Protein AF-A0A315B0V0-F1 (afdb_monomer)

Sequence (759 aa):
MSTKPIRKTTSGNDVYTSSDSWIDGLAGNDGLTGAATSQTLIGGSGLDRIRGMGGDDTLWGNTTNRAASASSKSNDVFVFEATRQANGFDTLMDYRWSDSKKSERDVLDLSLALKNFSSKNDIQQYAWLVSSDQGAVLWIDQDGAGSGTAQSWARLEGVVAGDKVRIQLNGNNTEGDYTLKVLQGGPIAPPSDTTAPSFSPATPLSYQENQIADAVVATVAAATDNVGVTQYMFLLSNNARSATSEDGFFSINANGQISMTALGVAADVNNFEAGVSNTHSYNIVAGDQAGNWSSALAVTLNETNDTSDDIIPDTTAPTFSSATESLNYQENQIADAVVATVTPATDSVGVTEYMFLLGDNSRSATSEDGFFSINTNGQISMTALGVASDVNNFEAGTSNGHNYNIVAGDQAGNWSSAVTVTLNETNDASDDSGALKIGVAQSGDDIWNAAVTAIFYDTDYIIMDKFPVGTSYRFFVNDVELGAPTELQLGQTSTAAVWDDDTQFRVGDVVKVMATFDGIEYSSQVLAKGDNVGPQLPDTTVPSFTLATESLSYQENQSANAVVATITPAADNVGVTQYMFLLSNNARSATSEDGFFSINASGQIKITATGVGAEVNNFEAGASNAHSYNIVAGDQANNWSSAVAVTLNETNDTGDDTLSVYVAQSGDNANSYIDTDYITFAPISENATFKFYVNSIELTTSPTQLNHGPYTTFALWDDDTQFGAGDTVKVVASLYGMDYIGQIVATGDAIGSHPVIPA

Secondary structure (DSSP, 8-state):
--SS-SEE--SS--EEE---SEEE--BSS-EEE--BS--EEE--BSS-EEEEEBSS-EEE-GGG--EEEE-SS---EEEEETT--TT--EEES-----SSSSS---EEEEEET-TT--TTS-HHHHEEEEEETTEEEEEE-SS-S-TTS-EEEEEETT--TT-EEEEE-SSS-TT-SEEEEEEESSS--PPPP-PPPBPPPPPPEEEESSPPTT-EEEEPPPPB-SS-EEEEEEE-TTS-EESB-TTSSEEE-TT-EEEE-HHHHTSGGG-TTT-S-SEEEEEEEEEETTS-BPPPEEEEEEEE--TTT------PPPB-S-SEEEEEEESSPPTT-EEEEPPPPB-SS-EEEEEEE-TTS-EESB-TTSSEEE-TTSEEEE-HHHHTSGGG-TTT-S-SEEEEEEEEEETT--BPPPEEEEEEEE--TTSSTT---EEEEEBTBS-B-TTS-B--SS-EEEEEEPPPTT-EEEEEETTEEPPPPSEEEE-SSEEEEEES-TTS-BTT-EEEEEEEETTEEEEEEEE---BS-SPPPP--PPPB-S-SEEEEEEESSPPTT-EEEEPPPPB-SS-EEEEEEE-TTS-EESB-TTSSEEE-TT-EEEE-HHHHTSGGG-TTT-S-SEEEEEEEEEETT--BPPPEEEEEEEE--TTTS--EEEEEE----TT-----EEEEEE---TT-EEEEEETTEEP-SPPEEEE-STT-EEEEES-TTS--TT-EEEEEEEETTEEEEEEEE--------------

pLDDT: mean 80.19, std 15.08, range [29.39, 98.5]

Solvent-accessible surface area (backbone atoms only — not comparable to full-atom values): 41818 Å² total; per-residue (Å²): 127,82,93,62,66,79,41,68,63,54,77,44,68,42,79,46,76,47,81,62,58,25,39,31,31,53,21,26,47,20,40,41,32,48,32,80,47,54,27,36,42,33,28,29,53,34,55,20,37,43,27,44,30,18,41,48,22,39,44,29,38,64,53,39,18,56,35,44,35,59,61,58,86,27,41,34,36,41,47,40,57,57,81,54,54,102,78,29,46,31,32,30,64,58,50,59,79,68,93,64,90,84,63,53,48,51,25,41,30,36,32,56,35,40,72,84,68,53,92,90,46,68,60,50,40,33,39,46,35,34,20,53,100,74,14,22,34,37,34,40,20,76,82,36,83,46,65,91,71,50,40,71,44,34,35,32,24,84,33,50,57,72,41,64,46,31,33,20,57,78,86,76,54,82,79,31,79,44,76,47,61,25,36,80,48,74,97,67,68,56,64,76,75,82,73,45,25,43,70,70,87,70,69,79,40,62,30,65,38,73,53,50,62,68,38,75,48,46,69,55,80,75,56,51,45,84,84,35,66,60,34,32,26,30,47,36,98,87,73,45,75,30,51,44,40,89,89,46,31,37,31,38,38,58,83,30,40,28,19,32,23,70,59,17,47,76,34,49,86,26,31,60,88,70,32,96,60,54,61,47,78,46,33,35,30,35,26,31,84,75,70,32,58,25,75,72,42,69,42,40,45,28,51,36,79,57,78,87,73,56,80,72,76,68,83,71,45,28,42,59,98,49,66,60,46,81,45,66,28,65,40,75,53,52,60,70,37,75,48,44,66,57,80,78,54,49,45,98,89,41,71,58,32,31,29,29,48,38,99,86,72,48,74,32,51,46,39,90,89,45,31,37,31,39,38,58,83,31,40,29,20,32,23,70,58,19,47,76,34,48,86,27,31,64,88,72,35,98,63,54,61,47,78,44,37,36,31,35,28,29,89,73,69,34,60,24,74,63,26,39,37,30,47,26,51,36,80,59,71,56,74,40,101,77,35,63,44,66,47,66,53,55,54,78,59,101,55,57,46,76,82,74,44,78,63,90,56,70,28,30,33,40,40,28,54,45,63,70,92,80,54,44,78,48,46,26,50,70,86,42,73,55,76,83,57,78,39,78,47,82,32,93,68,31,28,39,40,30,37,86,43,70,80,77,53,35,56,68,36,43,38,33,42,40,40,36,44,100,88,46,80,44,68,34,72,38,70,26,77,48,59,94,83,76,86,82,74,84,70,83,71,52,27,41,62,95,52,73,60,47,80,46,66,31,68,39,73,56,55,66,66,39,74,50,45,66,58,83,78,55,52,44,98,89,38,64,58,32,33,27,29,49,35,97,87,72,47,75,32,50,45,39,90,89,44,32,36,32,40,38,53,84,33,40,29,20,32,24,72,60,16,38,58,35,49,86,26,33,58,87,69,38,99,61,50,62,49,75,45,35,37,30,37,23,32,88,73,70,34,58,24,72,66,27,42,36,31,46,28,51,36,77,60,77,67,65,80,51,46,48,55,48,70,52,61,55,72,88,62,102,74,84,76,83,59,45,37,36,39,40,36,25,54,70,58,99,74,47,47,78,47,47,24,52,72,87,44,72,62,86,75,82,53,56,74,54,90,61,70,98,60,40,44,40,39,34,40,88,51,90,81,77,76,52,63,71,35,38,40,35,41,36,39,34,43,64,88,44,80,42,70,17,71,40,66,34,82,50,89,65,91,67,75,85,79,78,74,79,130

Radius of gyration: 78.4 Å; Cα contacts (8 Å, |Δi|>4): 1888; chains: 1; bounding box: 169×66×196 Å

Nearest PDB structures (foldseek):
  7y9a-assembly1_A-2  TM=3.629E-01  e=1.277E-03  Chelicerata
  2zvd-assembly1_C  TM=5.725E-01  e=2.104E-02  Pseudomonas sp. MIS38
  7y95-assembly1_B  TM=4.739E-01  e=1.404E-01  Chelicerata
  7y73-assembly1_A  TM=5.167E-01  e=4.545E-01  Chelicerata
  7y73-assembly1_B  TM=3.911E-01  e=7.142E-01  Chelicerata

Structure (mmCIF, N/CA/C/O backbone):
data_AF-A0A315B0V0-F1
#
_entry.id   AF-A0A315B0V0-F1
#
loop_
_atom_site.group_PDB
_atom_site.id
_atom_site.type_symbol
_atom_site.label_atom_id
_atom_site.label_alt_id
_atom_site.label_comp_id
_atom_site.label_asym_id
_atom_site.label_entity_id
_atom_site.label_seq_id
_atom_site.pdbx_PDB_ins_code
_atom_site.Cartn_x
_atom_site.Cartn_y
_atom_site.Cartn_z
_atom_site.occupancy
_atom_site.B_iso_or_equiv
_atom_site.auth_seq_id
_atom_site.auth_comp_id
_atom_site.auth_asym_id
_atom_site.auth_atom_id
_atom_site.pdbx_PDB_model_num
ATOM 1 N N . MET A 1 1 ? -33.604 6.319 80.470 1.00 40.03 1 MET A N 1
ATOM 2 C CA . MET A 1 1 ? -33.778 5.526 81.708 1.00 40.03 1 MET A CA 1
ATOM 3 C C . MET A 1 1 ? -32.412 5.008 82.148 1.00 40.03 1 MET A C 1
ATOM 5 O O . MET A 1 1 ? -31.542 4.880 81.294 1.00 40.03 1 MET A O 1
ATOM 9 N N . SER A 1 2 ? -32.189 4.810 83.453 1.00 36.56 2 SER A N 1
ATOM 10 C CA . SER A 1 2 ? -30.942 4.240 84.003 1.00 36.56 2 SER A CA 1
ATOM 11 C C . SER A 1 2 ? -30.609 2.934 83.283 1.00 36.56 2 SER A C 1
ATOM 13 O O . SER A 1 2 ? -31.489 2.103 83.173 1.00 36.56 2 SER A O 1
ATOM 15 N N . THR A 1 3 ? -29.387 2.744 82.789 1.00 42.44 3 THR A N 1
ATOM 16 C CA . THR A 1 3 ? -28.995 1.601 81.936 1.00 42.44 3 THR A CA 1
ATOM 17 C C . THR A 1 3 ? -28.558 0.359 82.720 1.00 42.44 3 THR A C 1
ATOM 19 O O . THR A 1 3 ? -27.887 -0.520 82.178 1.00 42.44 3 THR A O 1
ATOM 22 N N . LYS A 1 4 ? -28.883 0.290 84.016 1.00 56.44 4 LYS A N 1
ATOM 23 C CA . LYS A 1 4 ? -28.549 -0.845 84.881 1.00 56.44 4 LYS A CA 1
ATOM 24 C C . LYS A 1 4 ? -29.693 -1.152 85.846 1.00 56.44 4 LYS A C 1
ATOM 26 O O . LYS A 1 4 ? -30.286 -0.200 86.367 1.00 56.44 4 LYS A O 1
ATOM 31 N N . PRO A 1 5 ? -29.948 -2.446 86.125 1.00 61.00 5 PRO A N 1
ATOM 32 C CA . PRO A 1 5 ? -30.942 -2.852 87.105 1.00 61.00 5 PRO A CA 1
ATOM 33 C C . PRO A 1 5 ? -30.629 -2.225 88.457 1.00 61.00 5 PRO A C 1
ATOM 35 O O . PRO A 1 5 ? -29.479 -2.230 88.906 1.00 61.00 5 PRO A O 1
ATOM 38 N N . ILE A 1 6 ? -31.662 -1.672 89.093 1.00 76.38 6 ILE A N 1
ATOM 39 C CA . ILE A 1 6 ? -31.546 -1.099 90.436 1.00 76.38 6 ILE A CA 1
ATOM 40 C C . ILE A 1 6 ? -31.406 -2.235 91.452 1.00 76.38 6 ILE A C 1
ATOM 42 O O . ILE A 1 6 ? -30.681 -2.083 92.436 1.00 76.38 6 ILE A O 1
ATOM 46 N N . ARG A 1 7 ? -32.023 -3.396 91.180 1.00 83.44 7 ARG A N 1
ATOM 47 C CA . ARG A 1 7 ? -31.849 -4.620 91.968 1.00 83.44 7 ARG A CA 1
ATOM 48 C C . ARG A 1 7 ? -31.737 -5.874 91.117 1.00 83.44 7 ARG A C 1
ATOM 50 O O . ARG A 1 7 ? -32.348 -5.979 90.059 1.00 83.44 7 ARG A O 1
ATOM 57 N N . LYS A 1 8 ? -30.970 -6.822 91.654 1.00 86.56 8 LYS A N 1
ATOM 58 C CA . LYS A 1 8 ? -30.798 -8.185 91.155 1.00 86.56 8 LYS A CA 1
ATOM 59 C C . LYS A 1 8 ? -31.143 -9.167 92.273 1.00 86.56 8 LYS A C 1
ATOM 61 O O . LYS A 1 8 ? -30.766 -8.897 93.418 1.00 86.56 8 LYS A O 1
ATOM 66 N N . THR A 1 9 ? -31.850 -10.246 91.965 1.00 86.81 9 THR A N 1
ATOM 67 C CA . THR A 1 9 ? -32.092 -11.358 92.902 1.00 86.81 9 THR A CA 1
ATOM 68 C C . THR A 1 9 ? -30.871 -12.299 92.931 1.00 86.81 9 THR A C 1
ATOM 70 O O . THR A 1 9 ? -29.745 -11.859 92.669 1.00 86.81 9 THR A O 1
ATOM 73 N N . THR A 1 10 ? -31.041 -13.559 93.338 1.00 89.25 10 THR A N 1
ATOM 74 C CA . THR A 1 10 ? -29.983 -14.577 93.355 1.00 89.25 10 THR A CA 1
ATOM 75 C C . THR A 1 10 ? -30.009 -15.430 92.084 1.00 89.25 10 THR A C 1
ATOM 77 O O . THR A 1 10 ? -30.764 -15.161 91.167 1.00 89.25 10 THR A O 1
ATOM 80 N N . SER A 1 11 ? -29.135 -16.436 91.985 1.00 87.69 11 SER A N 1
ATOM 81 C CA . SER A 1 11 ? -29.146 -17.406 90.879 1.00 87.69 11 SER A CA 1
ATOM 82 C C . SER A 1 11 ? -29.970 -18.669 91.197 1.00 87.69 11 SER A C 1
ATOM 84 O O . SER A 1 11 ? -29.647 -19.749 90.696 1.00 87.69 11 SER A O 1
ATOM 86 N N . GLY A 1 12 ? -30.926 -18.585 92.123 1.00 89.44 12 GLY A N 1
ATOM 87 C CA . GLY A 1 12 ? -31.845 -19.666 92.480 1.00 89.44 12 GLY A CA 1
ATOM 88 C C . GLY A 1 12 ? -33.293 -19.187 92.391 1.00 89.44 12 GLY A C 1
ATOM 89 O O . GLY A 1 12 ? -33.529 -18.022 92.139 1.00 89.44 12 GLY A O 1
ATOM 90 N N . ASN A 1 13 ? -34.262 -20.078 92.620 1.00 91.50 13 ASN A N 1
ATOM 91 C CA . ASN A 1 13 ? -35.683 -19.719 92.526 1.00 91.50 13 ASN A CA 1
ATOM 92 C C . ASN A 1 13 ? -36.070 -18.705 93.613 1.00 91.50 13 ASN A C 1
ATOM 94 O O . ASN A 1 13 ? -36.184 -19.067 94.791 1.00 91.50 13 ASN A O 1
ATOM 98 N N . ASP A 1 14 ? -36.336 -17.472 93.212 1.00 90.44 14 ASP A N 1
ATOM 99 C CA . ASP A 1 14 ? -36.669 -16.362 94.085 1.00 90.44 14 ASP A CA 1
ATOM 100 C C . ASP A 1 14 ? -38.156 -15.989 93.985 1.00 90.44 14 ASP A C 1
ATOM 102 O O . ASP A 1 14 ? -38.809 -16.125 92.957 1.00 90.44 14 ASP A O 1
ATOM 106 N N . VAL A 1 15 ? -38.734 -15.487 95.079 1.00 90.69 15 VAL A N 1
ATOM 107 C CA . VAL A 1 15 ? -40.053 -14.833 95.062 1.00 90.69 15 VAL A CA 1
ATOM 108 C C . VAL A 1 15 ? -39.850 -13.413 95.548 1.00 90.69 15 VAL A C 1
ATOM 110 O O . VAL A 1 15 ? -39.506 -13.193 96.711 1.00 90.69 15 VAL A O 1
ATOM 113 N N . TYR A 1 16 ? -40.045 -12.448 94.655 1.00 86.69 16 TYR A N 1
ATOM 114 C CA . TYR A 1 16 ? -39.659 -11.066 94.888 1.00 86.69 16 TYR A CA 1
ATOM 115 C C . TYR A 1 16 ? -40.793 -10.103 94.546 1.00 86.69 16 TYR A C 1
ATOM 117 O O . TYR A 1 16 ? -41.293 -10.081 93.423 1.00 86.69 16 TYR A O 1
ATOM 125 N N . THR A 1 17 ? -41.175 -9.279 95.523 1.00 88.62 17 THR A N 1
ATOM 126 C CA . THR A 1 17 ? -42.142 -8.192 95.341 1.00 88.62 17 THR A CA 1
ATOM 127 C C . THR A 1 17 ? -41.455 -6.868 95.632 1.00 88.62 17 THR A C 1
ATOM 129 O O . THR A 1 17 ? -40.930 -6.692 96.733 1.00 88.62 17 THR A O 1
ATOM 132 N N . SER A 1 18 ? -41.452 -5.934 94.680 1.00 81.56 18 SER A N 1
ATOM 133 C CA . SER A 1 18 ? -40.778 -4.644 94.864 1.00 81.56 18 SER A CA 1
ATOM 134 C C . SER A 1 18 ? -41.408 -3.500 94.067 1.00 81.56 18 SER A C 1
ATOM 136 O O . SER A 1 18 ? -42.033 -3.710 93.032 1.00 81.56 18 SER A O 1
ATOM 138 N N . SER A 1 19 ? -41.195 -2.275 94.554 1.00 83.88 19 SER A N 1
ATOM 139 C CA . SER A 1 19 ? -41.521 -1.009 93.886 1.00 83.88 19 SER A CA 1
ATOM 140 C C . SER A 1 19 ? -40.311 -0.363 93.191 1.00 83.88 19 SER A C 1
ATOM 142 O O . SER A 1 19 ? -40.350 0.827 92.881 1.00 83.88 19 SER A O 1
ATOM 144 N N . ASP A 1 20 ? -39.189 -1.076 93.032 1.00 87.56 20 ASP A N 1
ATOM 145 C CA . ASP A 1 20 ? -38.029 -0.538 92.309 1.00 87.56 20 ASP A CA 1
ATOM 146 C C . ASP A 1 20 ? -38.319 -0.459 90.807 1.00 87.56 20 ASP A C 1
ATOM 148 O O . ASP A 1 20 ? -38.851 -1.402 90.228 1.00 87.56 20 ASP A O 1
ATOM 152 N N . SER A 1 21 ? -37.888 0.616 90.146 1.00 85.38 21 SER A N 1
ATOM 153 C CA . SER A 1 21 ? -38.177 0.836 88.722 1.00 85.38 21 SER A CA 1
ATOM 154 C C . SER A 1 21 ? -37.499 -0.146 87.755 1.00 85.38 21 SER A C 1
ATOM 156 O O . SER A 1 21 ? -37.886 -0.192 86.592 1.00 85.38 21 SER A O 1
ATOM 158 N N . TRP A 1 22 ? -36.514 -0.935 88.202 1.00 88.38 22 TRP A N 1
ATOM 159 C CA . TRP A 1 22 ? -35.878 -1.985 87.394 1.00 88.38 22 TRP A CA 1
ATOM 160 C C . TRP A 1 22 ? -35.412 -3.157 88.270 1.00 88.38 22 TRP A C 1
ATOM 162 O O . TRP A 1 22 ? -34.529 -2.984 89.120 1.00 88.38 22 TRP A O 1
ATOM 172 N N . ILE A 1 23 ? -35.969 -4.345 88.011 1.00 89.12 23 ILE A N 1
ATOM 173 C CA . ILE A 1 23 ? -35.684 -5.621 88.685 1.00 89.12 23 ILE A CA 1
ATOM 174 C C . ILE A 1 23 ? -35.167 -6.659 87.672 1.00 89.12 23 ILE A C 1
ATOM 176 O O . ILE A 1 23 ? -35.678 -6.740 86.556 1.00 89.12 23 ILE A O 1
ATOM 180 N N . ASP A 1 24 ? -34.168 -7.447 88.069 1.00 89.00 24 ASP A N 1
ATOM 181 C CA . ASP A 1 24 ? -33.583 -8.548 87.289 1.00 89.00 24 ASP A CA 1
ATOM 182 C C . ASP A 1 24 ? -33.501 -9.827 88.149 1.00 89.00 24 ASP A C 1
ATOM 184 O O . ASP A 1 24 ? -32.815 -9.834 89.175 1.00 89.00 24 ASP A O 1
ATOM 188 N N . GLY A 1 25 ? -34.243 -10.867 87.751 1.00 88.19 25 GLY A N 1
ATOM 189 C CA . GLY A 1 25 ? -34.348 -12.175 88.414 1.00 88.19 25 GLY A CA 1
ATOM 190 C C . GLY A 1 25 ? -33.118 -13.083 88.233 1.00 88.19 25 GLY A C 1
ATOM 191 O O . GLY A 1 25 ? -32.904 -14.035 88.970 1.00 88.19 25 GLY A O 1
ATOM 192 N N . LEU A 1 26 ? -32.209 -12.728 87.319 1.00 88.06 26 LEU A N 1
ATOM 193 C CA . LEU A 1 26 ? -30.993 -13.484 87.015 1.00 88.06 26 LEU A CA 1
ATOM 194 C C . LEU A 1 26 ? -31.209 -14.924 86.537 1.00 88.06 26 LEU A C 1
ATOM 196 O O . LEU A 1 26 ? -31.199 -15.142 85.335 1.00 88.06 26 LEU A O 1
ATOM 200 N N . ALA A 1 27 ? -31.225 -15.921 87.411 1.00 87.75 27 ALA A N 1
ATOM 201 C CA . ALA A 1 27 ? -31.317 -17.321 87.013 1.00 87.75 27 ALA A CA 1
ATOM 202 C C . ALA A 1 27 ? -32.080 -18.095 88.078 1.00 87.75 27 ALA A C 1
ATOM 204 O O . ALA A 1 27 ? -31.838 -17.884 89.257 1.00 87.75 27 ALA A O 1
ATOM 205 N N . GLY A 1 28 ? -32.904 -19.055 87.673 1.00 86.44 28 GLY A N 1
ATOM 206 C CA . GLY A 1 28 ? -33.862 -19.692 88.572 1.00 86.44 28 GLY A CA 1
ATOM 207 C C . GLY A 1 28 ? -35.265 -19.587 87.993 1.00 86.44 28 GLY A C 1
ATOM 208 O O . GLY A 1 28 ? -35.459 -19.007 86.940 1.00 86.44 28 GLY A O 1
ATOM 209 N N . ASN A 1 29 ? -36.237 -20.223 88.639 1.00 87.12 29 ASN A N 1
ATOM 210 C CA . ASN A 1 29 ? -37.648 -20.060 88.297 1.00 87.12 29 ASN A CA 1
ATOM 211 C C . ASN A 1 29 ? -38.255 -19.021 89.243 1.00 87.12 29 ASN A C 1
ATOM 213 O O . ASN A 1 29 ? -38.675 -19.377 90.352 1.00 87.12 29 ASN A O 1
ATOM 217 N N . ASP A 1 30 ? -38.286 -17.763 88.820 1.00 87.50 30 ASP A N 1
ATOM 218 C CA . ASP A 1 30 ? -38.576 -16.640 89.703 1.00 87.50 30 ASP A CA 1
ATOM 219 C C . ASP A 1 30 ? -40.047 -16.217 89.694 1.00 87.50 30 ASP A C 1
ATOM 221 O O . ASP A 1 30 ? -40.763 -16.279 88.699 1.00 87.50 30 ASP A O 1
ATOM 225 N N . GLY A 1 31 ? -40.538 -15.755 90.839 1.00 88.62 31 GLY A N 1
ATOM 226 C CA . GLY A 1 31 ? -41.836 -15.110 90.991 1.00 88.62 31 GLY A CA 1
ATOM 227 C C . GLY A 1 31 ? -41.659 -13.615 91.204 1.00 88.62 31 GLY A C 1
ATOM 228 O O . GLY A 1 31 ? -41.599 -13.173 92.351 1.00 88.62 31 GLY A O 1
ATOM 229 N N . LEU A 1 32 ? -41.616 -12.834 90.126 1.00 88.19 32 LEU A N 1
ATOM 230 C CA . LEU A 1 32 ? -41.431 -11.383 90.182 1.00 88.19 32 LEU A CA 1
ATOM 231 C C . LEU A 1 32 ? -42.784 -10.668 90.183 1.00 88.19 32 LEU A C 1
ATOM 233 O O . LEU A 1 32 ? -43.625 -10.896 89.317 1.00 88.19 32 LEU A O 1
ATOM 237 N N . THR A 1 33 ? -43.021 -9.810 91.172 1.00 88.25 33 THR A N 1
ATOM 238 C CA . THR A 1 33 ? -44.238 -8.990 91.269 1.00 88.25 33 THR A CA 1
ATOM 239 C C . THR A 1 33 ? -43.876 -7.518 91.480 1.00 88.25 33 THR A C 1
ATOM 241 O O . THR A 1 33 ? -43.203 -7.167 92.448 1.00 88.25 33 THR A O 1
ATOM 244 N N . GLY A 1 34 ? -44.319 -6.659 90.569 1.00 85.12 34 GLY A N 1
ATOM 245 C CA . GLY A 1 34 ? -44.185 -5.211 90.627 1.00 85.12 34 GLY A CA 1
ATOM 246 C C . GLY A 1 34 ? -45.195 -4.558 91.571 1.00 85.12 34 GLY A C 1
ATOM 247 O O . GLY A 1 34 ? -45.856 -5.205 92.391 1.00 85.12 34 GLY A O 1
ATOM 248 N N . ALA A 1 35 ? -45.296 -3.245 91.456 1.00 84.56 35 ALA A N 1
ATOM 249 C CA . ALA A 1 35 ? -46.189 -2.356 92.177 1.00 84.56 35 ALA A CA 1
ATOM 250 C C . ALA A 1 35 ? -47.088 -1.607 91.177 1.00 84.56 35 ALA A C 1
ATOM 252 O O . ALA A 1 35 ? -47.083 -1.880 89.991 1.00 84.56 35 ALA A O 1
ATOM 253 N N . ALA A 1 36 ? -47.898 -0.656 91.644 1.00 85.81 36 ALA A N 1
ATOM 254 C CA . ALA A 1 36 ? -48.757 0.152 90.769 1.00 85.81 36 ALA A CA 1
ATOM 255 C C . ALA A 1 36 ? -48.003 1.345 90.125 1.00 85.81 36 ALA A C 1
ATOM 257 O O . ALA A 1 36 ? -48.499 2.473 90.133 1.00 85.81 36 ALA A O 1
ATOM 258 N N . THR A 1 37 ? -46.775 1.123 89.652 1.00 85.19 37 THR A N 1
ATOM 259 C CA . THR A 1 37 ? -45.895 2.117 89.017 1.00 85.19 37 THR A CA 1
ATOM 260 C C . THR A 1 37 ? -45.167 1.489 87.836 1.00 85.19 37 THR A C 1
ATOM 262 O O . THR A 1 37 ? -44.776 0.342 87.959 1.00 85.19 37 THR A O 1
ATOM 265 N N . SER A 1 38 ? -44.861 2.258 86.785 1.00 86.62 38 SER A N 1
ATOM 266 C CA . SER A 1 38 ? -44.071 1.781 85.638 1.00 86.62 38 SER A CA 1
ATOM 267 C C . SER A 1 38 ? -42.701 1.223 86.034 1.00 86.62 38 SER A C 1
ATOM 269 O O . SER A 1 38 ? -41.856 1.948 86.578 1.00 86.62 38 SER A O 1
ATOM 271 N N . GLN A 1 39 ? -42.468 -0.047 85.719 1.00 87.62 39 GLN A N 1
ATOM 272 C CA . GLN A 1 39 ? -41.272 -0.802 86.072 1.00 87.62 39 GLN A CA 1
ATOM 273 C C . GLN A 1 39 ? -40.758 -1.640 84.895 1.00 87.62 39 GLN A C 1
ATOM 275 O O . GLN A 1 39 ? -41.491 -2.048 84.000 1.00 87.62 39 GLN A O 1
ATOM 280 N N . THR A 1 40 ? -39.461 -1.944 84.911 1.00 89.25 40 THR A N 1
ATOM 281 C CA . THR A 1 40 ? -38.858 -2.971 84.053 1.00 89.25 40 THR A CA 1
ATOM 282 C C . THR A 1 40 ? -38.625 -4.232 84.879 1.00 89.25 40 THR A C 1
ATOM 284 O O . THR A 1 40 ? -37.845 -4.208 85.834 1.00 89.25 40 THR A O 1
ATOM 287 N N . LEU A 1 41 ? -39.296 -5.327 84.524 1.00 88.25 41 LEU A N 1
ATOM 288 C CA . LEU A 1 41 ? -39.187 -6.618 85.198 1.00 88.25 41 LEU A CA 1
ATOM 289 C C . LEU A 1 41 ? -38.558 -7.630 84.239 1.00 88.25 41 LEU A C 1
ATOM 291 O O . LEU A 1 41 ? -39.181 -8.021 83.252 1.00 88.25 41 LEU A O 1
ATOM 295 N N . ILE A 1 42 ? -37.331 -8.050 84.543 1.00 88.56 42 ILE A N 1
ATOM 296 C CA . ILE A 1 42 ? -36.583 -9.041 83.765 1.00 88.56 42 ILE A CA 1
ATOM 297 C C . ILE A 1 42 ? -36.545 -10.345 84.556 1.00 88.56 42 ILE A C 1
ATOM 299 O O . ILE A 1 42 ? -36.051 -10.352 85.678 1.00 88.56 42 ILE A O 1
ATOM 303 N N . GLY A 1 43 ? -37.065 -11.425 83.974 1.00 83.69 43 GLY A N 1
ATOM 304 C CA . GLY A 1 43 ? -37.159 -12.740 84.614 1.00 83.69 43 GLY A CA 1
ATOM 305 C C . GLY A 1 43 ? -35.807 -13.388 84.902 1.00 83.69 43 GLY A C 1
ATOM 306 O O . GLY A 1 43 ? -35.600 -13.902 85.985 1.00 83.69 43 GLY A O 1
ATOM 307 N N . GLY A 1 44 ? -34.840 -13.253 83.995 1.00 82.31 44 GLY A N 1
ATOM 308 C CA . GLY A 1 44 ? -33.620 -14.062 84.065 1.00 82.31 44 GLY A CA 1
ATOM 309 C C . GLY A 1 44 ? -33.821 -15.502 83.555 1.00 82.31 44 GLY A C 1
ATOM 310 O O . GLY A 1 44 ? -34.916 -15.891 83.182 1.00 82.31 44 GLY A O 1
ATOM 311 N N . SER A 1 45 ? -32.762 -16.291 83.397 1.00 81.94 45 SER A N 1
ATOM 312 C CA . SER A 1 45 ? -32.891 -17.628 82.810 1.00 81.94 45 SER A CA 1
ATOM 313 C C . SER A 1 45 ? -33.684 -18.580 83.718 1.00 81.94 45 SER A C 1
ATOM 315 O O . SER A 1 45 ? -33.203 -18.918 84.798 1.00 81.94 45 SER A O 1
ATOM 317 N N . GLY A 1 46 ? -34.791 -19.127 83.227 1.00 79.69 46 GLY A N 1
ATOM 318 C CA . GLY A 1 46 ? -35.580 -20.165 83.896 1.00 79.69 46 GLY A CA 1
ATOM 319 C C . GLY A 1 46 ? -37.076 -19.983 83.645 1.00 79.69 46 GLY A C 1
ATOM 320 O O . GLY A 1 46 ? -37.472 -19.289 82.714 1.00 79.69 46 GLY A O 1
ATOM 321 N N . LEU A 1 47 ? -37.924 -20.717 84.365 1.00 80.44 47 LEU A N 1
ATOM 322 C CA . LEU A 1 47 ? -39.381 -20.633 84.225 1.00 80.44 47 LEU A CA 1
ATOM 323 C C . LEU A 1 47 ? -39.935 -19.569 85.176 1.00 80.44 47 LEU A C 1
ATOM 325 O O . LEU A 1 47 ? -40.417 -19.916 86.260 1.00 80.44 47 LEU A O 1
ATOM 329 N N . ASP A 1 48 ? -39.928 -18.305 84.772 1.00 83.06 48 ASP A N 1
ATOM 330 C CA . ASP A 1 48 ? -40.403 -17.232 85.642 1.00 83.06 48 ASP A CA 1
ATOM 331 C C . ASP A 1 48 ? -41.881 -16.918 85.440 1.00 83.06 48 ASP A C 1
ATOM 333 O O . ASP A 1 48 ? -42.510 -17.133 84.392 1.00 83.06 48 ASP A O 1
ATOM 337 N N . ARG A 1 49 ? -42.439 -16.355 86.504 1.00 84.88 49 ARG A N 1
ATOM 338 C CA . ARG A 1 49 ? -43.758 -15.757 86.557 1.00 84.88 49 ARG A CA 1
ATOM 339 C C . ARG A 1 49 ? -43.595 -14.283 86.881 1.00 84.88 49 ARG A C 1
ATOM 341 O O . ARG A 1 49 ? -43.240 -13.931 88.005 1.00 84.88 49 ARG A O 1
ATOM 348 N N . ILE A 1 50 ? -43.923 -13.432 85.917 1.00 85.38 50 ILE A N 1
ATOM 349 C CA . ILE A 1 50 ? -43.761 -11.983 86.039 1.00 85.38 50 ILE A CA 1
ATOM 350 C C . ILE A 1 50 ? -45.136 -11.326 86.134 1.00 85.38 50 ILE A C 1
ATOM 352 O O . ILE A 1 50 ? -46.035 -11.604 85.338 1.00 85.38 50 ILE A O 1
ATOM 356 N N . ARG A 1 51 ? -45.314 -10.448 87.121 1.00 84.88 51 ARG A N 1
ATOM 357 C CA . ARG A 1 51 ? -46.518 -9.631 87.268 1.00 84.88 51 ARG A CA 1
ATOM 358 C C . ARG A 1 51 ? -46.162 -8.167 87.421 1.00 84.88 51 ARG A C 1
ATOM 360 O O . ARG A 1 51 ? -45.583 -7.819 88.439 1.00 84.88 51 ARG A O 1
ATOM 367 N N . GLY A 1 52 ? -46.530 -7.331 86.456 1.00 80.19 52 GLY A N 1
ATOM 368 C CA . GLY A 1 52 ? -46.311 -5.881 86.525 1.00 80.19 52 GLY A CA 1
ATOM 369 C C . GLY A 1 52 ? -47.174 -5.192 87.587 1.00 80.19 52 GLY A C 1
ATOM 370 O O . GLY A 1 52 ? -46.703 -4.359 88.348 1.00 80.19 52 GLY A O 1
ATOM 371 N N . MET A 1 53 ? -48.393 -5.708 87.785 1.00 82.00 53 MET A N 1
ATOM 372 C CA . MET A 1 53 ? -49.471 -5.084 88.555 1.00 82.00 53 MET A CA 1
ATOM 373 C C . MET A 1 53 ? -50.059 -3.869 87.829 1.00 82.00 53 MET A C 1
ATOM 375 O O . MET A 1 53 ? -50.988 -4.067 87.053 1.00 82.00 53 MET A O 1
ATOM 379 N N . GLY A 1 54 ? -49.609 -2.642 88.079 1.00 78.81 54 GLY A N 1
ATOM 380 C CA . GLY A 1 54 ? -50.183 -1.467 87.416 1.00 78.81 54 GLY A CA 1
ATOM 381 C C . GLY A 1 54 ? -49.142 -0.417 87.074 1.00 78.81 54 GLY A C 1
ATOM 382 O O . GLY A 1 54 ? -48.081 -0.385 87.672 1.00 78.81 54 GLY A O 1
ATOM 383 N N . GLY A 1 55 ? -49.492 0.510 86.187 1.00 81.50 55 GLY A N 1
ATOM 384 C CA . GLY A 1 55 ? -48.499 1.376 85.548 1.00 81.50 55 GLY A CA 1
ATOM 385 C C . GLY A 1 55 ? -47.935 0.712 84.294 1.00 81.50 55 GLY A C 1
ATOM 386 O O . GLY A 1 55 ? -48.050 -0.489 84.134 1.00 81.50 55 GLY A O 1
ATOM 387 N N . ASP A 1 56 ? -47.409 1.520 83.374 1.00 85.12 56 ASP A N 1
ATOM 388 C CA . ASP A 1 56 ? -46.949 1.037 82.067 1.00 85.12 56 ASP A CA 1
ATOM 389 C C . ASP A 1 56 ? -45.608 0.306 82.242 1.00 85.12 56 ASP A C 1
ATOM 391 O O . ASP A 1 56 ? -44.579 0.959 82.459 1.00 85.12 56 ASP A O 1
ATOM 395 N N . ASP A 1 57 ? -45.633 -1.025 82.210 1.00 85.81 57 ASP A N 1
ATOM 396 C CA . ASP A 1 57 ? -44.503 -1.888 82.548 1.00 85.81 57 ASP A CA 1
ATOM 397 C C . ASP A 1 57 ? -43.784 -2.442 81.311 1.00 85.81 57 ASP A C 1
ATOM 399 O O . ASP A 1 57 ? -44.362 -2.660 80.251 1.00 85.81 57 ASP A O 1
ATOM 403 N N . THR A 1 58 ? -42.489 -2.727 81.446 1.00 88.31 58 THR A N 1
ATOM 404 C CA . THR A 1 58 ? -41.725 -3.533 80.482 1.00 88.31 58 THR A CA 1
ATOM 405 C C . THR A 1 58 ? -41.476 -4.907 81.083 1.00 88.31 58 THR A C 1
ATOM 407 O O . THR A 1 58 ? -40.698 -5.047 82.030 1.00 88.31 58 THR A O 1
ATOM 410 N N . LEU A 1 59 ? -42.139 -5.920 80.534 1.00 87.00 59 LEU A N 1
ATOM 411 C CA . LEU A 1 59 ? -42.123 -7.291 81.025 1.00 87.00 59 LEU A CA 1
ATOM 412 C C . LEU A 1 59 ? -41.275 -8.151 80.093 1.00 87.00 59 LEU A C 1
ATOM 414 O O . LEU A 1 59 ? -41.632 -8.398 78.939 1.00 87.00 59 LEU A O 1
ATOM 418 N N . TRP A 1 60 ? -40.139 -8.616 80.604 1.00 86.12 60 TRP A N 1
ATOM 419 C CA . TRP A 1 60 ? -39.154 -9.344 79.821 1.00 86.12 60 TRP A CA 1
ATOM 420 C C . TRP A 1 60 ? -38.871 -10.709 80.443 1.00 86.12 60 TRP A C 1
ATOM 422 O O . TRP A 1 60 ? -38.100 -10.845 81.388 1.00 86.12 60 TRP A O 1
ATOM 432 N N . GLY A 1 61 ? -39.499 -11.741 79.881 1.00 76.19 61 GLY A N 1
ATOM 433 C CA . GLY A 1 61 ? -39.397 -13.101 80.401 1.00 76.19 61 GLY A CA 1
ATOM 434 C C . GLY A 1 61 ? -38.230 -13.955 79.895 1.00 76.19 61 GLY A C 1
ATOM 435 O O . GLY A 1 61 ? -38.017 -15.033 80.416 1.00 76.19 61 GLY A O 1
ATOM 436 N N . ASN A 1 62 ? -37.489 -13.511 78.875 1.00 68.81 62 ASN A N 1
ATOM 437 C CA . ASN A 1 62 ? -36.457 -14.288 78.167 1.00 68.81 62 ASN A CA 1
ATOM 438 C C . ASN A 1 62 ? -36.882 -15.735 77.792 1.00 68.81 62 ASN A C 1
ATOM 440 O O . ASN A 1 62 ? -38.020 -15.953 77.384 1.00 68.81 62 ASN A O 1
ATOM 444 N N . THR A 1 63 ? -35.950 -16.691 77.746 1.00 57.72 63 THR A N 1
ATOM 445 C CA . THR A 1 63 ? -35.996 -17.900 76.913 1.00 57.72 63 THR A CA 1
ATOM 446 C C . THR A 1 63 ? -36.987 -18.992 77.330 1.00 57.72 63 THR A C 1
ATOM 448 O O . THR A 1 63 ? -37.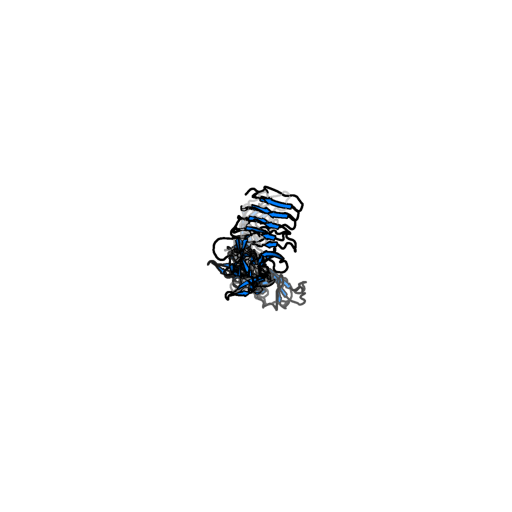176 -19.920 76.541 1.00 57.72 63 THR A O 1
ATOM 451 N N . THR A 1 64 ? -37.612 -18.938 78.514 1.00 56.94 64 THR A N 1
ATOM 452 C CA . THR A 1 64 ? -38.366 -20.098 79.040 1.00 56.94 64 THR A CA 1
ATOM 453 C C . THR A 1 64 ? -39.663 -19.792 79.817 1.00 56.94 64 THR A C 1
ATOM 455 O O . THR A 1 64 ? -40.228 -20.699 80.423 1.00 56.94 64 THR A O 1
ATOM 458 N N . ASN A 1 65 ? -40.223 -18.583 79.771 1.00 59.56 65 ASN A N 1
ATOM 459 C CA . ASN A 1 65 ? -41.322 -18.215 80.678 1.00 59.56 65 ASN A CA 1
ATOM 460 C C . ASN A 1 65 ? -42.700 -18.819 80.361 1.00 59.56 65 ASN A C 1
ATOM 462 O O . ASN A 1 65 ? -42.984 -19.288 79.262 1.00 59.56 65 ASN A O 1
ATOM 466 N N . ARG A 1 66 ? -43.553 -18.896 81.398 1.00 55.75 66 ARG A N 1
ATOM 467 C CA . ARG A 1 66 ? -44.901 -19.497 81.310 1.00 55.75 66 ARG A CA 1
ATOM 468 C C . ARG A 1 66 ? -46.052 -18.550 81.623 1.00 55.75 66 ARG A C 1
ATOM 470 O O . ARG A 1 66 ? -47.177 -18.888 81.272 1.00 55.75 66 ARG A O 1
ATOM 477 N N . ALA A 1 67 ? -45.827 -17.398 82.254 1.00 54.59 67 ALA A N 1
ATOM 478 C CA . ALA A 1 67 ? -46.906 -16.439 82.491 1.00 54.59 67 ALA A CA 1
ATOM 479 C C . ALA A 1 67 ? -46.390 -15.023 82.782 1.00 54.59 67 ALA A C 1
ATOM 481 O O . ALA A 1 67 ? -45.757 -14.800 83.818 1.00 54.59 67 ALA A O 1
ATOM 482 N N . ALA A 1 68 ? -46.744 -14.066 81.922 1.00 59.94 68 ALA A N 1
ATOM 483 C CA . ALA A 1 68 ? -46.705 -12.642 82.237 1.00 59.94 68 ALA A CA 1
ATOM 484 C C . ALA A 1 68 ? -48.150 -12.135 82.400 1.00 59.94 68 ALA A C 1
ATOM 486 O O . ALA A 1 68 ? -48.990 -12.320 81.517 1.00 59.94 68 ALA A O 1
ATOM 487 N N . SER A 1 69 ? -48.469 -11.546 83.553 1.00 56.53 69 SER A N 1
ATOM 488 C CA . SER A 1 69 ? -49.805 -11.006 83.849 1.00 56.53 69 SER A CA 1
ATOM 489 C C . SER A 1 69 ? -49.681 -9.595 84.400 1.00 56.53 69 SER A C 1
ATOM 491 O O . SER A 1 69 ? -49.127 -9.395 85.479 1.00 56.53 69 SER A O 1
ATOM 493 N N . ALA A 1 70 ? -50.241 -8.624 83.691 1.00 55.31 70 ALA A N 1
ATOM 494 C CA . ALA A 1 70 ? -50.574 -7.338 84.281 1.00 55.31 70 ALA A CA 1
ATOM 495 C C . ALA A 1 70 ? -51.852 -7.478 85.120 1.00 55.31 70 ALA A C 1
ATOM 497 O O . ALA A 1 70 ? -52.594 -8.458 84.991 1.00 55.31 70 ALA A O 1
ATOM 498 N N . SER A 1 71 ? -52.065 -6.564 86.063 1.00 52.81 71 SER A N 1
ATOM 499 C CA . SER A 1 71 ? -53.318 -6.497 86.810 1.00 52.81 71 SER A CA 1
ATOM 500 C C . SER A 1 71 ? -53.715 -5.043 87.046 1.00 52.81 71 SER A C 1
ATOM 502 O O . SER A 1 71 ? -53.656 -4.568 88.178 1.00 52.81 71 SER A O 1
ATOM 504 N N . SER A 1 72 ? -54.088 -4.324 85.987 1.00 57.19 72 SER A N 1
ATOM 505 C CA . SER A 1 72 ? -54.912 -3.099 85.968 1.00 57.19 72 SER A CA 1
ATOM 506 C C . SER A 1 72 ? -54.730 -2.373 84.626 1.00 57.19 72 SER A C 1
ATOM 508 O O . SER A 1 72 ? -53.930 -2.788 83.807 1.00 57.19 72 SER A O 1
ATOM 510 N N . LYS A 1 73 ? -55.495 -1.297 84.394 1.00 65.25 73 LYS A N 1
ATOM 511 C CA . LYS A 1 73 ? -55.530 -0.521 83.142 1.00 65.25 73 LYS A CA 1
ATOM 512 C C . LYS A 1 73 ? -54.212 0.226 82.848 1.00 65.25 73 LYS A C 1
ATOM 514 O O . LYS A 1 73 ? -54.147 1.430 83.118 1.00 65.25 73 LYS A O 1
ATOM 519 N N . SER A 1 74 ? -53.198 -0.458 82.322 1.00 74.31 74 SER A N 1
ATOM 520 C CA . SER A 1 74 ? -51.897 0.088 81.886 1.00 74.31 74 SER A CA 1
ATOM 521 C C . SER A 1 74 ? -51.573 -0.267 80.428 1.00 74.31 74 SER A C 1
ATOM 523 O O . SER A 1 74 ? -52.306 -1.011 79.784 1.00 74.31 74 SER A O 1
ATOM 525 N N . ASN A 1 75 ? -50.541 0.359 79.854 1.00 81.12 75 ASN A N 1
ATOM 526 C CA . ASN A 1 75 ? -50.000 -0.005 78.542 1.00 81.12 75 ASN A CA 1
ATOM 527 C C . ASN A 1 75 ? -48.652 -0.700 78.741 1.00 81.12 75 ASN A C 1
ATOM 529 O O . ASN A 1 75 ? -47.653 -0.028 79.006 1.00 81.12 75 ASN A O 1
ATOM 533 N N . ASP A 1 76 ? -48.624 -2.016 78.575 1.00 82.62 76 ASP A N 1
ATOM 534 C CA . ASP A 1 76 ? -47.433 -2.804 78.877 1.00 82.62 76 ASP A CA 1
ATOM 535 C C . ASP A 1 76 ? -46.687 -3.236 77.611 1.00 82.62 76 ASP A C 1
ATOM 537 O O . ASP A 1 76 ? -47.253 -3.413 76.528 1.00 82.62 76 ASP A O 1
ATOM 541 N N . VAL A 1 77 ? -45.375 -3.411 77.745 1.00 86.50 77 VAL A N 1
ATOM 542 C CA . VAL A 1 77 ? -44.484 -3.871 76.678 1.00 86.50 77 VAL A CA 1
ATOM 543 C C . VAL A 1 77 ? -43.979 -5.265 77.022 1.00 86.50 77 VAL A C 1
ATOM 545 O O . VAL A 1 77 ? -43.247 -5.448 77.996 1.00 86.50 77 VAL A O 1
ATOM 548 N N . PHE A 1 78 ? -44.338 -6.251 76.202 1.00 86.44 78 PHE A N 1
ATOM 549 C CA . PHE A 1 78 ? -43.889 -7.637 76.337 1.00 86.44 78 PHE A CA 1
ATOM 550 C C . PHE A 1 78 ? -42.710 -7.891 75.400 1.00 86.44 78 PHE A C 1
ATOM 552 O O . PHE A 1 78 ? -42.878 -7.872 74.182 1.00 86.44 78 PHE A O 1
ATOM 559 N N . VAL A 1 79 ? -41.520 -8.119 75.957 1.00 86.50 79 VAL A N 1
ATOM 560 C CA . VAL A 1 79 ? -40.269 -8.197 75.183 1.00 86.50 79 VAL A CA 1
ATOM 561 C C . VAL A 1 79 ? -39.914 -9.641 74.831 1.00 86.50 79 VAL A C 1
ATOM 563 O O . VAL A 1 79 ? -39.790 -10.500 75.711 1.00 86.50 79 VAL A O 1
ATOM 566 N N . PHE A 1 80 ? -39.679 -9.892 73.542 1.00 84.06 80 PHE A N 1
ATOM 567 C CA . PHE A 1 80 ? -39.282 -11.189 72.993 1.00 84.06 80 PHE A CA 1
ATOM 568 C C . PHE A 1 80 ? -37.882 -11.134 72.373 1.00 84.06 80 PHE A C 1
ATOM 570 O O . PHE A 1 80 ? -37.559 -10.220 71.620 1.00 84.06 80 PHE A O 1
ATOM 577 N N . GLU A 1 81 ? -37.060 -12.151 72.639 1.00 79.88 81 GLU A N 1
ATOM 578 C CA . GLU A 1 81 ? -35.685 -12.275 72.132 1.00 79.88 81 GLU A CA 1
ATOM 579 C C . GLU A 1 81 ? -35.538 -13.351 71.052 1.00 79.88 81 GLU A C 1
ATOM 581 O O . GLU A 1 81 ? -36.283 -14.326 71.030 1.00 79.88 81 GLU A O 1
ATOM 586 N N . ALA A 1 82 ? -34.506 -13.224 70.211 1.00 74.62 82 ALA A N 1
ATOM 587 C CA . ALA A 1 82 ? -34.222 -14.159 69.122 1.00 74.62 82 ALA A CA 1
ATOM 588 C C . ALA A 1 82 ? -33.727 -15.553 69.552 1.00 74.62 82 ALA A C 1
ATOM 590 O O . ALA A 1 82 ? -33.733 -16.468 68.738 1.00 74.62 82 ALA A O 1
ATOM 591 N N . THR A 1 83 ? -33.261 -15.728 70.791 1.00 67.81 83 THR A N 1
ATOM 592 C CA . THR A 1 83 ? -32.573 -16.944 71.276 1.00 67.81 83 THR A CA 1
ATOM 593 C C . THR A 1 83 ? -33.516 -18.008 71.850 1.00 67.81 83 THR A C 1
ATOM 595 O O . THR A 1 83 ? -33.067 -18.923 72.546 1.00 67.81 83 THR A O 1
ATOM 598 N N . ARG A 1 84 ? -34.826 -17.916 71.586 1.00 65.56 84 ARG A N 1
ATOM 599 C CA . ARG A 1 84 ? -35.810 -18.868 72.118 1.00 65.56 84 ARG A CA 1
ATOM 600 C C . ARG A 1 84 ? -35.611 -20.263 71.523 1.00 65.56 84 ARG A C 1
ATOM 602 O O . ARG A 1 84 ? -35.557 -20.440 70.313 1.00 65.56 84 ARG A O 1
ATOM 609 N N . GLN A 1 85 ? -35.506 -21.269 72.391 1.00 54.12 85 GLN A N 1
ATOM 610 C CA . GLN A 1 85 ? -35.551 -22.676 71.984 1.00 54.12 85 GLN A CA 1
ATOM 611 C C . GLN A 1 85 ? -37.007 -23.109 71.760 1.00 54.12 85 GLN A C 1
ATOM 613 O O . GLN A 1 85 ? -37.918 -22.531 72.350 1.00 54.12 85 GLN A O 1
ATOM 618 N N . ALA A 1 86 ? -37.208 -24.176 70.978 1.00 49.59 86 ALA A N 1
ATOM 619 C CA . ALA A 1 86 ? -38.488 -24.699 70.471 1.00 49.59 86 ALA A CA 1
ATOM 620 C C . ALA A 1 86 ? -39.636 -24.944 71.491 1.00 49.59 86 ALA A C 1
ATOM 622 O O . ALA A 1 86 ? -40.720 -25.343 71.081 1.00 49.59 86 ALA A O 1
ATOM 623 N N . ASN A 1 87 ? -39.441 -24.700 72.795 1.00 50.59 87 ASN A N 1
ATOM 624 C CA . ASN A 1 87 ? -40.420 -24.949 73.862 1.00 50.59 87 ASN A CA 1
ATOM 625 C C . ASN A 1 87 ? -40.663 -23.747 74.813 1.00 50.59 87 ASN A C 1
ATOM 627 O O . ASN A 1 87 ? -41.333 -23.914 75.833 1.00 50.59 87 ASN A O 1
ATOM 631 N N . GLY A 1 88 ? -40.119 -22.556 74.526 1.00 59.19 88 GLY A N 1
ATOM 632 C CA . GLY A 1 88 ? -40.321 -21.330 75.320 1.00 59.19 88 GLY A CA 1
ATOM 633 C C . GLY A 1 88 ? -41.626 -20.610 74.967 1.00 59.19 88 GLY A C 1
ATOM 634 O O . GLY A 1 88 ? -41.599 -19.567 74.315 1.00 59.19 88 GLY A O 1
ATOM 635 N N . PHE A 1 89 ? -42.756 -21.212 75.343 1.00 72.94 89 PHE A N 1
ATOM 636 C CA . PHE A 1 89 ? -44.104 -20.725 75.042 1.00 72.94 89 PHE A CA 1
ATOM 637 C C . PHE A 1 89 ? -44.668 -19.890 76.200 1.00 72.94 89 PHE A C 1
ATOM 639 O O . PHE A 1 89 ? -45.086 -20.446 77.222 1.00 72.94 89 PHE A O 1
ATOM 646 N N . ASP A 1 90 ? -44.726 -18.570 76.018 1.00 78.25 90 ASP A N 1
ATOM 647 C CA . ASP A 1 90 ? -45.294 -17.665 77.020 1.00 78.25 90 ASP A CA 1
ATOM 648 C C . ASP A 1 90 ? -46.821 -17.681 77.010 1.00 78.25 90 ASP A C 1
ATOM 650 O O . ASP A 1 90 ? -47.460 -17.855 75.974 1.00 78.25 90 ASP A O 1
ATOM 654 N N . THR A 1 91 ? -47.419 -17.411 78.167 1.00 78.81 91 THR A N 1
ATOM 655 C CA . THR A 1 91 ? -48.843 -17.073 78.267 1.00 78.81 91 THR A CA 1
ATOM 656 C C . THR A 1 91 ? -48.973 -15.637 78.761 1.00 78.81 91 THR A C 1
ATOM 658 O O . THR A 1 91 ? -48.477 -15.296 79.834 1.00 78.81 91 THR A O 1
ATOM 661 N N . LEU A 1 92 ? -49.616 -14.787 77.970 1.00 82.06 92 LEU A N 1
ATOM 662 C CA . LEU A 1 92 ? -49.884 -13.389 78.281 1.00 82.06 92 LEU A CA 1
ATOM 663 C C . LEU A 1 92 ? -51.358 -13.272 78.671 1.00 82.06 92 LEU A C 1
ATOM 665 O O . LEU A 1 92 ? -52.233 -13.496 77.837 1.00 82.06 92 LEU A O 1
ATOM 669 N N . MET A 1 93 ? -51.628 -12.981 79.944 1.00 72.06 93 MET A N 1
ATOM 670 C CA . MET A 1 93 ? -52.977 -13.128 80.517 1.00 72.06 93 MET A CA 1
ATOM 671 C C . MET A 1 93 ? -53.837 -11.854 80.499 1.00 72.06 93 MET A C 1
ATOM 673 O O . MET A 1 93 ? -55.037 -11.944 80.738 1.00 72.06 93 MET A O 1
ATOM 677 N N . ASP A 1 94 ? -53.253 -10.675 80.263 1.00 66.06 94 ASP A N 1
ATOM 678 C CA . ASP A 1 94 ? -53.990 -9.395 80.283 1.00 66.06 94 ASP A CA 1
ATOM 679 C C . ASP A 1 94 ? -53.863 -8.610 78.973 1.00 66.06 94 ASP A C 1
ATOM 681 O O . ASP A 1 94 ? -54.177 -7.429 78.946 1.00 66.06 94 ASP A O 1
ATOM 685 N N . TYR A 1 95 ? -53.444 -9.255 77.873 1.00 67.50 95 TYR A N 1
ATOM 686 C CA . TYR A 1 95 ? -53.432 -8.585 76.572 1.00 67.50 95 TYR A CA 1
ATOM 687 C C . TYR A 1 95 ? -54.875 -8.321 76.134 1.00 67.50 95 TYR A C 1
ATOM 689 O O . TYR A 1 95 ? -55.566 -9.226 75.659 1.00 67.50 95 TYR A O 1
ATOM 697 N N . ARG A 1 96 ? -55.355 -7.084 76.284 1.00 60.56 96 ARG A N 1
ATOM 698 C CA . ARG A 1 96 ? -56.724 -6.716 75.899 1.00 60.56 96 ARG A CA 1
ATOM 699 C C . ARG A 1 96 ? -56.747 -5.791 74.701 1.00 60.56 96 ARG A C 1
ATOM 701 O O . ARG A 1 96 ? -56.260 -4.663 74.724 1.00 60.56 96 ARG A O 1
ATOM 708 N N . TRP A 1 97 ? -57.431 -6.242 73.657 1.00 52.19 97 TRP A N 1
ATOM 709 C CA . TRP A 1 97 ? -57.845 -5.382 72.561 1.00 52.19 97 TRP A CA 1
ATOM 710 C C . TRP A 1 97 ? -59.227 -4.785 72.877 1.00 52.19 97 TRP A C 1
ATOM 712 O O . TRP A 1 97 ? -60.201 -5.518 73.028 1.00 52.19 97 TRP A O 1
ATOM 722 N N . SER A 1 98 ? -59.343 -3.455 72.976 1.00 53.66 98 SER A N 1
ATOM 723 C CA . SER A 1 98 ? -60.647 -2.772 72.924 1.00 53.66 98 SER A CA 1
ATOM 724 C C . SER A 1 98 ? -60.651 -1.718 71.817 1.00 53.66 98 SER A C 1
ATOM 726 O O . SER A 1 98 ? -59.713 -0.931 71.669 1.00 53.66 98 SER A O 1
ATOM 728 N N . ASP A 1 99 ? -61.709 -1.725 71.008 1.00 52.38 99 ASP A N 1
ATOM 729 C CA . ASP A 1 99 ? -61.929 -0.811 69.881 1.00 52.38 99 ASP A CA 1
ATOM 730 C C . ASP A 1 99 ? -62.302 0.619 70.328 1.00 52.38 99 ASP A C 1
ATOM 732 O O . ASP A 1 99 ? -62.171 1.589 69.572 1.00 52.38 99 ASP A O 1
ATOM 736 N N . SER A 1 100 ? -62.704 0.780 71.588 1.00 47.44 100 SER A N 1
ATOM 737 C CA . SER A 1 100 ? -62.993 2.059 72.217 1.00 47.44 100 SER A CA 1
ATOM 738 C C . SER A 1 100 ? -61.712 2.723 72.720 1.00 47.44 100 SER A C 1
ATOM 740 O O . SER A 1 100 ? -61.146 2.341 73.742 1.00 47.44 100 SER A O 1
ATOM 742 N N . LYS A 1 101 ? -61.264 3.762 72.005 1.00 50.41 101 LYS A N 1
ATOM 743 C CA . LYS A 1 101 ? -60.171 4.669 72.395 1.00 50.41 101 LYS A CA 1
ATOM 744 C C . LYS A 1 101 ? -60.127 4.909 73.919 1.00 50.41 101 LYS A C 1
ATOM 746 O O . LYS A 1 101 ? -61.005 5.590 74.447 1.00 50.41 101 LYS A O 1
ATOM 751 N N . LYS A 1 102 ? -59.010 4.484 74.533 1.00 48.34 102 LYS A N 1
ATOM 752 C CA . LYS A 1 102 ? -58.526 4.716 75.914 1.00 48.34 102 LYS A CA 1
ATOM 753 C C . LYS A 1 102 ? -58.907 3.653 76.961 1.00 48.34 102 LYS A C 1
ATOM 755 O O . LYS A 1 102 ? -59.802 3.892 77.766 1.00 48.34 102 LYS A O 1
ATOM 760 N N . SER A 1 103 ? -58.071 2.619 77.091 1.00 53.78 103 SER A N 1
ATOM 761 C CA . SER A 1 103 ? -57.468 2.348 78.412 1.00 53.78 103 SER A CA 1
ATOM 762 C C . SER A 1 103 ? -56.217 1.467 78.403 1.00 53.78 103 SER A C 1
ATOM 764 O O . SER A 1 103 ? -55.397 1.689 79.280 1.00 53.78 103 SER A O 1
ATOM 766 N N . GLU A 1 104 ? -56.025 0.570 77.430 1.00 62.62 104 GLU A N 1
ATOM 767 C CA . GLU A 1 104 ? -54.868 -0.350 77.391 1.00 62.62 104 GLU A CA 1
ATOM 768 C C . GLU A 1 104 ? -54.264 -0.386 75.970 1.00 62.62 104 GLU A C 1
ATOM 770 O O . GLU A 1 104 ? -54.986 -0.439 74.962 1.00 62.62 104 GLU A O 1
ATOM 775 N N . ARG A 1 105 ? -52.938 -0.244 75.866 1.00 73.12 105 ARG A N 1
ATOM 776 C CA . ARG A 1 105 ? -52.179 -0.244 74.605 1.00 73.12 105 ARG A CA 1
ATOM 777 C C . ARG A 1 105 ? -50.975 -1.163 74.679 1.00 73.12 105 ARG A C 1
ATOM 779 O O . ARG A 1 105 ? -49.857 -0.732 74.425 1.00 73.12 105 ARG A O 1
ATOM 786 N N . ASP A 1 106 ? -51.238 -2.425 74.959 1.00 80.94 106 ASP A N 1
ATOM 787 C CA . ASP A 1 106 ? -50.168 -3.402 75.051 1.00 80.94 106 ASP A CA 1
ATOM 788 C C . ASP A 1 106 ? -49.481 -3.622 73.706 1.00 80.94 106 ASP A C 1
ATOM 790 O O . ASP A 1 106 ? -50.115 -3.662 72.637 1.00 80.94 106 ASP A O 1
ATOM 794 N N . VAL A 1 107 ? -48.166 -3.774 73.778 1.00 86.00 107 VAL A N 1
ATOM 795 C CA . VAL A 1 107 ? -47.279 -3.933 72.633 1.00 86.00 107 VAL A CA 1
ATOM 796 C C . VAL A 1 107 ? -46.452 -5.194 72.823 1.00 86.00 107 VAL A C 1
ATOM 798 O O . VAL A 1 107 ? -45.881 -5.425 73.888 1.00 86.00 107 VAL A O 1
ATOM 801 N N . LEU A 1 108 ? -46.362 -6.008 71.772 1.00 89.19 108 LEU A N 1
ATOM 802 C CA . LEU A 1 108 ? -45.345 -7.051 71.706 1.00 89.19 108 LEU A CA 1
ATOM 803 C C . LEU A 1 108 ? -44.095 -6.445 71.070 1.00 89.19 108 LEU A C 1
ATOM 805 O O . LEU A 1 108 ? -44.110 -6.062 69.897 1.00 89.19 108 LEU A O 1
ATOM 809 N N . ASP A 1 109 ? -43.024 -6.334 71.843 1.00 88.38 109 ASP A N 1
ATOM 810 C CA . ASP A 1 109 ? -41.730 -5.880 71.353 1.00 88.38 109 ASP A CA 1
ATOM 811 C C . ASP A 1 109 ? -40.945 -7.076 70.812 1.00 88.38 109 ASP A C 1
ATOM 813 O O . ASP A 1 109 ? -40.431 -7.919 71.553 1.00 88.38 109 ASP A O 1
ATOM 817 N N . LEU A 1 110 ? -40.885 -7.143 69.485 1.00 88.75 110 LEU A N 1
ATOM 818 C CA . LEU A 1 110 ? -40.164 -8.148 68.718 1.00 88.75 110 LEU A CA 1
ATOM 819 C C . LEU A 1 110 ? -38.828 -7.599 68.183 1.00 88.75 110 LEU A C 1
ATOM 821 O O . LEU A 1 110 ? -38.180 -8.258 67.372 1.00 88.75 110 LEU A O 1
ATOM 825 N N . SER A 1 111 ? -38.379 -6.417 68.622 1.00 86.75 111 SER A N 1
ATOM 826 C CA . SER A 1 111 ? -37.126 -5.795 68.156 1.00 86.75 111 SER A CA 1
ATOM 827 C C . SER A 1 111 ? -35.894 -6.676 68.387 1.00 86.75 111 SER A C 1
ATOM 829 O O . SER A 1 111 ? -34.975 -6.713 67.569 1.00 86.75 111 SER A O 1
ATOM 831 N N . LEU A 1 112 ? -35.880 -7.439 69.485 1.00 84.12 112 LEU A N 1
ATOM 832 C CA . LEU A 1 112 ? -34.811 -8.392 69.786 1.00 84.12 112 LEU A CA 1
ATOM 833 C C . LEU A 1 112 ? -35.036 -9.761 69.134 1.00 84.12 112 LEU A C 1
ATOM 835 O O . LEU A 1 112 ? -34.072 -10.522 69.016 1.00 84.12 112 LEU A O 1
ATOM 839 N N . ALA A 1 113 ? -36.270 -10.065 68.728 1.00 83.06 113 ALA A N 1
ATOM 840 C CA . ALA A 1 113 ? -36.695 -11.301 68.076 1.00 83.06 113 ALA A CA 1
ATOM 841 C C . ALA A 1 113 ? -36.375 -11.320 66.577 1.00 83.06 113 ALA A C 1
ATOM 843 O O . ALA A 1 113 ? -35.876 -12.320 66.061 1.00 83.06 113 ALA A O 1
ATOM 844 N N . LEU A 1 114 ? -36.641 -10.196 65.910 1.00 86.62 114 LEU A N 1
ATOM 845 C CA . LEU A 1 114 ? -36.580 -10.008 64.464 1.00 86.62 114 LEU A CA 1
ATOM 846 C C . LEU A 1 114 ? -35.487 -8.993 64.097 1.00 86.62 114 LEU A C 1
ATOM 848 O O . LEU A 1 114 ? -35.727 -8.011 63.402 1.00 86.62 114 LEU A O 1
ATOM 852 N N . LYS A 1 115 ? -34.256 -9.228 64.573 1.00 81.00 115 LYS A N 1
ATOM 853 C CA . LYS A 1 115 ? -33.124 -8.287 64.417 1.00 81.00 115 LYS A CA 1
ATOM 854 C C . LYS A 1 115 ? -32.771 -7.944 62.967 1.00 81.00 115 LYS A C 1
ATOM 856 O O . LYS A 1 115 ? -32.177 -6.899 62.728 1.00 81.00 115 LYS A O 1
ATOM 861 N N . ASN A 1 116 ? -33.108 -8.826 62.029 1.00 78.25 116 ASN A N 1
ATOM 862 C CA . ASN A 1 116 ? -32.817 -8.663 60.604 1.00 78.25 116 ASN A CA 1
ATOM 863 C C . ASN A 1 116 ? -34.028 -8.171 59.799 1.00 78.25 116 ASN A C 1
ATOM 865 O O . ASN A 1 116 ? -33.966 -8.129 58.573 1.00 78.25 116 ASN A O 1
ATOM 869 N N . PHE A 1 117 ? -35.129 -7.817 60.464 1.00 82.75 117 PHE A N 1
ATOM 870 C CA . PHE A 1 117 ? -36.303 -7.301 59.780 1.00 82.75 117 PHE A CA 1
ATOM 871 C C . PHE A 1 117 ? -36.009 -5.938 59.137 1.00 82.75 117 PHE A C 1
ATOM 873 O O . PHE A 1 117 ? -35.474 -5.025 59.767 1.00 82.75 117 PHE A O 1
ATOM 880 N N . SER A 1 118 ? -36.409 -5.798 57.875 1.00 81.62 118 SER A N 1
ATOM 881 C CA . SER A 1 118 ? -36.385 -4.549 57.117 1.00 81.62 118 SER A CA 1
ATOM 882 C C . SER A 1 118 ? -37.810 -4.028 56.986 1.00 81.62 118 SER A C 1
ATOM 884 O O . SER A 1 118 ? -38.704 -4.784 56.625 1.00 81.62 118 SER A O 1
ATOM 886 N N . SER A 1 119 ? -38.031 -2.725 57.180 1.00 78.31 119 SER A N 1
ATOM 887 C CA . SER A 1 119 ? -39.348 -2.099 56.964 1.00 78.31 119 SER A CA 1
ATOM 888 C C . SER A 1 119 ? -39.829 -2.133 55.508 1.00 78.31 119 SER A C 1
ATOM 890 O O . SER A 1 119 ? -40.964 -1.751 55.235 1.00 78.31 119 SER A O 1
ATOM 892 N N . LYS A 1 120 ? -38.975 -2.574 54.572 1.00 72.56 120 LYS A N 1
ATOM 893 C CA . LYS A 1 120 ? -39.370 -2.899 53.194 1.00 72.56 120 LYS A CA 1
ATOM 894 C C . LYS A 1 120 ? -40.156 -4.210 53.100 1.00 72.56 120 LYS A C 1
ATOM 896 O O . LYS A 1 120 ? -40.792 -4.439 52.077 1.00 72.56 120 LYS A O 1
ATOM 901 N N . ASN A 1 121 ? -40.112 -5.036 54.144 1.00 74.12 121 ASN A N 1
ATOM 902 C CA . ASN A 1 121 ? -40.706 -6.359 54.151 1.00 74.12 121 ASN A CA 1
ATOM 903 C C . ASN A 1 121 ? -42.078 -6.338 54.830 1.00 74.12 121 ASN A C 1
ATOM 905 O O . ASN A 1 121 ? -42.305 -5.570 55.770 1.00 74.12 121 ASN A O 1
ATOM 909 N N . ASP A 1 122 ? -42.992 -7.205 54.389 1.00 78.94 122 ASP A N 1
ATOM 910 C CA . ASP A 1 122 ? -44.262 -7.392 55.090 1.00 78.94 122 ASP A CA 1
ATOM 911 C C . ASP A 1 122 ? -44.009 -8.120 56.416 1.00 78.94 122 ASP A C 1
ATOM 913 O O . ASP A 1 122 ? -43.547 -9.261 56.452 1.00 78.94 122 ASP A O 1
ATOM 917 N N . ILE A 1 123 ? -44.340 -7.463 57.529 1.00 80.94 123 ILE A N 1
ATOM 918 C CA . ILE A 1 123 ? -44.207 -8.023 58.878 1.00 80.94 123 ILE A CA 1
ATOM 919 C C . ILE A 1 123 ? -44.963 -9.349 59.040 1.00 80.94 123 ILE A C 1
ATOM 921 O O . ILE A 1 123 ? -44.554 -10.178 59.846 1.00 80.94 123 ILE A O 1
ATOM 925 N N . GLN A 1 124 ? -46.013 -9.594 58.250 1.00 83.12 124 GLN A N 1
ATOM 926 C CA . GLN A 1 124 ? -46.769 -10.849 58.282 1.00 83.12 124 GLN A CA 1
ATOM 927 C C . GLN A 1 124 ? -45.968 -12.073 57.819 1.00 83.12 124 GLN A C 1
ATOM 929 O O . GLN A 1 124 ? -46.335 -13.190 58.181 1.00 83.12 124 GLN A O 1
ATOM 934 N N . GLN A 1 125 ? -44.874 -11.878 57.075 1.00 78.81 125 GLN A N 1
ATOM 935 C CA . GLN A 1 125 ? -43.945 -12.956 56.715 1.00 78.81 125 GLN A CA 1
ATOM 936 C C . GLN A 1 125 ? -43.113 -13.412 57.913 1.00 78.81 125 GLN A C 1
ATOM 938 O O . GLN A 1 125 ? -42.756 -14.579 58.002 1.00 78.81 125 GLN A O 1
ATOM 943 N N . TYR A 1 126 ? -42.845 -12.500 58.850 1.00 83.50 126 TYR A N 1
ATOM 944 C CA . TYR A 1 126 ? -41.984 -12.749 60.004 1.00 83.50 126 TYR A CA 1
ATOM 945 C C . TYR A 1 126 ? -42.768 -13.025 61.287 1.00 83.50 126 TYR A C 1
ATOM 947 O O . TYR A 1 126 ? -42.278 -13.701 62.190 1.00 83.50 126 TYR A O 1
ATOM 955 N N . ALA A 1 127 ? -43.976 -12.473 61.409 1.00 87.12 127 ALA A N 1
ATOM 956 C CA . ALA A 1 127 ? -44.816 -12.620 62.584 1.00 87.12 127 ALA A CA 1
ATOM 957 C C . ALA A 1 127 ? -46.302 -12.592 62.218 1.00 87.12 127 ALA A C 1
ATOM 959 O O . ALA A 1 127 ? -46.781 -11.657 61.578 1.00 87.12 127 ALA A O 1
ATOM 960 N N . TRP A 1 128 ? -47.069 -13.570 62.695 1.00 88.50 128 TRP A N 1
ATOM 961 C CA . TRP A 1 128 ? -48.523 -13.580 62.529 1.00 88.50 128 TRP A CA 1
ATOM 962 C C . TRP A 1 128 ? -49.234 -14.141 63.755 1.00 88.50 128 TRP A C 1
ATOM 964 O O . TRP A 1 128 ? -48.643 -14.824 64.591 1.00 88.50 128 TRP A O 1
ATOM 974 N N . LEU A 1 129 ? -50.527 -13.831 63.877 1.00 88.69 129 LEU A N 1
ATOM 975 C CA . LEU A 1 129 ? -51.360 -14.319 64.971 1.00 88.69 129 LEU A CA 1
ATOM 976 C C . LEU A 1 129 ? -52.516 -15.160 64.465 1.00 88.69 129 LEU A C 1
ATOM 978 O O . LEU A 1 129 ? -53.226 -14.779 63.534 1.00 88.69 129 LEU A O 1
ATOM 982 N N . VAL A 1 130 ? -52.734 -16.279 65.143 1.00 87.69 130 VAL A N 1
ATOM 983 C CA . VAL A 1 130 ? -53.769 -17.253 64.803 1.00 87.69 130 VAL A CA 1
ATOM 984 C C . VAL A 1 130 ? -54.634 -17.516 66.032 1.00 87.69 130 VAL A C 1
ATOM 986 O O . VAL A 1 130 ? -54.119 -17.858 67.093 1.00 87.69 130 VAL A O 1
ATOM 989 N N . SER A 1 131 ? -55.951 -17.349 65.916 1.00 87.31 131 SER A N 1
ATOM 990 C CA . SER A 1 131 ? -56.888 -1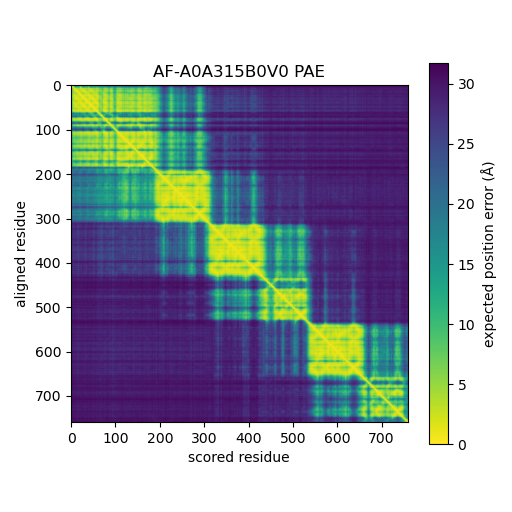7.582 67.021 1.00 87.31 131 SER A CA 1
ATOM 991 C C . SER A 1 131 ? -56.945 -19.064 67.415 1.00 87.31 131 SER A C 1
ATOM 993 O O . SER A 1 131 ? -57.190 -19.906 66.557 1.00 87.31 131 SER A O 1
ATOM 995 N N . SER A 1 132 ? -56.840 -19.382 68.702 1.00 83.31 132 SER A N 1
ATOM 996 C CA . SER A 1 132 ? -57.042 -20.721 69.277 1.00 83.31 132 SER A CA 1
ATOM 997 C C . SER A 1 132 ? -58.174 -20.722 70.313 1.00 83.31 132 SER A C 1
ATOM 999 O O . SER A 1 132 ? -58.760 -19.683 70.614 1.00 83.31 132 SER A O 1
ATOM 1001 N N . ASP A 1 133 ? -58.486 -21.889 70.877 1.00 81.50 133 ASP A N 1
ATOM 1002 C CA . ASP A 1 133 ? -59.520 -22.068 71.904 1.00 81.50 133 ASP A CA 1
ATOM 1003 C C . ASP A 1 133 ? -59.229 -21.312 73.214 1.00 81.50 133 ASP A C 1
ATOM 1005 O O . ASP A 1 133 ? -60.157 -20.990 73.952 1.00 81.50 133 ASP A O 1
ATOM 1009 N N . GLN A 1 134 ? -57.959 -21.001 73.487 1.00 78.00 134 GLN A N 1
ATOM 1010 C CA . GLN A 1 134 ? -57.500 -20.306 74.697 1.00 78.00 134 GLN A CA 1
ATOM 1011 C C . GLN A 1 134 ? -56.977 -18.877 74.422 1.00 78.00 134 GLN A C 1
ATOM 1013 O O . GLN A 1 134 ? -56.298 -18.301 75.268 1.00 78.00 134 GLN A O 1
ATOM 1018 N N . GLY A 1 135 ? -57.240 -18.303 73.241 1.00 83.69 135 GLY A N 1
ATOM 1019 C CA . GLY A 1 135 ? -56.723 -16.987 72.818 1.00 83.69 135 GLY A CA 1
ATOM 1020 C C . GLY A 1 135 ? -55.869 -17.051 71.545 1.00 83.69 135 GLY A C 1
ATOM 1021 O O . GLY A 1 135 ? -55.821 -18.089 70.890 1.00 83.69 135 GLY A O 1
ATOM 1022 N N . ALA A 1 136 ? -55.172 -15.980 71.165 1.00 87.19 136 ALA A N 1
ATOM 1023 C CA . ALA A 1 136 ? -54.381 -15.932 69.928 1.00 87.19 136 ALA A CA 1
ATOM 1024 C C . ALA A 1 136 ? -52.939 -16.418 70.134 1.00 87.19 136 ALA A C 1
ATOM 1026 O O . ALA A 1 136 ? -52.280 -16.038 71.095 1.00 87.19 136 ALA A O 1
ATOM 1027 N N . VAL A 1 137 ? -52.426 -17.243 69.222 1.00 87.38 137 VAL A N 1
ATOM 1028 C CA . VAL A 1 137 ? -51.039 -17.723 69.227 1.00 87.38 137 VAL A CA 1
ATOM 1029 C C . VAL A 1 137 ? -50.198 -16.849 68.305 1.00 87.38 137 VAL A C 1
ATOM 1031 O O . VAL A 1 137 ? -50.532 -16.714 67.129 1.00 87.38 137 VAL A O 1
ATOM 1034 N N . LEU A 1 138 ? -49.112 -16.287 68.838 1.00 88.56 138 LEU A N 1
ATOM 1035 C CA . LEU A 1 138 ? -48.074 -15.597 68.080 1.00 88.56 138 LEU A CA 1
ATOM 1036 C C . LEU A 1 138 ? -47.130 -16.626 67.453 1.00 88.56 138 LEU A C 1
ATOM 1038 O O . LEU A 1 138 ? -46.480 -17.396 68.166 1.00 88.56 138 LEU A O 1
ATOM 1042 N N . TRP A 1 139 ? -47.041 -16.595 66.132 1.00 86.38 139 TRP A N 1
ATOM 1043 C CA . TRP A 1 139 ? -46.089 -17.347 65.328 1.00 86.38 139 TRP A CA 1
ATOM 1044 C C . TRP A 1 139 ? -44.998 -16.415 64.835 1.00 86.38 139 TRP A C 1
ATOM 1046 O O . TRP A 1 139 ? -45.303 -15.312 64.387 1.00 86.38 139 TRP A O 1
ATOM 1056 N N . ILE A 1 140 ? -43.752 -16.869 64.926 1.00 84.69 140 ILE A N 1
ATOM 1057 C CA . ILE A 1 140 ? -42.569 -16.144 64.481 1.00 84.69 140 ILE A CA 1
ATOM 1058 C C . ILE A 1 140 ? -41.800 -17.007 63.489 1.00 84.69 140 ILE A C 1
ATOM 1060 O O . ILE A 1 140 ? -41.452 -18.148 63.795 1.00 84.69 140 ILE A O 1
ATOM 1064 N N . ASP A 1 141 ? -41.510 -16.429 62.332 1.00 82.12 141 ASP A N 1
ATOM 1065 C CA . ASP A 1 141 ? -40.540 -16.917 61.364 1.00 82.12 141 ASP A CA 1
ATOM 1066 C C . ASP A 1 141 ? -39.388 -15.908 61.291 1.00 82.12 141 ASP A C 1
ATOM 1068 O O . ASP A 1 141 ? -39.544 -14.780 60.828 1.00 82.12 141 ASP A O 1
ATOM 1072 N N . GLN A 1 142 ? -38.236 -16.264 61.857 1.00 80.75 142 GLN A N 1
ATOM 1073 C CA . GLN A 1 142 ? -37.155 -15.296 62.061 1.00 80.75 142 GLN A CA 1
ATOM 1074 C C . GLN A 1 142 ? -36.417 -14.928 60.770 1.00 80.75 142 GLN A C 1
ATOM 1076 O O . GLN A 1 142 ? -35.802 -13.859 60.725 1.00 80.75 142 GLN A O 1
ATOM 1081 N N . ASP A 1 143 ? -36.439 -15.795 59.754 1.00 73.81 143 ASP A N 1
ATOM 1082 C CA . ASP A 1 143 ? -35.818 -15.532 58.453 1.00 73.81 143 ASP A CA 1
ATOM 1083 C C . ASP A 1 143 ? -36.816 -14.988 57.417 1.00 73.81 143 ASP A C 1
ATOM 1085 O O . ASP A 1 143 ? -36.398 -14.297 56.487 1.00 73.81 143 ASP A O 1
ATOM 1089 N N . GLY A 1 144 ? -38.119 -15.203 57.629 1.00 73.88 144 GLY A N 1
ATOM 1090 C CA . GLY A 1 144 ? -39.184 -14.766 56.727 1.00 73.88 144 GLY A CA 1
ATOM 1091 C C . GLY A 1 144 ? -39.231 -15.563 55.420 1.00 73.88 144 GLY A C 1
ATOM 1092 O O . GLY A 1 144 ? -39.912 -15.150 54.483 1.00 73.88 144 GLY A O 1
ATOM 1093 N N . ALA A 1 145 ? -38.505 -16.685 55.335 1.00 67.19 145 ALA A N 1
ATOM 1094 C CA . ALA A 1 145 ? -38.425 -17.537 54.150 1.00 67.19 145 ALA A CA 1
ATOM 1095 C C . ALA A 1 145 ? -39.608 -18.522 54.040 1.00 67.19 145 ALA A C 1
ATOM 1097 O O . ALA A 1 145 ? -39.711 -19.266 53.059 1.00 67.19 145 ALA A O 1
ATOM 1098 N N . GLY A 1 146 ? -40.522 -18.533 55.019 1.00 63.44 146 GLY A N 1
ATOM 1099 C CA . GLY A 1 146 ? -41.794 -19.247 54.978 1.00 63.44 146 GLY A CA 1
ATOM 1100 C C . GLY A 1 146 ? -41.922 -20.394 55.990 1.00 63.44 146 GLY A C 1
ATOM 1101 O O . GLY A 1 146 ? -41.083 -20.636 56.845 1.00 63.44 146 GLY A O 1
ATOM 1102 N N . SER A 1 147 ? -43.021 -21.160 55.888 1.00 56.78 147 SER A N 1
ATOM 1103 C CA . SER A 1 147 ? -43.525 -22.080 56.940 1.00 56.78 147 SER A CA 1
ATOM 1104 C C . SER A 1 147 ? -42.570 -23.144 57.512 1.00 56.78 147 SER A C 1
ATOM 1106 O O . SER A 1 147 ? -42.914 -23.761 58.519 1.00 56.78 147 SER A O 1
ATOM 1108 N N . GLY A 1 148 ? -41.419 -23.412 56.887 1.00 59.53 148 GLY A N 1
ATOM 1109 C CA . GLY A 1 148 ? -40.525 -24.515 57.263 1.00 59.53 148 GLY A CA 1
ATOM 1110 C C . GLY A 1 148 ? -39.822 -24.338 58.615 1.00 59.53 148 GLY A C 1
ATOM 1111 O O . GLY A 1 148 ? -39.363 -25.321 59.197 1.00 59.53 148 GLY A O 1
ATOM 1112 N N . THR A 1 149 ? -39.762 -23.108 59.119 1.00 68.25 149 THR A N 1
ATOM 1113 C CA . THR A 1 149 ? -38.962 -22.685 60.284 1.00 68.25 149 THR A CA 1
ATOM 1114 C C . THR A 1 149 ? -39.783 -21.981 61.360 1.00 68.25 149 THR A C 1
ATOM 1116 O O . THR A 1 149 ? -39.273 -21.739 62.455 1.00 68.25 149 THR A O 1
ATOM 1119 N N . ALA A 1 150 ? -41.055 -21.692 61.087 1.00 77.69 150 ALA A N 1
ATOM 1120 C CA . ALA A 1 150 ? -41.900 -20.914 61.975 1.00 77.69 150 ALA A CA 1
ATOM 1121 C C . ALA A 1 150 ? -42.213 -21.624 63.297 1.00 77.69 150 ALA A C 1
ATOM 1123 O O . ALA A 1 150 ? -42.537 -22.813 63.342 1.00 77.69 150 ALA A O 1
ATOM 1124 N N . GLN A 1 151 ? -42.179 -20.864 64.388 1.00 81.00 151 GLN A N 1
ATOM 1125 C CA . GLN A 1 151 ? -42.383 -21.364 65.743 1.00 81.00 151 GLN A CA 1
ATOM 1126 C C . GLN A 1 151 ? -43.437 -20.543 66.482 1.00 81.00 151 GLN A C 1
ATOM 1128 O O . GLN A 1 151 ? -43.504 -19.324 66.357 1.00 81.00 151 GLN A O 1
ATOM 1133 N N . SER A 1 152 ? -44.240 -21.203 67.312 1.00 82.38 152 SER A N 1
ATOM 1134 C CA . SER A 1 152 ? -45.177 -20.524 68.207 1.00 82.38 152 SER A CA 1
ATOM 1135 C C . SER A 1 152 ? -44.461 -20.034 69.469 1.00 82.38 152 SER A C 1
ATOM 1137 O O . SER A 1 152 ? -43.875 -20.849 70.183 1.00 82.38 152 SER A O 1
ATOM 1139 N N . TRP A 1 153 ? -44.514 -18.735 69.761 1.00 82.56 153 TRP A N 1
ATOM 1140 C CA . TRP A 1 153 ? -43.728 -18.115 70.840 1.00 82.56 153 TRP A CA 1
ATOM 1141 C C . TRP A 1 153 ? -44.552 -17.678 72.051 1.00 82.56 153 TRP A C 1
ATOM 1143 O O . TRP A 1 153 ? -44.047 -17.684 73.173 1.00 82.56 153 TRP A O 1
ATOM 1153 N N . ALA A 1 154 ? -45.816 -17.311 71.846 1.00 82.81 154 ALA A N 1
ATOM 1154 C CA . ALA A 1 154 ? -46.688 -16.885 72.931 1.00 82.81 154 ALA A CA 1
ATOM 1155 C C . ALA A 1 154 ? -48.158 -17.151 72.629 1.00 82.81 154 ALA A C 1
ATOM 1157 O O . ALA A 1 154 ? -48.580 -17.185 71.473 1.00 82.81 154 ALA A O 1
ATOM 1158 N N . ARG A 1 155 ? -48.948 -17.259 73.692 1.00 86.06 155 ARG A N 1
ATOM 1159 C CA . ARG A 1 155 ? -50.402 -17.145 73.667 1.00 86.06 155 ARG A CA 1
ATOM 1160 C C . ARG A 1 155 ? -50.825 -15.845 74.319 1.00 86.06 155 ARG A C 1
ATOM 1162 O O . ARG A 1 155 ? -50.413 -15.556 75.434 1.00 86.06 155 ARG A O 1
ATOM 1169 N N . LEU A 1 156 ? -51.688 -15.111 73.640 1.00 86.12 156 LEU A N 1
ATOM 1170 C CA . LEU A 1 156 ? -52.374 -13.937 74.147 1.00 86.12 156 LEU A CA 1
ATOM 1171 C C . LEU A 1 156 ? -53.786 -14.372 74.541 1.00 86.12 156 LEU A C 1
ATOM 1173 O O . LEU A 1 156 ? -54.649 -14.559 73.678 1.00 86.12 156 LEU A O 1
ATOM 1177 N N . GLU A 1 157 ? -54.002 -14.609 75.833 1.00 80.81 157 GLU A N 1
ATOM 1178 C CA . GLU A 1 157 ? -55.317 -14.997 76.343 1.00 80.81 157 GLU A CA 1
ATOM 1179 C C . GLU A 1 157 ? -56.311 -13.843 76.176 1.00 80.81 157 GLU A C 1
ATOM 1181 O O . GLU A 1 157 ? -55.967 -12.675 76.321 1.00 80.81 157 GLU A O 1
ATOM 1186 N N . GLY A 1 158 ? -57.559 -14.168 75.837 1.00 77.00 158 GLY A N 1
ATOM 1187 C CA . GLY A 1 158 ? -58.610 -13.168 75.620 1.00 77.00 158 GLY A CA 1
ATOM 1188 C C . GLY A 1 158 ? -58.610 -12.497 74.241 1.00 77.00 158 GLY A C 1
ATOM 1189 O O . GLY A 1 158 ? -59.605 -11.862 73.903 1.00 77.00 158 GLY A O 1
ATOM 1190 N N . VAL A 1 159 ? -57.570 -12.689 73.422 1.00 83.06 159 VAL A N 1
ATOM 1191 C CA . VAL A 1 159 ? -57.511 -12.197 72.034 1.00 83.06 159 VAL A CA 1
ATOM 1192 C C . VAL A 1 159 ? -58.149 -13.199 71.071 1.00 83.06 159 VAL A C 1
ATOM 1194 O O . VAL A 1 159 ? -57.809 -14.384 71.083 1.00 83.06 159 VAL A O 1
ATOM 1197 N N . VAL A 1 160 ? -59.048 -12.733 70.204 1.00 85.00 160 VAL A N 1
ATOM 1198 C CA . VAL A 1 160 ? -59.829 -13.570 69.279 1.00 85.00 160 VAL A CA 1
ATOM 1199 C C . VAL A 1 160 ? -59.627 -13.182 67.810 1.00 85.00 160 VAL A C 1
ATOM 1201 O O . VAL A 1 160 ? -59.009 -12.173 67.478 1.00 85.00 160 VAL A O 1
ATOM 1204 N N . ALA A 1 161 ? -60.127 -14.011 66.887 1.00 85.50 161 ALA A N 1
ATOM 1205 C CA . ALA A 1 161 ? -60.039 -13.736 65.453 1.00 85.50 161 ALA A CA 1
ATOM 1206 C C . ALA A 1 161 ? -60.691 -12.391 65.093 1.00 85.50 161 ALA A C 1
ATOM 1208 O O . ALA A 1 161 ? -61.815 -12.104 65.499 1.00 85.50 161 ALA A O 1
ATOM 1209 N N . GLY A 1 162 ? -60.006 -11.598 64.270 1.00 82.00 162 GLY A N 1
ATOM 1210 C CA . GLY A 1 162 ? -60.444 -10.259 63.877 1.00 82.00 162 GLY A CA 1
ATOM 1211 C C . GLY A 1 162 ? -59.892 -9.130 64.745 1.00 82.00 162 GLY A C 1
ATOM 1212 O O . GLY A 1 162 ? -59.841 -7.998 64.251 1.00 82.00 162 GLY A O 1
ATOM 1213 N N . ASP A 1 163 ? -59.413 -9.434 65.954 1.00 84.19 163 ASP A N 1
ATOM 1214 C CA . ASP A 1 163 ? -58.684 -8.473 66.779 1.00 84.19 163 ASP A CA 1
ATOM 1215 C C . ASP A 1 163 ? -57.387 -8.041 66.095 1.00 84.19 163 ASP A C 1
ATOM 1217 O O . ASP A 1 163 ? -56.924 -8.626 65.107 1.00 84.19 163 ASP A O 1
ATOM 1221 N N . LYS A 1 164 ? -56.797 -6.975 66.622 1.00 84.88 164 LYS A N 1
ATOM 1222 C CA . LYS A 1 164 ? -55.512 -6.459 66.169 1.00 84.88 164 LYS A CA 1
ATOM 1223 C C . LYS A 1 164 ? -54.512 -6.517 67.314 1.00 84.88 164 LYS A C 1
ATOM 1225 O O . LYS A 1 164 ? -54.873 -6.351 68.472 1.00 84.88 164 LYS A O 1
ATOM 1230 N N . VAL A 1 165 ? -53.251 -6.729 66.977 1.00 86.50 165 VAL A N 1
ATOM 1231 C CA . VAL A 1 165 ? -52.144 -6.777 67.932 1.00 86.50 165 VAL A CA 1
ATOM 1232 C C . VAL A 1 165 ? -51.068 -5.814 67.469 1.00 86.50 165 VAL A C 1
ATOM 1234 O O . VAL A 1 165 ? -50.698 -5.803 66.293 1.00 86.50 165 VAL A O 1
ATOM 1237 N N . ARG A 1 166 ? -50.595 -4.973 68.389 1.00 87.56 166 ARG A N 1
ATOM 1238 C CA . ARG A 1 166 ? -49.520 -4.013 68.126 1.00 87.56 166 ARG A CA 1
ATOM 1239 C C . ARG A 1 166 ? -48.170 -4.687 68.289 1.00 87.56 166 ARG A C 1
ATOM 1241 O O . ARG A 1 166 ? -47.908 -5.304 69.320 1.00 87.56 166 ARG A O 1
ATOM 1248 N N . ILE A 1 167 ? -47.325 -4.513 67.285 1.00 89.50 167 ILE A N 1
ATOM 1249 C CA . ILE A 1 167 ? -45.961 -5.026 67.256 1.00 89.50 167 ILE A CA 1
ATOM 1250 C C . ILE A 1 167 ? -45.000 -3.851 67.189 1.00 89.50 167 ILE A C 1
ATOM 1252 O O . ILE A 1 167 ? -45.197 -2.927 66.402 1.00 89.50 167 ILE A O 1
ATOM 1256 N N . GLN A 1 168 ? -43.944 -3.905 67.983 1.00 88.88 168 GLN A N 1
ATOM 1257 C CA . GLN A 1 168 ? -42.843 -2.955 67.962 1.00 88.88 168 GLN A CA 1
ATOM 1258 C C . GLN A 1 168 ? -41.562 -3.662 67.528 1.00 88.88 168 GLN A C 1
ATOM 1260 O O . GLN A 1 168 ? -41.282 -4.775 67.963 1.00 88.88 168 GLN A O 1
ATOM 1265 N N . LEU A 1 169 ? -40.793 -3.005 66.662 1.00 87.56 169 LEU A N 1
ATOM 1266 C CA . LEU A 1 169 ? -39.515 -3.492 66.135 1.00 87.56 169 LEU A CA 1
ATOM 1267 C C . LEU A 1 169 ? -38.386 -2.474 66.324 1.00 87.56 169 LEU A C 1
ATOM 1269 O O . LEU A 1 169 ? -37.219 -2.849 66.317 1.00 87.56 169 LEU A O 1
ATOM 1273 N N . ASN A 1 170 ? -38.711 -1.203 66.574 1.00 77.88 170 ASN A N 1
ATOM 1274 C CA . ASN A 1 170 ? -37.736 -0.123 66.726 1.00 77.88 170 ASN A CA 1
ATOM 1275 C C . ASN A 1 170 ? -37.381 0.209 68.190 1.00 77.88 170 ASN A C 1
ATOM 1277 O O . ASN A 1 170 ? -36.752 1.238 68.442 1.00 77.88 170 ASN A O 1
ATOM 1281 N N . GLY A 1 171 ? -37.793 -0.613 69.167 1.00 66.25 171 GLY A N 1
ATOM 1282 C CA . GLY A 1 171 ? -37.366 -0.528 70.580 1.00 66.25 171 GLY A CA 1
ATOM 1283 C C . GLY A 1 171 ? -37.767 0.743 71.361 1.00 66.25 171 GLY A C 1
ATOM 1284 O O . GLY A 1 171 ? -37.624 0.776 72.577 1.00 66.25 171 GLY A O 1
ATOM 1285 N N . ASN A 1 172 ? -38.331 1.760 70.699 1.00 65.88 172 ASN A N 1
ATOM 1286 C CA . ASN A 1 172 ? -38.613 3.078 71.280 1.00 65.88 172 ASN A CA 1
ATOM 1287 C C . ASN A 1 172 ? -40.072 3.554 71.118 1.00 65.88 172 ASN A C 1
ATOM 1289 O O . ASN A 1 172 ? -40.361 4.713 71.417 1.00 65.88 172 ASN A O 1
ATOM 1293 N N . ASN A 1 173 ? -40.982 2.711 70.619 1.00 65.88 173 ASN A N 1
ATOM 1294 C CA . ASN A 1 173 ? -42.342 3.116 70.252 1.00 65.88 173 ASN A CA 1
ATOM 1295 C C . ASN A 1 173 ? -43.408 2.390 71.084 1.00 65.88 173 ASN A C 1
ATOM 1297 O O . ASN A 1 173 ? -43.848 1.301 70.730 1.00 65.88 173 ASN A O 1
ATOM 1301 N N . THR A 1 174 ? -43.896 3.050 72.135 1.00 64.69 174 THR A N 1
ATOM 1302 C CA . THR A 1 174 ? -44.951 2.533 73.024 1.00 64.69 174 THR A CA 1
ATOM 1303 C C . THR A 1 174 ? -46.342 2.461 72.375 1.00 64.69 174 THR A C 1
ATOM 1305 O O . THR A 1 174 ? -47.301 2.037 73.016 1.00 64.69 174 THR A O 1
ATOM 1308 N N . GLU A 1 175 ? -46.484 2.871 71.111 1.00 67.38 175 GLU A N 1
ATOM 1309 C CA . GLU A 1 175 ? -47.709 2.715 70.318 1.00 67.38 175 GLU A CA 1
ATOM 1310 C C . GLU A 1 175 ? -47.624 1.578 69.284 1.00 67.38 175 GLU A C 1
ATOM 1312 O O . GLU A 1 175 ? -48.627 1.294 68.626 1.00 67.38 175 GLU A O 1
ATOM 1317 N N . GLY A 1 176 ? -46.478 0.895 69.168 1.00 71.31 176 GLY A N 1
ATOM 1318 C CA . GLY A 1 176 ? -46.223 -0.126 68.151 1.00 71.31 176 GLY A CA 1
ATOM 1319 C C . GLY A 1 176 ? -45.923 0.459 66.765 1.00 71.31 176 GLY A C 1
ATOM 1320 O O . GLY A 1 176 ? -46.487 1.471 66.351 1.00 71.31 176 GLY A O 1
ATOM 1321 N N . ASP A 1 177 ? -45.021 -0.191 66.033 1.00 80.12 177 ASP A N 1
ATOM 1322 C CA . ASP A 1 177 ? -44.642 0.170 64.661 1.00 80.12 177 ASP A CA 1
ATOM 1323 C C . ASP A 1 177 ? -45.583 -0.469 63.623 1.00 80.12 177 ASP A C 1
ATOM 1325 O O . ASP A 1 177 ? -45.825 0.098 62.560 1.00 80.12 177 ASP A O 1
ATOM 1329 N N . TYR A 1 178 ? -46.144 -1.639 63.948 1.00 86.50 178 TYR A N 1
ATOM 1330 C CA . TYR A 1 178 ? -46.998 -2.430 63.066 1.00 86.50 178 TYR A CA 1
ATOM 1331 C C . TYR A 1 178 ? -48.258 -2.905 63.786 1.00 86.50 178 TYR A C 1
ATOM 1333 O O . TYR A 1 178 ? -48.316 -3.002 65.013 1.00 86.50 178 TYR A O 1
ATOM 1341 N N . THR A 1 179 ? -49.291 -3.227 63.008 1.00 86.81 179 THR A N 1
ATOM 1342 C CA . THR A 1 179 ? -50.524 -3.828 63.519 1.00 86.81 179 THR A CA 1
ATOM 1343 C C . THR A 1 179 ? -50.835 -5.104 62.752 1.00 86.81 179 THR A C 1
ATOM 1345 O O . THR A 1 179 ? -51.137 -5.049 61.562 1.00 86.81 179 THR A O 1
ATOM 1348 N N . LEU A 1 180 ? -50.807 -6.240 63.442 1.00 88.25 180 LEU A N 1
ATOM 1349 C CA . LEU A 1 180 ? -51.173 -7.539 62.886 1.00 88.25 180 LEU A CA 1
ATOM 1350 C C . LEU A 1 180 ? -52.642 -7.833 63.177 1.00 88.25 180 LEU A C 1
ATOM 1352 O O . LEU A 1 180 ? -53.108 -7.617 64.295 1.00 88.25 180 LEU A O 1
ATOM 1356 N N . LYS A 1 181 ? -53.383 -8.334 62.186 1.00 86.75 181 LYS A N 1
ATOM 1357 C CA . LYS A 1 181 ? -54.747 -8.832 62.391 1.00 86.75 181 LYS A CA 1
ATOM 1358 C C . LYS A 1 181 ? -54.692 -10.302 62.795 1.00 86.75 181 LYS A C 1
ATOM 1360 O O . LYS A 1 181 ? -53.991 -11.088 62.167 1.00 86.75 181 LYS A O 1
ATOM 1365 N N . VAL A 1 182 ? -55.474 -10.680 63.798 1.00 87.00 182 VAL A N 1
ATOM 1366 C CA . VAL A 1 182 ? -55.581 -12.070 64.241 1.00 87.00 182 VAL A CA 1
ATOM 1367 C C . VAL A 1 182 ? -56.419 -12.863 63.242 1.00 87.00 182 VAL A C 1
ATOM 1369 O O . VAL A 1 182 ? -57.584 -12.540 62.983 1.00 87.00 182 VAL A O 1
ATOM 1372 N N . LEU A 1 183 ? -55.810 -13.897 62.669 1.00 86.19 183 LEU A N 1
ATOM 1373 C CA . LEU A 1 183 ? -56.401 -14.785 61.673 1.00 86.19 183 LEU A CA 1
ATOM 1374 C C . LEU A 1 183 ? -57.246 -15.882 62.345 1.00 86.19 183 LEU A C 1
ATOM 1376 O O . LEU A 1 183 ? -56.988 -16.270 63.483 1.00 86.19 183 LEU A O 1
ATOM 1380 N N . GLN A 1 184 ? -58.252 -16.399 61.637 1.00 84.88 184 GLN A N 1
ATOM 1381 C CA . GLN A 1 184 ? -59.119 -17.489 62.106 1.00 84.88 184 GLN A CA 1
ATOM 1382 C C . GLN A 1 184 ? -58.546 -18.862 61.698 1.00 84.88 184 GLN A C 1
ATOM 1384 O O . GLN A 1 184 ? -58.404 -19.093 60.502 1.00 84.88 184 GLN A O 1
ATOM 1389 N N . GLY A 1 185 ? -58.284 -19.795 62.632 1.00 68.25 185 GLY A N 1
ATOM 1390 C CA . GLY A 1 185 ? -57.924 -21.199 62.307 1.00 68.25 185 GLY A CA 1
ATOM 1391 C C . GLY A 1 185 ? -56.882 -21.870 63.225 1.00 68.25 185 GLY A C 1
ATOM 1392 O O . GLY A 1 185 ? -56.453 -21.267 64.189 1.00 68.25 185 GLY A O 1
ATOM 1393 N N . GLY A 1 186 ? -56.494 -23.130 62.950 1.00 64.44 186 GLY A N 1
ATOM 1394 C CA . GLY A 1 186 ? -55.259 -23.786 63.466 1.00 64.44 186 GLY A CA 1
ATOM 1395 C C . GLY A 1 186 ? -54.038 -23.434 62.592 1.00 64.44 186 GLY A C 1
ATOM 1396 O O . GLY A 1 186 ? -54.233 -22.584 61.737 1.00 64.44 186 GLY A O 1
ATOM 1397 N N . PRO A 1 187 ? -52.819 -24.014 62.742 1.00 57.69 187 PRO A N 1
ATOM 1398 C CA . PRO A 1 187 ? -51.576 -23.476 62.156 1.00 57.69 187 PRO A CA 1
ATOM 1399 C C . PRO A 1 187 ? -51.689 -23.296 60.639 1.00 57.69 187 PRO A C 1
ATOM 1401 O O . PRO A 1 187 ? -51.522 -24.231 59.858 1.00 57.69 187 PRO A O 1
ATOM 1404 N N . ILE A 1 188 ? -52.029 -22.077 60.238 1.00 61.25 188 ILE A N 1
ATOM 1405 C CA . ILE A 1 188 ? -52.064 -21.644 58.852 1.00 61.25 188 ILE A CA 1
ATOM 1406 C C . ILE A 1 188 ? -50.612 -21.322 58.519 1.00 61.25 188 ILE A C 1
ATOM 1408 O O . ILE A 1 188 ? -49.927 -20.689 59.328 1.00 61.25 188 ILE A O 1
ATOM 1412 N N . ALA A 1 189 ? -50.147 -21.780 57.357 1.00 60.38 189 ALA A N 1
ATOM 1413 C CA . ALA A 1 189 ? -48.910 -21.290 56.760 1.00 60.38 189 ALA A CA 1
ATOM 1414 C C . ALA A 1 189 ? -48.870 -19.744 56.834 1.00 60.38 189 ALA A C 1
ATOM 1416 O O . ALA A 1 189 ? -49.945 -19.125 56.836 1.00 60.38 189 ALA A O 1
ATOM 1417 N N . PRO A 1 190 ? -47.679 -19.118 56.911 1.00 64.00 190 PRO A N 1
ATOM 1418 C CA . PRO A 1 190 ? -47.589 -17.667 56.874 1.00 64.00 190 PRO A CA 1
ATOM 1419 C C . PRO A 1 190 ? -48.354 -17.142 55.649 1.00 64.00 190 PRO A C 1
ATOM 1421 O O . PRO A 1 190 ? -48.420 -17.839 54.626 1.00 64.00 190 PRO A O 1
ATOM 1424 N N . PRO A 1 191 ? -48.974 -15.954 55.739 1.00 67.25 191 PRO A N 1
ATOM 1425 C CA . PRO A 1 191 ? -49.612 -15.322 54.591 1.00 67.25 191 PRO A CA 1
ATOM 1426 C C . PRO A 1 191 ? -48.671 -15.302 53.376 1.00 67.25 191 PRO A C 1
ATOM 1428 O O . PRO A 1 191 ? -47.473 -15.070 53.524 1.00 67.25 191 PRO A O 1
ATOM 1431 N N . SER A 1 192 ? -49.209 -15.578 52.183 1.00 66.31 192 SER A N 1
ATOM 1432 C CA . SER A 1 192 ? -48.435 -15.542 50.935 1.00 66.31 192 SER A CA 1
ATOM 1433 C C . SER A 1 192 ? -47.814 -14.165 50.729 1.00 66.31 192 SER A C 1
ATOM 1435 O O . SER A 1 192 ? -48.474 -13.162 51.006 1.00 66.31 192 SER A O 1
ATOM 1437 N N . ASP A 1 193 ? -46.595 -14.119 50.194 1.00 73.44 193 ASP A N 1
ATOM 1438 C CA . ASP A 1 193 ? -45.954 -12.857 49.840 1.00 73.44 193 ASP A CA 1
ATOM 1439 C C . ASP A 1 193 ? -46.809 -12.052 48.856 1.00 73.44 193 ASP A C 1
ATOM 1441 O O . ASP A 1 193 ? -47.270 -12.567 47.837 1.00 73.44 193 ASP A O 1
ATOM 1445 N N . THR A 1 194 ? -47.030 -10.783 49.185 1.00 75.69 194 THR A N 1
ATOM 1446 C CA . THR A 1 194 ? -47.760 -9.816 48.353 1.00 75.69 194 THR A CA 1
ATOM 1447 C C . THR A 1 194 ? -46.886 -8.640 47.920 1.00 75.69 194 THR A C 1
ATOM 1449 O O . THR A 1 194 ? -47.360 -7.739 47.224 1.00 75.69 194 THR A O 1
ATOM 1452 N N . THR A 1 195 ? -45.622 -8.623 48.344 1.00 81.75 195 THR A N 1
ATOM 1453 C CA . THR A 1 195 ? -44.666 -7.568 48.030 1.00 81.75 195 THR A CA 1
ATOM 1454 C C . THR A 1 195 ? -44.055 -7.871 46.675 1.00 81.75 195 THR A C 1
ATOM 1456 O O . THR A 1 195 ? -43.555 -8.957 46.443 1.00 81.75 195 THR A O 1
ATOM 1459 N N . ALA A 1 196 ? -44.119 -6.922 45.746 1.00 87.31 196 ALA A N 1
ATOM 1460 C CA . ALA A 1 196 ? -43.435 -7.073 44.471 1.00 87.31 196 ALA A CA 1
ATOM 1461 C C . ALA A 1 196 ? -41.942 -6.730 44.598 1.00 87.31 196 ALA A C 1
ATOM 1463 O O . ALA A 1 196 ? -41.606 -5.787 45.328 1.00 87.31 196 ALA A O 1
ATOM 1464 N N . PRO A 1 197 ? -41.063 -7.366 43.797 1.00 92.75 197 PRO A N 1
ATOM 1465 C CA . PRO A 1 197 ? -39.676 -6.942 43.678 1.00 92.75 197 PRO A CA 1
ATOM 1466 C C . PRO A 1 197 ? -39.541 -5.463 43.316 1.00 92.75 197 PRO A C 1
ATOM 1468 O O . PRO A 1 197 ? -40.380 -4.886 42.619 1.00 92.75 197 PRO A O 1
ATOM 1471 N N . SER A 1 198 ? -38.441 -4.844 43.737 1.00 90.38 198 SER A N 1
ATOM 1472 C CA . SER A 1 198 ? -38.156 -3.439 43.433 1.00 90.38 198 SER A CA 1
ATOM 1473 C C . SER A 1 198 ? -36.752 -3.246 42.871 1.00 90.38 198 SER A C 1
ATOM 1475 O O . SER A 1 198 ? -35.788 -3.871 43.313 1.00 90.38 198 SER A O 1
ATOM 1477 N N . PHE A 1 199 ? -36.640 -2.356 41.886 1.00 90.44 199 PHE A N 1
ATOM 1478 C CA . PHE A 1 199 ? -35.370 -1.945 41.301 1.00 90.44 199 PHE A CA 1
ATOM 1479 C C . PHE A 1 199 ? -34.845 -0.668 41.956 1.00 90.44 199 PHE A C 1
ATOM 1481 O O . PHE A 1 199 ? -35.611 0.204 42.368 1.00 90.44 199 PHE A O 1
ATOM 1488 N N . SER A 1 200 ? -33.522 -0.521 41.969 1.00 84.38 200 SER A N 1
ATOM 1489 C CA . SER A 1 200 ? -32.906 0.807 42.058 1.00 84.38 200 SER A CA 1
ATOM 1490 C C . SER A 1 200 ? -32.938 1.482 40.676 1.00 84.38 200 SER A C 1
ATOM 1492 O O . SER A 1 200 ? -32.984 0.770 39.671 1.00 84.38 200 SER A O 1
ATOM 1494 N N . PRO A 1 201 ? -32.922 2.826 40.582 1.00 76.31 201 PRO A N 1
ATOM 1495 C CA . PRO A 1 201 ? -32.882 3.519 39.294 1.00 76.31 201 PRO A CA 1
ATOM 1496 C C . PRO A 1 201 ? -31.733 3.009 38.411 1.00 76.31 201 PRO A C 1
ATOM 1498 O O . PRO A 1 201 ? -30.609 2.866 38.894 1.00 76.31 201 PRO A O 1
ATOM 1501 N N . ALA A 1 202 ? -32.014 2.737 37.134 1.00 76.56 202 ALA A N 1
ATOM 1502 C CA . ALA A 1 202 ? -31.007 2.253 36.198 1.00 76.56 202 ALA A CA 1
ATOM 1503 C C . ALA A 1 202 ? -30.052 3.378 35.789 1.00 76.56 202 ALA A C 1
ATOM 1505 O O . ALA A 1 202 ? -30.469 4.507 35.527 1.00 76.56 202 ALA A O 1
ATOM 1506 N N . THR A 1 203 ? -28.772 3.042 35.676 1.00 78.19 203 THR A N 1
ATOM 1507 C CA . THR A 1 203 ? -27.807 3.811 34.888 1.00 78.19 203 THR A CA 1
ATOM 1508 C C . THR A 1 203 ? -27.786 3.273 33.455 1.00 78.19 203 THR A C 1
ATOM 1510 O O . THR A 1 203 ? -28.039 2.079 33.272 1.00 78.19 203 THR A O 1
ATOM 1513 N N . PRO A 1 204 ? -27.467 4.098 32.441 1.00 86.00 204 PRO A N 1
ATOM 1514 C CA . PRO A 1 204 ? -27.235 3.597 31.090 1.00 86.00 204 PRO A CA 1
ATOM 1515 C C . PRO A 1 204 ? -26.156 2.510 31.096 1.00 86.00 204 PRO A C 1
ATOM 1517 O O . PRO A 1 204 ? -25.147 2.643 31.792 1.00 86.00 204 PRO A O 1
ATOM 1520 N N . LEU A 1 205 ? -26.391 1.439 30.345 1.00 93.06 205 LEU A N 1
ATOM 1521 C CA . LEU A 1 205 ? -25.456 0.334 30.149 1.00 93.06 205 LEU A CA 1
ATOM 1522 C C . LEU A 1 205 ? -24.860 0.461 28.750 1.00 93.06 205 LEU A C 1
ATOM 1524 O O . LEU A 1 205 ? -25.504 1.014 27.861 1.00 93.06 205 LEU A O 1
ATOM 1528 N N . SER A 1 206 ? -23.646 -0.038 28.550 1.00 94.00 206 SER A N 1
ATOM 1529 C CA . SER A 1 206 ? -22.973 0.015 27.255 1.00 94.00 206 SER A CA 1
ATOM 1530 C C . SER A 1 206 ? -22.420 -1.340 26.849 1.00 94.00 206 SER A C 1
ATOM 1532 O O . SER A 1 206 ? -21.980 -2.095 27.718 1.00 94.00 206 SER A O 1
ATOM 1534 N N . TYR A 1 207 ? -22.400 -1.610 25.549 1.00 94.50 207 TYR A N 1
ATOM 1535 C CA . TYR A 1 207 ? -21.780 -2.790 24.952 1.00 94.50 207 TYR A CA 1
ATOM 1536 C C . TYR A 1 207 ? -21.019 -2.391 23.689 1.00 94.50 207 TYR A C 1
ATOM 1538 O O . TYR A 1 207 ? -21.428 -1.468 22.993 1.00 94.50 207 TYR A O 1
ATOM 1546 N N . GLN A 1 208 ? -19.906 -3.069 23.419 1.00 94.00 208 GLN A N 1
ATOM 1547 C CA . GLN A 1 208 ? -19.173 -2.912 22.164 1.00 94.00 208 GLN A CA 1
ATOM 1548 C C . GLN A 1 208 ? -19.993 -3.515 21.025 1.00 94.00 208 GLN A C 1
ATOM 1550 O O . GLN A 1 208 ? -20.668 -4.516 21.255 1.00 94.00 208 GLN A O 1
ATOM 1555 N N . GLU A 1 209 ? -19.946 -2.943 19.828 1.00 91.88 209 GLU A N 1
ATOM 1556 C CA . GLU A 1 209 ? -20.526 -3.564 18.630 1.00 91.88 209 GLU A CA 1
ATOM 1557 C C . GLU A 1 209 ? -19.848 -4.908 18.275 1.00 91.88 209 GLU A C 1
ATOM 1559 O O . GLU A 1 209 ? -19.015 -5.418 19.036 1.00 91.88 209 GLU A O 1
ATOM 1564 N N . ASN A 1 210 ? -20.222 -5.534 17.152 1.00 92.94 210 ASN A N 1
ATOM 1565 C CA . ASN A 1 210 ? -19.649 -6.807 16.686 1.00 92.94 210 ASN A CA 1
ATOM 1566 C C . ASN A 1 210 ? -19.788 -7.990 17.659 1.00 92.94 210 ASN A C 1
ATOM 1568 O O . ASN A 1 210 ? -19.005 -8.946 17.661 1.00 92.94 210 ASN A O 1
ATOM 1572 N N . GLN A 1 211 ? -20.825 -7.969 18.491 1.00 95.69 211 GLN A N 1
ATOM 1573 C CA . GLN A 1 211 ? -21.141 -9.067 19.390 1.00 95.69 211 GLN A CA 1
ATOM 1574 C C . GLN A 1 211 ? -21.571 -10.303 18.607 1.00 95.69 211 GLN A C 1
ATOM 1576 O O . GLN A 1 211 ? -22.203 -10.229 17.554 1.00 95.69 211 GLN A O 1
ATOM 1581 N N . ILE A 1 212 ? -21.255 -11.470 19.157 1.00 96.00 212 ILE A N 1
ATOM 1582 C CA . ILE A 1 212 ? -21.717 -12.756 18.638 1.00 96.00 212 ILE A CA 1
ATOM 1583 C C . ILE A 1 212 ? -23.017 -13.175 19.327 1.00 96.00 212 ILE A C 1
ATOM 1585 O O . ILE A 1 212 ? -23.353 -12.690 20.409 1.00 96.00 212 ILE A O 1
ATOM 1589 N N . ALA A 1 213 ? -23.739 -14.120 18.727 1.00 95.94 213 ALA A N 1
ATOM 1590 C CA . ALA A 1 213 ? -24.945 -14.664 19.337 1.00 95.94 213 ALA A CA 1
ATOM 1591 C C . ALA A 1 213 ? -24.626 -15.268 20.716 1.00 95.94 213 ALA A C 1
ATOM 1593 O O . ALA A 1 213 ? -23.578 -15.885 20.912 1.00 95.94 213 ALA A O 1
ATOM 1594 N N . ASP A 1 214 ? -25.540 -15.062 21.660 1.00 95.25 214 ASP A N 1
ATOM 1595 C CA . ASP A 1 214 ? -25.472 -15.440 23.073 1.00 95.25 214 ASP A CA 1
ATOM 1596 C C . ASP A 1 214 ? -24.430 -14.680 23.920 1.00 95.25 214 ASP A C 1
ATOM 1598 O O . ASP A 1 214 ? -24.397 -14.859 25.145 1.00 95.25 214 ASP A O 1
ATOM 1602 N N . ALA A 1 215 ? -23.635 -13.776 23.329 1.00 97.06 215 ALA A N 1
ATOM 1603 C CA . ALA A 1 215 ? -22.731 -12.907 24.080 1.00 97.06 215 ALA A CA 1
ATOM 1604 C C . ALA A 1 215 ? -23.516 -12.055 25.083 1.00 97.06 215 ALA A C 1
ATOM 1606 O O . ALA A 1 215 ? -24.499 -11.411 24.721 1.00 97.06 215 ALA A O 1
ATOM 1607 N N . VAL A 1 216 ? -23.086 -12.052 26.348 1.00 97.62 216 VAL A N 1
ATOM 1608 C CA . VAL A 1 216 ? -23.676 -11.198 27.388 1.00 97.62 216 VAL A CA 1
ATOM 1609 C C . VAL A 1 216 ? -23.190 -9.769 27.168 1.00 97.62 216 VAL A C 1
ATOM 1611 O O . VAL A 1 216 ? -22.008 -9.489 27.349 1.00 97.62 216 VAL A O 1
ATOM 1614 N N . VAL A 1 217 ? -24.109 -8.874 26.818 1.00 96.25 217 VAL A N 1
ATOM 1615 C CA . VAL A 1 217 ? -23.815 -7.474 26.471 1.00 96.25 217 VAL A CA 1
ATOM 1616 C C . VAL A 1 217 ? -24.045 -6.520 27.637 1.00 96.25 217 VAL A C 1
ATOM 1618 O O . VAL A 1 217 ? -23.409 -5.478 27.737 1.00 96.25 217 VAL A O 1
ATOM 1621 N N . ALA A 1 218 ? -24.944 -6.874 28.555 1.00 95.38 218 ALA A N 1
ATOM 1622 C CA . ALA A 1 218 ? -25.247 -6.052 29.716 1.00 95.38 218 ALA A CA 1
ATOM 1623 C C . ALA A 1 218 ? -25.785 -6.903 30.870 1.00 95.38 218 ALA A C 1
ATOM 1625 O O . ALA A 1 218 ? -26.225 -8.036 30.692 1.00 95.38 218 ALA A O 1
ATOM 1626 N N . THR A 1 219 ? -25.765 -6.368 32.087 1.00 95.00 219 THR A N 1
ATOM 1627 C CA . THR A 1 219 ? -26.433 -6.985 33.241 1.00 95.00 219 THR A CA 1
ATOM 1628 C C . THR A 1 219 ? -27.252 -5.923 33.951 1.00 95.00 219 THR A C 1
ATOM 1630 O O . THR A 1 219 ? -26.734 -4.870 34.321 1.00 95.00 219 THR A O 1
ATOM 1633 N N . VAL A 1 220 ? -28.545 -6.188 34.111 1.00 92.62 220 VAL A N 1
ATOM 1634 C CA . VAL A 1 220 ? -29.475 -5.289 34.794 1.00 92.62 220 VAL A CA 1
ATOM 1635 C C . VAL A 1 220 ? -29.119 -5.238 36.279 1.00 92.62 220 VAL A C 1
ATOM 1637 O O . VAL A 1 220 ? -28.730 -6.244 36.873 1.00 92.62 220 VAL A O 1
ATOM 1640 N N . ALA A 1 221 ? -29.258 -4.062 36.895 1.00 89.56 221 ALA A N 1
ATOM 1641 C CA . ALA A 1 221 ? -29.094 -3.926 38.336 1.00 89.56 221 ALA A CA 1
ATOM 1642 C C . ALA A 1 221 ? -30.031 -4.898 39.069 1.00 89.56 221 ALA A C 1
ATOM 1644 O O . ALA A 1 221 ? -31.225 -4.959 38.768 1.00 89.56 221 ALA A O 1
ATOM 1645 N N . ALA A 1 222 ? -29.486 -5.641 40.035 1.00 89.19 222 ALA A N 1
ATOM 1646 C CA . ALA A 1 222 ? -30.252 -6.632 40.774 1.00 89.19 222 ALA A CA 1
ATOM 1647 C C . ALA A 1 222 ? -31.466 -5.978 41.450 1.00 89.19 222 ALA A C 1
ATOM 1649 O O . ALA A 1 222 ? -31.328 -5.027 42.227 1.00 89.19 222 ALA A O 1
ATOM 1650 N N . ALA A 1 223 ? -32.655 -6.498 41.152 1.00 90.88 223 ALA A N 1
ATOM 1651 C CA . ALA A 1 223 ? -33.844 -6.187 41.921 1.00 90.88 223 ALA A CA 1
ATOM 1652 C C . ALA A 1 223 ? -33.725 -6.819 43.311 1.00 90.88 223 ALA A C 1
ATOM 1654 O O . ALA A 1 223 ? -33.119 -7.877 43.491 1.00 90.88 223 ALA A O 1
ATOM 1655 N N . THR A 1 224 ? -34.315 -6.157 44.299 1.00 86.69 224 THR A N 1
ATOM 1656 C CA . THR A 1 224 ? -34.387 -6.668 45.664 1.00 86.69 224 THR A CA 1
ATOM 1657 C C . THR A 1 224 ? -35.812 -7.047 45.994 1.00 86.69 224 THR A C 1
ATOM 1659 O O . THR A 1 224 ? -36.738 -6.276 45.726 1.00 86.69 224 THR A O 1
ATOM 1662 N N . ASP A 1 225 ? -35.942 -8.211 46.608 1.00 84.62 225 ASP A N 1
ATOM 1663 C CA . ASP A 1 225 ? -37.166 -8.722 47.189 1.00 84.62 225 ASP A CA 1
ATOM 1664 C C . ASP A 1 225 ? -36.823 -9.568 48.423 1.00 84.62 225 ASP A C 1
ATOM 1666 O O . ASP A 1 225 ? -35.692 -10.041 48.566 1.00 84.62 225 ASP A O 1
ATOM 1670 N N . ASN A 1 226 ? -37.783 -9.716 49.324 1.00 69.62 226 ASN A N 1
ATOM 1671 C CA . ASN A 1 226 ? -37.597 -10.309 50.645 1.00 69.62 226 ASN A CA 1
ATOM 1672 C C . ASN A 1 226 ? -37.657 -11.838 50.575 1.00 69.62 226 ASN A C 1
ATOM 1674 O O . ASN A 1 226 ? -36.970 -12.514 51.336 1.00 69.62 226 ASN A O 1
ATOM 1678 N N . VAL A 1 227 ? -38.463 -12.360 49.646 1.00 72.44 227 VAL A N 1
ATOM 1679 C CA . VAL A 1 227 ? -38.600 -13.792 49.347 1.00 72.44 227 VAL A CA 1
ATOM 1680 C C . VAL A 1 227 ? -37.691 -14.190 48.180 1.00 72.44 227 VAL A C 1
ATOM 1682 O O . VAL A 1 227 ? -37.351 -15.360 48.006 1.00 72.44 227 VAL A O 1
ATOM 1685 N N . GLY A 1 228 ? -37.197 -13.196 47.444 1.00 81.06 228 GLY A N 1
ATOM 1686 C CA . GLY A 1 228 ? -36.129 -13.326 46.470 1.00 81.06 228 GLY A CA 1
ATOM 1687 C C . GLY A 1 228 ? -36.641 -13.236 45.039 1.00 81.06 228 GLY A C 1
ATOM 1688 O O . GLY A 1 228 ? -37.748 -13.650 44.696 1.00 81.06 228 GLY A O 1
ATOM 1689 N N . VAL A 1 229 ? -35.792 -12.696 44.170 1.00 89.88 229 VAL A N 1
ATOM 1690 C CA . VAL A 1 229 ? -36.099 -12.538 42.747 1.00 89.88 229 VAL A CA 1
ATOM 1691 C C . VAL A 1 229 ? -35.795 -13.839 42.016 1.00 89.88 229 VAL A C 1
ATOM 1693 O O . VAL A 1 229 ? -34.691 -14.369 42.118 1.00 89.88 229 VAL A O 1
ATOM 1696 N N . THR A 1 230 ? -36.768 -14.345 41.261 1.00 92.50 230 THR A N 1
ATOM 1697 C CA . THR A 1 230 ? -36.653 -15.622 40.539 1.00 92.50 230 THR A CA 1
ATOM 1698 C C . THR A 1 230 ? -36.497 -15.453 39.032 1.00 92.50 230 THR A C 1
ATOM 1700 O O . THR A 1 230 ? -36.073 -16.388 38.354 1.00 92.50 230 THR A O 1
ATOM 1703 N N . GLN A 1 231 ? -36.842 -14.283 38.490 1.00 95.31 231 GLN A N 1
ATOM 1704 C CA . GLN A 1 231 ? -36.837 -14.043 37.050 1.00 95.31 231 GLN A CA 1
ATOM 1705 C C . GLN A 1 231 ? -36.740 -12.558 36.699 1.00 95.31 231 GLN A C 1
ATOM 1707 O O . GLN A 1 231 ? -37.273 -11.703 37.408 1.00 95.31 231 GLN A O 1
ATOM 1712 N N . TYR A 1 232 ? -36.135 -12.285 35.543 1.00 97.31 232 TYR A N 1
ATOM 1713 C CA . TYR A 1 232 ? -36.160 -10.997 34.856 1.00 97.31 232 TYR A CA 1
ATOM 1714 C C . TYR A 1 232 ? -36.730 -11.207 33.456 1.00 97.31 232 TYR A C 1
ATOM 1716 O O . TYR A 1 232 ? -36.437 -12.216 32.816 1.00 97.31 232 TYR A O 1
ATOM 1724 N N . MET A 1 233 ? -37.560 -10.276 32.994 1.00 97.81 233 MET A N 1
ATOM 1725 C CA . MET A 1 233 ? -38.209 -10.335 31.683 1.00 97.81 233 MET A CA 1
ATOM 1726 C C . MET A 1 233 ? -38.273 -8.940 31.064 1.00 97.81 233 MET A C 1
ATOM 1728 O O . MET A 1 233 ? -38.417 -7.945 31.778 1.00 97.81 233 MET A O 1
ATOM 1732 N N . PHE A 1 234 ? -38.261 -8.874 29.737 1.00 98.19 234 PHE A N 1
ATOM 1733 C CA . PHE A 1 234 ? -38.696 -7.690 29.007 1.00 98.19 234 PHE A CA 1
ATOM 1734 C C . PHE A 1 234 ? -40.206 -7.505 29.169 1.00 98.19 234 PHE A C 1
ATOM 1736 O O . PHE A 1 234 ? -40.974 -8.466 29.075 1.00 98.19 234 PHE A O 1
ATOM 1743 N N . LEU A 1 235 ? -40.631 -6.264 29.389 1.00 97.94 235 LEU A N 1
ATOM 1744 C CA . LEU A 1 235 ? -42.022 -5.843 29.314 1.00 97.94 235 LEU A CA 1
ATOM 1745 C C . LEU A 1 235 ? -42.271 -5.231 27.932 1.00 97.94 235 LEU A C 1
ATOM 1747 O O . LEU A 1 235 ? -41.752 -4.161 27.617 1.00 97.94 235 LEU A O 1
ATOM 1751 N N . LEU A 1 236 ? -43.059 -5.931 27.122 1.00 96.94 236 LEU A N 1
ATOM 1752 C CA . LEU A 1 236 ? -43.385 -5.548 25.750 1.00 96.94 236 LEU A CA 1
ATOM 1753 C C . LEU A 1 236 ? -44.461 -4.453 25.720 1.00 96.94 236 LEU A C 1
ATOM 1755 O O . LEU A 1 236 ? -45.201 -4.268 26.693 1.00 96.94 236 LEU A O 1
ATOM 1759 N N . SER A 1 237 ? -44.610 -3.766 24.584 1.00 94.69 237 SER A N 1
ATOM 1760 C CA . SER A 1 237 ? -45.587 -2.678 24.413 1.00 94.69 237 SER A CA 1
ATOM 1761 C C . SER A 1 237 ? -47.043 -3.085 24.698 1.00 94.69 237 SER A C 1
ATOM 1763 O O . SER A 1 237 ? -47.855 -2.275 25.150 1.00 94.69 237 SER A O 1
ATOM 1765 N N . ASN A 1 238 ? -47.377 -4.363 24.500 1.00 94.62 238 ASN A N 1
ATOM 1766 C CA . ASN A 1 238 ? -48.690 -4.949 24.783 1.00 94.62 238 ASN A CA 1
ATOM 1767 C C . ASN A 1 238 ? -48.869 -5.413 26.248 1.00 94.62 238 ASN A C 1
ATOM 1769 O O . ASN A 1 238 ? -49.833 -6.119 26.550 1.00 94.62 238 ASN A O 1
ATOM 1773 N N . ASN A 1 239 ? -47.957 -5.032 27.151 1.00 92.75 239 ASN A N 1
ATOM 1774 C CA . ASN A 1 239 ? -47.857 -5.473 28.549 1.00 92.75 239 ASN A CA 1
ATOM 1775 C C . ASN A 1 239 ? -47.588 -6.978 28.746 1.00 92.75 239 ASN A C 1
ATOM 1777 O O . ASN A 1 239 ? -47.685 -7.477 29.872 1.00 92.75 239 ASN A O 1
ATOM 1781 N N . ALA A 1 240 ? -47.244 -7.722 27.691 1.00 95.81 240 ALA A N 1
ATOM 1782 C CA . ALA A 1 240 ? -46.758 -9.086 27.839 1.00 95.81 240 ALA A CA 1
ATOM 1783 C C . ALA A 1 240 ? -45.318 -9.093 28.369 1.00 95.81 240 ALA A C 1
ATOM 1785 O O . ALA A 1 240 ? -44.558 -8.141 28.198 1.00 95.81 240 ALA A O 1
ATOM 1786 N N . ARG A 1 241 ? -44.948 -10.198 29.016 1.00 96.81 241 ARG A N 1
ATOM 1787 C CA . ARG A 1 241 ? -43.601 -10.434 29.543 1.00 96.81 241 ARG A CA 1
ATOM 1788 C C . ARG A 1 241 ? -42.916 -11.485 28.689 1.00 96.81 241 ARG A C 1
ATOM 1790 O O . ARG A 1 241 ? -43.532 -12.507 28.389 1.00 96.81 241 ARG A O 1
ATOM 1797 N N . SER A 1 242 ? -41.673 -11.233 28.309 1.00 97.31 242 SER A N 1
ATOM 1798 C CA . SER A 1 242 ? -40.919 -12.086 27.394 1.00 97.31 242 SER A CA 1
ATOM 1799 C C . SER A 1 242 ? -39.455 -12.173 27.811 1.00 97.31 242 SER A C 1
ATOM 1801 O O . SER A 1 242 ? -38.886 -11.202 28.304 1.00 97.31 242 SER A O 1
ATOM 1803 N N . ALA A 1 243 ? -38.834 -13.328 27.574 1.00 97.44 243 ALA A N 1
ATOM 1804 C CA . ALA A 1 243 ? -37.388 -13.494 27.728 1.00 97.44 243 ALA A CA 1
ATOM 1805 C C . ALA A 1 243 ? -36.603 -12.846 26.572 1.00 97.44 243 ALA A C 1
ATOM 1807 O O . ALA A 1 243 ? -35.384 -12.747 26.641 1.00 97.44 243 ALA A O 1
ATOM 1808 N N . THR A 1 244 ? -37.291 -12.395 25.524 1.00 97.50 244 THR A N 1
ATOM 1809 C CA . THR A 1 244 ? -36.717 -11.741 24.342 1.00 97.50 244 THR A CA 1
ATOM 1810 C C . THR A 1 244 ? -37.361 -10.369 24.151 1.00 97.50 244 THR A C 1
ATOM 1812 O O . THR A 1 244 ? -38.568 -10.230 24.383 1.00 97.50 244 THR A O 1
ATOM 1815 N N . SER A 1 245 ? -36.572 -9.372 23.749 1.00 97.19 245 SER A N 1
ATOM 1816 C CA . SER A 1 245 ? -37.044 -8.026 23.419 1.00 97.19 245 SER A CA 1
ATOM 1817 C C . SER A 1 245 ? -38.060 -8.042 22.270 1.00 97.19 245 SER A C 1
ATOM 1819 O O . SER A 1 245 ? -38.174 -9.017 21.527 1.00 97.19 245 SER A O 1
ATOM 1821 N N . GLU A 1 246 ? -38.839 -6.966 22.137 1.00 96.69 246 GLU A N 1
ATOM 1822 C CA . GLU A 1 246 ? -39.946 -6.886 21.170 1.00 96.69 246 GLU A CA 1
ATOM 1823 C C . GLU A 1 246 ? -39.483 -6.951 19.707 1.00 96.69 246 GLU A C 1
ATOM 1825 O O . GLU A 1 246 ? -40.153 -7.551 18.870 1.00 96.69 246 GLU A O 1
ATOM 1830 N N . ASP A 1 247 ? -38.317 -6.378 19.421 1.00 95.38 247 ASP A N 1
ATOM 1831 C CA . ASP A 1 247 ? -37.621 -6.444 18.130 1.00 95.38 247 ASP A CA 1
ATOM 1832 C C . ASP A 1 247 ? -36.873 -7.767 17.902 1.00 95.38 247 ASP A C 1
ATOM 1834 O O . ASP A 1 247 ? -36.436 -8.060 16.791 1.00 95.38 247 ASP A O 1
ATOM 1838 N N . GLY A 1 248 ? -36.754 -8.596 18.939 1.00 96.62 248 GLY A N 1
ATOM 1839 C CA . GLY A 1 248 ? -36.047 -9.861 18.881 1.00 96.62 248 GLY A CA 1
ATOM 1840 C C . GLY A 1 248 ? -34.532 -9.754 19.030 1.00 96.62 248 GLY A C 1
ATOM 1841 O O . GLY A 1 248 ? -33.896 -10.799 18.999 1.00 96.62 248 GLY A O 1
ATOM 1842 N N . PHE A 1 249 ? -33.945 -8.564 19.192 1.00 97.19 249 PHE A N 1
ATOM 1843 C CA . PHE A 1 249 ? -32.488 -8.381 19.165 1.00 97.19 249 PHE A CA 1
ATOM 1844 C C . PHE A 1 249 ? -31.776 -8.869 20.425 1.00 97.19 249 PHE A C 1
ATOM 1846 O O . PHE A 1 249 ? -30.681 -9.427 20.326 1.00 97.19 249 PHE A O 1
ATOM 1853 N N . PHE A 1 250 ? -32.414 -8.759 21.588 1.00 98.19 250 PHE A N 1
ATOM 1854 C CA . PHE A 1 250 ? -31.823 -9.099 22.878 1.00 98.19 250 PHE A CA 1
ATOM 1855 C C . PHE A 1 250 ? -32.642 -10.156 23.619 1.00 98.19 250 PHE A C 1
ATOM 1857 O O . PHE A 1 250 ? -33.865 -10.231 23.508 1.00 98.19 250 PHE A O 1
ATOM 1864 N N . SER A 1 251 ? -31.965 -10.967 24.426 1.00 98.00 251 SER A N 1
ATOM 1865 C CA . SER A 1 251 ? -32.579 -11.910 25.365 1.00 98.00 251 SER A CA 1
ATOM 1866 C C . SER A 1 251 ? -32.130 -11.620 26.792 1.00 98.00 251 SER A C 1
ATOM 1868 O O . SER A 1 251 ? -31.070 -11.039 26.985 1.00 98.00 251 SER A O 1
ATOM 1870 N N . ILE A 1 252 ? -32.931 -11.984 27.793 1.00 98.00 252 ILE A N 1
ATOM 1871 C CA . ILE A 1 252 ? -32.607 -11.806 29.212 1.00 98.00 252 ILE A CA 1
ATOM 1872 C C . ILE A 1 252 ? -32.827 -13.109 29.977 1.00 98.00 252 ILE A C 1
ATOM 1874 O O . ILE A 1 252 ? -33.831 -13.797 29.786 1.00 98.00 252 ILE A O 1
ATOM 1878 N N . ASN A 1 253 ? -31.878 -13.461 30.844 1.00 96.75 253 ASN A N 1
ATOM 1879 C CA . ASN A 1 253 ? -31.970 -14.660 31.675 1.00 96.75 253 ASN A CA 1
ATOM 1880 C C . ASN A 1 253 ? -32.464 -14.359 33.105 1.00 96.75 253 ASN A C 1
ATOM 1882 O O . ASN A 1 253 ? -32.623 -13.209 33.515 1.00 96.75 253 ASN A O 1
ATOM 1886 N N . ALA A 1 254 ? -32.672 -15.413 33.902 1.00 95.12 254 ALA A N 1
ATOM 1887 C CA . ALA A 1 254 ? -33.166 -15.309 35.280 1.00 95.12 254 ALA A CA 1
ATOM 1888 C C . ALA A 1 254 ? -32.230 -14.550 36.245 1.00 95.12 254 ALA A C 1
ATOM 1890 O O . ALA A 1 254 ? -32.669 -14.150 37.318 1.00 95.12 254 ALA A O 1
ATOM 1891 N N . ASN A 1 255 ? -30.974 -14.309 35.856 1.00 94.38 255 ASN A N 1
ATOM 1892 C CA . ASN A 1 255 ? -30.006 -13.522 36.623 1.00 94.38 255 ASN A CA 1
ATOM 1893 C C . ASN A 1 255 ? -29.941 -12.053 36.163 1.00 94.38 255 ASN A C 1
ATOM 1895 O O . ASN A 1 255 ? -29.096 -11.304 36.647 1.00 94.38 255 ASN A O 1
ATOM 1899 N N . GLY A 1 256 ? -30.789 -11.641 35.214 1.00 94.50 256 GLY A N 1
ATOM 1900 C CA . GLY A 1 256 ? -30.813 -10.278 34.682 1.00 94.50 256 GLY A CA 1
ATOM 1901 C C . GLY A 1 256 ? -29.695 -9.979 33.681 1.00 94.50 256 GLY A C 1
ATOM 1902 O O . GLY A 1 256 ? -29.445 -8.813 33.379 1.00 94.50 256 GLY A O 1
ATOM 1903 N N . GLN A 1 257 ? -29.007 -11.002 33.166 1.00 97.19 257 GLN A N 1
ATOM 1904 C CA . GLN A 1 257 ? -28.009 -10.827 32.111 1.00 97.19 257 GLN A CA 1
ATOM 1905 C C . GLN A 1 257 ? -28.716 -10.726 30.766 1.00 97.19 257 GLN A C 1
ATOM 1907 O O . GLN A 1 257 ? -29.525 -11.594 30.432 1.00 97.19 257 GLN A O 1
ATOM 1912 N N . ILE A 1 258 ? -28.406 -9.667 30.027 1.00 97.88 258 ILE A N 1
ATOM 1913 C CA . ILE A 1 258 ? -28.907 -9.413 28.684 1.00 97.88 258 ILE A CA 1
ATOM 1914 C C . ILE A 1 258 ? -27.864 -9.915 27.687 1.00 97.88 258 ILE A C 1
ATOM 1916 O O . ILE A 1 258 ? -26.698 -9.525 27.775 1.00 97.88 258 ILE A O 1
ATOM 1920 N N . SER A 1 259 ? -28.290 -10.747 26.741 1.00 97.69 259 SER A N 1
ATOM 1921 C CA . SER A 1 259 ? -27.449 -11.323 25.693 1.00 97.69 259 SER A CA 1
ATOM 1922 C C . SER A 1 259 ? -27.928 -10.952 24.293 1.00 97.69 259 SER A C 1
ATOM 1924 O O . SER A 1 259 ? -29.133 -10.826 24.057 1.00 97.69 259 SER A O 1
ATOM 1926 N N . MET A 1 260 ? -26.983 -10.840 23.359 1.00 97.81 260 MET A N 1
ATOM 1927 C CA . MET A 1 260 ? -27.247 -10.642 21.934 1.00 97.81 260 MET A CA 1
ATOM 1928 C C . MET A 1 260 ? -27.876 -11.901 21.323 1.00 97.81 260 MET A C 1
ATOM 1930 O O . MET A 1 260 ? -27.414 -13.014 21.566 1.00 97.81 260 MET A O 1
ATOM 1934 N N . THR A 1 261 ? -28.929 -11.759 20.524 1.00 97.94 261 THR A N 1
ATOM 1935 C CA . THR A 1 261 ? -29.538 -12.888 19.795 1.00 97.94 261 THR A CA 1
ATOM 1936 C C . THR A 1 261 ? -28.977 -13.000 18.379 1.00 97.94 261 THR A C 1
ATOM 1938 O O . THR A 1 261 ? -28.383 -12.060 17.864 1.00 97.94 261 THR A O 1
ATOM 1941 N N . ALA A 1 262 ? -29.253 -14.105 17.682 1.00 96.44 262 ALA A N 1
ATOM 1942 C CA . ALA A 1 262 ? -28.906 -14.240 16.265 1.00 96.44 262 ALA A CA 1
ATOM 1943 C C . ALA A 1 262 ? -29.542 -13.160 15.360 1.00 96.44 262 ALA A C 1
ATOM 1945 O O . ALA A 1 262 ? -28.939 -12.790 14.358 1.00 96.44 262 ALA A O 1
ATOM 1946 N N . LEU A 1 263 ? -30.736 -12.651 15.702 1.00 96.88 263 LEU A N 1
ATOM 1947 C CA . LEU A 1 263 ? -31.350 -11.533 14.974 1.00 96.88 263 LEU A CA 1
ATOM 1948 C C . LEU A 1 263 ? -30.646 -10.211 15.280 1.00 96.88 263 LEU A C 1
ATOM 1950 O O . LEU A 1 263 ? -30.479 -9.408 14.373 1.00 96.88 263 LEU A O 1
ATOM 1954 N N . GLY A 1 264 ? -30.216 -10.009 16.528 1.00 95.38 264 GLY A N 1
ATOM 1955 C CA . GLY A 1 264 ? -29.447 -8.833 16.934 1.00 95.38 264 GLY A CA 1
ATOM 1956 C C . GLY A 1 264 ? -28.077 -8.763 16.260 1.00 95.38 264 GLY A C 1
ATOM 1957 O O . GLY A 1 264 ? -27.704 -7.703 15.782 1.00 95.38 264 GLY A O 1
ATOM 1958 N N . VAL A 1 265 ? -27.379 -9.899 16.111 1.00 95.69 265 VAL A N 1
ATOM 1959 C CA . VAL A 1 265 ? -26.091 -9.968 15.386 1.00 95.69 265 VAL A CA 1
ATOM 1960 C C . VAL A 1 265 ? -26.215 -9.491 13.937 1.00 95.69 265 VAL A C 1
ATOM 1962 O O . VAL A 1 265 ? -25.290 -8.885 13.412 1.00 95.69 265 VAL A O 1
ATOM 1965 N N . ALA A 1 266 ? -27.336 -9.800 13.280 1.00 94.19 266 ALA A N 1
ATOM 1966 C CA . ALA A 1 266 ? -27.581 -9.453 11.882 1.00 94.19 266 ALA A CA 1
ATOM 1967 C C . ALA A 1 266 ? -28.234 -8.072 11.694 1.00 94.19 266 ALA A C 1
ATOM 1969 O O . ALA A 1 266 ? -28.519 -7.695 10.558 1.00 94.19 266 ALA A O 1
ATOM 1970 N N . ALA A 1 267 ? -28.539 -7.369 12.784 1.00 92.38 267 ALA A N 1
ATOM 1971 C CA . ALA A 1 267 ? -29.224 -6.087 12.770 1.00 92.38 267 ALA A CA 1
ATOM 1972 C C . ALA A 1 267 ? -28.251 -4.934 13.033 1.00 92.38 267 ALA A C 1
ATOM 1974 O O . ALA A 1 267 ? -27.187 -5.117 13.616 1.00 92.38 267 ALA A O 1
ATOM 1975 N N . ASP A 1 268 ? -28.681 -3.724 12.684 1.00 91.62 268 ASP A N 1
ATOM 1976 C CA . ASP A 1 268 ? -27.889 -2.496 12.834 1.00 91.62 268 ASP A CA 1
ATOM 1977 C C . ASP A 1 268 ? -27.653 -2.089 14.305 1.00 91.62 268 ASP A C 1
ATOM 1979 O O . ASP A 1 268 ? -27.011 -1.086 14.562 1.00 91.62 268 ASP A O 1
ATOM 1983 N N . VAL A 1 269 ? -28.188 -2.834 15.282 1.00 92.12 269 VAL A N 1
ATOM 1984 C CA . VAL A 1 269 ? -27.923 -2.626 16.724 1.00 92.12 269 VAL A CA 1
ATOM 1985 C C . VAL A 1 269 ? -26.607 -3.266 17.184 1.00 92.12 269 VAL A C 1
ATOM 1987 O O . VAL A 1 269 ? -26.316 -3.298 18.379 1.00 92.12 269 VAL A O 1
ATOM 1990 N N . ASN A 1 270 ? -25.890 -3.899 16.262 1.00 93.25 270 ASN A N 1
ATOM 1991 C CA . ASN A 1 270 ? -24.604 -4.550 16.484 1.00 93.25 270 ASN A CA 1
ATOM 1992 C C . ASN A 1 270 ? -23.561 -4.097 15.444 1.00 93.25 270 ASN A C 1
ATOM 1994 O O . ASN A 1 270 ? -22.629 -4.845 15.142 1.00 93.25 270 ASN A O 1
ATOM 1998 N N . ASN A 1 271 ? -23.804 -2.928 14.853 1.00 90.75 271 ASN A N 1
ATOM 1999 C CA . ASN A 1 271 ? -22.953 -2.222 13.912 1.00 90.75 271 ASN A CA 1
ATOM 2000 C C . ASN A 1 271 ? -23.186 -0.714 14.117 1.00 90.75 271 ASN A C 1
ATOM 2002 O O . ASN A 1 271 ? -24.186 -0.152 13.651 1.00 90.75 271 ASN A O 1
ATOM 2006 N N . PHE A 1 272 ? -22.254 -0.075 14.812 1.00 91.06 272 PHE A N 1
ATOM 2007 C CA . PHE A 1 272 ? -22.322 1.308 15.251 1.00 91.06 272 PHE A CA 1
ATOM 2008 C C . PHE A 1 272 ? -22.372 2.284 14.066 1.00 91.06 272 PHE A C 1
ATOM 2010 O O . PHE A 1 272 ? -22.984 3.353 14.181 1.00 91.06 272 PHE A O 1
ATOM 2017 N N . GLU A 1 273 ? -21.775 1.931 12.923 1.00 87.25 273 GLU A N 1
ATOM 2018 C CA . GLU A 1 273 ? -21.739 2.751 11.705 1.00 87.25 273 GLU A CA 1
ATOM 2019 C C . GLU A 1 273 ? -23.000 2.590 10.844 1.00 87.25 273 GLU A C 1
ATOM 2021 O O . GLU A 1 273 ? -23.344 3.491 10.072 1.00 87.25 273 GLU A O 1
ATOM 2026 N N . ALA A 1 274 ? -23.700 1.457 10.953 1.00 84.38 274 ALA A N 1
ATOM 2027 C CA . ALA A 1 274 ? -24.933 1.187 10.211 1.00 84.38 274 ALA A CA 1
ATOM 2028 C C . ALA A 1 274 ? -26.176 1.788 10.888 1.00 84.38 274 ALA A C 1
ATOM 2030 O O . ALA A 1 274 ? -27.154 2.126 10.209 1.00 84.38 274 ALA A O 1
ATOM 2031 N N . GLY A 1 275 ? -26.155 1.934 12.215 1.00 72.25 275 GLY A N 1
ATOM 2032 C CA . GLY A 1 275 ? -27.277 2.425 13.006 1.00 72.25 275 GLY A CA 1
ATOM 2033 C C . GLY A 1 275 ? -27.603 3.912 12.796 1.00 72.25 275 GLY A C 1
ATOM 2034 O O . GLY A 1 275 ? -26.743 4.786 12.767 1.00 72.25 275 GLY A O 1
ATOM 2035 N N . VAL A 1 276 ? -28.899 4.254 12.736 1.00 76.12 276 VAL A N 1
ATOM 2036 C CA . VAL A 1 276 ? -29.357 5.663 12.824 1.00 76.12 276 VAL A CA 1
ATOM 2037 C C . VAL A 1 276 ? -29.324 6.211 14.260 1.00 76.12 276 VAL A C 1
ATOM 2039 O O . VAL A 1 276 ? -29.460 7.418 14.472 1.00 76.12 276 VAL A O 1
ATOM 2042 N N . SER A 1 277 ? -29.207 5.328 15.257 1.00 84.25 277 SER A N 1
ATOM 2043 C CA . SER A 1 277 ? -29.099 5.657 16.678 1.00 84.25 277 SER A CA 1
ATOM 2044 C C . SER A 1 277 ? -28.463 4.496 17.437 1.00 84.25 277 SER A C 1
ATOM 2046 O O . SER A 1 277 ? -29.019 3.402 17.458 1.00 84.25 277 SER A O 1
ATOM 2048 N N . ASN A 1 278 ? -27.372 4.780 18.148 1.00 91.12 278 ASN A N 1
ATOM 2049 C CA . ASN A 1 278 ? -26.545 3.772 18.833 1.00 91.12 278 ASN A CA 1
ATOM 2050 C C . ASN A 1 278 ? -27.004 3.609 20.293 1.00 91.12 278 ASN A C 1
ATOM 2052 O O . ASN A 1 278 ? -26.232 3.573 21.252 1.00 91.12 278 ASN A O 1
ATOM 2056 N N . THR A 1 279 ? -28.319 3.691 20.487 1.00 92.88 279 THR A N 1
ATOM 2057 C CA . THR A 1 279 ? -28.977 3.772 21.790 1.00 92.88 279 THR A CA 1
ATOM 2058 C C . THR A 1 279 ? -30.344 3.110 21.708 1.00 92.88 279 THR A C 1
ATOM 2060 O O . THR A 1 279 ? -31.212 3.538 20.947 1.00 92.88 279 THR A O 1
ATOM 2063 N N . HIS A 1 280 ? -30.567 2.104 22.551 1.00 92.06 280 HIS A N 1
ATOM 2064 C CA . HIS A 1 280 ? -31.779 1.286 22.536 1.00 92.06 280 HIS A CA 1
ATOM 2065 C C . HIS A 1 280 ? -32.383 1.195 23.936 1.00 92.06 280 HIS A C 1
ATOM 2067 O O . HIS A 1 280 ? -31.696 0.860 24.899 1.00 92.06 280 HIS A O 1
ATOM 2073 N N . SER A 1 281 ? -33.675 1.496 24.069 1.00 93.38 281 SER A N 1
ATOM 2074 C CA . SER A 1 281 ? -34.362 1.514 25.364 1.00 93.38 281 SER A CA 1
ATOM 2075 C C . SER A 1 281 ? -35.379 0.388 25.483 1.00 93.38 281 SER A C 1
ATOM 2077 O O . SER A 1 281 ? -36.249 0.230 24.630 1.00 93.38 281 SER A O 1
ATOM 2079 N N . TYR A 1 282 ? -35.320 -0.333 26.599 1.00 95.50 282 TYR A N 1
ATOM 2080 C CA . TYR A 1 282 ? -36.197 -1.453 26.915 1.00 95.50 282 TYR A CA 1
ATOM 2081 C C . TYR A 1 282 ? -36.755 -1.325 28.328 1.00 95.50 282 TYR A C 1
ATOM 2083 O O . TYR A 1 282 ? -36.100 -0.801 29.225 1.00 95.50 282 TYR A O 1
ATOM 2091 N N . ASN A 1 283 ? -37.958 -1.846 28.553 1.00 96.06 283 ASN A N 1
ATOM 2092 C CA . ASN A 1 283 ? -38.528 -1.956 29.892 1.00 96.06 283 ASN A CA 1
ATOM 2093 C C . ASN A 1 283 ? -38.274 -3.359 30.443 1.00 96.06 283 ASN A C 1
ATOM 2095 O O . ASN A 1 283 ? -38.641 -4.342 29.805 1.00 96.06 283 ASN A O 1
ATOM 2099 N N . ILE A 1 284 ? -37.691 -3.454 31.636 1.00 97.06 284 ILE A N 1
ATOM 2100 C CA . ILE A 1 284 ? -37.422 -4.716 32.332 1.00 97.06 284 ILE A CA 1
ATOM 2101 C C . ILE A 1 284 ? -38.290 -4.809 33.586 1.00 97.06 284 ILE A C 1
ATOM 2103 O O . ILE A 1 284 ? -38.471 -3.830 34.308 1.00 97.06 284 ILE A O 1
ATOM 2107 N N . VAL A 1 285 ? -38.821 -5.996 33.865 1.00 96.69 285 VAL A N 1
ATOM 2108 C CA . VAL A 1 285 ? -39.552 -6.315 35.097 1.00 96.69 285 VAL A CA 1
ATOM 2109 C C . VAL A 1 285 ? -38.925 -7.522 35.790 1.00 96.69 285 VAL A C 1
ATOM 2111 O O . VAL A 1 285 ? -38.441 -8.440 35.127 1.00 96.69 285 VAL A O 1
ATOM 2114 N N . ALA A 1 286 ? -38.947 -7.525 37.121 1.00 96.44 286 ALA A N 1
ATOM 2115 C CA . ALA A 1 286 ? -38.495 -8.633 37.955 1.00 96.44 286 ALA A CA 1
ATOM 2116 C C . ALA A 1 286 ? -39.692 -9.316 38.627 1.00 96.44 286 ALA A C 1
ATOM 2118 O O . ALA A 1 286 ? -40.635 -8.637 39.041 1.00 96.44 286 ALA A O 1
ATOM 2119 N N . GLY A 1 287 ? -39.653 -10.645 38.723 1.00 92.75 287 GLY A N 1
ATOM 2120 C CA . GLY A 1 287 ? -40.684 -11.457 39.369 1.00 92.75 287 GLY A CA 1
ATOM 2121 C C . GLY A 1 287 ? -40.133 -12.266 40.542 1.00 92.75 287 GLY A C 1
ATOM 2122 O O . GLY A 1 287 ? -39.000 -12.749 40.482 1.00 92.75 287 GLY A O 1
ATOM 2123 N N . ASP A 1 288 ? -40.932 -12.428 41.592 1.00 89.38 288 ASP A N 1
ATOM 2124 C CA . ASP A 1 288 ? -40.623 -13.291 42.740 1.00 89.38 288 ASP A CA 1
ATOM 2125 C C . ASP A 1 288 ? -41.234 -14.700 42.582 1.00 89.38 288 ASP A C 1
ATOM 2127 O O . ASP A 1 288 ? -41.809 -15.045 41.543 1.00 89.38 288 ASP A O 1
ATOM 2131 N N . GLN A 1 289 ? -41.079 -15.541 43.606 1.00 82.75 289 GLN A N 1
ATOM 2132 C CA . GLN A 1 289 ? -41.644 -16.894 43.634 1.00 82.75 289 GLN A CA 1
ATOM 2133 C C . GLN A 1 289 ? -43.172 -16.916 43.837 1.00 82.75 289 GLN A C 1
ATOM 2135 O O . GLN A 1 289 ? -43.831 -17.879 43.435 1.00 82.75 289 GLN A O 1
ATOM 2140 N N . ALA A 1 290 ? -43.744 -15.879 44.449 1.00 80.00 290 ALA A N 1
ATOM 2141 C CA . ALA A 1 290 ? -45.182 -15.748 44.679 1.00 80.00 290 ALA A CA 1
ATOM 2142 C C . ALA A 1 290 ? -45.943 -15.253 43.433 1.00 80.00 290 ALA A C 1
ATOM 2144 O O . ALA A 1 290 ? -47.173 -15.317 43.385 1.00 80.00 290 ALA A O 1
ATOM 2145 N N . GLY A 1 291 ? -45.218 -14.825 42.397 1.00 86.06 291 GLY A N 1
ATOM 2146 C CA . GLY A 1 291 ? -45.767 -14.309 41.151 1.00 86.06 291 GLY A CA 1
ATOM 2147 C C . GLY A 1 291 ? -46.071 -12.812 41.191 1.00 86.06 291 GLY A C 1
ATOM 2148 O O . GLY A 1 291 ? -46.773 -12.330 40.295 1.00 86.06 291 GLY A O 1
ATOM 2149 N N . ASN A 1 292 ? -45.553 -12.074 42.177 1.00 89.44 292 ASN A N 1
ATOM 2150 C CA . ASN A 1 292 ? -45.602 -10.618 42.172 1.00 89.44 292 ASN A CA 1
ATOM 2151 C C . ASN A 1 292 ? -44.524 -10.074 41.224 1.00 89.44 292 ASN A C 1
ATOM 2153 O O . ASN A 1 292 ? -43.450 -10.654 41.064 1.00 89.44 292 ASN A O 1
ATOM 2157 N N . TRP A 1 293 ? -44.826 -8.953 40.567 1.00 94.00 293 TRP A N 1
ATOM 2158 C CA . TRP A 1 293 ? -43.954 -8.348 39.560 1.00 94.00 293 TRP A CA 1
ATOM 2159 C C . TRP A 1 293 ? -43.698 -6.883 39.866 1.00 94.00 293 TRP A C 1
ATOM 2161 O O . TRP A 1 293 ? -44.623 -6.148 40.215 1.00 94.00 293 TRP A O 1
ATOM 2171 N N . SER A 1 294 ? -42.450 -6.465 39.686 1.00 94.69 294 SER A N 1
ATOM 2172 C CA . SER A 1 294 ? -42.022 -5.084 39.875 1.00 94.69 294 SER A CA 1
ATOM 2173 C C . SER A 1 294 ? -42.725 -4.116 38.919 1.00 94.69 294 SER A C 1
ATOM 2175 O O . SER A 1 294 ? -43.223 -4.494 37.854 1.00 94.69 294 SER A O 1
ATOM 2177 N N . SER A 1 295 ? -42.663 -2.820 39.231 1.00 93.25 295 SER A N 1
ATOM 2178 C CA . SER A 1 295 ? -42.832 -1.796 38.196 1.00 93.25 295 SER A CA 1
ATOM 2179 C C . SER A 1 295 ? -41.723 -1.911 37.142 1.00 93.25 295 SER A C 1
ATOM 2181 O O . SER A 1 295 ? -40.630 -2.408 37.433 1.00 93.25 295 SER A O 1
ATOM 2183 N N . ALA A 1 296 ? -41.993 -1.426 35.931 1.00 94.19 296 ALA A N 1
ATOM 2184 C CA . ALA A 1 296 ? -41.024 -1.428 34.842 1.00 94.19 296 ALA A CA 1
ATOM 2185 C C . ALA A 1 296 ? -39.804 -0.549 35.159 1.00 94.19 296 ALA A C 1
ATOM 2187 O O . ALA A 1 296 ? -39.948 0.606 35.567 1.00 94.19 296 ALA A O 1
ATOM 2188 N N . LEU A 1 297 ? -38.613 -1.096 34.931 1.00 94.81 297 LEU A N 1
ATOM 2189 C CA . LEU A 1 297 ? -37.344 -0.383 34.907 1.00 94.81 297 LEU A CA 1
ATOM 2190 C C . LEU A 1 297 ? -36.972 -0.088 33.453 1.00 94.81 297 LEU A C 1
ATOM 2192 O O . LEU A 1 297 ? -36.728 -1.017 32.686 1.00 94.81 297 LEU A O 1
ATOM 2196 N N . ALA A 1 298 ? -36.899 1.188 33.081 1.00 93.44 298 ALA A N 1
ATOM 2197 C CA . ALA A 1 298 ? -36.359 1.580 31.784 1.00 93.44 298 ALA A CA 1
ATOM 2198 C C . ALA A 1 298 ? -34.833 1.396 31.788 1.00 93.44 298 ALA A C 1
ATOM 2200 O O . ALA A 1 298 ? -34.130 2.022 32.583 1.00 93.44 298 ALA A O 1
ATOM 2201 N N . VAL A 1 299 ? -34.334 0.531 30.912 1.00 94.25 299 VAL A N 1
ATOM 2202 C CA . VAL A 1 299 ? -32.915 0.247 30.693 1.00 94.25 299 VAL A CA 1
ATOM 2203 C C . VAL A 1 299 ? -32.540 0.749 29.310 1.00 94.25 299 VAL A C 1
ATOM 2205 O O . VAL A 1 299 ? -33.205 0.424 28.330 1.00 94.25 299 VAL A O 1
ATOM 2208 N N . THR A 1 300 ? -31.460 1.517 29.233 1.00 94.19 300 THR A N 1
ATOM 2209 C CA . THR A 1 300 ? -30.881 1.962 27.966 1.00 94.19 300 THR A CA 1
ATOM 2210 C C . THR A 1 300 ? -29.579 1.212 27.724 1.00 94.19 300 THR A C 1
ATOM 2212 O O . THR A 1 300 ? -28.705 1.223 28.592 1.00 94.19 300 THR A O 1
ATOM 2215 N N . LEU A 1 301 ? -29.473 0.568 26.564 1.00 95.06 301 LEU A N 1
ATOM 2216 C CA . LEU A 1 301 ? -28.273 -0.081 26.053 1.00 95.06 301 LEU A CA 1
ATOM 2217 C C . LEU A 1 301 ? -27.655 0.835 24.993 1.00 95.06 301 LEU A C 1
ATOM 2219 O O . LEU A 1 301 ? -28.289 1.118 23.978 1.00 95.06 301 LEU A O 1
ATOM 2223 N N . ASN A 1 302 ? -26.449 1.321 25.261 1.00 94.44 302 ASN A N 1
ATOM 2224 C CA . ASN A 1 302 ? -25.678 2.154 24.351 1.00 94.44 302 ASN A CA 1
ATOM 2225 C C . ASN A 1 302 ? -24.630 1.293 23.658 1.00 94.44 302 ASN A C 1
ATOM 2227 O O . ASN A 1 302 ? -23.757 0.726 24.317 1.00 94.44 302 ASN A O 1
ATOM 2231 N N . GLU A 1 303 ? -24.701 1.227 22.345 1.00 94.75 303 GLU A N 1
ATOM 2232 C CA . GLU A 1 303 ? -23.645 0.623 21.552 1.00 94.75 303 GLU A CA 1
ATOM 2233 C C . GLU A 1 303 ? -22.419 1.548 21.550 1.00 94.75 303 GLU A C 1
ATOM 2235 O O . GLU A 1 303 ? -22.551 2.775 21.495 1.00 94.75 303 GLU A O 1
ATOM 2240 N N . THR A 1 304 ? -21.223 0.979 21.668 1.00 93.31 304 THR A N 1
ATOM 2241 C CA . THR A 1 304 ? -19.955 1.711 21.601 1.00 93.31 304 THR A CA 1
ATOM 2242 C C . THR A 1 304 ? -19.156 1.251 20.398 1.00 93.31 304 THR A C 1
ATOM 2244 O O . THR A 1 304 ? -18.957 0.046 20.246 1.00 93.31 304 THR A O 1
ATOM 2247 N N . ASN A 1 305 ? -18.663 2.226 19.636 1.00 89.25 305 ASN A N 1
ATOM 2248 C CA . ASN A 1 305 ? -17.858 2.016 18.441 1.00 89.25 305 ASN A CA 1
ATOM 2249 C C . ASN A 1 305 ? -16.581 1.216 18.753 1.00 89.25 305 ASN A C 1
ATOM 2251 O O . ASN A 1 305 ? -15.863 1.523 19.719 1.00 89.25 305 ASN A O 1
ATOM 2255 N N . ASP A 1 306 ? -16.317 0.206 17.933 1.00 86.31 306 ASP A N 1
ATOM 2256 C CA . ASP A 1 306 ? -15.021 -0.429 17.775 1.00 86.31 306 ASP A CA 1
ATOM 2257 C C . ASP A 1 306 ? -14.278 0.208 16.595 1.00 86.31 306 ASP A C 1
ATOM 2259 O O . ASP A 1 306 ? -14.472 -0.114 15.432 1.00 86.31 306 ASP A O 1
ATOM 2263 N N . THR A 1 307 ? -13.323 1.086 16.892 1.00 80.31 307 THR A N 1
ATOM 2264 C CA . THR A 1 307 ? -12.615 1.818 15.833 1.00 80.31 307 THR A CA 1
ATOM 2265 C C . THR A 1 307 ? -11.713 0.920 14.971 1.00 80.31 307 THR A C 1
ATOM 2267 O O . THR A 1 307 ? -10.968 1.424 14.132 1.00 80.31 307 THR A O 1
ATOM 2270 N N . SER A 1 308 ? -11.635 -0.388 15.255 1.00 74.31 308 SER A N 1
ATOM 2271 C CA . SER A 1 308 ? -10.806 -1.329 14.498 1.00 74.31 308 SER A CA 1
ATOM 2272 C C . SER A 1 308 ? -11.455 -1.820 13.205 1.00 74.31 308 SER A C 1
ATOM 2274 O O . SER A 1 308 ? -10.720 -2.240 12.308 1.00 74.31 308 SER A O 1
ATOM 2276 N N . ASP A 1 309 ? -12.780 -1.732 13.084 1.00 70.44 309 ASP A N 1
ATOM 2277 C CA . ASP A 1 309 ? -13.525 -2.049 11.864 1.00 70.44 309 ASP A CA 1
ATOM 2278 C C . ASP A 1 309 ? -14.270 -0.858 11.254 1.00 70.44 309 ASP A C 1
ATOM 2280 O O . ASP A 1 309 ? -14.845 -1.002 10.172 1.00 70.44 309 ASP A O 1
ATOM 2284 N N . ASP A 1 310 ? -14.138 0.327 11.863 1.00 70.00 310 ASP A N 1
ATOM 2285 C CA . ASP A 1 310 ? -14.410 1.609 11.217 1.00 70.00 310 ASP A CA 1
ATOM 2286 C C . ASP A 1 310 ? -13.837 1.594 9.791 1.00 70.00 310 ASP A C 1
ATOM 2288 O O . ASP A 1 310 ? -12.618 1.550 9.570 1.00 70.00 310 ASP A O 1
ATOM 2292 N N . ILE A 1 311 ? -14.719 1.687 8.795 1.00 59.88 311 ILE A N 1
ATOM 2293 C CA . ILE A 1 311 ? -14.307 2.028 7.437 1.00 59.88 311 ILE A CA 1
ATOM 2294 C C . ILE A 1 311 ? -13.861 3.486 7.498 1.00 59.88 311 ILE A C 1
ATOM 2296 O O . ILE A 1 311 ? -14.662 4.392 7.277 1.00 59.88 311 ILE A O 1
ATOM 2300 N N . ILE A 1 312 ? -12.591 3.732 7.829 1.00 57.34 312 ILE A N 1
ATOM 2301 C CA . ILE A 1 312 ? -11.995 5.058 7.691 1.00 57.34 312 ILE A CA 1
ATOM 2302 C C . ILE A 1 312 ? -12.109 5.404 6.204 1.00 57.34 312 ILE A C 1
ATOM 2304 O O . ILE A 1 312 ? -11.478 4.727 5.387 1.00 57.34 312 ILE A O 1
ATOM 2308 N N . PRO A 1 313 ? -12.912 6.415 5.813 1.00 63.38 313 PRO A N 1
ATOM 2309 C CA . PRO A 1 313 ? -12.900 6.877 4.442 1.00 63.38 313 PRO A CA 1
ATOM 2310 C C . PRO A 1 313 ? -11.480 7.346 4.178 1.00 63.38 313 PRO A C 1
ATOM 2312 O O . PRO A 1 313 ? -10.965 8.200 4.908 1.00 63.38 313 PRO A O 1
ATOM 2315 N N . ASP A 1 314 ? -10.835 6.760 3.180 1.00 71.75 314 ASP A N 1
ATOM 2316 C CA . ASP A 1 314 ? -9.542 7.254 2.759 1.00 71.75 314 ASP A CA 1
ATOM 2317 C C . ASP A 1 314 ? -9.726 8.698 2.290 1.00 71.75 314 ASP A C 1
ATOM 2319 O O . ASP A 1 314 ? -10.455 8.984 1.340 1.00 71.75 314 ASP A O 1
ATOM 2323 N N . THR A 1 315 ? -9.154 9.626 3.048 1.00 80.25 315 THR A N 1
ATOM 2324 C CA . THR A 1 315 ? -9.198 11.067 2.768 1.00 80.25 315 THR A CA 1
ATOM 2325 C C . THR A 1 315 ? -7.835 11.581 2.328 1.00 80.25 315 THR A C 1
ATOM 2327 O O . THR A 1 315 ? -7.676 12.773 2.052 1.00 80.25 315 THR A O 1
ATOM 2330 N N . THR A 1 316 ? -6.835 10.703 2.305 1.00 87.19 316 THR A N 1
ATOM 2331 C CA . THR A 1 316 ? -5.481 11.024 1.892 1.00 87.19 316 THR A CA 1
ATOM 2332 C C . THR A 1 316 ? -5.336 10.689 0.424 1.00 87.19 316 THR A C 1
ATOM 2334 O O . THR A 1 316 ? -5.665 9.599 0.006 1.00 87.19 316 THR A O 1
ATOM 2337 N N . ALA A 1 317 ? -4.878 11.651 -0.373 1.00 91.38 317 ALA A N 1
ATOM 2338 C CA . ALA A 1 317 ? -4.562 11.376 -1.764 1.00 91.38 317 ALA A CA 1
ATOM 2339 C C . ALA A 1 317 ? -3.210 10.657 -1.886 1.00 91.38 317 ALA A C 1
ATOM 2341 O O . ALA A 1 317 ? -2.293 10.990 -1.120 1.00 91.38 317 ALA A O 1
ATOM 2342 N N . PRO A 1 318 ? -3.024 9.822 -2.927 1.00 96.31 318 PRO A N 1
ATOM 2343 C CA . PRO A 1 318 ? -1.724 9.256 -3.245 1.00 96.31 318 PRO A CA 1
ATOM 2344 C C . PRO A 1 318 ? -0.644 10.328 -3.407 1.00 96.31 318 PRO A C 1
ATOM 2346 O O . PRO A 1 318 ? -0.903 11.448 -3.858 1.00 96.31 318 PRO A O 1
ATOM 2349 N N . THR A 1 319 ? 0.605 9.984 -3.101 1.00 95.94 319 THR A N 1
ATOM 2350 C CA . THR A 1 319 ? 1.740 10.910 -3.237 1.00 95.94 319 THR A CA 1
ATOM 2351 C C . THR A 1 319 ? 2.883 10.305 -4.038 1.00 95.94 319 THR A C 1
ATOM 2353 O O . THR A 1 319 ? 3.296 9.175 -3.779 1.00 95.94 319 THR A O 1
ATOM 2356 N N . PHE A 1 320 ? 3.449 11.081 -4.963 1.00 96.12 320 PHE A N 1
ATOM 2357 C CA . PHE A 1 320 ? 4.735 10.774 -5.587 1.00 96.12 320 PHE A CA 1
ATOM 2358 C C . PHE A 1 320 ? 5.890 11.223 -4.682 1.00 96.12 320 PHE A C 1
ATOM 2360 O O . PHE A 1 320 ? 5.797 12.232 -3.982 1.00 96.12 320 PHE A O 1
ATOM 2367 N N . SER A 1 321 ? 7.005 10.494 -4.714 1.00 93.50 321 SER A N 1
ATOM 2368 C CA . SER A 1 321 ? 8.214 10.810 -3.936 1.00 93.50 321 SER A CA 1
ATOM 2369 C C . SER A 1 321 ? 8.981 12.035 -4.457 1.00 93.50 321 SER A C 1
ATOM 2371 O O . SER A 1 321 ? 9.848 12.566 -3.760 1.00 93.50 321 SER A O 1
ATOM 2373 N N . SER A 1 322 ? 8.659 12.493 -5.670 1.00 93.00 322 SER A N 1
ATOM 2374 C CA . SER A 1 322 ? 9.270 13.630 -6.355 1.00 93.00 322 SER A CA 1
ATOM 2375 C C . SER A 1 322 ? 8.221 14.395 -7.166 1.00 93.00 322 SER A C 1
ATOM 2377 O O . SER A 1 322 ? 7.237 13.817 -7.619 1.00 93.00 322 SER A O 1
ATOM 2379 N N . ALA A 1 323 ? 8.447 15.696 -7.372 1.00 92.62 323 ALA A N 1
ATOM 2380 C CA . ALA A 1 323 ? 7.619 16.533 -8.246 1.00 92.62 323 ALA A CA 1
ATOM 2381 C C . ALA A 1 323 ? 7.950 16.352 -9.739 1.00 92.62 323 ALA A C 1
ATOM 2383 O O . ALA A 1 323 ? 7.155 16.726 -10.599 1.00 92.62 323 ALA A O 1
ATOM 2384 N N . THR A 1 324 ? 9.117 15.783 -10.049 1.00 95.75 324 THR A N 1
ATOM 2385 C CA . THR A 1 324 ? 9.549 15.503 -11.420 1.00 95.75 324 THR A CA 1
ATOM 2386 C C . THR A 1 324 ? 10.180 14.125 -11.525 1.00 95.75 324 THR A C 1
ATOM 2388 O O . THR A 1 324 ? 10.882 13.685 -10.608 1.00 95.75 324 THR A O 1
ATOM 2391 N N . GLU A 1 325 ? 10.009 13.493 -12.674 1.00 96.94 325 GLU A N 1
ATOM 2392 C CA . GLU A 1 325 ? 10.611 12.215 -13.025 1.00 96.94 325 GLU A CA 1
ATOM 2393 C C . GLU A 1 325 ? 11.150 12.285 -14.455 1.00 96.94 325 GLU A C 1
ATOM 2395 O O . GLU A 1 325 ? 10.599 12.987 -15.297 1.00 96.94 325 GLU A O 1
ATOM 2400 N N . SER A 1 326 ? 12.249 11.588 -14.725 1.00 96.31 326 SER A N 1
ATOM 2401 C CA . SER A 1 326 ? 12.879 11.546 -16.043 1.00 96.31 326 SER A CA 1
ATOM 2402 C C . SER A 1 326 ? 13.074 10.087 -16.417 1.00 96.31 326 SER A C 1
ATOM 2404 O O . SER A 1 326 ? 13.825 9.378 -15.749 1.00 96.31 326 SER A O 1
ATOM 2406 N N . LEU A 1 327 ? 12.382 9.648 -17.461 1.00 97.19 327 LEU A N 1
ATOM 2407 C CA . LEU A 1 327 ? 12.380 8.273 -17.949 1.00 97.19 327 LEU A CA 1
ATOM 2408 C C . LEU A 1 327 ? 12.930 8.259 -19.367 1.00 97.19 327 LEU A C 1
ATOM 2410 O O . LEU A 1 327 ? 12.765 9.233 -20.093 1.00 97.19 327 LEU A O 1
ATOM 2414 N N . ASN A 1 328 ? 13.584 7.171 -19.752 1.00 96.25 328 ASN A N 1
ATOM 2415 C CA . ASN A 1 328 ? 14.139 7.019 -21.091 1.00 96.25 328 ASN A CA 1
ATOM 2416 C C . ASN A 1 328 ? 13.391 5.913 -21.831 1.00 96.25 328 ASN A C 1
ATOM 2418 O O . ASN A 1 328 ? 13.080 4.890 -21.219 1.00 96.25 328 ASN A O 1
ATOM 2422 N N . TYR A 1 329 ? 13.170 6.093 -23.127 1.00 95.12 329 TYR A N 1
ATOM 2423 C CA . TYR A 1 329 ? 12.702 5.048 -24.029 1.00 95.12 329 TYR A CA 1
ATOM 2424 C C . TYR A 1 329 ? 13.501 5.092 -25.328 1.00 95.12 329 TYR A C 1
ATOM 2426 O O . TYR A 1 329 ? 13.939 6.155 -25.751 1.00 95.12 329 TYR A O 1
ATOM 2434 N N . GLN A 1 330 ? 13.718 3.931 -25.937 1.00 92.25 330 GLN A N 1
ATOM 2435 C CA . GLN A 1 330 ? 14.343 3.842 -27.254 1.00 92.25 330 GLN A CA 1
ATOM 2436 C C . GLN A 1 330 ? 13.340 4.290 -28.319 1.00 92.25 330 GLN A C 1
ATOM 2438 O O . GLN A 1 330 ? 12.156 4.004 -28.164 1.00 92.25 330 GLN A O 1
ATOM 2443 N N . GLU A 1 331 ? 13.786 4.961 -29.376 1.00 88.19 331 GLU A N 1
ATOM 2444 C CA . GLU A 1 331 ? 12.947 5.247 -30.551 1.00 88.19 331 GLU A CA 1
ATOM 2445 C C . GLU A 1 331 ? 12.490 3.958 -31.274 1.00 88.19 331 GLU A C 1
ATOM 2447 O O . GLU A 1 331 ? 12.740 2.843 -30.796 1.00 88.19 331 GLU A O 1
ATOM 2452 N N . ASN A 1 332 ? 11.789 4.077 -32.407 1.00 87.31 332 ASN A N 1
ATOM 2453 C CA . ASN A 1 332 ? 11.335 2.937 -33.220 1.00 87.31 332 ASN A CA 1
ATOM 2454 C C . ASN A 1 332 ? 10.381 1.965 -32.509 1.00 87.31 332 ASN A C 1
ATOM 2456 O O . ASN A 1 332 ? 10.316 0.765 -32.799 1.00 87.31 332 ASN A O 1
ATOM 2460 N N . GLN A 1 333 ? 9.601 2.483 -31.565 1.00 92.69 333 GLN A N 1
ATOM 2461 C CA . GLN A 1 333 ? 8.596 1.719 -30.844 1.00 92.69 333 GLN A CA 1
ATOM 2462 C C . GLN A 1 333 ? 7.412 1.387 -31.747 1.00 92.69 333 GLN A C 1
ATOM 2464 O O . GLN A 1 333 ? 7.019 2.160 -32.617 1.00 92.69 333 GLN A O 1
ATOM 2469 N N . ILE A 1 334 ? 6.811 0.224 -31.507 1.00 89.12 334 ILE A N 1
ATOM 2470 C CA . ILE A 1 334 ? 5.557 -0.182 -32.146 1.00 89.12 334 ILE A CA 1
ATOM 2471 C C . ILE A 1 334 ? 4.363 0.255 -31.293 1.00 89.12 334 ILE A C 1
ATOM 2473 O O . ILE A 1 334 ? 4.494 0.499 -30.094 1.00 89.12 334 ILE A O 1
ATOM 2477 N N . ALA A 1 335 ? 3.174 0.302 -31.893 1.00 93.38 335 ALA A N 1
ATOM 2478 C CA . ALA A 1 335 ? 1.955 0.603 -31.150 1.00 93.38 335 ALA A CA 1
ATOM 2479 C C . ALA A 1 335 ? 1.739 -0.422 -30.020 1.00 93.38 335 ALA A C 1
ATOM 2481 O O . ALA A 1 335 ? 2.012 -1.611 -30.184 1.00 93.38 335 ALA A O 1
ATOM 2482 N N . ASP A 1 336 ? 1.255 0.065 -28.881 1.00 93.75 336 ASP A N 1
ATOM 2483 C CA . ASP A 1 336 ? 1.043 -0.647 -27.619 1.00 93.75 336 ASP A CA 1
ATOM 2484 C C . ASP A 1 336 ? 2.324 -1.156 -26.924 1.00 93.75 336 ASP A C 1
ATOM 2486 O O . ASP A 1 336 ? 2.240 -1.800 -25.874 1.00 93.75 336 ASP A O 1
ATOM 2490 N N . ALA A 1 337 ? 3.520 -0.851 -27.446 1.00 94.62 337 ALA A N 1
ATOM 2491 C CA . ALA A 1 337 ? 4.769 -1.136 -26.743 1.00 94.62 337 ALA A CA 1
ATOM 2492 C C . ALA A 1 337 ? 4.853 -0.304 -25.458 1.00 94.62 337 ALA A C 1
ATOM 2494 O O . ALA A 1 337 ? 4.684 0.913 -25.497 1.00 94.62 337 ALA A O 1
ATOM 2495 N N . VAL A 1 338 ? 5.141 -0.949 -24.324 1.00 97.62 338 VAL A N 1
ATOM 2496 C CA . VAL A 1 338 ? 5.409 -0.254 -23.057 1.00 97.62 338 VAL A CA 1
ATOM 2497 C C . VAL A 1 338 ? 6.793 0.383 -23.137 1.00 97.62 338 VAL A C 1
ATOM 2499 O O . VAL A 1 338 ? 7.795 -0.327 -23.183 1.00 97.62 338 VAL A O 1
ATOM 2502 N N . VAL A 1 339 ? 6.839 1.712 -23.122 1.00 96.44 339 VAL A N 1
ATOM 2503 C CA . VAL A 1 339 ? 8.062 2.507 -23.316 1.00 96.44 339 VAL A CA 1
ATOM 2504 C C . VAL A 1 339 ? 8.668 2.983 -22.001 1.00 96.44 339 VAL A C 1
ATOM 2506 O O . VAL A 1 339 ? 9.877 3.156 -21.896 1.00 96.44 339 VAL A O 1
ATOM 2509 N N . ALA A 1 340 ? 7.841 3.166 -20.971 1.00 96.88 340 ALA A N 1
ATOM 2510 C CA . ALA A 1 340 ? 8.283 3.613 -19.659 1.00 96.88 340 ALA A CA 1
ATOM 2511 C C . ALA A 1 340 ? 7.326 3.133 -18.560 1.00 96.88 340 ALA A C 1
ATOM 2513 O O . ALA A 1 340 ? 6.201 2.704 -18.815 1.00 96.88 340 ALA A O 1
ATOM 2514 N N . THR A 1 341 ? 7.759 3.190 -17.305 1.00 97.75 341 THR A N 1
ATOM 2515 C CA . THR A 1 341 ? 6.891 2.957 -16.145 1.00 97.75 341 THR A CA 1
ATOM 2516 C C . THR A 1 341 ? 7.187 4.025 -15.111 1.00 97.75 341 THR A C 1
ATOM 2518 O O . THR A 1 341 ? 8.342 4.204 -14.732 1.00 97.75 341 THR A O 1
ATOM 2521 N N . VAL A 1 342 ? 6.146 4.741 -14.695 1.00 96.81 342 VAL A N 1
ATOM 2522 C CA . VAL A 1 342 ? 6.228 5.811 -13.697 1.00 96.81 342 VAL A CA 1
ATOM 2523 C C . VAL A 1 342 ? 6.623 5.211 -12.351 1.00 96.81 342 VAL A C 1
ATOM 2525 O O . VAL A 1 342 ? 6.149 4.131 -11.984 1.00 96.81 342 VAL A O 1
ATOM 2528 N N . THR A 1 343 ? 7.467 5.905 -11.589 1.00 95.50 343 THR A N 1
ATOM 2529 C CA . THR A 1 343 ? 7.783 5.505 -10.217 1.00 95.50 343 THR A CA 1
ATOM 2530 C C . THR A 1 343 ? 6.482 5.427 -9.411 1.00 95.50 343 THR A C 1
ATOM 2532 O O . THR A 1 343 ? 5.743 6.415 -9.352 1.00 95.50 343 THR A O 1
ATOM 2535 N N . PRO A 1 344 ? 6.178 4.286 -8.765 1.00 94.81 344 PRO A N 1
ATOM 2536 C CA . PRO A 1 344 ? 4.904 4.118 -8.083 1.00 94.81 344 PRO A CA 1
ATOM 2537 C C . PRO A 1 344 ? 4.669 5.195 -7.021 1.00 94.81 344 PRO A C 1
ATOM 2539 O O . PRO A 1 344 ? 5.463 5.359 -6.091 1.00 94.81 344 PRO A O 1
ATOM 2542 N N . ALA A 1 345 ? 3.554 5.916 -7.150 1.00 95.50 345 ALA A N 1
ATOM 2543 C CA . ALA A 1 345 ? 2.990 6.687 -6.049 1.00 95.50 345 ALA A CA 1
ATOM 2544 C C . ALA A 1 345 ? 2.669 5.769 -4.857 1.00 95.50 345 ALA A C 1
ATOM 2546 O O . ALA A 1 345 ? 2.354 4.589 -5.025 1.00 95.50 345 ALA A O 1
ATOM 2547 N N . THR A 1 346 ? 2.740 6.320 -3.649 1.00 93.44 346 THR A N 1
ATOM 2548 C CA . THR A 1 346 ? 2.408 5.608 -2.413 1.00 93.44 346 THR A CA 1
ATOM 2549 C C . THR A 1 346 ? 1.155 6.183 -1.790 1.00 93.44 346 THR A C 1
ATOM 2551 O O . THR A 1 346 ? 0.981 7.401 -1.769 1.00 93.44 346 THR A O 1
ATOM 2554 N N . ASP A 1 347 ? 0.346 5.299 -1.224 1.00 93.44 347 ASP A N 1
ATOM 2555 C CA . ASP A 1 347 ? -0.861 5.629 -0.487 1.00 93.44 347 ASP A CA 1
ATOM 2556 C C . ASP A 1 347 ? -1.061 4.601 0.645 1.00 93.44 347 ASP A C 1
ATOM 2558 O O . ASP A 1 347 ? -0.584 3.466 0.537 1.00 93.44 347 ASP A O 1
ATOM 2562 N N . SER A 1 348 ? -1.702 4.993 1.749 1.00 84.00 348 SER A N 1
ATOM 2563 C CA . SER A 1 348 ? -1.978 4.103 2.886 1.00 84.00 348 SER A CA 1
ATOM 2564 C C . SER A 1 348 ? -3.020 3.019 2.604 1.00 84.00 348 SER A C 1
ATOM 2566 O O . SER A 1 348 ? -2.966 1.965 3.239 1.00 84.00 348 SER A O 1
ATOM 2568 N N . VAL A 1 349 ? -3.943 3.261 1.676 1.00 83.94 349 VAL A N 1
ATOM 2569 C CA . VAL A 1 349 ? -5.018 2.344 1.263 1.00 83.94 349 VAL A CA 1
ATOM 2570 C C . VAL A 1 349 ? -4.777 1.813 -0.155 1.00 83.94 349 VAL A C 1
ATOM 2572 O O . VAL A 1 349 ? -5.284 0.751 -0.519 1.00 83.94 349 VAL A O 1
ATOM 2575 N N . GLY A 1 350 ? -3.891 2.465 -0.908 1.00 87.25 350 GLY A N 1
ATOM 2576 C CA . GLY A 1 350 ? -3.296 1.945 -2.135 1.00 87.25 350 GLY A CA 1
ATOM 2577 C C . GLY A 1 350 ? -3.723 2.703 -3.388 1.00 87.25 350 GLY A C 1
ATOM 2578 O O . GLY A 1 350 ? -4.773 3.333 -3.450 1.00 87.25 350 GLY A O 1
ATOM 2579 N N . VAL A 1 351 ? -2.883 2.630 -4.420 1.00 93.94 351 VAL A N 1
ATOM 2580 C CA . VAL A 1 351 ? -3.117 3.303 -5.705 1.00 93.94 351 VAL A CA 1
ATOM 2581 C C . VAL A 1 351 ? -3.872 2.373 -6.646 1.00 93.94 351 VAL A C 1
ATOM 2583 O O . VAL A 1 351 ? -3.503 1.209 -6.798 1.00 93.94 351 VAL A O 1
ATOM 2586 N N . THR A 1 352 ? -4.918 2.887 -7.288 1.00 94.62 352 THR A N 1
ATOM 2587 C CA . THR A 1 352 ? -5.794 2.109 -8.180 1.00 94.62 352 THR A CA 1
ATOM 2588 C C . THR A 1 352 ? -5.673 2.494 -9.648 1.00 94.62 352 THR A C 1
ATOM 2590 O O . THR A 1 352 ? -5.939 1.663 -10.517 1.00 94.62 352 THR A O 1
ATOM 2593 N N . GLU A 1 353 ? -5.247 3.722 -9.946 1.00 96.56 353 GLU A N 1
ATOM 2594 C CA . GLU A 1 353 ? -5.101 4.191 -11.320 1.00 96.56 353 GLU A CA 1
ATOM 2595 C C . GLU A 1 353 ? -4.044 5.286 -11.479 1.00 96.56 353 GLU A C 1
ATOM 2597 O O . GLU A 1 353 ? -3.728 6.019 -10.541 1.00 96.56 353 GLU A O 1
ATOM 2602 N N . TYR A 1 354 ? -3.528 5.409 -12.703 1.00 98.25 354 TYR A N 1
ATOM 2603 C CA . TYR A 1 354 ? -2.665 6.500 -13.151 1.00 98.25 354 TYR A CA 1
ATOM 2604 C C . TYR A 1 354 ? -3.262 7.102 -14.422 1.00 98.25 354 TYR A C 1
ATOM 2606 O O . TYR A 1 354 ? -3.738 6.370 -15.288 1.00 98.25 354 TYR A O 1
ATOM 2614 N N . MET A 1 355 ? -3.238 8.429 -14.535 1.00 98.19 355 MET A N 1
ATOM 2615 C CA . MET A 1 355 ? -3.795 9.166 -15.673 1.00 98.19 355 MET A CA 1
ATOM 2616 C C . MET A 1 355 ? -2.890 10.340 -16.046 1.00 98.19 355 MET A C 1
ATOM 2618 O O . MET A 1 355 ? -2.253 10.943 -15.179 1.00 98.19 355 MET A O 1
ATOM 2622 N N . PHE A 1 356 ? -2.898 10.725 -17.320 1.00 98.50 356 PHE A N 1
ATOM 2623 C CA . PHE A 1 356 ? -2.383 12.022 -17.745 1.00 98.50 356 PHE A CA 1
ATOM 2624 C C . PHE A 1 356 ? -3.315 13.137 -17.267 1.00 98.50 356 PHE A C 1
ATOM 2626 O O . PHE A 1 356 ? -4.538 13.020 -17.368 1.00 98.50 356 PHE A O 1
ATOM 2633 N N . LEU A 1 357 ? -2.734 14.227 -16.772 1.00 98.12 357 LEU A N 1
ATOM 2634 C CA . LEU A 1 357 ? -3.427 15.475 -16.473 1.00 98.12 357 LEU A CA 1
ATOM 2635 C C . LEU A 1 357 ? -3.253 16.432 -17.658 1.00 98.12 357 LEU A C 1
ATOM 2637 O O . LEU A 1 357 ? -2.137 16.869 -17.942 1.00 98.12 357 LEU A O 1
ATOM 2641 N N . LEU A 1 358 ? -4.356 16.739 -18.339 1.00 96.88 358 LEU A N 1
ATOM 2642 C CA . LEU A 1 358 ? -4.370 17.568 -19.548 1.00 96.88 358 LEU A CA 1
ATOM 2643 C C . LEU A 1 358 ? -4.360 19.067 -19.207 1.00 96.88 358 LEU A C 1
ATOM 2645 O O . LEU A 1 358 ? -4.628 19.459 -18.066 1.00 96.88 358 LEU A O 1
ATOM 2649 N N . GLY A 1 359 ? -4.088 19.929 -20.194 1.00 92.94 359 GLY A N 1
ATOM 2650 C CA . GLY A 1 359 ? -4.024 21.384 -20.000 1.00 92.94 359 GLY A CA 1
ATOM 2651 C C . GLY A 1 359 ? -5.313 22.035 -19.471 1.00 92.94 359 GLY A C 1
ATOM 2652 O O . GLY A 1 359 ? -5.259 23.099 -18.850 1.00 92.94 359 GLY A O 1
ATOM 2653 N N . ASP A 1 360 ? -6.470 21.395 -19.657 1.00 94.19 360 ASP A N 1
ATOM 2654 C CA . ASP A 1 360 ? -7.770 21.827 -19.126 1.00 94.19 360 ASP A CA 1
ATOM 2655 C C . ASP A 1 360 ? -8.084 21.283 -17.712 1.00 94.19 360 ASP A C 1
ATOM 2657 O O . ASP A 1 360 ? -9.177 21.510 -17.187 1.00 94.19 360 ASP A O 1
ATOM 2661 N N . ASN A 1 361 ? -7.114 20.619 -17.071 1.00 92.50 361 ASN A N 1
ATOM 2662 C CA . ASN A 1 361 ? -7.219 19.876 -15.808 1.00 92.50 361 ASN A CA 1
ATOM 2663 C C . ASN A 1 361 ? -8.125 18.635 -15.849 1.00 92.50 361 ASN A C 1
ATOM 2665 O O . ASN A 1 361 ? -8.447 18.078 -14.793 1.00 92.50 361 ASN A O 1
ATOM 2669 N N . SER A 1 362 ? -8.546 18.177 -17.028 1.00 96.19 362 SER A N 1
ATOM 2670 C CA . SER A 1 362 ? -9.168 16.862 -17.161 1.00 96.19 362 SER A CA 1
ATOM 2671 C C . SER A 1 362 ? -8.119 15.747 -17.079 1.00 96.19 362 SER A C 1
ATOM 2673 O O . SER A 1 362 ? -6.912 15.977 -17.184 1.00 96.19 362 SER A O 1
ATOM 2675 N N . ARG A 1 363 ? -8.588 14.524 -16.826 1.00 97.06 363 ARG A N 1
ATOM 2676 C CA . ARG A 1 363 ? -7.752 13.327 -16.693 1.00 97.06 363 ARG A CA 1
ATOM 2677 C C . ARG A 1 363 ? -8.067 12.365 -17.823 1.00 97.06 363 ARG A C 1
ATOM 2679 O O . ARG A 1 363 ? -9.239 12.152 -18.131 1.00 97.06 363 ARG A O 1
ATOM 2686 N N . SER A 1 364 ? -7.034 11.781 -18.411 1.00 97.50 364 SER A N 1
ATOM 2687 C CA . SER A 1 364 ? -7.159 10.893 -19.562 1.00 97.50 364 SER A CA 1
ATOM 2688 C C . SER A 1 364 ? -6.136 9.766 -19.491 1.00 97.50 364 SER A C 1
ATOM 2690 O O . SER A 1 364 ? -5.006 9.965 -19.049 1.00 97.50 364 SER A O 1
ATOM 2692 N N . ALA A 1 365 ? -6.516 8.586 -19.978 1.00 97.69 365 ALA A N 1
ATOM 2693 C CA . ALA A 1 365 ? -5.587 7.472 -20.167 1.00 97.69 365 ALA A CA 1
ATOM 2694 C C . ALA A 1 365 ? -4.657 7.688 -21.376 1.00 97.69 365 ALA A C 1
ATOM 2696 O O . ALA A 1 365 ? -3.734 6.911 -21.587 1.00 97.69 365 ALA A O 1
ATOM 2697 N N . THR A 1 366 ? -4.889 8.732 -22.172 1.00 97.69 366 THR A N 1
ATOM 2698 C CA . THR A 1 366 ? -4.094 9.107 -23.347 1.00 97.69 366 THR A CA 1
ATOM 2699 C C . THR A 1 366 ? -3.596 10.541 -23.191 1.00 97.69 366 THR A C 1
ATOM 2701 O O . THR A 1 366 ? -4.354 11.399 -22.727 1.00 97.69 366 THR A O 1
ATOM 2704 N N . SER A 1 367 ? -2.341 10.796 -23.561 1.00 97.50 367 SER A N 1
ATOM 2705 C CA . SER A 1 367 ? -1.730 12.126 -23.541 1.00 97.50 367 SER A CA 1
ATOM 2706 C C . SER A 1 367 ? -2.465 13.109 -24.462 1.00 97.50 367 SER A C 1
ATOM 2708 O O . SER A 1 367 ? -3.201 12.711 -25.363 1.00 97.50 367 SER A O 1
ATOM 2710 N N . GLU A 1 368 ? -2.283 14.412 -24.231 1.00 96.56 368 GLU A N 1
ATOM 2711 C CA . GLU A 1 368 ? -3.020 15.471 -24.943 1.00 96.56 368 GLU A CA 1
ATOM 2712 C C . GLU A 1 368 ? -2.733 15.505 -26.454 1.00 96.56 368 GLU A C 1
ATOM 2714 O O . GLU A 1 368 ? -3.629 15.753 -27.258 1.00 96.56 368 GLU A O 1
ATOM 2719 N N . ASP A 1 369 ? -1.493 15.207 -26.837 1.00 95.19 369 ASP A N 1
ATOM 2720 C CA . ASP A 1 369 ? -1.048 15.041 -28.227 1.00 95.19 369 ASP A CA 1
ATOM 2721 C C . ASP A 1 369 ? -1.473 13.697 -28.845 1.00 95.19 369 ASP A C 1
ATOM 2723 O O . ASP A 1 369 ? -1.378 13.500 -30.056 1.00 95.19 369 ASP A O 1
ATOM 2727 N N . GLY A 1 370 ? -1.981 12.778 -28.024 1.00 96.69 370 GLY A N 1
ATOM 2728 C CA . GLY A 1 370 ? -2.383 11.448 -28.438 1.00 96.69 370 GLY A CA 1
ATOM 2729 C C . GLY A 1 370 ? -1.233 10.461 -28.604 1.00 96.69 370 GLY A C 1
ATOM 2730 O O . GLY A 1 370 ? -1.520 9.341 -29.003 1.00 96.69 370 GLY A O 1
ATOM 2731 N N . PHE A 1 371 ? 0.026 10.824 -28.330 1.00 96.75 371 PHE A N 1
ATOM 2732 C CA . PHE A 1 371 ? 1.190 9.982 -28.633 1.00 96.75 371 PHE A CA 1
ATOM 2733 C C . PHE A 1 371 ? 1.384 8.818 -27.661 1.00 96.75 371 PHE A C 1
ATOM 2735 O O . PHE A 1 371 ? 1.765 7.727 -28.092 1.00 96.75 371 PHE A O 1
ATOM 2742 N N . PHE A 1 372 ? 1.029 8.994 -26.389 1.00 98.31 372 PHE A N 1
ATOM 2743 C CA . PHE A 1 372 ? 1.226 7.998 -25.338 1.00 98.31 372 PHE A CA 1
ATOM 2744 C C . PHE A 1 372 ? -0.084 7.636 -24.634 1.00 98.31 372 PHE A C 1
ATOM 2746 O O . PHE A 1 372 ? -1.012 8.437 -24.521 1.00 98.31 372 PHE A O 1
ATOM 2753 N N . SER A 1 373 ? -0.152 6.413 -24.117 1.00 98.12 373 SER A N 1
ATOM 2754 C CA . SER A 1 373 ? -1.221 5.939 -23.234 1.00 98.12 373 SER A CA 1
ATOM 2755 C C . SER A 1 373 ? -0.648 5.441 -21.911 1.00 98.12 373 SER A C 1
ATOM 2757 O O . SER A 1 373 ? 0.512 5.051 -21.864 1.00 98.12 373 SER A O 1
ATOM 2759 N N . ILE A 1 374 ? -1.427 5.466 -20.832 1.00 98.44 374 ILE A N 1
ATOM 2760 C CA . ILE A 1 374 ? -1.018 4.977 -19.512 1.00 98.44 374 ILE A CA 1
ATOM 2761 C C . ILE A 1 374 ? -2.067 4.020 -18.952 1.00 98.44 374 ILE A C 1
ATOM 2763 O O . ILE A 1 374 ? -3.270 4.260 -19.067 1.00 98.44 374 ILE A O 1
ATOM 2767 N N . ASN A 1 375 ? -1.613 2.913 -18.365 1.00 97.44 375 ASN A N 1
ATOM 2768 C CA . ASN A 1 375 ? -2.494 1.944 -17.718 1.00 97.44 375 ASN A CA 1
ATOM 2769 C C . ASN A 1 375 ? -2.556 2.133 -16.191 1.00 97.44 375 ASN A C 1
ATOM 2771 O O . ASN A 1 375 ? -1.823 2.923 -15.598 1.00 97.44 375 ASN A O 1
ATOM 2775 N N . THR A 1 376 ? -3.411 1.348 -15.533 1.00 96.88 376 THR A N 1
ATOM 2776 C CA . THR A 1 376 ? -3.633 1.410 -14.077 1.00 96.88 376 THR A CA 1
ATOM 2777 C C . THR A 1 376 ? -2.406 1.058 -13.233 1.00 96.88 376 THR A C 1
ATOM 2779 O O . THR A 1 376 ? -2.396 1.346 -12.044 1.00 96.88 376 THR A O 1
ATOM 2782 N N . ASN A 1 377 ? -1.365 0.466 -13.827 1.00 95.75 377 ASN A N 1
ATOM 2783 C CA . ASN A 1 377 ? -0.107 0.136 -13.153 1.00 95.75 377 ASN A CA 1
ATOM 2784 C C . ASN A 1 377 ? 0.985 1.194 -13.394 1.00 95.75 377 ASN A C 1
ATOM 2786 O O . ASN A 1 377 ? 2.145 0.954 -13.068 1.00 95.75 377 ASN A O 1
ATOM 2790 N N . GLY A 1 378 ? 0.647 2.331 -14.014 1.00 96.50 378 GLY A N 1
ATOM 2791 C CA . GLY A 1 378 ? 1.598 3.403 -14.309 1.00 96.50 378 GLY A CA 1
ATOM 2792 C C . GLY A 1 378 ? 2.527 3.097 -15.486 1.00 96.50 378 GLY A C 1
ATOM 2793 O O . GLY A 1 378 ? 3.549 3.762 -15.651 1.00 96.50 378 GLY A O 1
ATOM 2794 N N . GLN A 1 379 ? 2.206 2.089 -16.303 1.00 98.31 379 GLN A N 1
ATOM 2795 C CA . GLN A 1 379 ? 2.984 1.758 -17.495 1.00 98.31 379 GLN A CA 1
ATOM 2796 C C . GLN A 1 379 ? 2.526 2.633 -18.655 1.00 98.31 379 GLN A C 1
ATOM 2798 O O . GLN A 1 379 ? 1.343 2.637 -19.003 1.00 98.31 379 GLN A O 1
ATOM 2803 N N . ILE A 1 380 ? 3.472 3.351 -19.249 1.00 98.50 380 ILE A N 1
ATOM 2804 C CA . ILE A 1 380 ? 3.251 4.228 -20.391 1.00 98.50 380 ILE A CA 1
ATOM 2805 C C . ILE A 1 380 ? 3.564 3.444 -21.663 1.00 98.50 380 ILE A C 1
ATOM 2807 O O . ILE A 1 380 ? 4.622 2.821 -21.754 1.00 98.50 380 ILE A O 1
ATOM 2811 N N . SER A 1 381 ? 2.655 3.475 -22.633 1.00 97.88 381 SER A N 1
ATOM 2812 C CA . SER A 1 381 ? 2.770 2.757 -23.903 1.00 97.88 381 SER A CA 1
ATOM 2813 C C . SER A 1 381 ? 2.646 3.690 -25.103 1.00 97.88 381 SER A C 1
ATOM 2815 O O . SER A 1 381 ? 1.883 4.659 -25.061 1.00 97.88 381 SER A O 1
ATOM 2817 N N . MET A 1 382 ? 3.369 3.378 -26.178 1.00 97.00 382 MET A N 1
ATOM 2818 C CA . MET A 1 382 ? 3.317 4.104 -27.448 1.00 97.00 382 MET A CA 1
ATOM 2819 C C . MET A 1 382 ? 1.977 3.858 -28.152 1.00 97.00 382 MET A C 1
ATOM 2821 O O . MET A 1 382 ? 1.516 2.724 -28.238 1.00 97.00 382 MET A O 1
ATOM 2825 N N . THR A 1 383 ? 1.331 4.896 -28.675 1.00 97.25 383 THR A N 1
ATOM 2826 C CA . THR A 1 383 ? 0.090 4.748 -29.459 1.00 97.25 383 THR A CA 1
ATOM 2827 C C . THR A 1 383 ? 0.381 4.710 -30.959 1.00 97.25 383 THR A C 1
ATOM 2829 O O . THR A 1 383 ? 1.456 5.101 -31.398 1.00 97.25 383 THR A O 1
ATOM 2832 N N . ALA A 1 384 ? -0.609 4.353 -31.782 1.00 94.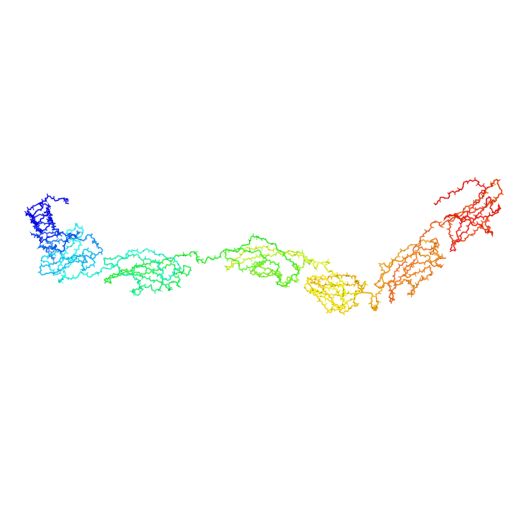06 384 ALA A N 1
ATOM 2833 C CA . ALA A 1 384 ? -0.484 4.434 -33.240 1.00 94.06 384 ALA A CA 1
ATOM 2834 C C . ALA A 1 384 ? -0.179 5.854 -33.770 1.00 94.06 384 ALA A C 1
ATOM 2836 O O . ALA A 1 384 ? 0.463 5.981 -34.808 1.00 94.06 384 ALA A O 1
ATOM 2837 N N . LEU A 1 385 ? -0.630 6.912 -33.079 1.00 94.12 385 LEU A N 1
ATOM 2838 C CA . LEU A 1 385 ? -0.279 8.292 -33.439 1.00 94.12 385 LEU A CA 1
ATOM 2839 C C . LEU A 1 385 ? 1.150 8.636 -33.021 1.00 94.12 385 LEU A C 1
ATOM 2841 O O . LEU A 1 385 ? 1.827 9.337 -33.762 1.00 94.12 385 LEU A O 1
ATOM 2845 N N . GLY A 1 386 ? 1.603 8.124 -31.873 1.00 93.94 386 GLY A N 1
ATOM 2846 C CA . GLY A 1 386 ? 2.983 8.273 -31.413 1.00 93.94 386 GLY A CA 1
ATOM 2847 C C . GLY A 1 386 ? 3.982 7.584 -32.342 1.00 93.94 386 GLY A C 1
ATOM 2848 O O . GLY A 1 386 ? 4.980 8.194 -32.694 1.00 93.94 386 GLY A O 1
ATOM 2849 N N . VAL A 1 387 ? 3.658 6.380 -32.835 1.00 90.38 387 VAL A N 1
ATOM 2850 C CA . VAL A 1 387 ? 4.481 5.662 -33.832 1.00 90.38 387 VAL A CA 1
ATOM 2851 C C . VAL A 1 387 ? 4.713 6.497 -35.092 1.00 90.38 387 VAL A C 1
ATOM 2853 O O . VAL A 1 387 ? 5.805 6.485 -35.634 1.00 90.38 387 VAL A O 1
ATOM 2856 N N . ALA A 1 388 ? 3.690 7.214 -35.566 1.00 87.69 388 ALA A N 1
ATOM 2857 C CA . ALA A 1 388 ? 3.767 8.022 -36.785 1.00 87.69 388 ALA A CA 1
ATOM 2858 C C . ALA A 1 388 ? 4.310 9.448 -36.555 1.00 87.69 388 ALA A C 1
ATOM 2860 O O . ALA A 1 388 ? 4.300 10.258 -37.484 1.00 87.69 388 ALA A O 1
ATOM 2861 N N . SER A 1 389 ? 4.685 9.779 -35.320 1.00 90.00 389 SER A N 1
ATOM 2862 C CA . SER A 1 389 ? 5.107 11.114 -34.902 1.00 90.00 389 SER A CA 1
ATOM 2863 C C . SER A 1 389 ? 6.628 11.199 -34.754 1.00 90.00 389 SER A C 1
ATOM 2865 O O . SER A 1 389 ? 7.316 10.186 -34.680 1.00 90.00 389 SER A O 1
ATOM 2867 N N . ASP A 1 390 ? 7.152 12.422 -34.675 1.00 88.00 390 ASP A N 1
ATOM 2868 C CA . ASP A 1 390 ? 8.576 12.697 -34.464 1.00 88.00 390 ASP A CA 1
ATOM 2869 C C . ASP A 1 390 ? 9.068 12.323 -33.057 1.00 88.00 390 ASP A C 1
ATOM 2871 O O . ASP A 1 390 ? 10.266 12.263 -32.837 1.00 88.00 390 ASP A O 1
ATOM 2875 N N . VAL A 1 391 ? 8.163 12.025 -32.117 1.00 90.94 391 VAL A N 1
ATOM 2876 C CA . VAL A 1 391 ? 8.501 11.522 -30.769 1.00 90.94 391 VAL A CA 1
ATOM 2877 C C . VAL A 1 391 ? 8.939 10.052 -30.753 1.00 90.94 391 VAL A C 1
ATOM 2879 O O . VAL A 1 391 ? 9.155 9.482 -29.685 1.00 90.94 391 VAL A O 1
ATOM 2882 N N . ASN A 1 392 ? 8.951 9.395 -31.908 1.00 90.62 392 ASN A N 1
ATOM 2883 C CA . ASN A 1 392 ? 9.418 8.022 -32.079 1.00 90.62 392 ASN A CA 1
ATOM 2884 C C . ASN A 1 392 ? 10.507 7.930 -33.163 1.00 90.62 392 ASN A C 1
ATOM 2886 O O . ASN A 1 392 ? 10.694 6.861 -33.743 1.00 90.62 392 ASN A O 1
ATOM 2890 N N . ASN A 1 393 ? 11.142 9.066 -33.460 1.00 86.69 393 ASN A N 1
ATOM 2891 C CA . ASN A 1 393 ? 12.251 9.226 -34.383 1.00 86.69 393 ASN A CA 1
ATOM 2892 C C . ASN A 1 393 ? 13.186 10.340 -33.865 1.00 86.69 393 ASN A C 1
ATOM 2894 O O . ASN A 1 393 ? 12.954 11.539 -34.077 1.00 86.69 393 ASN A O 1
ATOM 2898 N N . PHE A 1 394 ? 14.271 9.923 -33.226 1.00 87.69 394 PHE A N 1
ATOM 2899 C CA . PHE A 1 394 ? 15.261 10.753 -32.555 1.00 87.69 394 PHE A CA 1
ATOM 2900 C C . PHE A 1 394 ? 15.954 11.727 -33.517 1.00 87.69 394 PHE A C 1
ATOM 2902 O O . PHE A 1 394 ? 16.342 12.827 -33.103 1.00 87.69 394 PHE A O 1
ATOM 2909 N N . GLU A 1 395 ? 16.105 11.367 -34.797 1.00 83.62 395 GLU A N 1
ATOM 2910 C CA . GLU A 1 395 ? 16.723 12.210 -35.829 1.00 83.62 395 GLU A CA 1
ATOM 2911 C C . GLU A 1 395 ? 15.749 13.225 -36.443 1.00 83.62 395 GLU A C 1
ATOM 2913 O O . GLU A 1 395 ? 16.190 14.229 -37.016 1.00 83.62 395 GLU A O 1
ATOM 2918 N N . ALA A 1 396 ? 14.439 12.978 -36.356 1.00 77.88 396 ALA A N 1
ATOM 2919 C CA . ALA A 1 396 ? 13.404 13.829 -36.942 1.00 77.88 396 ALA A CA 1
ATOM 2920 C C . ALA A 1 396 ? 12.893 14.916 -35.981 1.00 77.88 396 ALA A C 1
ATOM 2922 O O . ALA A 1 396 ? 12.425 15.965 -36.442 1.00 77.88 396 ALA A O 1
ATOM 2923 N N . GLY A 1 397 ? 12.985 14.688 -34.669 1.00 70.38 397 GLY A N 1
ATOM 2924 C CA . GLY A 1 397 ? 12.471 15.581 -33.632 1.00 70.38 397 GLY A CA 1
ATOM 2925 C C . GLY A 1 397 ? 13.231 16.907 -33.475 1.00 70.38 397 GLY A C 1
ATOM 2926 O O . GLY A 1 397 ? 14.440 17.022 -33.669 1.00 70.38 397 GLY A O 1
ATOM 2927 N N . THR A 1 398 ? 12.515 17.959 -33.055 1.00 75.50 398 THR A N 1
ATOM 2928 C CA . THR A 1 398 ? 13.143 19.229 -32.610 1.00 75.50 398 THR A CA 1
ATOM 2929 C C . THR A 1 398 ? 13.606 19.193 -31.148 1.00 75.50 398 THR A C 1
ATOM 2931 O O . THR A 1 398 ? 14.361 20.068 -30.710 1.00 75.50 398 THR A O 1
ATOM 2934 N N . SER A 1 399 ? 13.144 18.199 -30.386 1.00 82.69 399 SER A N 1
ATOM 2935 C CA . SER A 1 399 ? 13.515 17.924 -29.001 1.00 82.69 399 SER A CA 1
ATOM 2936 C C . SER A 1 399 ? 13.231 16.461 -28.681 1.00 82.69 399 SER A C 1
ATOM 2938 O O . SER A 1 399 ? 12.149 15.981 -28.985 1.00 82.69 399 SER A O 1
ATOM 2940 N N . ASN A 1 400 ? 14.165 15.812 -27.988 1.00 88.31 400 ASN A N 1
ATOM 2941 C CA . ASN A 1 400 ? 14.129 14.366 -27.730 1.00 88.31 400 ASN A CA 1
ATOM 2942 C C . ASN A 1 400 ? 13.614 14.092 -26.304 1.00 88.31 400 ASN A C 1
ATOM 2944 O O . ASN A 1 400 ? 13.972 13.107 -25.668 1.00 88.31 400 ASN A O 1
ATOM 2948 N N . GLY A 1 401 ? 12.867 15.045 -25.739 1.00 92.00 401 GLY A N 1
ATOM 2949 C CA . GLY A 1 401 ? 12.376 15.025 -24.368 1.00 92.00 401 GLY A CA 1
ATOM 2950 C C . GLY A 1 401 ? 10.995 15.661 -24.285 1.00 92.00 401 GLY A C 1
ATOM 2951 O O . GLY A 1 401 ? 10.833 16.851 -24.560 1.00 92.00 401 GLY A O 1
ATOM 2952 N N . HIS A 1 402 ? 10.005 14.877 -23.868 1.00 93.31 402 HIS A N 1
ATOM 2953 C CA . HIS A 1 402 ? 8.594 15.260 -23.881 1.00 93.31 402 HIS A CA 1
ATOM 2954 C C . HIS A 1 402 ? 8.022 15.232 -22.464 1.00 93.31 402 HIS A C 1
ATOM 2956 O O . HIS A 1 402 ? 8.123 14.230 -21.759 1.00 93.31 402 HIS A O 1
ATOM 2962 N N . ASN A 1 403 ? 7.438 16.348 -22.024 1.00 95.69 403 ASN A N 1
ATOM 2963 C CA . ASN A 1 403 ? 6.941 16.496 -20.657 1.00 95.69 403 ASN A CA 1
ATOM 2964 C C . ASN A 1 403 ? 5.443 16.218 -20.575 1.00 95.69 403 ASN A C 1
ATOM 2966 O O . ASN A 1 403 ? 4.652 16.884 -21.242 1.00 95.69 403 ASN A O 1
ATOM 2970 N N . TYR A 1 404 ? 5.059 15.335 -19.659 1.00 97.50 404 TYR A N 1
ATOM 2971 C CA . TYR A 1 404 ? 3.671 15.000 -19.368 1.00 97.50 404 TYR A CA 1
ATOM 2972 C C . TYR A 1 404 ? 3.400 15.080 -17.870 1.00 97.50 404 TYR A C 1
ATOM 2974 O O . TYR A 1 404 ? 4.192 14.615 -17.055 1.00 97.50 404 TYR A O 1
ATOM 2982 N N . ASN A 1 405 ? 2.264 15.655 -17.487 1.00 97.81 405 ASN A N 1
ATOM 2983 C CA . ASN A 1 405 ? 1.827 15.648 -16.095 1.00 97.81 405 ASN A CA 1
ATOM 2984 C C . ASN A 1 405 ? 1.019 14.380 -15.827 1.00 97.81 405 ASN A C 1
ATOM 2986 O O . ASN A 1 405 ? 0.064 14.099 -16.549 1.00 97.81 405 ASN A O 1
ATOM 2990 N N . ILE A 1 406 ? 1.383 13.631 -14.790 1.00 98.38 406 ILE A N 1
ATOM 2991 C CA . ILE A 1 406 ? 0.725 12.377 -14.410 1.00 98.38 406 ILE A CA 1
ATOM 2992 C C . ILE A 1 406 ? 0.197 12.492 -12.984 1.00 98.38 406 ILE A C 1
ATOM 2994 O O . ILE A 1 406 ? 0.851 13.050 -12.104 1.00 98.38 406 ILE A O 1
ATOM 2998 N N . VAL A 1 407 ? -1.006 11.973 -12.759 1.00 97.88 407 VAL A N 1
ATOM 2999 C CA . VAL A 1 407 ? -1.667 11.906 -11.452 1.00 97.88 407 VAL A CA 1
ATOM 3000 C C . VAL A 1 407 ? -2.035 10.464 -11.122 1.00 97.88 407 VAL A C 1
ATOM 3002 O O . VAL A 1 407 ? -2.327 9.675 -12.021 1.00 97.88 407 VAL A O 1
ATOM 3005 N N . ALA A 1 408 ? -2.025 10.131 -9.834 1.00 97.69 408 ALA A N 1
ATOM 3006 C CA . ALA A 1 408 ? -2.423 8.832 -9.304 1.00 97.69 408 ALA A CA 1
ATOM 3007 C C . ALA A 1 408 ? -3.727 8.961 -8.505 1.00 97.69 408 ALA A C 1
ATOM 3009 O O . ALA A 1 408 ? -3.893 9.934 -7.764 1.00 97.69 408 ALA A O 1
ATOM 3010 N N . GLY A 1 409 ? -4.632 7.996 -8.670 1.00 94.81 409 GLY A N 1
ATOM 3011 C CA . GLY A 1 409 ? -5.929 7.932 -7.994 1.00 94.81 409 GLY A CA 1
ATOM 3012 C C . GLY A 1 409 ? -6.050 6.710 -7.082 1.00 94.81 409 GLY A C 1
ATOM 3013 O O . GLY A 1 409 ? -5.552 5.628 -7.409 1.00 94.81 409 GLY A O 1
ATOM 3014 N N . ASP A 1 410 ? -6.710 6.872 -5.940 1.00 93.38 410 ASP A N 1
ATOM 3015 C CA . ASP A 1 410 ? -7.072 5.777 -5.029 1.00 93.38 410 ASP A CA 1
ATOM 3016 C C . ASP A 1 410 ? -8.526 5.306 -5.235 1.00 93.38 410 ASP A C 1
ATOM 3018 O O . ASP A 1 410 ? -9.279 5.837 -6.057 1.00 93.38 410 ASP A O 1
ATOM 3022 N N . GLN A 1 411 ? -8.938 4.296 -4.465 1.00 87.25 411 GLN A N 1
ATOM 3023 C CA . GLN A 1 411 ? -10.290 3.738 -4.537 1.00 87.25 411 GLN A CA 1
ATOM 3024 C C . GLN A 1 411 ? -11.376 4.688 -3.995 1.00 87.25 411 GLN A C 1
ATOM 3026 O O . GLN A 1 411 ? -12.549 4.542 -4.346 1.00 87.25 411 GLN A O 1
ATOM 3031 N N . ALA A 1 412 ? -11.007 5.647 -3.142 1.00 86.00 412 ALA A N 1
ATOM 3032 C CA . ALA A 1 412 ? -11.909 6.656 -2.590 1.00 86.00 412 ALA A CA 1
ATOM 3033 C C . ALA A 1 412 ? -12.111 7.855 -3.538 1.00 86.00 412 ALA A C 1
ATOM 3035 O O . ALA A 1 412 ? -12.990 8.690 -3.309 1.00 86.00 412 ALA A O 1
ATOM 3036 N N . GLY A 1 413 ? -11.357 7.910 -4.639 1.00 88.94 413 GLY A N 1
ATOM 3037 C CA . GLY A 1 413 ? -11.420 8.962 -5.644 1.00 88.94 413 GLY A CA 1
ATOM 3038 C C . GLY A 1 413 ? -10.593 10.196 -5.292 1.00 88.94 413 GLY A C 1
ATOM 3039 O O . GLY A 1 413 ? -10.812 11.251 -5.903 1.00 88.94 413 GLY A O 1
ATOM 3040 N N . ASN A 1 414 ? -9.657 10.102 -4.341 1.00 92.19 414 ASN A N 1
ATOM 3041 C CA . ASN A 1 414 ? -8.685 11.166 -4.122 1.00 92.19 414 ASN A CA 1
ATOM 3042 C C . ASN A 1 414 ? -7.571 11.070 -5.172 1.00 92.19 414 ASN A C 1
ATOM 3044 O O . ASN A 1 414 ? -7.175 9.989 -5.605 1.00 92.19 414 ASN A O 1
ATOM 3048 N N . TRP A 1 415 ? -7.064 12.229 -5.592 1.00 95.50 415 TRP A N 1
ATOM 3049 C CA . TRP A 1 415 ? -6.065 12.337 -6.653 1.00 95.50 415 TRP A CA 1
ATOM 3050 C C . TRP A 1 415 ? -4.828 13.064 -6.160 1.00 95.50 415 TRP A C 1
ATOM 3052 O O . TRP A 1 415 ? -4.928 14.110 -5.514 1.00 95.50 415 TRP A O 1
ATOM 3062 N N . SER A 1 416 ? -3.664 12.527 -6.509 1.00 96.62 416 SER A N 1
ATOM 3063 C CA . SER A 1 416 ? -2.377 13.124 -6.183 1.00 96.62 416 SER A CA 1
ATOM 3064 C C . SER A 1 416 ? -2.204 14.512 -6.809 1.00 96.62 416 SER A C 1
ATOM 3066 O O . SER A 1 416 ? -2.801 14.851 -7.835 1.00 96.62 416 SER A O 1
ATOM 3068 N N . SER A 1 417 ? -1.269 15.290 -6.261 1.00 95.56 417 SER A N 1
ATOM 3069 C CA . SER A 1 417 ? -0.620 16.346 -7.047 1.00 95.56 417 SER A CA 1
ATOM 3070 C C . SER A 1 417 ? 0.070 15.733 -8.270 1.00 95.56 417 SER A C 1
ATOM 3072 O O . SER A 1 417 ? 0.544 14.594 -8.210 1.00 95.56 417 SER A O 1
ATOM 3074 N N . ALA A 1 418 ? 0.134 16.481 -9.371 1.00 96.38 418 ALA A N 1
ATOM 3075 C CA . ALA A 1 418 ? 0.786 16.008 -10.584 1.00 96.38 418 ALA A CA 1
ATOM 3076 C C . ALA A 1 418 ? 2.304 15.870 -10.399 1.00 96.38 418 ALA A C 1
ATOM 3078 O O . ALA A 1 418 ? 2.948 16.763 -9.842 1.00 96.38 418 ALA A O 1
ATOM 3079 N N . VAL A 1 419 ? 2.863 14.777 -10.918 1.00 97.94 419 VAL A N 1
ATOM 3080 C CA . VAL A 1 419 ? 4.295 14.639 -11.196 1.00 97.94 419 VAL A CA 1
ATOM 3081 C C . VAL A 1 419 ? 4.533 14.977 -12.664 1.00 97.94 419 VAL A C 1
ATOM 3083 O O . VAL A 1 419 ? 3.808 14.504 -13.539 1.00 97.94 419 VAL A O 1
ATOM 3086 N N . THR A 1 420 ? 5.530 15.810 -12.952 1.00 97.81 420 THR A N 1
ATOM 3087 C CA . THR A 1 420 ? 5.953 16.052 -14.336 1.00 97.81 420 THR A CA 1
ATOM 3088 C C . THR A 1 420 ? 6.942 14.969 -14.746 1.00 97.81 420 THR A C 1
ATOM 3090 O O . THR A 1 420 ? 8.061 14.923 -14.235 1.00 97.81 420 THR A O 1
ATOM 3093 N N . VAL A 1 421 ? 6.530 14.103 -15.662 1.00 98.06 421 VAL A N 1
ATOM 3094 C CA . VAL A 1 421 ? 7.354 13.045 -16.243 1.00 98.06 421 VAL A CA 1
ATOM 3095 C C . VAL A 1 421 ? 7.907 13.520 -17.579 1.00 98.06 421 VAL A C 1
ATOM 3097 O O . VAL A 1 421 ? 7.148 13.797 -18.505 1.00 98.06 421 VAL A O 1
ATOM 3100 N N . THR A 1 422 ? 9.228 13.606 -17.681 1.00 97.56 422 THR A N 1
ATOM 3101 C CA . THR A 1 422 ? 9.938 13.790 -18.947 1.00 97.56 422 THR A CA 1
ATOM 3102 C C . THR A 1 422 ? 10.233 12.418 -19.541 1.00 97.56 422 THR A C 1
ATOM 3104 O O . THR A 1 422 ? 10.992 11.645 -18.955 1.00 97.56 422 THR A O 1
ATOM 3107 N N . LEU A 1 423 ? 9.640 12.112 -20.690 1.00 97.31 423 LEU A N 1
ATOM 3108 C CA . LEU A 1 423 ? 9.981 10.952 -21.505 1.00 97.31 423 LEU A CA 1
ATOM 3109 C C . LEU A 1 423 ? 11.080 11.370 -22.478 1.00 97.31 423 LEU A C 1
ATOM 3111 O O . LEU A 1 423 ? 10.836 12.184 -23.365 1.00 97.31 423 LEU A O 1
ATOM 3115 N N . ASN A 1 424 ? 12.287 10.857 -22.270 1.00 95.44 424 ASN A N 1
ATOM 3116 C CA . ASN A 1 424 ? 13.440 11.127 -23.113 1.00 95.44 424 ASN A CA 1
ATOM 3117 C C . ASN A 1 424 ? 13.608 9.991 -24.107 1.00 95.44 424 ASN A C 1
ATOM 3119 O O . ASN A 1 424 ? 13.854 8.844 -23.729 1.00 95.44 424 ASN A O 1
ATOM 3123 N N . GLU A 1 425 ? 13.508 10.338 -25.369 1.00 94.81 425 GLU A N 1
ATOM 3124 C CA . GLU A 1 425 ? 13.847 9.453 -26.456 1.00 94.81 425 GLU A CA 1
ATOM 3125 C C . GLU A 1 425 ? 15.366 9.243 -26.494 1.00 94.81 425 GLU A C 1
ATOM 3127 O O . GLU A 1 425 ? 16.159 10.178 -26.336 1.00 94.81 425 GLU A O 1
ATOM 3132 N N . THR A 1 426 ? 15.787 7.996 -26.669 1.00 92.94 426 THR A N 1
ATOM 3133 C CA . THR A 1 426 ? 17.187 7.616 -26.837 1.00 92.94 426 THR A CA 1
ATOM 3134 C C . THR A 1 426 ? 17.398 7.031 -28.218 1.00 92.94 426 THR A C 1
ATOM 3136 O O . THR A 1 426 ? 16.659 6.125 -28.605 1.00 92.94 426 THR A O 1
ATOM 3139 N N . ASN A 1 427 ? 18.453 7.504 -28.878 1.00 88.06 427 ASN A N 1
ATOM 3140 C CA . ASN A 1 427 ? 18.830 7.091 -30.220 1.00 88.06 427 ASN A CA 1
ATOM 3141 C C . ASN A 1 427 ? 19.096 5.576 -30.319 1.00 88.06 427 ASN A C 1
ATOM 3143 O O . ASN A 1 427 ? 19.805 5.001 -29.477 1.00 88.06 427 ASN A O 1
ATOM 3147 N N . ASP A 1 428 ? 18.550 4.959 -31.361 1.00 83.06 428 ASP A N 1
ATOM 3148 C CA . ASP A 1 428 ? 18.951 3.671 -31.900 1.00 83.06 428 ASP A CA 1
ATOM 3149 C C . ASP A 1 428 ? 19.839 3.892 -33.130 1.00 83.06 428 ASP A C 1
ATOM 3151 O O . ASP A 1 428 ? 19.383 4.196 -34.218 1.00 83.06 428 ASP A O 1
ATOM 3155 N N . ALA A 1 429 ? 21.141 3.643 -33.000 1.00 77.19 429 ALA A N 1
ATOM 3156 C CA . ALA A 1 429 ? 22.072 3.903 -34.098 1.00 77.19 429 ALA A CA 1
ATOM 3157 C C . ALA A 1 429 ? 21.870 2.994 -35.338 1.00 77.19 429 ALA A C 1
ATOM 3159 O O . ALA A 1 429 ? 22.662 3.068 -36.284 1.00 77.19 429 ALA A O 1
ATOM 3160 N N . SER A 1 430 ? 20.891 2.076 -35.332 1.00 67.44 430 SER A N 1
ATOM 3161 C CA . SER A 1 430 ? 20.577 1.191 -36.462 1.00 67.44 430 SER A CA 1
ATOM 3162 C C . SER A 1 430 ? 19.841 1.873 -37.618 1.00 67.44 430 SER A C 1
ATOM 3164 O O . SER A 1 430 ? 19.860 1.334 -38.727 1.00 67.44 430 SER A O 1
ATOM 3166 N N . ASP A 1 431 ? 19.286 3.064 -37.413 1.00 67.25 431 ASP A N 1
ATOM 3167 C CA . ASP A 1 431 ? 18.665 3.897 -38.446 1.00 67.25 431 ASP A CA 1
ATOM 3168 C C . ASP A 1 431 ? 19.233 5.325 -38.505 1.00 67.25 431 ASP A C 1
ATOM 3170 O O . ASP A 1 431 ? 18.676 6.202 -39.165 1.00 67.25 431 ASP A O 1
ATOM 3174 N N . ASP A 1 432 ? 20.431 5.529 -37.953 1.00 76.50 432 ASP A N 1
ATOM 3175 C CA . ASP A 1 432 ? 21.233 6.731 -38.179 1.00 76.50 432 ASP A CA 1
ATOM 3176 C C . ASP A 1 432 ? 21.558 6.938 -39.674 1.00 76.50 432 ASP A C 1
ATOM 3178 O O . ASP A 1 432 ? 21.717 5.999 -40.468 1.00 76.50 432 ASP A O 1
ATOM 3182 N N . SER A 1 433 ? 21.800 8.194 -40.062 1.00 57.72 433 SER A N 1
ATOM 3183 C CA . SER A 1 433 ? 22.367 8.552 -41.372 1.00 57.72 433 SER A CA 1
ATOM 3184 C C . SER A 1 433 ? 23.782 7.961 -41.540 1.00 57.72 433 SER A C 1
ATOM 3186 O O . SER A 1 433 ? 24.790 8.569 -41.182 1.00 57.72 433 SER A O 1
ATOM 3188 N N . GLY A 1 434 ? 23.851 6.726 -42.051 1.00 61.62 434 GLY A N 1
ATOM 3189 C CA . GLY A 1 434 ? 25.069 5.911 -42.176 1.00 61.62 434 GLY A CA 1
ATOM 3190 C C . GLY A 1 434 ? 24.956 4.486 -41.612 1.00 61.62 434 GLY A C 1
ATOM 3191 O O . GLY A 1 434 ? 25.900 3.706 -41.753 1.00 61.62 434 GLY A O 1
ATOM 3192 N N . ALA A 1 435 ? 23.821 4.132 -41.004 1.00 63.62 435 ALA A N 1
ATOM 3193 C CA . ALA A 1 435 ? 23.590 2.827 -40.393 1.00 63.62 435 ALA A CA 1
ATOM 3194 C C . ALA A 1 435 ? 23.419 1.688 -41.408 1.00 63.62 435 ALA A C 1
ATOM 3196 O O . ALA A 1 435 ? 23.759 0.542 -41.115 1.00 63.62 435 ALA A O 1
ATOM 3197 N N . LEU A 1 436 ? 22.967 1.992 -42.632 1.00 71.75 436 LEU A N 1
ATOM 3198 C CA . LEU A 1 436 ? 22.848 0.987 -43.686 1.00 71.75 436 LEU A CA 1
ATOM 3199 C C . LEU A 1 436 ? 24.238 0.521 -44.127 1.00 71.75 436 LEU A C 1
ATOM 3201 O O . LEU A 1 436 ? 24.910 1.161 -44.938 1.00 71.75 436 LEU A O 1
ATOM 3205 N N . LYS A 1 437 ? 24.664 -0.630 -43.612 1.00 74.44 437 LYS A N 1
ATOM 3206 C CA . LYS A 1 437 ? 25.840 -1.353 -44.097 1.00 74.44 437 LYS A CA 1
ATOM 3207 C C . LYS A 1 437 ? 25.392 -2.571 -44.867 1.00 74.44 437 LYS A C 1
ATOM 3209 O O . LYS A 1 437 ? 24.487 -3.290 -44.447 1.00 74.44 437 LYS A O 1
ATOM 3214 N N . ILE A 1 438 ? 26.047 -2.785 -46.001 1.00 72.81 438 ILE A N 1
ATOM 3215 C CA . ILE A 1 438 ? 25.736 -3.885 -46.899 1.00 72.81 438 ILE A CA 1
ATOM 3216 C C . ILE A 1 438 ? 26.993 -4.670 -47.247 1.00 72.81 438 ILE A C 1
ATOM 3218 O O . ILE A 1 438 ? 28.082 -4.116 -47.407 1.00 72.81 438 ILE A O 1
ATOM 3222 N N . GLY A 1 439 ? 26.824 -5.979 -47.349 1.00 71.38 439 GLY A N 1
ATOM 3223 C CA . GLY A 1 439 ? 27.810 -6.932 -47.816 1.00 71.38 439 GLY A CA 1
ATOM 3224 C C . GLY A 1 439 ? 27.190 -7.808 -48.893 1.00 71.38 439 GLY A C 1
ATOM 3225 O O . GLY A 1 439 ? 26.005 -8.125 -48.850 1.00 71.38 439 GLY A O 1
ATOM 3226 N N . VAL A 1 440 ? 28.001 -8.201 -49.861 1.00 70.75 440 VAL A N 1
ATOM 3227 C CA . VAL A 1 440 ? 27.614 -9.142 -50.915 1.00 70.75 440 VAL A CA 1
ATOM 3228 C C . VAL A 1 440 ? 28.420 -10.408 -50.684 1.00 70.75 440 VAL A C 1
ATOM 3230 O O . VAL A 1 440 ? 29.632 -10.315 -50.466 1.00 70.75 440 VAL A O 1
ATOM 3233 N N . ALA A 1 441 ? 27.762 -11.564 -50.681 1.00 62.12 441 ALA A N 1
ATOM 3234 C CA . ALA A 1 441 ? 28.420 -12.854 -50.506 1.00 62.12 441 ALA A CA 1
ATOM 3235 C C . ALA A 1 441 ? 27.711 -13.960 -51.305 1.00 62.12 441 ALA A C 1
ATOM 3237 O O . ALA A 1 441 ? 26.574 -13.790 -51.746 1.00 62.12 441 ALA A O 1
ATOM 3238 N N . GLN A 1 442 ? 28.432 -15.063 -51.516 1.00 64.94 442 GLN A N 1
ATOM 3239 C CA . GLN A 1 442 ? 28.060 -16.158 -52.415 1.00 64.94 442 GLN A CA 1
ATOM 3240 C C . GLN A 1 442 ? 27.946 -17.484 -51.653 1.00 64.94 442 GLN A C 1
ATOM 3242 O O . GLN A 1 442 ? 28.503 -17.646 -50.564 1.00 64.94 442 GLN A O 1
ATOM 3247 N N . SER A 1 443 ? 27.268 -18.470 -52.242 1.00 53.59 443 SER A N 1
ATOM 3248 C CA . SER A 1 443 ? 27.247 -19.838 -51.718 1.00 53.59 443 SER A CA 1
ATOM 3249 C C . SER A 1 443 ? 28.639 -20.485 -51.754 1.00 53.59 443 SER A C 1
ATOM 3251 O O . SER A 1 443 ? 29.254 -20.581 -52.814 1.00 53.59 443 SER A O 1
ATOM 3253 N N . GLY A 1 444 ? 29.119 -20.987 -50.612 1.00 51.19 444 GLY A N 1
ATOM 3254 C CA . GLY A 1 444 ? 30.386 -21.728 -50.508 1.00 51.19 444 GLY A CA 1
ATOM 3255 C C . GLY A 1 444 ? 31.436 -21.079 -49.606 1.00 51.19 444 GLY A C 1
ATOM 3256 O O . GLY A 1 444 ? 32.338 -21.773 -49.136 1.00 51.19 444 GLY A O 1
ATOM 3257 N N . ASP A 1 445 ? 31.278 -19.799 -49.276 1.00 48.84 445 ASP A N 1
ATOM 3258 C CA . ASP A 1 445 ? 31.811 -19.270 -48.023 1.00 48.84 445 ASP A CA 1
ATOM 3259 C C . ASP A 1 445 ? 30.984 -19.898 -46.883 1.00 48.84 445 ASP A C 1
ATOM 3261 O O . ASP A 1 445 ? 29.780 -20.079 -47.051 1.00 48.84 445 ASP A O 1
ATOM 3265 N N . ASP A 1 446 ? 31.587 -20.286 -45.750 1.00 45.72 446 ASP A N 1
ATOM 3266 C CA . ASP A 1 446 ? 30.911 -20.907 -44.586 1.00 45.72 446 ASP A CA 1
ATOM 3267 C C . ASP A 1 446 ? 29.854 -19.966 -43.956 1.00 45.72 446 ASP A C 1
ATOM 3269 O O . ASP A 1 446 ? 30.022 -19.444 -42.849 1.00 45.72 446 ASP A O 1
ATOM 3273 N N . ILE A 1 447 ? 28.759 -19.702 -44.666 1.00 51.81 447 ILE A N 1
ATOM 3274 C CA . ILE A 1 447 ? 27.778 -18.686 -44.316 1.00 51.81 447 ILE A CA 1
ATOM 3275 C C . ILE A 1 447 ? 26.458 -19.373 -43.996 1.00 51.81 447 ILE A C 1
ATOM 3277 O O . ILE A 1 447 ? 25.853 -20.109 -44.777 1.00 51.81 447 ILE A O 1
AT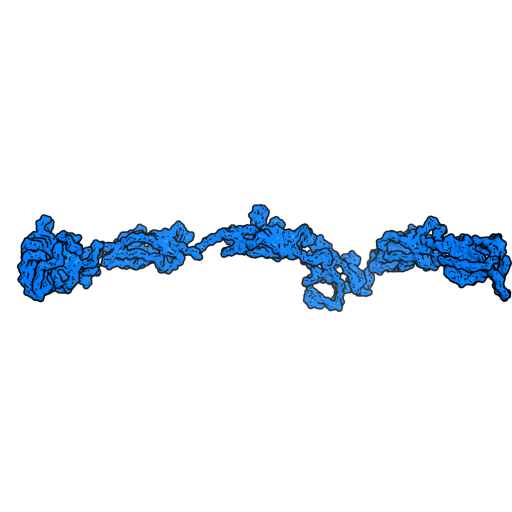OM 3281 N N . TRP A 1 448 ? 26.055 -19.157 -42.753 1.00 48.50 448 TRP A N 1
ATOM 3282 C CA . TRP A 1 448 ? 24.880 -19.733 -42.134 1.00 48.50 448 TRP A CA 1
ATOM 3283 C C . TRP A 1 448 ? 23.727 -18.748 -42.286 1.00 48.50 448 TRP A C 1
ATOM 3285 O O . TRP A 1 448 ? 23.903 -17.551 -42.055 1.00 48.50 448 TRP A O 1
ATOM 3295 N N . ASN A 1 449 ? 22.541 -19.241 -42.646 1.00 47.19 449 ASN A N 1
ATOM 3296 C CA . ASN A 1 449 ? 21.346 -18.405 -42.651 1.00 47.19 449 ASN A CA 1
ATOM 3297 C C . ASN A 1 449 ? 21.025 -17.890 -41.234 1.00 47.19 449 ASN A C 1
ATOM 3299 O O . ASN A 1 449 ? 21.579 -18.350 -40.231 1.00 47.19 449 ASN A O 1
ATOM 3303 N N . ALA A 1 450 ? 20.062 -16.976 -41.134 1.00 43.34 450 ALA A N 1
ATOM 3304 C CA . ALA A 1 450 ? 19.607 -16.404 -39.866 1.00 43.34 450 ALA A CA 1
ATOM 3305 C C . ALA A 1 450 ? 19.142 -17.434 -38.807 1.00 43.34 450 ALA A C 1
ATOM 3307 O O . ALA A 1 450 ? 19.070 -17.107 -37.622 1.00 43.34 450 ALA A O 1
ATOM 3308 N N . ALA A 1 451 ? 18.839 -18.671 -39.214 1.00 46.03 451 ALA A N 1
ATOM 3309 C CA . ALA A 1 451 ? 18.452 -19.786 -38.352 1.00 46.03 451 ALA A CA 1
ATOM 3310 C C . ALA A 1 451 ? 19.618 -20.744 -38.027 1.00 46.03 451 ALA A C 1
ATOM 3312 O O . ALA A 1 451 ? 19.389 -21.830 -37.496 1.00 46.03 451 ALA A O 1
ATOM 3313 N N . VAL A 1 452 ? 20.863 -20.372 -38.348 1.00 47.97 452 VAL A N 1
ATOM 3314 C CA . VAL A 1 452 ? 22.061 -21.217 -38.196 1.00 47.97 452 VAL A CA 1
ATOM 3315 C C . VAL A 1 452 ? 21.918 -22.543 -38.958 1.00 47.97 452 VAL A C 1
ATOM 3317 O O . VAL A 1 452 ? 22.298 -23.617 -38.496 1.00 47.97 452 VAL A O 1
ATOM 3320 N N . THR A 1 453 ? 21.352 -22.477 -40.161 1.00 49.31 453 THR A N 1
ATOM 3321 C CA . THR A 1 453 ? 21.291 -23.586 -41.120 1.00 49.31 453 THR A CA 1
ATOM 3322 C C . THR A 1 453 ? 22.183 -23.243 -42.311 1.00 49.31 453 THR A C 1
ATOM 3324 O O . THR A 1 453 ? 22.117 -22.131 -42.832 1.00 49.31 453 THR A O 1
ATOM 3327 N N . ALA A 1 454 ? 23.044 -24.169 -42.727 1.00 46.19 454 ALA A N 1
ATOM 3328 C CA . ALA A 1 454 ? 23.920 -23.962 -43.877 1.00 46.19 454 ALA A CA 1
ATOM 3329 C C . ALA A 1 454 ? 23.102 -23.925 -45.184 1.00 46.19 454 ALA A C 1
ATOM 3331 O O . ALA A 1 454 ? 22.225 -24.768 -45.395 1.00 46.19 454 ALA A O 1
ATOM 3332 N N . ILE A 1 455 ? 23.376 -22.933 -46.034 1.00 51.78 455 ILE A N 1
ATOM 3333 C CA . ILE A 1 455 ? 22.774 -22.782 -47.365 1.00 51.78 455 ILE A CA 1
ATOM 3334 C C . ILE A 1 455 ? 23.687 -23.522 -48.357 1.00 51.78 455 ILE A C 1
ATOM 3336 O O . ILE A 1 455 ? 24.885 -23.265 -48.396 1.00 51.78 455 ILE A O 1
ATOM 3340 N N . PHE A 1 456 ? 23.147 -24.491 -49.102 1.00 47.91 456 PHE A N 1
ATOM 3341 C CA . PHE A 1 456 ? 23.929 -25.473 -49.880 1.00 47.91 456 PHE A CA 1
ATOM 3342 C C . PHE A 1 456 ? 23.687 -25.433 -51.404 1.00 47.91 456 PHE A C 1
ATOM 3344 O O . PHE A 1 456 ? 23.982 -26.417 -52.080 1.00 47.91 456 PHE A O 1
ATOM 3351 N N . TYR A 1 457 ? 23.146 -24.348 -51.960 1.00 51.97 457 TYR A N 1
ATOM 3352 C CA . TYR A 1 457 ? 22.891 -24.231 -53.405 1.00 51.97 457 TYR A CA 1
ATOM 3353 C C . TYR A 1 457 ? 23.472 -22.930 -53.962 1.00 51.97 457 TYR A C 1
ATOM 3355 O O . TYR A 1 457 ? 23.590 -21.973 -53.203 1.00 51.97 457 TYR A O 1
ATOM 3363 N N . ASP A 1 458 ? 23.821 -22.943 -55.253 1.00 54.69 458 ASP A N 1
ATOM 3364 C CA . ASP A 1 458 ? 24.405 -21.840 -56.031 1.00 54.69 458 ASP A CA 1
ATOM 3365 C C . ASP A 1 458 ? 23.499 -20.591 -55.967 1.00 54.69 458 ASP A C 1
ATOM 3367 O O . ASP A 1 458 ? 22.527 -20.483 -56.711 1.00 54.69 458 ASP A O 1
ATOM 3371 N N . THR A 1 459 ? 23.744 -19.691 -55.008 1.00 61.66 459 THR A N 1
ATOM 3372 C CA . THR A 1 459 ? 22.900 -18.505 -54.762 1.00 61.66 459 THR A CA 1
ATOM 3373 C C . THR A 1 459 ? 23.733 -17.290 -54.386 1.00 61.66 459 THR A C 1
ATOM 3375 O O . THR A 1 459 ? 24.577 -17.367 -53.485 1.00 61.66 459 THR A O 1
ATOM 3378 N N . ASP A 1 460 ? 23.415 -16.162 -55.009 1.00 66.44 460 ASP A N 1
ATOM 3379 C CA . ASP A 1 460 ? 23.924 -14.840 -54.672 1.00 66.44 460 ASP A CA 1
ATOM 3380 C C . ASP A 1 460 ? 22.995 -14.150 -53.654 1.00 66.44 460 ASP A C 1
ATOM 3382 O O . ASP A 1 460 ? 21.765 -14.153 -53.788 1.00 66.44 460 ASP A O 1
ATOM 3386 N N . TYR A 1 461 ? 23.565 -13.521 -52.621 1.00 74.44 461 TYR A N 1
ATOM 3387 C CA . TYR A 1 461 ? 22.770 -12.765 -51.652 1.00 74.44 461 TYR A CA 1
ATOM 3388 C C . TYR A 1 461 ? 23.439 -11.471 -51.191 1.00 74.44 461 TYR A C 1
ATOM 3390 O O . TYR A 1 461 ? 24.662 -11.332 -51.095 1.00 74.44 461 TYR A O 1
ATOM 3398 N N . ILE A 1 462 ? 22.584 -10.508 -50.853 1.00 79.25 462 ILE A N 1
ATOM 3399 C CA . ILE A 1 462 ? 22.975 -9.260 -50.206 1.00 79.25 462 ILE A CA 1
ATOM 3400 C C . ILE A 1 462 ? 22.638 -9.397 -48.725 1.00 79.25 462 ILE A C 1
ATOM 3402 O O . ILE A 1 462 ? 21.473 -9.576 -48.363 1.00 79.25 462 ILE A O 1
ATOM 3406 N N . ILE A 1 463 ? 23.651 -9.301 -47.867 1.00 76.19 463 ILE A N 1
ATOM 3407 C CA . ILE A 1 463 ? 23.468 -9.137 -46.425 1.00 76.19 463 ILE A CA 1
ATOM 3408 C C . ILE A 1 463 ? 23.438 -7.646 -46.120 1.00 76.19 463 ILE A C 1
ATOM 3410 O O . ILE A 1 463 ? 24.325 -6.898 -46.521 1.00 76.19 463 ILE A O 1
ATOM 3414 N N . MET A 1 464 ? 22.442 -7.226 -45.361 1.00 79.50 464 MET A N 1
ATOM 3415 C CA . MET A 1 464 ? 22.372 -5.908 -44.748 1.00 79.50 464 MET A CA 1
ATOM 3416 C C . MET A 1 464 ? 22.369 -6.060 -43.229 1.00 79.50 464 MET A C 1
ATOM 3418 O O . MET A 1 464 ? 21.863 -7.058 -42.702 1.00 79.50 464 MET A O 1
ATOM 3422 N N . ASP A 1 465 ? 22.891 -5.060 -42.522 1.00 73.75 465 ASP A N 1
ATOM 3423 C CA . ASP A 1 465 ? 22.621 -4.922 -41.089 1.00 73.75 465 ASP A CA 1
ATOM 3424 C C . ASP A 1 465 ? 21.098 -4.865 -40.862 1.00 73.75 465 ASP A C 1
ATOM 3426 O O . ASP A 1 465 ? 20.335 -4.407 -41.721 1.00 73.75 465 ASP A O 1
ATOM 3430 N N . LYS A 1 466 ? 20.627 -5.407 -39.734 1.00 71.19 466 LYS A N 1
ATOM 3431 C CA . LYS A 1 466 ? 19.193 -5.424 -39.433 1.00 71.19 466 LYS A CA 1
ATOM 3432 C C . LYS A 1 466 ? 18.687 -3.993 -39.264 1.00 71.19 466 LYS A C 1
ATOM 3434 O O . LYS A 1 466 ? 19.193 -3.263 -38.423 1.00 71.19 466 LYS A O 1
ATOM 3439 N N . PHE A 1 467 ? 17.652 -3.662 -40.024 1.00 74.38 467 PHE A N 1
ATOM 3440 C CA . PHE A 1 467 ? 16.911 -2.408 -39.917 1.00 74.38 467 PHE A CA 1
ATOM 3441 C C . PHE A 1 467 ? 15.583 -2.626 -39.173 1.00 74.38 467 PHE A C 1
ATOM 3443 O O . PHE A 1 467 ? 15.138 -3.780 -39.052 1.00 74.38 467 PHE A O 1
ATOM 3450 N N . PRO A 1 468 ? 14.957 -1.548 -38.667 1.00 73.81 468 PRO A N 1
ATOM 3451 C CA . PRO A 1 468 ? 13.669 -1.611 -37.986 1.00 73.81 468 PRO A CA 1
ATOM 3452 C C . PRO A 1 468 ? 12.570 -2.354 -38.769 1.00 73.81 468 PRO A C 1
ATOM 3454 O O . PRO A 1 468 ? 12.571 -2.477 -39.995 1.00 73.81 468 PRO A O 1
ATOM 3457 N N . VAL A 1 469 ? 11.593 -2.905 -38.045 1.00 69.81 469 VAL A N 1
ATOM 3458 C CA . VAL A 1 469 ? 10.481 -3.641 -38.667 1.00 69.81 469 VAL A CA 1
ATOM 3459 C C . VAL A 1 469 ? 9.564 -2.656 -39.394 1.00 69.81 469 VAL A C 1
ATOM 3461 O O . VAL A 1 469 ? 9.074 -1.713 -38.789 1.00 69.81 469 VAL A O 1
ATOM 3464 N N . GLY A 1 470 ? 9.287 -2.909 -40.676 1.00 71.50 470 GLY A N 1
ATOM 3465 C CA . GLY A 1 470 ? 8.493 -2.012 -41.530 1.00 71.50 470 GLY A CA 1
ATOM 3466 C C . GLY A 1 470 ? 9.313 -1.313 -42.616 1.00 71.50 470 GLY A C 1
ATOM 3467 O O . GLY A 1 470 ? 8.732 -0.724 -43.526 1.00 71.50 470 GLY A O 1
ATOM 3468 N N . THR A 1 471 ? 10.643 -1.445 -42.584 1.00 80.69 471 THR A N 1
ATOM 3469 C CA . THR A 1 471 ? 11.519 -0.973 -43.657 1.00 80.69 471 THR A CA 1
ATOM 3470 C C . THR A 1 471 ? 11.220 -1.679 -44.982 1.00 80.69 471 THR A C 1
ATOM 3472 O O . THR A 1 471 ? 11.105 -2.905 -45.052 1.00 80.69 471 THR A O 1
ATOM 3475 N N . SER A 1 472 ? 11.124 -0.897 -46.056 1.00 84.62 472 SER A N 1
ATOM 3476 C CA . SER A 1 472 ? 11.045 -1.398 -47.432 1.00 84.62 472 SER A CA 1
ATOM 3477 C C . SER A 1 472 ? 12.403 -1.281 -48.121 1.00 84.62 472 SER A C 1
ATOM 3479 O O . SER A 1 472 ? 13.139 -0.335 -47.862 1.00 84.62 472 SER A O 1
ATOM 3481 N N . TYR A 1 473 ? 12.747 -2.235 -48.989 1.00 86.75 473 TYR A N 1
ATOM 3482 C CA . TYR A 1 473 ? 14.058 -2.283 -49.642 1.00 86.75 473 TYR A CA 1
ATOM 3483 C C . TYR A 1 473 ? 13.929 -2.305 -51.161 1.00 86.75 473 TYR A C 1
ATOM 3485 O O . TYR A 1 473 ? 13.084 -3.013 -51.711 1.00 86.75 473 TYR A O 1
ATOM 3493 N N . ARG A 1 474 ? 14.819 -1.572 -51.830 1.00 89.12 474 ARG A N 1
ATOM 3494 C CA . ARG A 1 474 ? 15.077 -1.663 -53.268 1.00 89.12 474 ARG A CA 1
ATOM 3495 C C . ARG A 1 474 ? 16.552 -1.978 -53.498 1.00 89.12 474 ARG A C 1
ATOM 3497 O O . ARG A 1 474 ? 17.418 -1.457 -52.792 1.00 89.12 474 ARG A O 1
ATOM 3504 N N . PHE A 1 475 ? 16.830 -2.823 -54.483 1.00 86.81 475 PHE A N 1
ATOM 3505 C CA . PHE A 1 475 ? 18.157 -3.381 -54.740 1.00 86.81 475 PHE A CA 1
ATOM 3506 C C . PHE A 1 475 ? 18.609 -3.010 -56.142 1.00 86.81 475 PHE A C 1
ATOM 3508 O O . PHE A 1 475 ? 17.817 -3.072 -57.076 1.00 86.81 475 PHE A O 1
ATOM 3515 N N . PHE A 1 476 ? 19.873 -2.637 -56.290 1.00 84.69 476 PHE A N 1
ATOM 3516 C CA . PHE A 1 476 ? 20.444 -2.176 -57.547 1.00 84.69 476 PHE A CA 1
ATOM 3517 C C . PHE A 1 476 ? 21.792 -2.839 -57.786 1.00 84.69 476 PHE A C 1
ATOM 3519 O O . PHE A 1 476 ? 22.583 -2.989 -56.854 1.00 84.69 476 PHE A O 1
ATOM 3526 N N . VAL A 1 477 ? 22.074 -3.160 -59.044 1.00 83.75 477 VAL A N 1
ATOM 3527 C CA . VAL A 1 477 ? 23.401 -3.563 -59.519 1.00 83.75 477 VAL A CA 1
ATOM 3528 C C . VAL A 1 477 ? 23.764 -2.654 -60.678 1.00 83.75 477 VAL A C 1
ATOM 3530 O O . VAL A 1 477 ? 23.031 -2.603 -61.663 1.00 83.75 477 VAL A O 1
ATOM 3533 N N . ASN A 1 478 ? 24.863 -1.908 -60.555 1.00 79.94 478 ASN A N 1
ATOM 3534 C CA . ASN A 1 478 ? 25.303 -0.927 -61.553 1.00 79.94 478 ASN A CA 1
ATOM 3535 C C . ASN A 1 478 ? 24.157 0.017 -61.980 1.00 79.94 478 ASN A C 1
ATOM 3537 O O . ASN A 1 478 ? 23.896 0.202 -63.166 1.00 79.94 478 ASN A O 1
ATOM 3541 N N . ASP A 1 479 ? 23.430 0.547 -60.989 1.00 81.31 479 ASP A N 1
ATOM 3542 C CA . ASP A 1 479 ? 22.248 1.416 -61.134 1.00 81.31 479 ASP A CA 1
ATOM 3543 C C . ASP A 1 479 ? 21.010 0.790 -61.810 1.00 81.31 479 ASP A C 1
ATOM 3545 O O . ASP A 1 479 ? 19.983 1.456 -61.959 1.00 81.31 479 ASP A O 1
ATOM 3549 N N . VAL A 1 480 ? 21.043 -0.501 -62.148 1.00 80.75 480 VAL A N 1
ATOM 3550 C CA . VAL A 1 480 ? 19.870 -1.247 -62.620 1.00 80.75 480 VAL A CA 1
ATOM 3551 C C . VAL A 1 480 ? 19.128 -1.832 -61.424 1.00 80.75 480 VAL A C 1
ATOM 3553 O O . VAL A 1 480 ? 19.691 -2.620 -60.666 1.00 80.75 480 VAL A O 1
ATOM 3556 N N . GLU A 1 481 ? 17.860 -1.455 -61.257 1.00 85.00 481 GLU A N 1
ATOM 3557 C CA . GLU A 1 481 ? 17.000 -2.000 -60.203 1.00 85.00 481 GLU A CA 1
ATOM 3558 C C . GLU A 1 481 ? 16.718 -3.486 -60.450 1.00 85.00 481 GLU A C 1
ATOM 3560 O O . GLU A 1 481 ? 16.254 -3.879 -61.52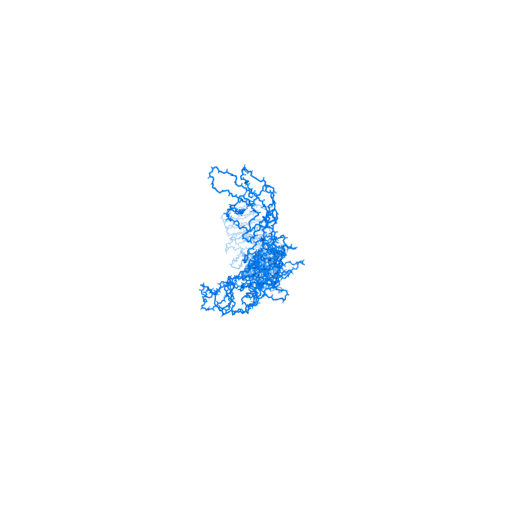4 1.00 85.00 481 GLU A O 1
ATOM 3565 N N . LEU A 1 482 ? 16.996 -4.313 -59.446 1.00 81.44 482 LEU A N 1
ATOM 3566 C CA . LEU A 1 482 ? 16.667 -5.729 -59.462 1.00 81.44 482 LEU A CA 1
ATOM 3567 C C . LEU A 1 482 ? 15.175 -5.935 -59.191 1.00 81.44 482 LEU A C 1
ATOM 3569 O O . LEU A 1 482 ? 14.524 -5.163 -58.485 1.00 81.44 482 LEU A O 1
ATOM 3573 N N . GLY A 1 483 ? 14.639 -7.041 -59.711 1.00 76.81 483 GLY A N 1
ATOM 3574 C CA . GLY A 1 483 ? 13.349 -7.549 -59.254 1.00 76.81 483 GLY A CA 1
ATOM 3575 C C . GLY A 1 483 ? 13.390 -7.917 -57.767 1.00 76.81 483 GLY A C 1
ATOM 3576 O O . GLY A 1 483 ? 14.464 -8.093 -57.186 1.00 76.81 483 GLY A O 1
ATOM 3577 N N . ALA A 1 484 ? 12.211 -8.054 -57.153 1.00 78.56 484 ALA A N 1
ATOM 3578 C CA . ALA A 1 484 ? 12.104 -8.486 -55.761 1.00 78.56 484 ALA A CA 1
ATOM 3579 C C . ALA A 1 484 ? 12.907 -9.784 -55.526 1.00 78.56 484 ALA A C 1
ATOM 3581 O O . ALA A 1 484 ? 12.877 -10.659 -56.397 1.00 78.56 484 ALA A O 1
ATOM 3582 N N . PRO A 1 485 ? 13.611 -9.915 -54.386 1.00 78.56 485 PRO A N 1
ATOM 3583 C CA . PRO A 1 485 ? 14.371 -11.120 -54.086 1.00 78.56 485 PRO A CA 1
ATOM 3584 C C . PRO A 1 485 ? 13.459 -12.344 -54.032 1.00 78.56 485 PRO A C 1
ATOM 3586 O O . PRO A 1 485 ? 12.302 -12.252 -53.607 1.00 78.56 485 PRO A O 1
ATOM 3589 N N . THR A 1 486 ? 13.999 -13.494 -54.432 1.00 76.56 486 THR A N 1
ATOM 3590 C CA . THR A 1 486 ? 13.323 -14.795 -54.344 1.00 76.56 486 THR A CA 1
ATOM 3591 C C . THR A 1 486 ? 12.997 -15.131 -52.885 1.00 76.56 486 THR A C 1
ATOM 3593 O O . THR A 1 486 ? 11.930 -15.673 -52.593 1.00 76.56 486 THR A O 1
ATOM 3596 N N . GLU A 1 487 ? 13.869 -14.736 -51.952 1.00 76.12 487 GLU A N 1
ATOM 3597 C CA . GLU A 1 487 ? 13.632 -14.843 -50.513 1.00 76.12 487 GLU A CA 1
ATOM 3598 C C . GLU A 1 487 ? 14.208 -13.633 -49.757 1.00 76.12 487 GLU A C 1
ATOM 3600 O O . GLU A 1 487 ? 15.328 -13.200 -50.019 1.00 76.12 487 GLU A O 1
ATOM 3605 N N . LEU A 1 488 ? 13.457 -13.093 -48.788 1.00 79.12 488 LEU A N 1
ATOM 3606 C CA . LEU A 1 488 ? 13.940 -12.076 -47.850 1.00 79.12 488 LEU A CA 1
ATOM 3607 C C . LEU A 1 488 ? 13.916 -12.651 -46.430 1.00 79.12 488 LEU A C 1
ATOM 3609 O O . LEU A 1 488 ? 12.850 -12.828 -45.839 1.00 79.12 488 LEU A O 1
ATOM 3613 N N . GLN A 1 489 ? 15.091 -12.950 -45.884 1.00 74.12 489 GLN A N 1
ATOM 3614 C CA . GLN A 1 489 ? 15.246 -13.554 -44.563 1.00 74.12 489 GLN A CA 1
ATOM 3615 C C . GLN A 1 489 ? 15.589 -12.489 -43.518 1.00 74.12 489 GLN A C 1
ATOM 3617 O O . GLN A 1 489 ? 16.635 -11.846 -43.588 1.00 74.12 489 GLN A O 1
ATOM 3622 N N . LEU A 1 490 ? 14.721 -12.332 -42.517 1.00 69.25 490 LEU A N 1
ATOM 3623 C CA . LEU A 1 490 ? 14.911 -11.408 -41.395 1.00 69.25 490 LEU A CA 1
ATOM 3624 C C . LEU A 1 490 ? 15.563 -12.146 -40.220 1.00 69.25 490 LEU A C 1
ATOM 3626 O O . LEU A 1 490 ? 14.924 -12.966 -39.557 1.00 69.25 490 LEU A O 1
ATOM 3630 N N . GLY A 1 491 ? 16.841 -11.875 -39.968 1.00 61.06 491 GLY A N 1
ATOM 3631 C CA . GLY A 1 491 ? 17.600 -12.463 -38.871 1.00 61.06 491 GLY A CA 1
ATOM 3632 C C . GLY A 1 491 ? 17.617 -11.638 -37.588 1.00 61.06 491 GLY A C 1
ATOM 3633 O O . GLY A 1 491 ? 17.029 -10.563 -37.477 1.00 61.06 491 GLY A O 1
ATOM 3634 N N . GLN A 1 492 ? 18.297 -12.173 -36.570 1.00 58.00 492 GLN A N 1
ATOM 3635 C CA . GLN A 1 492 ? 18.452 -11.512 -35.266 1.00 58.00 492 GLN A CA 1
ATOM 3636 C C . GLN A 1 492 ? 19.264 -10.212 -35.377 1.00 58.00 492 GLN A C 1
ATOM 3638 O O . GLN A 1 492 ? 18.901 -9.226 -34.741 1.00 58.00 492 GLN A O 1
ATOM 3643 N N . THR A 1 493 ? 20.314 -10.213 -36.204 1.00 59.47 493 THR A N 1
ATOM 3644 C CA . THR A 1 493 ? 21.283 -9.111 -36.351 1.00 59.47 493 THR A CA 1
ATOM 3645 C C . THR A 1 493 ? 21.458 -8.623 -37.791 1.00 59.47 493 THR A C 1
ATOM 3647 O O . THR A 1 493 ? 22.097 -7.599 -38.004 1.00 59.47 493 THR A O 1
ATOM 3650 N N . SER A 1 494 ? 20.915 -9.335 -38.781 1.00 67.31 494 SER A N 1
ATOM 3651 C CA . SER A 1 494 ? 21.056 -9.009 -40.204 1.00 67.31 494 SER A CA 1
ATOM 3652 C C . SER A 1 494 ? 19.835 -9.437 -41.014 1.00 67.31 494 SER A C 1
ATOM 3654 O O . SER A 1 494 ? 19.096 -10.337 -40.609 1.00 67.31 494 SER A O 1
ATOM 3656 N N . THR A 1 495 ? 19.649 -8.808 -42.171 1.00 74.56 495 THR A N 1
ATOM 3657 C CA . THR A 1 495 ? 18.660 -9.178 -43.191 1.00 74.56 495 THR A CA 1
ATOM 3658 C C . THR A 1 495 ? 19.394 -9.701 -44.424 1.00 74.56 495 THR A C 1
ATOM 3660 O O . THR A 1 495 ? 20.360 -9.082 -44.865 1.00 74.56 495 THR A O 1
ATOM 3663 N N . ALA A 1 496 ? 18.951 -10.824 -44.992 1.00 75.00 496 ALA A N 1
ATOM 3664 C CA . ALA A 1 496 ? 19.508 -11.380 -46.225 1.00 75.00 496 ALA A CA 1
ATOM 3665 C C . ALA A 1 496 ? 18.461 -11.366 -47.345 1.00 75.00 496 ALA A C 1
ATOM 3667 O O . ALA A 1 496 ? 17.386 -11.947 -47.195 1.00 75.00 496 ALA A O 1
ATOM 3668 N N . ALA A 1 497 ? 18.777 -10.707 -48.458 1.00 78.31 497 ALA A N 1
ATOM 3669 C CA . ALA A 1 497 ? 18.002 -10.771 -49.693 1.00 78.31 497 ALA A CA 1
ATOM 3670 C C . ALA A 1 497 ? 18.678 -11.760 -50.649 1.00 78.31 497 ALA A C 1
ATOM 3672 O O . ALA A 1 497 ? 19.854 -11.586 -50.969 1.00 78.31 497 ALA A O 1
ATOM 3673 N N . VAL A 1 498 ? 17.949 -12.799 -51.056 1.00 74.69 498 VAL A N 1
ATOM 3674 C CA . VAL A 1 498 ? 18.469 -13.948 -51.807 1.00 74.69 498 VAL A CA 1
ATOM 3675 C C . VAL A 1 498 ? 17.835 -13.992 -53.194 1.00 74.69 498 VAL A C 1
ATOM 3677 O O . VAL A 1 498 ? 16.608 -13.926 -53.313 1.00 74.69 498 VAL A O 1
ATOM 3680 N N . TRP A 1 499 ? 18.665 -14.158 -54.222 1.00 75.44 499 TRP A N 1
ATOM 3681 C CA . TRP A 1 499 ? 18.244 -14.494 -55.583 1.00 75.44 499 TRP A CA 1
ATOM 3682 C C . TRP A 1 499 ? 18.770 -15.895 -55.925 1.00 75.44 499 TRP A C 1
ATOM 3684 O O . TRP A 1 499 ? 19.876 -16.267 -55.540 1.00 75.44 499 TRP A O 1
ATOM 3694 N N . ASP A 1 500 ? 17.955 -16.704 -56.599 1.00 60.41 500 ASP A N 1
ATOM 3695 C CA . ASP A 1 500 ? 18.242 -18.106 -56.944 1.00 60.41 500 ASP A CA 1
ATOM 3696 C C . ASP A 1 500 ? 19.099 -18.268 -58.215 1.00 60.41 500 ASP A C 1
ATOM 3698 O O . ASP A 1 500 ? 19.012 -19.286 -58.900 1.00 60.41 500 ASP A O 1
ATOM 3702 N N . ASP A 1 501 ? 19.919 -17.262 -58.521 1.00 62.47 501 ASP A N 1
ATOM 3703 C CA . ASP A 1 501 ? 20.812 -17.194 -59.679 1.00 62.47 501 ASP A CA 1
ATOM 3704 C C . ASP A 1 501 ? 22.220 -16.815 -59.189 1.00 62.47 501 ASP A C 1
ATOM 3706 O O . ASP A 1 501 ? 22.374 -15.867 -58.419 1.00 62.47 501 ASP A O 1
ATOM 3710 N N . ASP A 1 502 ? 23.237 -17.570 -59.601 1.00 57.81 502 ASP A N 1
ATOM 3711 C CA . ASP A 1 502 ? 24.651 -17.406 -59.237 1.00 57.81 502 ASP A CA 1
ATOM 3712 C C . ASP A 1 502 ? 25.403 -16.425 -60.154 1.00 57.81 502 ASP A C 1
ATOM 3714 O O . ASP A 1 502 ? 26.621 -16.265 -60.058 1.00 57.81 502 ASP A O 1
ATOM 3718 N N . THR A 1 503 ? 24.685 -15.765 -61.067 1.00 59.38 503 THR A N 1
ATOM 3719 C CA . THR A 1 503 ? 25.250 -14.821 -62.042 1.00 59.38 503 THR A CA 1
ATOM 3720 C C . THR A 1 503 ? 24.956 -13.350 -61.734 1.00 59.38 503 THR A C 1
ATOM 3722 O O . THR A 1 503 ? 25.262 -12.472 -62.552 1.00 59.38 503 THR A O 1
ATOM 3725 N N . GLN A 1 504 ? 24.365 -13.064 -60.571 1.00 64.12 504 GL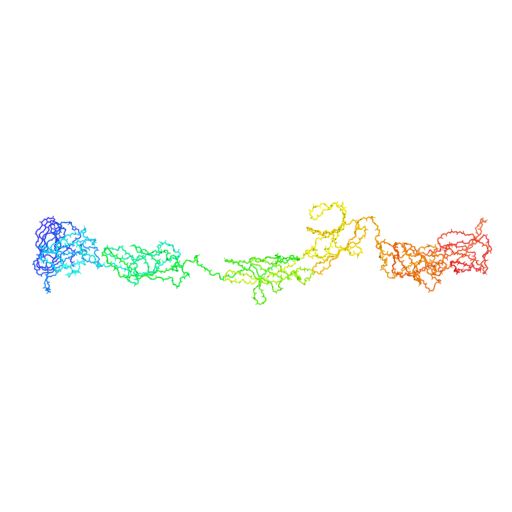N A N 1
ATOM 3726 C CA . GLN A 1 504 ? 23.743 -11.784 -60.243 1.00 64.12 504 GLN A CA 1
ATOM 3727 C C . GLN A 1 504 ? 24.756 -10.711 -59.811 1.00 64.12 504 GLN A C 1
ATOM 3729 O O . GLN A 1 504 ? 24.522 -9.531 -60.094 1.00 64.12 504 GLN A O 1
ATOM 3734 N N . PHE A 1 505 ? 25.869 -11.092 -59.165 1.00 71.69 505 PHE A N 1
ATOM 3735 C CA . PHE A 1 505 ? 26.893 -10.157 -58.670 1.00 71.69 505 PHE A CA 1
ATOM 3736 C C . PHE A 1 505 ? 28.325 -10.542 -59.102 1.00 71.69 505 PHE A C 1
ATOM 3738 O O . PHE A 1 505 ? 28.942 -11.459 -58.559 1.00 71.69 505 PHE A O 1
ATOM 3745 N N . ARG A 1 506 ? 28.916 -9.794 -60.043 1.00 67.56 506 ARG A N 1
ATOM 3746 C CA . ARG A 1 506 ? 30.292 -9.994 -60.551 1.00 67.56 506 ARG A CA 1
ATOM 3747 C C . ARG A 1 506 ? 31.324 -9.206 -59.745 1.00 67.56 506 ARG A C 1
ATOM 3749 O O . ARG A 1 506 ? 30.990 -8.243 -59.055 1.00 67.56 506 ARG A O 1
ATOM 3756 N N . VAL A 1 507 ? 32.611 -9.565 -59.853 1.00 67.81 507 VAL A N 1
ATOM 3757 C CA . VAL A 1 507 ? 33.692 -8.726 -59.289 1.00 67.81 507 VAL A CA 1
ATOM 3758 C C . VAL A 1 507 ? 33.616 -7.317 -59.875 1.00 67.81 507 VAL A C 1
ATOM 3760 O O . VAL A 1 507 ? 33.724 -7.141 -61.085 1.00 67.81 507 VAL A O 1
ATOM 3763 N N . GLY A 1 508 ? 33.515 -6.313 -59.008 1.00 68.56 508 GLY A N 1
ATOM 3764 C CA . GLY A 1 508 ? 33.511 -4.904 -59.396 1.00 68.56 508 GLY A CA 1
ATOM 3765 C C . GLY A 1 508 ? 32.126 -4.313 -59.651 1.00 68.56 508 GLY A C 1
ATOM 3766 O O . GLY A 1 508 ? 32.037 -3.095 -59.788 1.00 68.56 508 GLY A O 1
ATOM 3767 N N . ASP A 1 509 ? 31.062 -5.122 -59.639 1.00 80.19 509 ASP A N 1
ATOM 3768 C CA . ASP A 1 509 ? 29.700 -4.595 -59.707 1.00 80.19 509 ASP A CA 1
ATOM 3769 C C . ASP A 1 509 ? 29.416 -3.692 -58.500 1.00 80.19 509 ASP A C 1
ATOM 3771 O O . ASP A 1 509 ? 29.725 -4.033 -57.355 1.00 80.19 509 ASP A O 1
ATOM 3775 N N . VAL A 1 510 ? 28.805 -2.534 -58.742 1.00 80.69 510 VAL A N 1
ATOM 3776 C CA . VAL A 1 510 ? 28.322 -1.651 -57.681 1.00 80.69 510 VAL A CA 1
ATOM 3777 C C . VAL A 1 510 ? 26.951 -2.145 -57.254 1.00 80.69 510 VAL A C 1
ATOM 3779 O O . VAL A 1 510 ? 25.949 -1.902 -57.926 1.00 80.69 510 VAL A O 1
ATOM 3782 N N . VAL A 1 511 ? 26.905 -2.833 -56.120 1.00 82.88 511 VAL A N 1
ATOM 3783 C CA . VAL A 1 511 ? 25.651 -3.249 -55.501 1.00 82.88 511 VAL A CA 1
ATOM 3784 C C . VAL A 1 511 ? 25.203 -2.147 -54.561 1.00 82.88 511 VAL A C 1
ATOM 3786 O O . VAL A 1 511 ? 25.917 -1.802 -53.619 1.00 82.88 511 VAL A O 1
ATOM 3789 N N . LYS A 1 512 ? 24.025 -1.583 -54.818 1.00 85.81 512 LYS A N 1
ATOM 3790 C CA . LYS A 1 512 ? 23.427 -0.520 -54.012 1.00 85.81 512 LYS A CA 1
ATOM 3791 C C . LYS A 1 512 ? 22.102 -0.990 -53.433 1.00 85.81 512 LYS 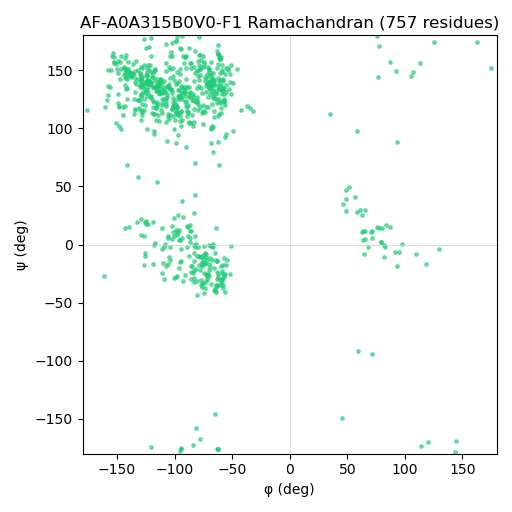A C 1
ATOM 3793 O O . LYS A 1 512 ? 21.266 -1.557 -54.129 1.00 85.81 512 LYS A O 1
ATOM 3798 N N . VAL A 1 513 ? 21.897 -0.707 -52.155 1.00 87.31 513 VAL A N 1
ATOM 3799 C CA . VAL A 1 513 ? 20.626 -0.930 -51.465 1.00 87.31 513 VAL A CA 1
ATOM 3800 C C . VAL A 1 513 ? 20.053 0.411 -51.056 1.00 87.31 513 VAL A C 1
ATOM 3802 O O . VAL A 1 513 ? 20.777 1.282 -50.571 1.00 87.31 513 VAL A O 1
ATOM 3805 N N . MET A 1 514 ? 18.749 0.562 -51.254 1.00 85.88 514 MET A N 1
ATOM 3806 C CA . MET A 1 514 ? 17.966 1.691 -50.775 1.00 85.88 514 MET A CA 1
ATOM 3807 C C . MET A 1 514 ? 16.915 1.155 -49.806 1.00 85.88 514 MET A C 1
ATOM 3809 O O . MET A 1 514 ? 16.032 0.402 -50.209 1.00 85.88 514 MET A O 1
ATOM 3813 N N . ALA A 1 515 ? 17.051 1.503 -48.531 1.00 84.25 515 ALA A N 1
ATOM 3814 C CA . ALA A 1 515 ? 16.120 1.157 -47.471 1.00 84.25 515 ALA A CA 1
ATOM 3815 C C . ALA A 1 515 ? 15.259 2.382 -47.147 1.00 84.25 515 ALA A C 1
ATOM 3817 O O . ALA A 1 515 ? 15.787 3.471 -46.944 1.00 84.25 515 ALA A O 1
ATOM 3818 N N . THR A 1 516 ? 13.941 2.225 -47.101 1.00 82.88 516 THR A N 1
ATOM 3819 C CA . THR A 1 516 ? 13.013 3.290 -46.711 1.00 82.88 516 THR A CA 1
ATOM 3820 C C . THR A 1 516 ? 12.295 2.885 -45.437 1.00 82.88 516 THR A C 1
ATOM 3822 O O . THR A 1 516 ? 11.559 1.894 -45.439 1.00 82.88 516 THR A O 1
ATOM 3825 N N . PHE A 1 517 ? 12.498 3.656 -44.374 1.00 79.25 517 PHE A N 1
ATOM 3826 C CA . PHE A 1 517 ? 11.861 3.485 -43.072 1.00 79.25 517 PHE A CA 1
ATOM 3827 C C . PHE A 1 517 ? 11.261 4.830 -42.647 1.00 79.25 517 PHE A C 1
ATOM 3829 O O . PHE A 1 517 ? 11.904 5.861 -42.817 1.00 79.25 517 PHE A O 1
ATOM 3836 N N . ASP A 1 518 ? 9.982 4.830 -42.263 1.00 69.94 518 ASP A N 1
ATOM 3837 C CA . ASP A 1 518 ? 9.204 6.026 -41.895 1.00 69.94 518 ASP A CA 1
ATOM 3838 C C . ASP A 1 518 ? 9.339 7.233 -42.846 1.00 69.94 518 ASP A C 1
ATOM 3840 O O . ASP A 1 518 ? 9.280 8.399 -42.469 1.00 69.94 518 ASP A O 1
ATOM 3844 N N . GLY A 1 519 ? 9.475 6.944 -44.146 1.00 69.06 519 GLY A N 1
ATOM 3845 C CA . GLY A 1 519 ? 9.573 7.950 -45.208 1.00 69.06 519 GLY A CA 1
ATOM 3846 C C . GLY A 1 519 ? 10.974 8.532 -45.422 1.00 69.06 519 GLY A C 1
ATOM 3847 O O . GLY A 1 519 ? 11.152 9.315 -46.358 1.00 69.06 519 GLY A O 1
ATOM 3848 N N . ILE A 1 520 ? 11.964 8.124 -44.626 1.00 68.94 520 ILE A N 1
ATOM 3849 C CA . ILE A 1 520 ? 13.374 8.484 -44.789 1.00 68.94 520 ILE A CA 1
ATOM 3850 C C . ILE A 1 520 ? 14.073 7.409 -45.626 1.00 68.94 520 ILE A C 1
ATOM 3852 O O . ILE A 1 520 ? 13.882 6.209 -45.423 1.00 68.94 520 ILE A O 1
ATOM 3856 N N . GLU A 1 521 ? 14.861 7.842 -46.612 1.00 81.00 521 GLU A N 1
ATOM 3857 C CA . GLU A 1 521 ? 15.597 6.959 -47.515 1.00 81.00 521 GLU A CA 1
ATOM 3858 C C . GLU A 1 521 ? 17.071 6.865 -47.100 1.00 81.00 521 GLU A C 1
ATOM 3860 O O . GLU A 1 521 ? 17.813 7.847 -47.121 1.00 81.00 521 GLU A O 1
ATOM 3865 N N . TYR A 1 522 ? 17.497 5.652 -46.769 1.00 80.62 522 TYR A N 1
ATOM 3866 C CA . TYR A 1 522 ? 18.866 5.283 -46.450 1.00 80.62 522 TYR A CA 1
ATOM 3867 C C . TYR A 1 522 ? 19.459 4.554 -47.645 1.00 80.62 522 TYR A C 1
ATOM 3869 O O . TYR A 1 522 ? 18.836 3.651 -48.204 1.00 80.62 522 TYR A O 1
ATOM 3877 N N . SER A 1 523 ? 20.675 4.915 -48.047 1.00 84.44 523 SER A N 1
ATOM 3878 C CA . SER A 1 523 ? 21.343 4.236 -49.155 1.00 84.44 523 SER A CA 1
ATOM 3879 C C . SER A 1 523 ? 22.767 3.855 -48.799 1.00 84.44 523 SER A C 1
ATOM 3881 O O . SER A 1 523 ? 23.472 4.596 -48.117 1.00 84.44 523 SER A O 1
ATOM 3883 N N . SER A 1 524 ? 23.177 2.689 -49.276 1.00 84.25 524 SER A N 1
ATOM 3884 C CA . SER A 1 524 ? 24.527 2.172 -49.115 1.00 84.25 524 SER A CA 1
ATOM 3885 C C . SER A 1 524 ? 24.921 1.435 -50.376 1.00 84.25 524 SER A C 1
ATOM 3887 O O . SER A 1 524 ? 24.065 0.875 -51.063 1.00 84.25 524 SER A O 1
ATOM 3889 N N . GLN A 1 525 ? 26.209 1.459 -50.695 1.00 86.94 525 GLN A N 1
ATOM 3890 C CA . GLN A 1 525 ? 26.745 0.784 -51.866 1.00 86.94 525 GLN A CA 1
ATOM 3891 C C . GLN A 1 525 ? 28.059 0.085 -51.531 1.00 86.94 525 GLN A C 1
ATOM 3893 O O . GLN A 1 525 ? 28.872 0.589 -50.756 1.00 86.94 525 GLN A O 1
ATOM 3898 N N . VAL A 1 526 ? 28.271 -1.070 -52.143 1.00 81.31 526 VAL A N 1
ATOM 3899 C CA . VAL A 1 526 ? 29.462 -1.899 -51.986 1.00 81.31 526 VAL A CA 1
ATOM 3900 C C . VAL A 1 526 ? 29.876 -2.429 -53.349 1.00 81.31 526 VAL A C 1
ATOM 3902 O O . VAL A 1 526 ? 29.040 -2.723 -54.198 1.00 81.31 526 VAL A O 1
ATOM 3905 N N . LEU A 1 527 ? 31.184 -2.550 -53.560 1.00 78.44 527 LEU A N 1
ATOM 3906 C CA . LEU A 1 527 ? 31.721 -3.265 -54.710 1.00 78.44 527 LEU A CA 1
ATOM 3907 C C . LEU A 1 527 ? 31.628 -4.764 -54.431 1.00 78.44 527 LEU A C 1
ATOM 3909 O O . LEU A 1 527 ? 32.240 -5.256 -53.475 1.00 78.44 527 LEU A O 1
ATOM 3913 N N . ALA A 1 528 ? 30.870 -5.480 -55.252 1.00 74.69 528 ALA A N 1
ATOM 3914 C CA . ALA A 1 528 ? 30.807 -6.927 -55.201 1.00 74.69 528 ALA A CA 1
ATOM 3915 C C . ALA A 1 528 ? 32.197 -7.521 -55.457 1.00 74.69 528 ALA A C 1
ATOM 3917 O O . ALA A 1 528 ? 32.988 -7.039 -56.272 1.00 74.69 528 ALA A O 1
ATOM 3918 N N . LYS A 1 529 ? 32.505 -8.586 -54.720 1.00 62.44 529 LYS A N 1
ATOM 3919 C CA . LYS A 1 529 ? 33.773 -9.317 -54.815 1.00 62.44 529 LYS A CA 1
ATOM 3920 C C . LYS A 1 529 ? 33.636 -10.637 -55.600 1.00 62.44 529 LYS A C 1
ATOM 3922 O O . LYS A 1 529 ? 34.530 -11.457 -55.452 1.00 62.44 529 LYS A O 1
ATOM 3927 N N . GLY A 1 530 ? 32.541 -10.817 -56.359 1.00 58.38 530 GLY A N 1
ATOM 3928 C CA . GLY A 1 530 ? 32.010 -12.090 -56.899 1.00 58.38 530 GLY A CA 1
ATOM 3929 C C . GLY A 1 530 ? 32.858 -12.861 -57.930 1.00 58.38 530 GLY A C 1
ATOM 3930 O O . GLY A 1 530 ? 34.077 -12.895 -57.831 1.00 58.38 530 GLY A O 1
ATOM 3931 N N . ASP A 1 531 ? 32.233 -13.537 -58.904 1.00 51.53 531 ASP A N 1
ATOM 3932 C CA . ASP A 1 531 ? 32.919 -14.425 -59.876 1.00 51.53 531 ASP A CA 1
ATOM 3933 C C . ASP A 1 531 ? 33.359 -13.700 -61.179 1.00 51.53 531 ASP A C 1
ATOM 3935 O O . ASP A 1 531 ? 32.869 -12.621 -61.521 1.00 51.53 531 ASP A O 1
ATOM 3939 N N . ASN A 1 532 ? 34.302 -14.308 -61.911 1.00 46.75 532 ASN A N 1
ATOM 3940 C CA . ASN A 1 532 ? 34.889 -13.907 -63.194 1.00 46.75 532 ASN A CA 1
ATOM 3941 C C . ASN A 1 532 ? 34.230 -14.557 -64.440 1.00 46.75 532 ASN A C 1
ATOM 3943 O O . ASN A 1 532 ? 34.753 -14.362 -65.543 1.00 46.75 532 ASN A O 1
ATOM 3947 N N . VAL A 1 533 ? 33.153 -15.355 -64.338 1.00 40.72 533 VAL A N 1
ATOM 3948 C CA . VAL A 1 533 ? 32.630 -16.119 -65.498 1.00 40.72 533 VAL A CA 1
ATOM 3949 C C . VAL A 1 533 ? 31.104 -16.064 -65.691 1.00 40.72 533 VAL A C 1
ATOM 3951 O O . VAL A 1 533 ? 30.334 -16.594 -64.911 1.00 40.72 533 VAL A O 1
ATOM 3954 N N . GLY A 1 534 ? 30.678 -15.493 -66.828 1.00 43.28 534 GLY A N 1
ATOM 3955 C CA . GLY A 1 534 ? 29.313 -15.518 -67.384 1.00 43.28 534 GLY A CA 1
ATOM 3956 C C . GLY A 1 534 ? 29.224 -14.629 -68.644 1.00 43.28 534 GLY A C 1
ATOM 3957 O O . GLY A 1 534 ? 30.026 -13.697 -68.762 1.00 43.28 534 GLY A O 1
ATOM 3958 N N . PRO A 1 535 ? 28.332 -14.873 -69.635 1.00 39.78 535 PRO A N 1
ATOM 3959 C CA . PRO A 1 535 ? 28.294 -14.063 -70.857 1.00 39.78 535 PRO A CA 1
ATOM 3960 C C . PRO A 1 535 ? 27.971 -12.596 -70.537 1.00 39.78 535 PRO A C 1
ATOM 3962 O O . PRO A 1 535 ? 27.152 -12.300 -69.667 1.00 39.78 535 PRO A O 1
ATOM 3965 N N . GLN A 1 536 ? 28.626 -11.663 -71.228 1.00 41.94 536 GLN A N 1
ATOM 3966 C CA . GLN A 1 536 ? 28.482 -10.225 -70.997 1.00 41.94 536 GLN A CA 1
ATOM 3967 C C . GLN A 1 536 ? 27.028 -9.777 -71.251 1.00 41.94 536 GLN A C 1
ATOM 3969 O O . GLN A 1 536 ? 26.507 -9.974 -72.351 1.00 41.94 536 GLN A O 1
ATOM 3974 N N . LEU A 1 537 ? 26.374 -9.172 -70.250 1.00 44.38 537 LEU A N 1
ATOM 3975 C CA . LEU A 1 537 ? 25.191 -8.346 -70.505 1.00 44.38 537 LEU A CA 1
ATOM 3976 C C . LEU A 1 537 ? 25.650 -7.147 -71.354 1.00 44.38 537 LEU A C 1
ATOM 3978 O O . LEU A 1 537 ? 26.737 -6.630 -71.090 1.00 44.38 537 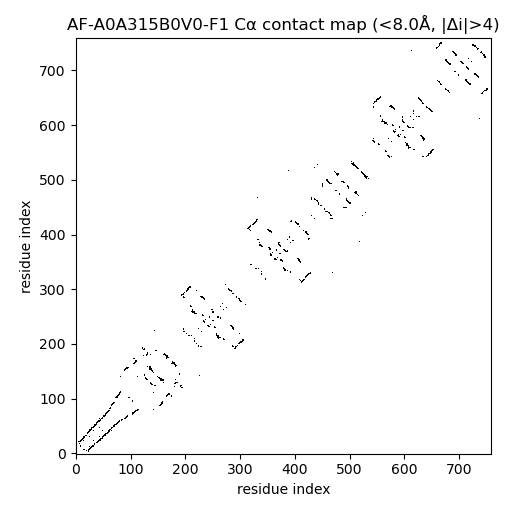LEU A O 1
ATOM 3982 N N . PRO A 1 538 ? 24.904 -6.743 -72.398 1.00 52.50 538 PRO A N 1
ATOM 3983 C CA . PRO A 1 538 ? 25.346 -5.676 -73.284 1.00 52.50 538 PRO A CA 1
ATOM 3984 C C . PRO A 1 538 ? 25.546 -4.390 -72.483 1.00 52.50 538 PRO A C 1
ATOM 3986 O O . PRO A 1 538 ? 24.609 -3.870 -71.887 1.00 52.50 538 PRO A O 1
ATOM 3989 N N . ASP A 1 539 ? 26.789 -3.923 -72.469 1.00 59.59 539 ASP A N 1
ATOM 3990 C CA . ASP A 1 539 ? 27.198 -2.662 -71.867 1.00 59.59 539 ASP A CA 1
ATOM 3991 C C . ASP A 1 539 ? 26.560 -1.503 -72.646 1.00 59.59 539 ASP A C 1
ATOM 3993 O O . ASP A 1 539 ? 26.810 -1.330 -73.841 1.00 59.59 539 ASP A O 1
ATOM 3997 N N . THR A 1 540 ? 25.670 -0.763 -71.983 1.00 67.38 540 THR A N 1
ATOM 3998 C CA . THR A 1 540 ? 24.967 0.403 -72.543 1.00 67.38 540 THR A CA 1
ATOM 3999 C C . THR A 1 540 ? 25.456 1.727 -71.960 1.00 67.38 540 THR A C 1
ATOM 4001 O O . THR A 1 540 ? 24.899 2.780 -72.279 1.00 67.38 540 THR A O 1
ATOM 4004 N N . THR A 1 541 ? 26.424 1.686 -71.051 1.00 77.19 541 THR A N 1
ATOM 4005 C CA . THR A 1 541 ? 26.975 2.864 -70.382 1.00 77.19 541 THR A CA 1
ATOM 4006 C C . THR A 1 541 ? 28.031 3.509 -71.272 1.00 77.19 541 THR A C 1
ATOM 4008 O O . THR A 1 541 ? 28.737 2.830 -71.999 1.00 77.19 541 THR A O 1
ATOM 4011 N N . VAL A 1 542 ? 28.067 4.843 -71.314 1.00 82.31 542 VAL A N 1
ATOM 4012 C CA . VAL A 1 542 ? 29.090 5.579 -72.072 1.00 82.31 542 VAL A CA 1
ATOM 4013 C C . VAL A 1 542 ? 30.228 5.970 -71.129 1.00 82.31 542 VAL A C 1
ATOM 4015 O O . VAL A 1 542 ? 29.937 6.462 -70.033 1.00 82.31 542 VAL A O 1
ATOM 4018 N N . PRO A 1 543 ? 31.498 5.900 -71.569 1.00 90.25 543 PRO A N 1
ATOM 4019 C CA . PRO A 1 543 ? 32.605 6.458 -70.806 1.00 90.25 543 PRO A CA 1
ATOM 4020 C C . PRO A 1 543 ? 32.399 7.941 -70.486 1.00 90.25 543 PRO A C 1
ATOM 4022 O O . PRO A 1 543 ? 31.772 8.680 -71.253 1.00 90.25 543 PRO A O 1
ATOM 4025 N N . SER A 1 544 ? 32.971 8.419 -69.383 1.00 90.19 544 SER A N 1
ATOM 4026 C CA . SER A 1 544 ? 32.836 9.814 -68.949 1.00 90.19 544 SER A CA 1
ATOM 4027 C C . SER A 1 544 ? 34.168 10.432 -68.524 1.00 90.19 544 SER A C 1
ATOM 4029 O O . SER A 1 544 ? 34.996 9.802 -67.869 1.00 90.19 544 SER A O 1
ATOM 4031 N N . PHE A 1 545 ? 34.379 11.693 -68.903 1.00 88.38 545 PHE A N 1
ATOM 4032 C CA . PHE A 1 545 ? 35.483 12.509 -68.400 1.00 88.38 545 PHE A CA 1
ATOM 4033 C C . PHE A 1 545 ? 35.038 13.262 -67.144 1.00 88.38 545 PHE A C 1
ATOM 4035 O O . PHE A 1 545 ? 33.914 13.756 -67.074 1.00 88.38 545 PHE A O 1
ATOM 4042 N N . THR A 1 546 ? 35.931 13.395 -66.165 1.00 85.25 546 THR A N 1
ATOM 4043 C CA . THR A 1 546 ? 35.680 14.163 -64.932 1.00 85.25 546 THR A CA 1
ATOM 4044 C C . THR A 1 546 ? 35.765 15.677 -65.139 1.00 85.25 546 THR A C 1
ATOM 4046 O O . THR A 1 546 ? 35.269 16.444 -64.315 1.00 85.25 546 THR A O 1
ATOM 4049 N N . LEU A 1 547 ? 36.371 16.117 -66.245 1.00 79.94 547 LEU A N 1
ATOM 4050 C CA . LEU A 1 547 ? 36.537 17.518 -66.619 1.00 79.94 547 LEU A CA 1
ATOM 4051 C C . LEU A 1 547 ? 35.899 17.778 -67.987 1.00 79.94 547 LEU A C 1
ATOM 4053 O O . LEU A 1 547 ? 36.023 16.973 -68.905 1.00 79.94 547 LEU A O 1
ATOM 4057 N N . ALA A 1 548 ? 35.246 18.933 -68.135 1.00 79.62 548 ALA A N 1
ATOM 4058 C CA . ALA A 1 548 ? 34.707 19.384 -69.422 1.00 79.62 548 ALA A CA 1
ATOM 4059 C C . ALA A 1 548 ? 35.793 19.965 -70.351 1.00 79.62 548 ALA A C 1
ATOM 4061 O O . ALA A 1 548 ? 35.621 20.009 -71.569 1.00 79.62 548 ALA A O 1
ATOM 4062 N N . THR A 1 549 ? 36.911 20.409 -69.772 1.00 88.69 549 THR A N 1
ATOM 4063 C CA . THR A 1 549 ? 38.061 20.980 -70.478 1.00 88.69 549 THR A CA 1
ATOM 4064 C C . THR A 1 549 ? 39.357 20.554 -69.801 1.00 88.69 549 THR A C 1
ATOM 4066 O O . THR A 1 549 ? 39.423 20.547 -68.571 1.00 88.69 549 THR A O 1
ATOM 4069 N N . GLU A 1 550 ? 40.401 20.294 -70.576 1.00 93.00 550 GLU A N 1
ATOM 4070 C CA . GLU A 1 550 ? 41.739 19.966 -70.092 1.00 93.00 550 GLU A CA 1
ATOM 4071 C C . GLU A 1 550 ? 42.774 20.873 -70.769 1.00 93.00 550 GLU A C 1
ATOM 4073 O O . GLU A 1 550 ? 42.649 21.197 -71.946 1.00 93.00 550 GLU A O 1
ATOM 4078 N N . SER A 1 551 ? 43.785 21.319 -70.027 1.00 93.31 551 SER A N 1
ATOM 4079 C CA . SER A 1 551 ? 44.848 22.187 -70.542 1.00 93.31 551 SER A CA 1
ATOM 4080 C C . SER A 1 551 ? 46.186 21.566 -70.174 1.00 93.31 551 SER A C 1
ATOM 4082 O O . SER A 1 551 ? 46.522 21.479 -68.994 1.00 93.31 551 SER A O 1
ATOM 4084 N N . LEU A 1 552 ? 46.917 21.096 -71.178 1.00 94.00 552 LEU A N 1
ATOM 4085 C CA . LEU A 1 552 ? 48.167 20.349 -71.042 1.00 94.00 552 LEU A CA 1
ATOM 4086 C C . LEU A 1 552 ? 49.288 21.154 -71.688 1.00 94.00 552 LEU A C 1
ATOM 4088 O O . LEU A 1 552 ? 49.034 21.900 -72.629 1.00 94.00 552 LEU A O 1
ATOM 4092 N N . SER A 1 553 ? 50.513 21.021 -71.192 1.00 91.94 553 SER A N 1
ATOM 4093 C CA . SER A 1 553 ? 51.672 21.731 -71.735 1.00 91.94 553 SER A CA 1
ATOM 4094 C C . SER A 1 553 ? 52.724 20.758 -72.238 1.00 91.94 553 SER A C 1
ATOM 4096 O O . SER A 1 553 ? 52.924 19.711 -71.622 1.00 91.94 553 SER A O 1
ATOM 4098 N N . TYR A 1 554 ? 53.404 21.117 -73.323 1.00 92.25 554 TYR A N 1
ATOM 4099 C CA . TYR A 1 554 ? 54.539 20.372 -73.862 1.00 92.25 554 TYR A CA 1
ATOM 4100 C C . TYR A 1 554 ? 55.622 21.337 -74.335 1.00 92.25 554 TYR A C 1
ATOM 4102 O O . TYR A 1 554 ? 55.318 22.430 -74.800 1.00 92.25 554 TYR A O 1
ATOM 4110 N N . GLN A 1 555 ? 56.881 20.937 -74.194 1.00 86.81 555 GLN A N 1
ATOM 4111 C CA . GLN A 1 555 ? 58.014 21.700 -74.713 1.00 86.81 555 GLN A CA 1
ATOM 4112 C C . GLN A 1 555 ? 58.055 21.577 -76.235 1.00 86.81 555 GLN A C 1
ATOM 4114 O O . GLN A 1 555 ? 57.757 20.502 -76.755 1.00 86.81 555 GLN A O 1
ATOM 4119 N N . GLU A 1 556 ? 58.432 22.638 -76.938 1.00 80.44 556 GLU A N 1
ATOM 4120 C CA . GLU A 1 556 ? 58.680 22.602 -78.385 1.00 80.44 556 GLU A CA 1
ATOM 4121 C C . GLU A 1 556 ? 59.842 21.652 -78.770 1.00 80.44 556 GLU A C 1
ATOM 4123 O O . GLU A 1 556 ? 60.389 20.935 -77.923 1.00 80.44 556 GLU A O 1
ATOM 4128 N N . ASN A 1 557 ? 60.220 21.600 -80.053 1.00 80.69 557 ASN A N 1
ATOM 4129 C CA . ASN A 1 557 ? 61.331 20.782 -80.571 1.00 80.69 557 ASN A CA 1
ATOM 4130 C C . ASN A 1 557 ? 61.196 19.257 -80.413 1.00 80.69 557 ASN A C 1
ATOM 4132 O O . ASN A 1 557 ? 62.180 18.508 -80.437 1.00 80.69 557 ASN A O 1
ATOM 4136 N N . GLN A 1 558 ? 59.970 18.756 -80.325 1.00 86.62 558 GLN A N 1
ATOM 4137 C CA . GLN A 1 558 ? 59.690 17.335 -80.177 1.00 86.62 558 GLN A CA 1
ATOM 4138 C C . GLN A 1 558 ? 60.052 16.545 -81.438 1.00 86.62 558 GLN A C 1
ATOM 4140 O O . GLN A 1 558 ? 59.912 17.013 -82.569 1.00 86.62 558 GLN A O 1
ATOM 4145 N N . SER A 1 559 ? 60.503 15.304 -81.246 1.00 85.31 559 SER A N 1
ATOM 4146 C CA . SER A 1 559 ? 60.755 14.365 -82.344 1.00 85.31 559 SER A CA 1
ATOM 4147 C C . SER A 1 559 ? 59.481 13.611 -82.734 1.00 85.31 559 SER A C 1
ATOM 4149 O O . SER A 1 559 ? 58.554 13.453 -81.939 1.00 85.31 559 SER A O 1
ATOM 4151 N N . ALA A 1 560 ? 59.413 13.111 -83.970 1.00 87.88 560 ALA A N 1
ATOM 4152 C CA . ALA A 1 560 ? 58.222 12.413 -84.450 1.00 87.88 560 ALA A CA 1
ATOM 4153 C C . ALA A 1 560 ? 57.900 11.186 -83.575 1.00 87.88 560 ALA A C 1
ATOM 4155 O O . ALA A 1 560 ? 58.761 10.341 -83.328 1.00 87.88 560 ALA A O 1
ATOM 4156 N N . ASN A 1 561 ? 56.632 11.050 -83.180 1.00 88.44 561 ASN A N 1
ATOM 4157 C CA . ASN A 1 561 ? 56.100 10.064 -82.230 1.00 88.44 561 ASN A CA 1
ATOM 4158 C C . ASN A 1 561 ? 56.468 10.281 -80.752 1.00 88.44 561 ASN A C 1
ATOM 4160 O O . ASN A 1 561 ? 56.114 9.426 -79.928 1.00 88.44 561 ASN A O 1
ATOM 4164 N N . ALA A 1 562 ? 57.128 11.388 -80.397 1.00 89.00 562 ALA A N 1
ATOM 4165 C CA . ALA A 1 562 ? 57.284 11.781 -79.001 1.00 89.00 562 ALA A CA 1
ATOM 4166 C C . ALA A 1 562 ? 55.905 11.994 -78.362 1.00 89.00 562 ALA A C 1
ATOM 4168 O O . ALA A 1 562 ? 55.004 12.555 -78.988 1.00 89.00 562 ALA A O 1
ATOM 4169 N N . VAL A 1 563 ? 55.731 11.505 -77.131 1.00 95.44 563 VAL A N 1
ATOM 4170 C CA . VAL A 1 563 ? 54.520 11.758 -76.339 1.00 95.44 563 VAL A CA 1
ATOM 4171 C C . VAL A 1 563 ? 54.618 13.178 -75.806 1.00 95.44 563 VAL A C 1
ATOM 4173 O O . VAL A 1 563 ? 55.485 13.456 -74.985 1.00 95.44 563 VAL A O 1
ATOM 4176 N N . VAL A 1 564 ? 53.732 14.049 -76.274 1.00 93.00 564 VAL A N 1
ATOM 4177 C CA . VAL A 1 564 ? 53.710 15.465 -75.890 1.00 93.00 564 VAL A CA 1
ATOM 4178 C C . VAL A 1 564 ? 52.781 15.708 -74.707 1.00 93.00 564 VAL A C 1
ATOM 4180 O O . VAL A 1 564 ? 53.051 16.551 -73.864 1.00 93.00 564 VAL A O 1
ATOM 4183 N N . ALA A 1 565 ? 51.710 14.923 -74.590 1.00 93.94 565 ALA A N 1
ATOM 4184 C CA . ALA A 1 565 ? 50.768 15.026 -73.486 1.00 93.94 565 ALA A CA 1
ATOM 4185 C C . ALA A 1 565 ? 50.085 13.679 -73.225 1.00 93.94 565 ALA A C 1
ATOM 4187 O O . ALA A 1 565 ? 50.072 12.792 -74.078 1.00 93.94 565 ALA A O 1
ATOM 4188 N N . THR A 1 566 ? 49.506 13.506 -72.042 1.00 95.19 566 THR A N 1
ATOM 4189 C CA . THR A 1 566 ? 48.610 12.382 -71.735 1.00 95.19 566 THR A CA 1
ATOM 4190 C C . THR A 1 566 ? 47.353 12.963 -71.121 1.00 95.19 566 THR A C 1
ATOM 4192 O O . THR A 1 566 ? 47.457 13.714 -70.155 1.00 95.19 566 THR A O 1
ATOM 4195 N N . ILE A 1 567 ? 46.199 12.657 -71.707 1.00 93.00 567 ILE A N 1
ATOM 4196 C CA . ILE A 1 567 ? 44.918 13.152 -71.199 1.00 93.00 567 ILE A CA 1
ATOM 4197 C C . ILE A 1 567 ? 44.553 12.466 -69.887 1.00 93.00 567 ILE A C 1
ATOM 4199 O O . ILE A 1 567 ? 44.940 11.319 -69.635 1.00 93.00 567 ILE A O 1
ATOM 4203 N N . THR A 1 568 ? 43.774 13.156 -69.063 1.00 91.31 568 THR A N 1
ATOM 4204 C CA . THR A 1 568 ? 43.200 12.576 -67.853 1.00 91.31 568 THR A CA 1
ATOM 4205 C C . THR A 1 568 ? 42.293 11.401 -68.248 1.00 91.31 568 THR A C 1
ATOM 4207 O O . THR A 1 568 ? 41.393 11.585 -69.074 1.00 91.31 568 THR A O 1
ATOM 4210 N N . PRO A 1 569 ? 42.502 10.188 -67.696 1.00 88.44 569 PRO A N 1
ATOM 4211 C CA . PRO A 1 569 ? 41.725 9.020 -68.089 1.00 88.44 569 PRO A CA 1
ATOM 4212 C C . PRO A 1 569 ? 40.222 9.217 -67.868 1.00 88.44 569 PRO A C 1
ATOM 4214 O O . PRO A 1 569 ? 39.797 9.652 -66.796 1.00 88.44 569 PRO A O 1
ATOM 4217 N N . ALA A 1 570 ? 39.421 8.859 -68.871 1.00 87.19 570 ALA A N 1
ATOM 4218 C CA . ALA A 1 570 ? 37.981 8.713 -68.705 1.00 87.19 570 ALA A CA 1
ATOM 4219 C C . ALA A 1 570 ? 37.673 7.479 -67.844 1.00 87.19 570 ALA A C 1
ATOM 4221 O O . ALA A 1 570 ? 38.421 6.498 -67.844 1.00 87.19 570 ALA A O 1
ATOM 4222 N N . ALA A 1 571 ? 36.558 7.535 -67.122 1.00 84.19 571 ALA A N 1
ATOM 4223 C CA . ALA A 1 571 ? 36.053 6.439 -66.314 1.00 84.19 571 ALA A CA 1
ATOM 4224 C C . ALA A 1 571 ? 34.854 5.789 -67.004 1.00 84.19 571 ALA A C 1
ATOM 4226 O O . ALA A 1 571 ? 33.981 6.474 -67.541 1.00 84.19 571 ALA A O 1
ATOM 4227 N N . ASP A 1 572 ? 34.828 4.466 -66.960 1.00 84.56 572 ASP A N 1
ATOM 4228 C CA . ASP A 1 572 ? 33.741 3.627 -67.436 1.00 84.56 572 ASP A CA 1
ATOM 4229 C C . ASP A 1 572 ? 33.703 2.359 -66.573 1.00 84.56 572 ASP A C 1
ATOM 4231 O O . ASP A 1 572 ? 34.742 1.920 -66.072 1.00 84.56 572 ASP A O 1
ATOM 4235 N N . ASN A 1 573 ? 32.516 1.808 -66.358 1.00 71.94 573 ASN A N 1
ATOM 4236 C CA . ASN A 1 573 ? 32.294 0.621 -65.530 1.00 71.94 573 ASN A CA 1
ATOM 4237 C C . ASN A 1 573 ? 32.807 -0.675 -66.184 1.00 71.94 573 ASN A C 1
ATOM 4239 O O . ASN A 1 573 ? 33.177 -1.600 -65.463 1.00 71.94 573 ASN A O 1
ATOM 4243 N N . VAL A 1 574 ? 32.874 -0.745 -67.515 1.00 72.56 574 VAL A N 1
ATOM 4244 C CA . VAL A 1 574 ? 33.401 -1.893 -68.278 1.00 72.56 574 VAL A CA 1
ATOM 4245 C C . VAL A 1 574 ? 34.799 -1.602 -68.839 1.00 72.56 574 VAL A C 1
ATOM 4247 O O . VAL A 1 574 ? 35.550 -2.513 -69.196 1.00 72.56 574 VAL A O 1
ATOM 4250 N N . GLY A 1 575 ? 35.202 -0.335 -68.803 1.00 77.62 575 GLY A N 1
ATOM 4251 C CA . GLY A 1 575 ? 36.566 0.120 -69.012 1.00 77.62 575 GLY A CA 1
ATOM 4252 C C . GLY A 1 575 ? 36.766 0.772 -70.374 1.00 77.62 575 GLY A C 1
ATOM 4253 O O . GLY A 1 575 ? 36.215 0.377 -71.400 1.00 77.62 575 GLY A O 1
ATOM 4254 N N . VAL A 1 576 ? 37.621 1.791 -70.393 1.00 86.62 576 VAL A N 1
ATOM 4255 C CA . VAL A 1 576 ? 37.930 2.540 -71.612 1.00 86.62 576 VAL A CA 1
ATOM 4256 C C . VAL A 1 576 ? 38.946 1.772 -72.447 1.00 86.62 576 VAL A C 1
ATOM 4258 O O . VAL A 1 576 ? 40.039 1.456 -71.978 1.00 86.62 576 VAL A O 1
ATOM 4261 N N . THR A 1 577 ? 38.606 1.497 -73.705 1.00 89.88 577 THR A N 1
ATOM 4262 C CA . THR A 1 577 ? 39.468 0.738 -74.625 1.00 89.88 577 THR A CA 1
ATOM 4263 C C . THR A 1 577 ? 40.135 1.608 -75.684 1.00 89.88 577 THR A C 1
ATOM 4265 O O . THR A 1 577 ? 41.107 1.178 -76.309 1.00 89.88 577 THR A O 1
ATOM 4268 N N . GLN A 1 578 ? 39.638 2.827 -75.904 1.00 92.75 578 GLN A N 1
ATOM 4269 C CA . GLN A 1 578 ? 40.147 3.721 -76.939 1.00 92.75 578 GLN A CA 1
ATOM 4270 C C . GLN A 1 578 ? 39.888 5.197 -76.634 1.00 92.75 578 GLN A C 1
ATOM 4272 O O . GLN A 1 578 ? 38.872 5.562 -76.047 1.00 92.75 578 GLN A O 1
ATOM 4277 N N . TYR A 1 579 ? 40.785 6.048 -77.132 1.00 96.88 579 TYR A N 1
ATOM 4278 C CA . TYR A 1 579 ? 40.614 7.496 -77.207 1.00 96.88 579 TYR A CA 1
ATOM 4279 C C . TYR A 1 579 ? 40.797 7.943 -78.653 1.00 96.88 579 TYR A C 1
ATOM 4281 O O . TYR A 1 579 ? 41.657 7.415 -79.359 1.00 96.88 579 TYR A O 1
ATOM 4289 N N . MET A 1 580 ? 39.983 8.896 -79.100 1.00 96.94 580 MET A N 1
ATOM 4290 C CA . MET A 1 580 ? 40.009 9.419 -80.468 1.00 96.94 580 MET A CA 1
ATOM 4291 C C . MET A 1 580 ? 39.781 10.929 -80.469 1.00 96.94 580 MET A C 1
ATOM 4293 O O . MET A 1 580 ? 39.017 11.447 -79.656 1.00 96.94 580 MET A O 1
ATOM 4297 N N . PHE A 1 581 ? 40.370 11.624 -81.438 1.00 97.44 581 PHE A N 1
ATOM 4298 C CA . PHE A 1 581 ? 39.973 12.983 -81.783 1.00 97.44 581 PHE A CA 1
ATOM 4299 C C . PHE A 1 581 ? 38.583 12.979 -82.419 1.00 97.44 581 PHE A C 1
ATOM 4301 O O . PHE A 1 581 ? 38.287 12.147 -83.281 1.00 97.44 581 PHE A O 1
ATOM 4308 N N . LEU A 1 582 ? 37.743 13.928 -82.017 1.00 96.75 582 LEU A N 1
ATOM 4309 C CA . LEU A 1 582 ? 36.466 14.224 -82.649 1.00 96.75 582 LEU A CA 1
ATOM 4310 C C . LEU A 1 582 ? 36.662 15.372 -83.647 1.00 96.75 582 LEU A C 1
ATOM 4312 O O . LEU A 1 582 ? 36.920 16.510 -83.256 1.00 96.75 582 LEU A O 1
ATOM 4316 N N . LEU A 1 583 ? 36.555 15.051 -84.935 1.00 94.38 583 LEU A N 1
ATOM 4317 C CA . LEU A 1 583 ? 36.754 15.983 -86.046 1.00 94.38 583 LEU A CA 1
ATOM 4318 C C . LEU A 1 583 ? 35.527 16.885 -86.249 1.00 94.38 583 LEU A C 1
ATOM 4320 O O . LEU A 1 583 ? 34.421 16.550 -85.819 1.00 94.38 583 LEU A O 1
ATOM 4324 N N . SER A 1 584 ? 35.690 17.996 -86.973 1.00 91.69 584 SER A N 1
ATOM 4325 C CA . SER A 1 584 ? 34.610 18.966 -87.234 1.00 91.69 584 SER A CA 1
ATOM 4326 C C . SER A 1 584 ? 33.363 18.371 -87.914 1.00 91.69 584 SER A C 1
ATOM 4328 O O . SER A 1 584 ? 32.247 18.858 -87.732 1.00 91.69 584 SER A O 1
ATOM 4330 N N . ASN A 1 585 ? 33.529 17.279 -88.666 1.00 92.00 585 ASN A N 1
ATOM 4331 C CA . ASN A 1 585 ? 32.450 16.526 -89.311 1.00 92.00 585 ASN A CA 1
ATOM 4332 C C . ASN A 1 585 ? 31.817 15.442 -88.408 1.00 92.00 585 ASN A C 1
ATOM 4334 O O . ASN A 1 585 ? 31.057 14.608 -88.903 1.00 92.00 585 ASN A O 1
ATOM 4338 N N . ASN A 1 586 ? 32.127 15.444 -87.106 1.00 88.62 586 ASN A N 1
ATOM 4339 C CA . ASN A 1 586 ? 31.762 14.441 -86.097 1.00 88.62 586 ASN A CA 1
ATOM 4340 C C . ASN A 1 586 ? 32.346 13.033 -86.323 1.00 88.62 586 ASN A C 1
ATOM 4342 O O . ASN A 1 586 ? 31.932 12.083 -85.653 1.00 88.62 586 ASN A O 1
ATOM 4346 N N . ALA A 1 587 ? 33.304 12.864 -87.239 1.00 93.12 587 ALA A N 1
ATOM 4347 C CA . ALA A 1 587 ? 34.047 11.615 -87.355 1.00 93.12 587 ALA A CA 1
ATOM 4348 C C . ALA A 1 587 ? 35.068 11.482 -86.216 1.00 93.12 587 ALA A C 1
ATOM 4350 O O . ALA A 1 587 ? 35.566 12.473 -85.683 1.00 93.12 587 ALA A O 1
ATOM 4351 N N . ARG A 1 588 ? 35.393 10.239 -85.858 1.00 95.44 588 ARG A N 1
ATOM 4352 C CA . ARG A 1 588 ? 36.396 9.911 -84.839 1.00 95.44 588 ARG A CA 1
ATOM 4353 C C . ARG A 1 588 ? 37.663 9.433 -85.531 1.00 95.44 588 ARG A C 1
ATOM 4355 O O . ARG A 1 588 ? 37.582 8.612 -86.444 1.00 95.44 588 ARG A O 1
ATOM 4362 N N . SER A 1 589 ? 38.811 9.940 -85.111 1.00 95.75 589 SER A N 1
ATOM 4363 C CA . SER A 1 589 ? 40.097 9.652 -85.742 1.00 95.75 589 SER A CA 1
ATOM 4364 C C . SER A 1 589 ? 41.200 9.528 -84.699 1.00 95.75 589 SER A C 1
ATOM 4366 O O . SER A 1 589 ? 41.227 10.271 -83.723 1.00 95.75 589 SER A O 1
ATOM 4368 N N . ALA A 1 590 ? 42.152 8.624 -84.928 1.00 95.75 590 ALA A N 1
ATOM 4369 C CA . ALA A 1 590 ? 43.358 8.523 -84.104 1.00 95.75 590 ALA A CA 1
ATOM 4370 C C . ALA A 1 590 ? 44.344 9.677 -84.367 1.00 95.75 590 ALA A C 1
ATOM 4372 O O . ALA A 1 590 ? 45.332 9.817 -83.654 1.00 95.75 590 ALA A O 1
ATOM 4373 N N . THR A 1 591 ? 44.091 10.497 -85.387 1.00 95.75 591 THR A N 1
ATOM 4374 C CA . THR A 1 591 ? 44.905 11.652 -85.785 1.00 95.75 591 THR A CA 1
ATOM 4375 C C . THR A 1 591 ? 44.037 12.907 -85.812 1.00 95.75 591 THR A C 1
ATOM 4377 O O . THR A 1 591 ? 42.885 12.837 -86.253 1.00 95.75 591 THR A O 1
ATOM 4380 N N . SER A 1 592 ? 44.575 14.030 -85.337 1.00 95.88 592 SER A N 1
ATOM 4381 C CA . SER A 1 592 ? 43.912 15.336 -85.349 1.00 95.88 592 SER A CA 1
ATOM 4382 C C . SER A 1 592 ? 43.589 15.799 -86.776 1.00 95.88 592 SER A C 1
ATOM 4384 O O . SER A 1 592 ? 44.163 15.313 -87.751 1.00 95.88 592 SER A O 1
ATOM 4386 N N . GLU A 1 593 ? 42.646 16.734 -86.912 1.00 94.06 593 GLU A N 1
ATOM 4387 C CA . GLU A 1 593 ? 42.135 17.186 -88.218 1.00 94.06 593 GLU A CA 1
ATOM 4388 C C . GLU A 1 593 ? 43.204 17.863 -89.092 1.00 94.06 593 GLU A C 1
ATOM 4390 O O . GLU A 1 593 ? 43.218 17.689 -90.309 1.00 94.06 593 GLU A O 1
ATOM 4395 N N . ASP A 1 594 ? 44.127 18.586 -88.459 1.00 92.25 594 ASP A N 1
ATOM 4396 C CA . ASP A 1 594 ? 45.309 19.205 -89.073 1.00 92.25 594 ASP A CA 1
ATOM 4397 C C . ASP A 1 594 ? 46.450 18.206 -89.352 1.00 92.25 594 ASP A C 1
ATOM 4399 O O . ASP A 1 594 ? 47.405 18.518 -90.063 1.00 92.25 594 ASP A O 1
ATOM 4403 N N . GLY A 1 595 ? 46.347 16.984 -88.826 1.00 93.56 595 GLY A N 1
ATOM 4404 C CA . GLY A 1 595 ? 47.362 15.951 -88.949 1.00 93.56 595 GLY A CA 1
ATOM 4405 C C . GLY A 1 595 ? 48.548 16.103 -87.999 1.00 93.56 595 GLY A C 1
ATOM 4406 O O . GLY A 1 595 ? 49.462 15.284 -88.084 1.00 93.56 595 GLY A O 1
ATOM 4407 N N . PHE A 1 596 ? 48.579 17.102 -87.114 1.00 94.69 596 PHE A N 1
ATOM 4408 C CA . PHE A 1 596 ? 49.754 17.408 -86.293 1.00 94.69 596 PHE A CA 1
ATOM 4409 C C . PHE A 1 596 ? 49.953 16.468 -85.102 1.00 94.69 596 PHE A C 1
ATOM 4411 O O . PHE A 1 596 ? 51.093 16.172 -84.739 1.00 94.69 596 PHE A O 1
ATOM 4418 N N . PHE A 1 597 ? 48.870 15.928 -84.541 1.00 97.25 597 PHE A N 1
ATOM 4419 C CA . PHE A 1 597 ? 48.910 15.046 -83.378 1.00 97.25 597 PHE A CA 1
ATOM 4420 C C . PHE A 1 597 ? 48.178 13.726 -83.630 1.00 97.25 597 PHE A C 1
ATOM 4422 O O . PHE A 1 597 ? 47.262 13.618 -84.442 1.00 97.25 597 PHE A O 1
ATOM 4429 N N . SER A 1 598 ? 48.586 12.690 -82.904 1.00 97.06 598 SER A N 1
ATOM 4430 C CA . SER A 1 598 ? 47.937 11.380 -82.859 1.00 97.06 598 SER A CA 1
ATOM 4431 C C . SER A 1 598 ? 47.679 10.963 -81.416 1.00 97.06 598 SER A C 1
ATOM 4433 O O . SER A 1 598 ? 48.412 11.383 -80.529 1.00 97.06 598 SER A O 1
ATOM 4435 N N . ILE A 1 599 ? 46.655 10.154 -81.161 1.00 97.06 599 ILE A N 1
ATOM 4436 C CA . ILE A 1 599 ? 46.312 9.658 -79.825 1.00 97.06 599 ILE A CA 1
ATOM 4437 C C . ILE A 1 599 ? 46.220 8.133 -79.830 1.00 97.06 599 ILE A C 1
ATOM 4439 O O . ILE A 1 599 ? 45.744 7.531 -80.794 1.00 97.06 599 ILE A O 1
ATOM 4443 N N . ASN A 1 600 ? 46.719 7.492 -78.771 1.00 93.94 600 ASN A N 1
ATOM 4444 C CA . ASN A 1 600 ? 46.644 6.040 -78.612 1.00 93.94 600 ASN A CA 1
ATOM 4445 C C . ASN A 1 600 ? 45.542 5.604 -77.629 1.00 93.94 600 ASN A C 1
ATOM 4447 O O . ASN A 1 600 ? 44.932 6.416 -76.937 1.00 93.94 600 ASN A O 1
ATOM 4451 N N . ALA A 1 601 ? 45.322 4.290 -77.534 1.00 90.69 601 ALA A N 1
ATOM 4452 C CA . ALA A 1 601 ? 44.305 3.690 -76.667 1.00 90.69 601 ALA A CA 1
ATOM 4453 C C . ALA A 1 601 ? 44.480 3.990 -75.164 1.00 90.69 601 ALA A C 1
ATOM 4455 O O . ALA A 1 601 ? 43.521 3.878 -74.412 1.00 90.69 601 ALA A O 1
ATOM 4456 N N . SER A 1 602 ? 45.673 4.405 -74.726 1.00 90.62 602 SER A N 1
ATOM 4457 C CA . SER A 1 602 ? 45.943 4.816 -73.342 1.00 90.62 602 SER A CA 1
ATOM 4458 C C . SER A 1 602 ? 45.811 6.327 -73.105 1.00 90.62 602 SER A C 1
ATOM 4460 O O . SER A 1 602 ? 46.167 6.794 -72.030 1.00 90.62 602 SER A O 1
ATOM 4462 N N . GLY A 1 603 ? 45.362 7.104 -74.097 1.00 93.19 603 GLY A N 1
ATOM 4463 C CA . GLY A 1 603 ? 45.190 8.556 -73.968 1.00 93.19 603 GLY A CA 1
ATOM 4464 C C . GLY A 1 603 ? 46.486 9.364 -74.117 1.00 93.19 603 GLY A C 1
ATOM 4465 O O . GLY A 1 603 ? 46.529 10.546 -73.787 1.00 93.19 603 GLY A O 1
ATOM 4466 N N . GLN A 1 604 ? 47.565 8.758 -74.615 1.00 96.12 604 GLN A N 1
ATOM 4467 C CA . GLN A 1 604 ? 48.810 9.480 -74.883 1.00 96.12 604 GLN A CA 1
ATOM 4468 C C . GLN A 1 604 ? 48.719 10.165 -76.241 1.00 96.12 604 GLN A C 1
ATOM 4470 O O . GLN A 1 604 ? 48.519 9.500 -77.262 1.00 96.12 604 GLN A O 1
ATOM 4475 N N . ILE A 1 605 ? 48.914 11.479 -76.242 1.00 97.06 605 ILE A N 1
ATOM 4476 C CA . ILE A 1 605 ? 48.986 12.312 -77.434 1.00 97.06 605 ILE A CA 1
ATOM 4477 C C . ILE A 1 605 ? 50.444 12.392 -77.879 1.00 97.06 605 ILE A C 1
ATOM 4479 O O . ILE A 1 605 ? 51.337 12.714 -77.095 1.00 97.06 605 ILE A O 1
ATOM 4483 N N . LYS A 1 606 ? 50.684 12.092 -79.151 1.00 96.00 606 LYS A N 1
ATOM 4484 C CA . LYS A 1 606 ? 51.996 12.092 -79.791 1.00 96.00 606 LYS A CA 1
ATOM 4485 C C . LYS A 1 606 ? 52.026 13.046 -80.967 1.00 96.00 606 LYS A C 1
ATOM 4487 O O . LYS A 1 606 ? 51.087 13.052 -81.762 1.00 96.00 606 LYS A O 1
ATOM 4492 N N . ILE A 1 607 ? 53.125 13.770 -81.129 1.00 93.69 607 ILE A N 1
ATOM 4493 C CA . ILE A 1 607 ? 53.332 14.604 -82.313 1.00 93.69 607 ILE A CA 1
ATOM 4494 C C . ILE A 1 607 ? 53.631 13.734 -83.543 1.00 93.69 607 ILE A C 1
ATOM 4496 O O . ILE A 1 607 ? 54.374 12.749 -83.465 1.00 93.69 607 ILE A O 1
ATOM 4500 N N . THR A 1 608 ? 53.025 14.051 -84.685 1.00 93.81 608 THR A N 1
ATOM 4501 C CA . THR A 1 608 ? 53.233 13.314 -85.941 1.00 93.81 608 THR A CA 1
ATOM 4502 C C . THR A 1 608 ? 54.422 13.877 -86.717 1.00 93.81 608 THR A C 1
ATOM 4504 O O . THR A 1 608 ? 54.906 14.969 -86.438 1.00 93.81 608 THR A O 1
ATOM 4507 N N . ALA A 1 609 ? 54.869 13.175 -87.763 1.00 88.81 609 ALA A N 1
ATOM 4508 C CA . ALA A 1 609 ? 55.877 13.716 -88.679 1.00 88.81 609 ALA A CA 1
ATOM 4509 C C . ALA A 1 609 ? 55.439 15.035 -89.351 1.00 88.81 609 ALA A C 1
ATOM 4511 O O . ALA A 1 609 ? 56.285 15.862 -89.671 1.00 88.81 609 ALA A O 1
ATOM 4512 N N . THR A 1 610 ? 54.131 15.237 -89.551 1.00 89.62 610 THR A N 1
ATOM 4513 C CA . THR A 1 610 ? 53.578 16.496 -90.069 1.00 89.62 610 THR A CA 1
ATOM 4514 C C . THR A 1 610 ? 53.604 17.589 -89.004 1.00 89.62 610 THR A C 1
ATOM 4516 O O . THR A 1 610 ? 53.986 18.707 -89.323 1.00 89.62 610 THR A O 1
ATOM 4519 N N . GLY A 1 611 ? 53.261 17.265 -87.751 1.00 89.38 611 GLY A N 1
ATOM 4520 C CA . GLY A 1 611 ? 53.313 18.208 -86.629 1.00 89.38 611 GLY A CA 1
ATOM 4521 C C . GLY A 1 611 ? 54.729 18.682 -86.306 1.00 89.38 611 GLY A C 1
ATOM 4522 O O . GLY A 1 611 ? 54.923 19.856 -86.033 1.00 89.38 611 GLY A O 1
ATOM 4523 N N . VAL A 1 612 ? 55.730 17.804 -86.430 1.00 84.81 612 VAL A N 1
ATOM 4524 C CA . VAL A 1 612 ? 57.147 18.155 -86.210 1.00 84.81 612 VAL A CA 1
ATOM 4525 C C . VAL A 1 612 ? 57.637 19.256 -87.152 1.00 84.81 612 VAL A C 1
ATOM 4527 O O . VAL A 1 612 ? 58.483 20.049 -86.761 1.00 84.81 612 VAL A O 1
ATOM 4530 N N . GLY A 1 613 ? 57.134 19.295 -88.390 1.00 77.38 613 GLY A N 1
ATOM 4531 C CA . GLY A 1 613 ? 57.470 20.326 -89.379 1.00 77.38 613 GLY A CA 1
ATOM 4532 C C . GLY A 1 613 ? 56.463 21.477 -89.450 1.00 77.38 613 GLY A C 1
ATOM 4533 O O . GLY A 1 613 ? 56.474 22.215 -90.434 1.00 77.38 613 GLY A O 1
ATOM 4534 N N . ALA A 1 614 ? 55.551 21.576 -88.482 1.00 83.38 614 ALA A N 1
ATOM 4535 C CA . ALA A 1 614 ? 54.525 22.609 -88.413 1.00 83.38 614 ALA A CA 1
ATOM 4536 C C . ALA A 1 614 ? 54.831 23.619 -87.298 1.00 83.38 614 ALA A C 1
ATOM 4538 O O . ALA A 1 614 ? 55.729 23.421 -86.487 1.00 83.38 614 ALA A O 1
ATOM 4539 N N . GLU A 1 615 ? 54.041 24.693 -87.245 1.00 81.44 615 GLU A N 1
ATOM 4540 C CA . GLU A 1 615 ? 54.166 25.746 -86.227 1.00 81.44 615 GLU A CA 1
ATOM 4541 C C . GLU A 1 615 ? 53.888 25.266 -84.795 1.00 81.44 615 GLU A C 1
ATOM 4543 O O . GLU A 1 615 ? 54.219 25.970 -83.862 1.00 81.44 615 GLU A O 1
ATOM 4548 N N . VAL A 1 616 ? 53.308 24.074 -84.608 1.00 85.44 616 VAL A N 1
ATOM 4549 C CA . VAL A 1 616 ? 52.976 23.516 -83.282 1.00 85.44 616 VAL A CA 1
ATOM 4550 C C . VAL A 1 616 ? 54.162 22.835 -82.586 1.00 85.44 616 VAL A C 1
ATOM 4552 O O . VAL A 1 616 ? 53.978 22.105 -81.615 1.00 85.44 616 VAL A O 1
ATOM 4555 N N . ASN A 1 617 ? 55.358 22.939 -83.154 1.00 86.44 617 ASN A N 1
ATOM 4556 C CA . ASN A 1 617 ? 56.589 22.371 -82.603 1.00 86.44 617 ASN A CA 1
ATOM 4557 C C . ASN A 1 617 ? 57.740 23.389 -82.615 1.00 86.44 617 ASN A C 1
ATOM 4559 O O . ASN A 1 617 ? 58.908 22.991 -82.636 1.00 86.44 617 ASN A O 1
ATOM 4563 N N . ASN A 1 618 ? 57.377 24.667 -82.716 1.00 79.62 618 ASN A N 1
ATOM 4564 C CA . ASN A 1 618 ? 58.242 25.829 -82.694 1.00 79.62 618 ASN A CA 1
ATOM 4565 C C . ASN A 1 618 ? 57.439 27.014 -82.126 1.00 79.62 618 ASN A C 1
ATOM 4567 O O . ASN A 1 618 ? 56.614 27.613 -82.827 1.00 79.62 618 ASN A O 1
ATOM 4571 N N . PHE A 1 619 ? 57.711 27.364 -80.875 1.00 82.31 619 PHE A N 1
ATOM 4572 C CA . PHE A 1 619 ? 56.978 28.356 -80.103 1.00 82.31 619 PHE A CA 1
ATOM 4573 C C . PHE A 1 619 ? 57.062 29.763 -80.721 1.00 82.31 619 PHE A C 1
ATOM 4575 O O . PHE A 1 619 ? 56.136 30.566 -80.556 1.00 82.31 619 PHE A O 1
ATOM 4582 N N . GLU A 1 620 ? 58.132 30.085 -81.455 1.00 78.25 620 GLU A N 1
ATOM 4583 C CA . GLU A 1 620 ? 58.337 31.385 -82.110 1.00 78.25 620 GLU A CA 1
ATOM 4584 C C . GLU A 1 620 ? 57.665 31.470 -83.487 1.00 78.25 620 GLU A C 1
ATOM 4586 O O . GLU A 1 620 ? 57.477 32.573 -84.017 1.00 78.25 620 GLU A O 1
ATOM 4591 N N . ALA A 1 621 ? 57.325 30.331 -84.097 1.00 71.56 621 ALA A N 1
ATOM 4592 C CA . ALA A 1 621 ? 56.787 30.270 -85.454 1.00 71.56 621 ALA A CA 1
ATOM 4593 C C . ALA A 1 621 ? 55.262 30.471 -85.522 1.00 71.56 621 ALA A C 1
ATOM 4595 O O . ALA A 1 621 ? 54.757 30.886 -86.570 1.00 71.56 621 ALA A O 1
ATOM 4596 N N . GLY A 1 622 ? 54.535 30.194 -84.435 1.00 65.38 622 GLY A N 1
ATOM 4597 C CA . GLY A 1 622 ? 53.071 30.193 -84.395 1.00 65.38 622 GLY A CA 1
ATOM 4598 C C . GLY A 1 622 ? 52.409 31.553 -84.131 1.00 65.38 622 GLY A C 1
ATOM 4599 O O . GLY A 1 622 ? 52.930 32.430 -83.445 1.00 65.38 622 GLY A O 1
ATOM 4600 N N . ALA A 1 623 ? 51.181 31.731 -84.638 1.00 68.62 623 ALA A N 1
ATOM 4601 C CA . ALA A 1 623 ? 50.318 32.861 -84.254 1.00 68.62 623 ALA A CA 1
ATOM 4602 C C . ALA A 1 623 ? 49.680 32.684 -82.858 1.00 68.62 623 ALA A C 1
ATOM 4604 O O . ALA A 1 623 ? 49.176 33.645 -82.267 1.00 68.62 623 ALA A O 1
ATOM 4605 N N . SER A 1 624 ? 49.654 31.447 -82.355 1.00 78.81 624 SER A N 1
ATOM 4606 C CA . SER A 1 624 ? 49.184 31.066 -81.028 1.00 78.81 624 SER A CA 1
ATOM 4607 C C . SER A 1 624 ? 49.835 29.749 -80.625 1.00 78.81 624 SER A C 1
ATOM 4609 O O . SER A 1 624 ? 49.816 28.804 -81.404 1.00 78.81 624 SER A O 1
ATOM 4611 N N . ASN A 1 625 ? 50.308 29.681 -79.383 1.00 85.44 625 ASN A N 1
ATOM 4612 C CA . ASN A 1 625 ? 51.048 28.526 -78.859 1.00 85.44 625 ASN A CA 1
ATOM 4613 C C . ASN A 1 625 ? 50.112 27.595 -78.070 1.00 85.44 625 ASN A C 1
ATOM 4615 O O . ASN A 1 625 ? 50.516 26.915 -77.134 1.00 85.44 625 ASN A O 1
ATOM 4619 N N . ALA A 1 626 ? 48.816 27.641 -78.391 1.00 90.12 626 ALA A N 1
ATOM 4620 C CA . ALA A 1 626 ? 47.760 26.877 -77.746 1.00 90.12 626 ALA A CA 1
ATOM 4621 C C . ALA A 1 626 ? 46.840 26.266 -78.811 1.00 90.12 626 ALA A C 1
ATOM 4623 O O . ALA A 1 626 ? 46.132 26.976 -79.529 1.00 90.12 626 ALA A O 1
ATOM 4624 N N . HIS A 1 627 ? 46.811 24.937 -78.882 1.00 89.88 627 HIS A N 1
ATOM 4625 C CA . HIS A 1 627 ? 46.103 24.176 -79.911 1.00 89.88 627 HIS A CA 1
ATOM 4626 C C . HIS A 1 627 ? 44.992 23.343 -79.274 1.00 89.88 627 HIS A C 1
ATOM 4628 O O . HIS A 1 627 ? 45.249 22.493 -78.425 1.00 89.88 627 HIS A O 1
ATOM 4634 N N . SER A 1 628 ? 43.739 23.619 -79.637 1.00 92.62 628 SER A N 1
ATOM 4635 C CA . SER A 1 628 ? 42.565 23.000 -79.008 1.00 92.62 628 SER A CA 1
ATOM 4636 C C . SER A 1 628 ? 41.966 21.892 -79.867 1.00 92.62 628 SER A C 1
ATOM 4638 O O . SER A 1 628 ? 41.685 22.096 -81.046 1.00 92.62 628 SER A O 1
ATOM 4640 N N . TYR A 1 629 ? 41.687 20.750 -79.244 1.00 95.81 629 TYR A N 1
ATOM 4641 C CA . TYR A 1 629 ? 41.101 19.574 -79.876 1.00 95.81 629 TYR A CA 1
ATOM 4642 C C . TYR A 1 629 ? 39.970 19.003 -79.026 1.00 95.81 629 TYR A C 1
ATOM 4644 O O . TYR A 1 629 ? 40.011 19.058 -77.804 1.00 95.81 629 TYR A O 1
ATOM 4652 N N . ASN A 1 630 ? 38.972 18.397 -79.662 1.00 96.06 630 ASN A N 1
ATOM 4653 C CA . ASN A 1 630 ? 37.946 17.633 -78.956 1.00 96.06 630 ASN A CA 1
ATOM 4654 C C . ASN A 1 630 ? 38.348 16.157 -78.924 1.00 96.06 630 ASN A C 1
ATOM 4656 O O . ASN A 1 630 ? 38.671 15.593 -79.969 1.00 96.06 630 ASN A O 1
ATOM 4660 N N . ILE A 1 631 ? 38.313 15.524 -77.753 1.00 96.88 631 ILE A N 1
ATOM 4661 C CA . ILE A 1 631 ? 38.674 14.112 -77.573 1.00 96.88 631 ILE A CA 1
ATOM 4662 C C . ILE A 1 631 ? 37.495 13.349 -76.971 1.00 96.88 631 ILE A C 1
ATOM 4664 O O . ILE A 1 631 ? 36.787 13.852 -76.105 1.00 96.88 631 ILE A O 1
ATOM 4668 N N . VAL A 1 632 ? 37.268 12.130 -77.452 1.00 95.50 632 VAL A N 1
ATOM 4669 C CA . VAL A 1 632 ? 36.227 11.211 -76.972 1.00 95.50 632 VAL A CA 1
ATOM 4670 C C . VAL A 1 632 ? 36.850 9.885 -76.544 1.00 95.50 632 VAL A C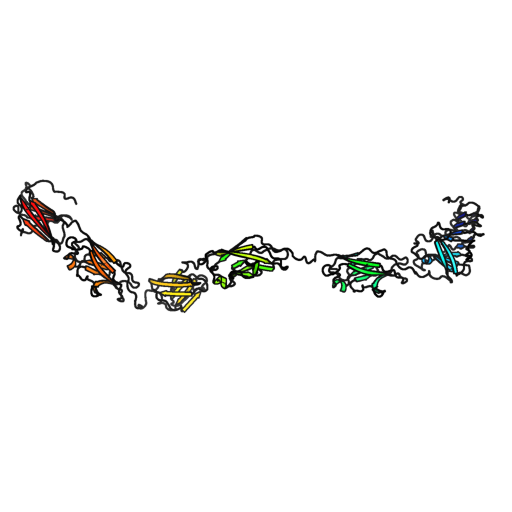 1
ATOM 4672 O O . VAL A 1 632 ? 37.809 9.420 -77.162 1.00 95.50 632 VAL A O 1
ATOM 4675 N N . ALA A 1 633 ? 36.286 9.273 -75.506 1.00 95.06 633 ALA A N 1
ATOM 4676 C CA . ALA A 1 633 ? 36.646 7.948 -75.013 1.00 95.06 633 ALA A CA 1
ATOM 4677 C C . ALA A 1 633 ? 35.592 6.920 -75.446 1.00 95.06 633 ALA A C 1
ATOM 4679 O O . ALA A 1 633 ? 34.402 7.240 -75.487 1.00 95.06 633 ALA A O 1
ATOM 4680 N N . GLY A 1 634 ? 36.027 5.707 -75.781 1.00 90.56 634 GLY A N 1
ATOM 4681 C CA . GLY A 1 634 ? 35.152 4.597 -76.155 1.00 90.56 634 GLY A CA 1
ATOM 4682 C C . GLY A 1 634 ? 35.475 3.320 -75.385 1.00 90.56 634 GLY A C 1
ATOM 4683 O O . GLY A 1 634 ? 36.637 3.055 -75.065 1.00 90.56 634 GLY A O 1
ATOM 4684 N N . ASP A 1 635 ? 34.448 2.530 -75.104 1.00 88.31 635 ASP A N 1
ATOM 4685 C CA . ASP A 1 635 ? 34.545 1.217 -74.457 1.00 88.31 635 ASP A CA 1
ATOM 4686 C C . ASP A 1 635 ? 34.604 0.071 -75.491 1.00 88.31 635 ASP A C 1
ATOM 4688 O O . ASP A 1 635 ? 34.700 0.294 -76.705 1.00 88.31 635 ASP A O 1
ATOM 4692 N N . GLN A 1 636 ? 34.591 -1.173 -75.007 1.00 80.69 636 GLN A N 1
ATOM 4693 C CA . GLN A 1 636 ? 34.597 -2.376 -75.845 1.00 80.69 636 GLN A CA 1
ATOM 4694 C C . GLN A 1 636 ? 33.262 -2.611 -76.582 1.00 80.69 636 GLN A C 1
ATOM 4696 O O . GLN A 1 636 ? 33.251 -3.255 -77.635 1.00 80.69 636 GLN A O 1
ATOM 4701 N N . ALA A 1 637 ? 32.149 -2.097 -76.051 1.00 79.38 637 ALA A N 1
ATOM 4702 C CA . ALA A 1 637 ? 30.816 -2.166 -76.649 1.00 79.38 637 ALA A CA 1
ATOM 4703 C C . ALA A 1 637 ? 30.567 -1.068 -77.701 1.00 79.38 637 ALA A C 1
ATOM 4705 O O . ALA A 1 637 ? 29.532 -1.071 -78.372 1.00 79.38 637 ALA A O 1
ATOM 4706 N N . ASN A 1 638 ? 31.560 -0.200 -77.927 1.00 84.00 638 ASN A N 1
ATOM 4707 C CA . ASN A 1 638 ? 31.527 0.920 -78.855 1.00 84.00 638 ASN A CA 1
ATOM 4708 C C . ASN A 1 638 ? 30.501 1.999 -78.453 1.00 84.00 638 ASN A C 1
ATOM 4710 O O . ASN A 1 638 ? 30.000 2.723 -79.324 1.00 84.00 638 ASN A O 1
ATOM 4714 N N . ASN A 1 639 ? 30.229 2.151 -77.151 1.00 88.12 639 ASN A N 1
ATOM 4715 C CA . ASN A 1 639 ? 29.624 3.373 -76.631 1.00 88.12 639 ASN A CA 1
ATOM 4716 C C . ASN A 1 639 ? 30.712 4.443 -76.485 1.00 88.12 639 ASN A C 1
ATOM 4718 O O . ASN A 1 639 ? 31.898 4.151 -76.322 1.00 88.12 639 ASN A O 1
ATOM 4722 N N . TRP A 1 640 ? 30.322 5.710 -76.626 1.00 92.50 640 TRP A N 1
ATOM 4723 C CA . TRP A 1 640 ? 31.272 6.814 -76.690 1.00 92.50 640 TRP A CA 1
ATOM 4724 C C . TRP A 1 640 ? 30.866 7.973 -75.796 1.00 92.50 640 TRP A C 1
ATOM 4726 O O . TRP A 1 640 ? 29.710 8.397 -75.808 1.00 92.50 640 TRP A O 1
ATOM 4736 N N . SER A 1 641 ? 31.856 8.537 -75.111 1.00 93.50 641 SER A N 1
ATOM 4737 C CA . SER A 1 641 ? 31.697 9.698 -74.249 1.00 93.50 641 SER A CA 1
ATOM 4738 C C . SER A 1 641 ? 31.238 10.948 -75.004 1.00 93.50 641 SER A C 1
ATOM 4740 O O . SER A 1 641 ? 31.406 11.088 -76.223 1.00 93.50 641 SER A O 1
ATOM 4742 N N . SER A 1 642 ? 30.753 11.929 -74.239 1.00 92.62 642 SER A N 1
ATOM 4743 C CA . SER A 1 642 ? 30.786 13.326 -74.688 1.00 92.62 642 SER A CA 1
ATOM 4744 C C . SER A 1 642 ? 32.236 13.786 -74.868 1.00 92.62 642 SER A C 1
ATOM 4746 O O . SER A 1 642 ? 33.144 13.263 -74.215 1.00 92.62 642 SER A O 1
ATOM 4748 N N . ALA A 1 643 ? 32.463 14.739 -75.771 1.00 91.88 643 ALA A N 1
ATOM 4749 C CA . ALA A 1 643 ? 33.804 15.241 -76.034 1.00 91.88 643 ALA A CA 1
ATOM 4750 C C . ALA A 1 643 ? 34.328 16.104 -74.878 1.00 91.88 643 ALA A C 1
ATOM 4752 O O . ALA A 1 643 ? 33.599 16.955 -74.368 1.00 91.88 643 ALA A O 1
ATOM 4753 N N . VAL A 1 644 ? 35.598 15.915 -74.524 1.00 94.50 644 VAL A N 1
ATOM 4754 C CA . VAL A 1 644 ? 36.373 16.839 -73.690 1.00 94.50 644 VAL A CA 1
ATOM 4755 C C . VAL A 1 644 ? 37.201 17.747 -74.595 1.00 94.50 644 VAL A C 1
ATOM 4757 O O . VAL A 1 644 ? 37.838 17.274 -75.539 1.00 94.50 644 VAL A O 1
ATOM 4760 N N . ALA A 1 645 ? 37.178 19.053 -74.334 1.00 93.44 645 ALA A N 1
ATOM 4761 C CA . ALA A 1 645 ? 38.027 19.997 -75.053 1.00 93.44 645 ALA A CA 1
ATOM 4762 C C . ALA A 1 645 ? 39.419 20.025 -74.409 1.00 93.44 645 ALA A C 1
ATOM 4764 O O . ALA A 1 645 ? 39.555 20.405 -73.249 1.00 93.44 645 ALA A O 1
ATOM 4765 N N . VAL A 1 646 ? 40.446 19.624 -75.150 1.00 95.62 646 VAL A N 1
ATOM 4766 C CA . VAL A 1 646 ? 41.839 19.562 -74.703 1.00 95.62 646 VAL A CA 1
ATOM 4767 C C . VAL A 1 646 ? 42.657 20.622 -75.424 1.00 95.62 646 VAL A C 1
ATOM 4769 O O . VAL A 1 646 ? 42.770 20.592 -76.648 1.00 95.62 646 VAL A O 1
ATOM 4772 N N . THR A 1 647 ? 43.255 21.533 -74.666 1.00 94.88 647 THR A N 1
ATOM 4773 C CA . THR A 1 647 ? 44.201 22.531 -75.167 1.00 94.88 647 THR A CA 1
ATOM 4774 C C . THR A 1 647 ? 45.625 22.064 -74.898 1.00 94.88 647 THR A C 1
ATOM 4776 O O . THR A 1 647 ? 46.007 21.870 -73.746 1.00 94.88 647 THR A O 1
ATOM 4779 N N . LEU A 1 648 ? 46.414 21.899 -75.954 1.00 94.75 648 LEU A N 1
ATOM 4780 C CA . LEU A 1 648 ? 47.846 21.628 -75.894 1.00 94.75 648 LEU A CA 1
ATOM 4781 C C . LEU A 1 648 ? 48.590 22.956 -76.010 1.00 94.75 648 LEU A C 1
ATOM 4783 O O . LEU A 1 648 ? 48.504 23.623 -77.038 1.00 94.75 648 LEU A O 1
ATOM 4787 N N . ASN A 1 649 ? 49.273 23.350 -74.944 1.00 92.31 649 ASN A N 1
ATOM 4788 C CA . ASN A 1 649 ? 50.018 24.594 -74.858 1.00 92.31 649 ASN A CA 1
ATOM 4789 C C . ASN A 1 649 ? 51.497 24.293 -75.050 1.00 92.31 649 ASN A C 1
ATOM 4791 O O . ASN A 1 649 ? 52.133 23.682 -74.188 1.00 92.31 649 ASN A O 1
ATOM 4795 N N . GLU A 1 650 ? 52.030 24.728 -76.173 1.00 91.44 650 GLU A N 1
ATOM 4796 C CA . GLU A 1 650 ? 53.456 24.695 -76.416 1.00 91.44 650 GLU A CA 1
ATOM 4797 C C . GLU A 1 650 ? 54.164 25.655 -75.452 1.00 91.44 650 GLU A C 1
ATOM 4799 O O . GLU A 1 650 ? 53.691 26.764 -75.185 1.00 91.44 650 GLU A O 1
ATOM 4804 N N . THR A 1 651 ? 55.285 25.219 -74.886 1.00 88.94 651 THR A N 1
ATOM 4805 C CA . THR A 1 651 ? 56.127 26.027 -74.005 1.00 88.94 651 THR A CA 1
ATOM 4806 C C . THR A 1 651 ? 57.475 26.270 -74.653 1.00 88.94 651 THR A C 1
ATOM 4808 O O . THR A 1 651 ? 58.105 25.310 -75.100 1.00 88.94 651 THR A O 1
ATOM 4811 N N . ASN A 1 652 ? 57.905 27.531 -74.612 1.00 81.81 652 ASN A N 1
ATOM 4812 C CA . ASN A 1 652 ? 59.171 27.983 -75.166 1.00 81.81 652 ASN A CA 1
ATOM 4813 C C . ASN A 1 652 ? 60.366 27.270 -74.507 1.00 81.81 652 ASN A C 1
ATOM 4815 O O . ASN A 1 652 ? 60.447 27.186 -73.273 1.00 81.81 652 ASN A O 1
ATOM 4819 N N . ASP A 1 653 ? 61.293 26.804 -75.332 1.00 75.38 653 ASP A N 1
ATOM 4820 C CA . ASP A 1 653 ? 62.636 26.399 -74.952 1.00 75.38 653 ASP A CA 1
ATOM 4821 C C . ASP A 1 653 ? 63.636 27.521 -75.250 1.00 75.38 653 ASP A C 1
ATOM 4823 O O . ASP A 1 653 ? 64.312 27.523 -76.266 1.00 75.38 653 ASP A O 1
ATOM 4827 N N . THR A 1 654 ? 63.827 28.439 -74.299 1.00 66.50 654 THR A N 1
ATOM 4828 C CA . THR A 1 654 ? 64.665 29.643 -74.509 1.00 66.50 654 THR A CA 1
ATOM 4829 C C . THR A 1 654 ? 66.113 29.358 -74.937 1.00 66.50 654 THR A C 1
ATOM 4831 O O . THR A 1 654 ? 66.856 30.278 -75.288 1.00 66.50 654 THR A O 1
ATOM 4834 N N . GLY A 1 655 ? 66.550 28.096 -74.845 1.00 60.91 655 GLY A N 1
ATOM 4835 C CA . GLY A 1 655 ? 67.838 27.635 -75.328 1.00 60.91 655 GLY A CA 1
ATOM 4836 C C . GLY A 1 655 ? 68.019 27.778 -76.839 1.00 60.91 655 GLY A C 1
ATOM 4837 O O . GLY A 1 655 ? 69.170 27.917 -77.249 1.00 60.91 655 GLY A O 1
ATOM 4838 N N . ASP A 1 656 ? 66.950 27.786 -77.647 1.00 60.53 656 ASP A N 1
ATOM 4839 C CA . ASP A 1 656 ? 67.003 27.856 -79.118 1.00 60.53 656 ASP A CA 1
ATOM 4840 C C . ASP A 1 656 ? 66.507 29.144 -79.771 1.00 60.53 656 ASP A C 1
ATOM 4842 O O . ASP A 1 656 ? 66.794 29.372 -80.950 1.00 60.53 656 ASP A O 1
ATOM 4846 N N . ASP A 1 657 ? 65.985 30.069 -78.972 1.00 63.97 657 ASP A N 1
ATOM 4847 C CA . ASP A 1 657 ? 65.643 31.436 -79.375 1.00 63.97 657 ASP A CA 1
ATOM 4848 C C . ASP A 1 657 ? 66.794 32.196 -80.076 1.00 63.97 657 ASP A C 1
ATOM 4850 O O . ASP A 1 657 ? 66.565 33.156 -80.821 1.00 63.97 657 ASP A O 1
ATOM 4854 N N . THR A 1 658 ? 68.062 31.834 -79.823 1.00 60.34 658 THR A N 1
ATOM 4855 C CA . THR A 1 658 ? 69.236 32.564 -80.339 1.00 60.34 658 THR A CA 1
ATOM 4856 C C . THR A 1 658 ? 70.399 31.659 -80.769 1.00 60.34 658 THR A C 1
ATOM 4858 O O . THR A 1 658 ? 70.944 30.898 -79.977 1.00 60.34 658 THR A O 1
ATOM 4861 N N . LEU A 1 659 ? 70.866 31.807 -82.022 1.00 64.06 659 LEU A N 1
ATOM 4862 C CA . LEU A 1 659 ? 72.069 31.125 -82.525 1.00 64.06 659 LEU A CA 1
ATOM 4863 C C . LEU A 1 659 ? 73.330 31.951 -82.234 1.00 64.06 659 LEU A C 1
ATOM 4865 O O . LEU A 1 659 ? 73.627 32.938 -82.913 1.00 64.06 659 LEU A O 1
ATOM 4869 N N . SER A 1 660 ? 74.103 31.519 -81.241 1.00 64.94 660 SER A N 1
ATOM 4870 C CA . SER A 1 660 ? 75.398 32.115 -80.901 1.00 64.94 660 SER A CA 1
ATOM 4871 C C . SER A 1 660 ? 76.512 31.492 -81.742 1.00 64.94 660 SER A C 1
ATOM 4873 O O . SER A 1 660 ? 76.609 30.271 -81.817 1.00 64.94 660 SER A O 1
ATOM 4875 N N . VAL A 1 661 ? 77.367 32.317 -82.363 1.00 64.31 661 VAL A N 1
ATOM 4876 C CA . VAL A 1 661 ? 78.482 31.870 -83.223 1.00 64.31 661 VAL A CA 1
ATOM 4877 C C . VAL A 1 661 ? 79.789 32.478 -82.742 1.00 64.31 661 VAL A C 1
ATOM 4879 O O . VAL A 1 661 ? 79.900 33.693 -82.585 1.00 64.31 661 VAL A O 1
ATOM 4882 N N . TYR A 1 662 ? 80.796 31.629 -82.584 1.00 68.25 662 TYR A N 1
ATOM 4883 C CA . TYR A 1 662 ? 82.166 31.994 -82.265 1.00 68.25 662 TYR A CA 1
ATOM 4884 C C . TYR A 1 662 ? 83.110 31.337 -83.274 1.00 68.25 662 TYR A C 1
ATOM 4886 O O . TYR A 1 662 ? 82.878 30.222 -83.738 1.00 68.25 662 TYR A O 1
ATOM 4894 N N . VAL A 1 663 ? 84.182 32.043 -83.624 1.00 67.44 663 VAL A N 1
ATOM 4895 C CA . VAL A 1 663 ? 85.204 31.569 -84.565 1.00 67.44 663 VAL A CA 1
ATOM 4896 C C . VAL A 1 663 ? 86.549 31.660 -83.868 1.00 67.44 663 VAL A C 1
ATOM 4898 O O . VAL A 1 663 ? 86.851 32.687 -83.256 1.00 67.44 663 VAL A O 1
ATOM 4901 N N . ALA A 1 664 ? 87.339 30.596 -83.951 1.00 61.75 664 ALA A N 1
ATOM 4902 C CA . ALA A 1 664 ? 88.684 30.551 -83.402 1.00 61.75 664 ALA A CA 1
ATOM 4903 C C . ALA A 1 664 ? 89.640 29.823 -84.354 1.00 61.75 664 ALA A C 1
ATOM 4905 O O . ALA A 1 664 ? 89.250 28.891 -85.055 1.00 61.75 664 ALA A O 1
ATOM 4906 N N . GLN A 1 665 ? 90.897 30.263 -84.331 1.00 63.59 665 GLN A N 1
ATOM 4907 C CA . GLN A 1 665 ? 92.012 29.700 -85.095 1.00 63.59 665 GLN A CA 1
ATOM 4908 C C . GLN A 1 665 ? 93.046 29.171 -84.096 1.00 63.59 665 GLN A C 1
ATOM 4910 O O . GLN A 1 665 ? 93.243 29.770 -83.029 1.00 63.59 665 GLN A O 1
ATOM 4915 N N . SER A 1 666 ? 93.668 28.027 -84.374 1.00 56.88 666 SER A N 1
ATOM 4916 C CA . SER A 1 666 ? 94.701 27.476 -83.496 1.00 56.88 666 SER A CA 1
ATOM 4917 C C . SER A 1 666 ? 96.078 28.060 -83.811 1.00 56.88 666 SER A C 1
ATOM 4919 O O . SER A 1 666 ? 96.734 27.632 -84.742 1.00 56.88 666 SER A O 1
ATOM 4921 N N . GLY A 1 667 ? 96.576 28.980 -82.982 1.00 54.72 667 GLY A N 1
ATOM 4922 C CA . GLY A 1 667 ? 97.933 29.510 -83.159 1.00 54.72 667 GLY A CA 1
ATOM 4923 C C . GLY A 1 667 ? 99.044 28.449 -83.028 1.00 54.72 667 GLY A C 1
ATOM 4924 O O . GLY A 1 667 ? 98.976 27.565 -82.167 1.00 54.72 667 GLY A O 1
ATOM 4925 N N . ASP A 1 668 ? 100.089 28.605 -83.850 1.00 53.47 668 ASP A N 1
ATOM 4926 C CA . ASP A 1 668 ? 101.310 27.789 -83.949 1.00 53.47 668 ASP A CA 1
ATOM 4927 C C . ASP A 1 668 ? 101.773 27.162 -82.620 1.00 53.47 668 ASP A C 1
ATOM 4929 O O . ASP A 1 668 ? 102.273 27.836 -81.710 1.00 53.47 668 ASP A O 1
ATOM 4933 N N . ASN A 1 669 ? 101.745 25.832 -82.535 1.00 48.69 669 ASN A N 1
ATOM 4934 C CA . ASN A 1 669 ? 102.578 25.100 -81.587 1.00 48.69 669 ASN A CA 1
ATOM 4935 C C . ASN A 1 669 ? 103.838 24.572 -82.299 1.00 48.69 669 ASN A C 1
ATOM 4937 O O . ASN A 1 669 ? 103.819 24.103 -83.434 1.00 48.69 669 ASN A O 1
ATOM 4941 N N . ALA A 1 670 ? 104.981 24.673 -81.610 1.00 47.72 670 ALA A N 1
ATOM 4942 C CA . ALA A 1 670 ? 106.340 24.562 -82.159 1.00 47.72 670 ALA A CA 1
ATOM 4943 C C . ALA A 1 670 ? 106.746 23.192 -82.763 1.00 47.72 670 ALA A C 1
ATOM 4945 O O . ALA A 1 670 ? 107.931 22.965 -82.993 1.00 47.72 670 ALA A O 1
ATOM 4946 N N . ASN A 1 671 ? 105.798 22.285 -83.021 1.00 48.75 671 ASN A N 1
ATOM 4947 C CA . ASN A 1 671 ? 106.036 20.932 -83.527 1.00 48.75 671 ASN A CA 1
ATOM 4948 C C . ASN A 1 671 ? 105.271 20.569 -84.820 1.00 48.75 671 ASN A C 1
ATOM 4950 O O . ASN A 1 671 ? 105.240 19.392 -85.168 1.00 48.75 671 ASN A O 1
ATOM 4954 N N . SER A 1 672 ? 104.752 21.547 -85.573 1.00 53.59 672 SER A N 1
ATOM 4955 C CA . SER A 1 672 ? 104.448 21.416 -87.013 1.00 53.59 672 SER A CA 1
ATOM 4956 C C . SER A 1 672 ? 103.591 20.198 -87.412 1.00 53.59 672 SER A C 1
ATOM 4958 O O . SER A 1 672 ? 103.931 19.476 -88.347 1.00 53.59 672 SER A O 1
ATOM 4960 N N . TYR A 1 673 ? 102.466 19.979 -86.725 1.00 47.12 673 TYR A N 1
ATOM 4961 C CA . TYR A 1 673 ? 101.397 19.106 -87.217 1.00 47.12 673 TYR A CA 1
ATOM 4962 C C . TYR A 1 673 ? 100.024 19.685 -86.840 1.00 47.12 673 TYR A C 1
ATOM 4964 O O . TYR A 1 673 ? 99.724 19.791 -85.655 1.00 47.12 673 TYR A O 1
ATOM 4972 N N . ILE A 1 674 ? 99.243 19.983 -87.893 1.00 51.09 674 ILE A N 1
ATOM 4973 C CA . ILE A 1 674 ? 97.832 20.417 -87.996 1.00 51.09 674 ILE A CA 1
ATOM 4974 C C . ILE A 1 674 ? 97.437 21.715 -87.271 1.00 51.09 674 ILE A C 1
ATOM 4976 O O . ILE A 1 674 ? 97.123 21.715 -86.086 1.00 51.09 674 ILE A O 1
ATOM 4980 N N . ASP A 1 675 ? 97.418 22.797 -88.054 1.00 58.47 675 ASP A N 1
ATOM 4981 C CA . ASP A 1 675 ? 96.652 24.020 -87.799 1.00 58.47 675 ASP A CA 1
ATOM 4982 C C . ASP A 1 675 ? 95.187 23.768 -88.204 1.00 58.47 675 ASP A C 1
ATOM 4984 O O . ASP A 1 675 ? 94.929 22.995 -89.131 1.00 58.47 675 ASP A O 1
ATOM 4988 N N . THR A 1 676 ? 94.209 24.274 -87.459 1.00 60.72 676 THR A N 1
ATOM 4989 C CA . THR A 1 676 ? 92.794 23.955 -87.683 1.00 60.72 676 THR A CA 1
ATOM 4990 C C . THR A 1 676 ? 91.903 25.135 -87.319 1.00 60.72 676 THR A C 1
ATOM 4992 O O . THR A 1 676 ? 91.823 25.549 -86.159 1.00 60.72 676 THR A O 1
ATOM 4995 N N . ASP A 1 677 ? 91.169 25.624 -88.314 1.00 65.88 677 ASP A N 1
ATOM 4996 C CA . ASP A 1 677 ? 90.096 26.587 -88.118 1.00 65.88 677 ASP A CA 1
ATOM 4997 C C . ASP A 1 677 ? 88.853 25.880 -87.574 1.00 65.88 677 ASP A C 1
ATOM 4999 O O . ASP A 1 677 ? 88.440 24.830 -88.087 1.00 65.88 677 ASP A O 1
ATOM 5003 N N . TYR A 1 678 ? 88.214 26.469 -86.558 1.00 69.94 678 TYR A N 1
ATOM 5004 C CA . TYR A 1 678 ? 86.930 25.967 -86.088 1.00 69.94 678 TYR A CA 1
ATOM 5005 C C . TYR A 1 678 ? 85.902 27.042 -85.768 1.00 69.94 678 TYR A C 1
ATOM 5007 O O . TYR A 1 678 ? 86.190 28.122 -85.249 1.00 69.94 678 TYR A O 1
ATOM 5015 N N . ILE A 1 679 ? 84.652 26.683 -86.049 1.00 70.69 679 ILE A N 1
ATOM 5016 C CA . ILE A 1 679 ? 83.470 27.445 -85.662 1.00 70.69 679 ILE A CA 1
ATOM 5017 C C . ILE A 1 679 ? 82.796 26.695 -84.519 1.00 70.69 679 ILE A C 1
ATOM 5019 O O . ILE A 1 679 ? 82.479 25.509 -84.657 1.00 70.69 679 ILE A O 1
ATOM 5023 N N . THR A 1 680 ? 82.555 27.394 -83.413 1.00 67.75 680 THR A N 1
ATOM 5024 C CA . THR A 1 680 ? 81.666 26.933 -82.349 1.00 67.75 680 THR A CA 1
ATOM 5025 C C . THR A 1 680 ? 80.335 27.653 -82.416 1.00 67.75 680 THR A C 1
ATOM 5027 O O . THR A 1 680 ? 80.275 28.875 -82.545 1.00 67.75 680 THR A O 1
ATOM 5030 N N . PHE A 1 681 ? 79.251 26.894 -82.313 1.00 67.69 681 PHE A N 1
ATOM 5031 C CA . PHE A 1 681 ? 77.911 27.462 -82.255 1.00 67.69 681 PHE A CA 1
ATOM 5032 C C . PHE A 1 681 ? 76.990 26.667 -81.329 1.00 67.69 681 PHE A C 1
ATOM 5034 O O . PHE A 1 681 ? 77.197 25.470 -81.093 1.00 67.69 681 PHE A O 1
ATOM 5041 N N . ALA A 1 682 ? 76.012 27.377 -80.770 1.00 62.56 682 ALA A N 1
ATOM 5042 C CA . ALA A 1 682 ? 75.028 26.867 -79.823 1.00 62.56 682 ALA A CA 1
ATOM 5043 C C . ALA A 1 682 ? 73.695 27.639 -79.949 1.00 62.56 682 ALA A C 1
ATOM 5045 O O . ALA A 1 682 ? 73.737 28.824 -80.304 1.00 62.56 682 ALA A O 1
ATOM 5046 N N . PRO A 1 683 ? 72.555 26.992 -79.639 1.00 56.84 683 PRO A N 1
ATOM 5047 C CA . PRO A 1 683 ? 72.440 25.607 -79.150 1.00 56.84 683 PRO A CA 1
ATOM 5048 C C . PRO A 1 683 ? 72.566 24.546 -80.259 1.00 56.84 683 PRO A C 1
ATOM 5050 O O . PRO A 1 683 ? 72.736 24.859 -81.438 1.00 56.84 683 PRO A O 1
ATOM 5053 N N . ILE A 1 684 ? 72.494 23.273 -79.854 1.00 59.44 684 ILE A N 1
ATOM 5054 C CA . ILE A 1 684 ? 72.490 22.105 -80.737 1.00 59.44 684 ILE A CA 1
ATOM 5055 C C . ILE A 1 684 ? 71.099 21.464 -80.738 1.00 59.44 684 ILE A C 1
ATOM 5057 O O . ILE A 1 684 ? 70.587 21.087 -79.691 1.00 59.44 684 ILE A O 1
ATOM 5061 N N . SER A 1 685 ? 70.505 21.301 -81.917 1.00 59.22 685 SER A N 1
ATOM 5062 C CA . SER A 1 685 ? 69.391 20.373 -82.117 1.00 59.22 685 SER A CA 1
ATOM 5063 C C . SER A 1 685 ? 69.869 19.260 -83.040 1.00 59.22 685 SER A C 1
ATOM 5065 O O . SER A 1 685 ? 70.443 19.539 -84.095 1.00 59.22 685 SER A O 1
ATOM 5067 N N . GLU A 1 686 ? 69.660 17.999 -82.646 1.00 55.62 686 GLU A N 1
ATOM 5068 C CA . GLU A 1 686 ? 70.111 16.815 -83.401 1.00 55.62 686 GLU A CA 1
ATOM 5069 C C . GLU A 1 686 ? 69.545 16.764 -84.833 1.00 55.62 686 GLU A C 1
ATOM 5071 O O . GLU A 1 686 ? 70.101 16.077 -85.689 1.00 55.62 686 GLU A O 1
ATOM 5076 N N . ASN A 1 687 ? 68.480 17.524 -85.110 1.00 57.47 687 ASN A N 1
ATOM 5077 C CA . ASN A 1 687 ? 67.795 17.568 -86.401 1.00 57.47 687 ASN A CA 1
ATOM 5078 C C . ASN A 1 687 ? 68.076 18.842 -87.218 1.00 57.47 687 ASN A C 1
ATOM 5080 O O . ASN A 1 687 ? 67.471 19.030 -88.276 1.00 57.47 687 ASN A O 1
ATOM 5084 N N . ALA A 1 688 ? 68.971 19.721 -86.757 1.00 66.31 688 ALA A N 1
ATOM 5085 C CA . ALA A 1 688 ? 69.326 20.927 -87.493 1.00 66.31 688 ALA A CA 1
ATOM 5086 C C . ALA A 1 688 ? 70.307 20.617 -88.637 1.00 66.31 688 ALA A C 1
ATOM 5088 O O . ALA A 1 688 ? 71.289 19.892 -88.471 1.00 66.31 688 ALA A O 1
ATOM 5089 N N . THR A 1 689 ? 70.074 21.205 -89.810 1.00 70.19 689 THR A N 1
ATOM 5090 C CA . THR A 1 689 ? 71.047 21.225 -90.911 1.00 70.19 689 THR A CA 1
ATOM 5091 C C . THR A 1 689 ? 71.789 22.552 -90.920 1.00 70.19 689 THR A C 1
ATOM 5093 O O . THR A 1 689 ? 71.163 23.595 -90.770 1.00 70.19 689 THR A O 1
ATOM 5096 N N . PHE A 1 690 ? 73.102 22.540 -91.138 1.00 76.56 690 PHE A N 1
ATOM 5097 C CA . PHE A 1 690 ? 73.922 23.750 -91.051 1.00 76.56 690 PHE A CA 1
ATOM 5098 C C . PHE A 1 690 ? 74.491 24.152 -92.409 1.00 76.56 690 PHE A C 1
ATOM 5100 O O . PHE A 1 690 ? 75.008 23.317 -93.154 1.00 76.56 690 PHE A O 1
ATOM 5107 N N . LYS A 1 691 ? 74.446 25.452 -92.699 1.00 80.19 691 LYS A N 1
ATOM 5108 C CA . LYS A 1 691 ? 75.168 26.092 -93.799 1.00 80.19 691 LYS A CA 1
ATOM 5109 C C . LYS A 1 691 ? 76.099 27.163 -93.258 1.00 80.19 691 LYS A C 1
ATOM 5111 O O . LYS A 1 691 ? 75.719 27.954 -92.396 1.00 80.19 691 LYS A O 1
ATOM 5116 N N . PHE A 1 692 ? 77.304 27.214 -93.811 1.00 81.44 692 PHE A N 1
ATOM 5117 C CA . PHE A 1 692 ? 78.355 28.130 -93.387 1.00 81.44 692 PHE A CA 1
ATOM 5118 C C . PHE A 1 692 ? 78.690 29.086 -94.524 1.00 81.44 692 PHE A C 1
ATOM 5120 O O . PHE A 1 692 ? 78.847 28.665 -95.668 1.00 81.44 692 PHE A O 1
ATOM 5127 N N . TYR A 1 693 ? 78.804 30.371 -94.207 1.00 81.38 693 TYR A N 1
ATOM 5128 C CA . TYR A 1 693 ? 79.123 31.423 -95.160 1.00 81.38 693 TYR A CA 1
ATOM 5129 C C . TYR A 1 693 ? 80.302 32.250 -94.656 1.00 81.38 693 TYR A C 1
ATOM 5131 O O . TYR A 1 693 ? 80.311 32.666 -93.498 1.00 81.38 693 TYR A O 1
ATOM 5139 N N . VAL A 1 694 ? 81.236 32.568 -95.550 1.00 80.94 694 VAL A N 1
ATOM 5140 C CA . VAL A 1 694 ? 82.327 33.522 -95.306 1.00 80.94 694 VAL A CA 1
ATOM 5141 C C . VAL A 1 694 ? 82.189 34.665 -96.292 1.00 80.94 694 VAL A C 1
ATOM 5143 O O . VAL A 1 694 ? 82.102 34.445 -97.498 1.00 80.94 694 VAL A O 1
ATOM 5146 N N . ASN A 1 695 ? 82.096 35.894 -95.788 1.00 81.12 695 ASN A N 1
ATOM 5147 C CA . ASN A 1 695 ? 81.871 37.094 -96.595 1.00 81.12 695 ASN A CA 1
ATOM 5148 C C . ASN A 1 695 ? 80.697 36.937 -97.583 1.00 81.12 695 ASN A C 1
ATOM 5150 O O . ASN A 1 695 ? 80.738 37.420 -98.712 1.00 81.12 695 ASN A O 1
ATOM 5154 N N . SER A 1 696 ? 79.622 36.278 -97.133 1.00 82.12 696 SER A N 1
ATOM 5155 C CA . SER A 1 696 ? 78.415 35.945 -97.916 1.00 82.12 696 SER A CA 1
ATOM 5156 C C . SER A 1 696 ? 78.581 34.874 -99.008 1.00 82.12 696 SER A C 1
ATOM 5158 O O . SER A 1 696 ? 77.658 34.676 -99.797 1.00 82.12 696 SER A O 1
ATOM 5160 N N . ILE A 1 697 ? 79.706 34.158 -99.053 1.00 81.38 697 ILE A N 1
ATOM 5161 C CA . ILE A 1 697 ? 79.938 33.020 -99.953 1.00 81.38 697 ILE A CA 1
ATOM 5162 C C . ILE A 1 697 ? 79.762 31.722 -99.161 1.00 81.38 697 ILE A C 1
ATOM 5164 O O . ILE A 1 697 ? 80.384 31.558 -98.116 1.00 81.38 697 ILE A O 1
ATOM 5168 N N . GLU A 1 698 ? 78.908 30.813 -99.640 1.00 83.88 698 GLU A N 1
ATOM 5169 C CA . GLU A 1 698 ? 78.664 29.510 -99.001 1.00 83.88 698 GLU A CA 1
ATOM 5170 C C . GLU A 1 698 ? 79.899 28.607 -99.125 1.00 83.88 698 GLU A C 1
ATOM 5172 O O . GLU A 1 698 ? 80.440 28.430 -100.221 1.00 83.88 698 GLU A O 1
ATOM 5177 N N . LEU A 1 699 ? 80.339 28.026 -98.009 1.00 78.56 699 LEU A N 1
ATOM 5178 C CA . LEU A 1 699 ? 81.400 27.025 -97.996 1.00 78.56 699 LEU A CA 1
ATOM 5179 C C . LEU A 1 699 ? 80.869 25.710 -98.574 1.00 78.56 699 LEU A C 1
ATOM 5181 O O . LEU A 1 699 ? 79.802 25.235 -98.194 1.00 78.56 699 LEU A O 1
ATOM 5185 N N . THR A 1 700 ? 81.617 25.118 -99.507 1.00 69.88 700 THR A N 1
ATOM 5186 C CA . THR A 1 700 ? 81.201 23.896 -100.227 1.00 69.88 700 THR A CA 1
ATOM 5187 C C . THR A 1 700 ? 81.921 22.633 -99.754 1.00 69.88 700 THR A C 1
ATOM 5189 O O . THR A 1 700 ? 81.517 21.526 -100.108 1.00 69.88 700 THR A O 1
ATOM 5192 N N . THR A 1 701 ? 82.965 22.780 -98.939 1.00 66.56 701 THR A N 1
ATOM 5193 C CA . THR A 1 701 ? 83.657 21.690 -98.248 1.00 66.56 701 THR A CA 1
ATOM 5194 C C . THR A 1 701 ? 82.966 21.421 -96.914 1.00 66.56 701 THR A C 1
ATOM 5196 O O . THR A 1 701 ? 82.743 22.338 -96.124 1.00 66.56 701 THR A O 1
ATOM 5199 N N . SER A 1 702 ? 82.591 20.166 -96.658 1.00 60.94 702 SER A N 1
ATOM 5200 C CA . SER A 1 702 ? 81.974 19.789 -95.385 1.00 60.94 702 SER A CA 1
ATOM 5201 C C . SER A 1 702 ? 83.037 19.714 -94.281 1.00 60.94 702 SER A C 1
ATOM 5203 O O . SER A 1 702 ? 84.052 19.047 -94.489 1.00 60.94 702 SER A O 1
ATOM 5205 N N . PRO A 1 703 ? 82.814 20.346 -93.117 1.00 68.50 703 PRO A N 1
ATOM 5206 C CA . PRO A 1 703 ? 83.733 20.254 -91.992 1.00 68.50 703 PRO A CA 1
ATOM 5207 C C . PRO A 1 703 ? 83.741 18.846 -91.393 1.00 68.50 703 PRO A C 1
ATOM 5209 O O . PRO A 1 703 ? 82.752 18.110 -91.477 1.00 68.50 703 PRO A O 1
ATOM 5212 N N . THR A 1 704 ? 84.827 18.494 -90.706 1.00 67.12 704 THR A N 1
ATOM 5213 C CA . THR A 1 704 ? 84.833 17.313 -89.834 1.00 67.12 704 THR A CA 1
ATOM 5214 C C . THR A 1 704 ? 84.156 17.688 -88.516 1.00 67.12 704 THR A C 1
ATOM 5216 O O . THR A 1 704 ? 84.637 18.560 -87.794 1.00 67.12 704 THR A O 1
ATOM 5219 N N . GLN A 1 705 ? 83.022 17.060 -88.200 1.00 64.44 705 GLN A N 1
ATOM 5220 C CA . GLN A 1 705 ? 82.285 17.323 -86.960 1.00 64.44 705 GLN A CA 1
ATOM 5221 C C . GLN A 1 705 ? 82.924 16.563 -85.787 1.00 64.44 705 GLN A C 1
ATOM 5223 O O . GLN A 1 705 ? 83.023 15.335 -85.825 1.00 64.44 705 GLN A O 1
ATOM 5228 N N . LEU A 1 706 ? 83.326 17.276 -84.729 1.00 56.03 706 LEU A N 1
ATOM 5229 C CA . LEU A 1 706 ? 83.717 16.671 -83.449 1.00 56.03 706 LEU A CA 1
ATOM 5230 C C . LEU A 1 706 ? 82.592 16.898 -82.428 1.00 56.03 706 LEU A C 1
ATOM 5232 O O . LEU A 1 706 ? 82.389 18.014 -81.956 1.00 56.03 706 LEU A O 1
ATOM 5236 N N . ASN A 1 707 ? 81.858 15.844 -82.070 1.00 56.03 707 ASN A N 1
ATOM 5237 C CA . ASN A 1 707 ? 80.855 15.920 -81.005 1.00 56.03 707 ASN A CA 1
ATOM 5238 C C . ASN A 1 707 ? 81.536 15.938 -79.633 1.00 56.03 707 ASN A C 1
ATOM 5240 O O . ASN A 1 707 ? 82.111 14.926 -79.235 1.00 56.03 707 ASN A O 1
ATOM 5244 N N . HIS A 1 708 ? 81.411 17.035 -78.878 1.00 46.97 708 HIS A N 1
ATOM 5245 C CA . HIS A 1 708 ? 81.735 17.058 -77.450 1.00 46.97 708 HIS A CA 1
ATOM 5246 C C . HIS A 1 708 ? 80.796 17.985 -76.656 1.00 46.97 708 HIS A C 1
ATOM 5248 O O . HIS A 1 708 ? 80.908 19.203 -76.723 1.00 46.97 708 HIS A O 1
ATOM 5254 N N . GLY A 1 709 ? 79.953 17.375 -75.815 1.00 52.88 709 GLY A N 1
ATOM 5255 C CA . GLY A 1 709 ? 79.171 18.031 -74.760 1.00 52.88 709 GLY A CA 1
ATOM 5256 C C . GLY A 1 709 ? 77.759 18.488 -75.170 1.00 52.88 709 GLY A C 1
ATOM 5257 O O . GLY A 1 709 ? 77.543 18.829 -76.327 1.00 52.88 709 GLY A O 1
ATOM 5258 N N . PRO A 1 710 ? 76.793 18.510 -74.230 1.00 48.97 710 PRO A N 1
ATOM 5259 C CA . PRO A 1 710 ? 75.368 18.729 -74.519 1.00 48.97 710 PRO A CA 1
ATOM 5260 C C . PRO A 1 710 ? 74.986 20.122 -75.054 1.00 48.97 710 PRO A C 1
ATOM 5262 O O . PRO A 1 710 ? 73.819 20.326 -75.357 1.00 48.97 710 PRO A O 1
ATOM 5265 N N . TYR A 1 711 ? 75.921 21.072 -75.190 1.00 53.38 711 TYR A N 1
ATOM 5266 C CA . TYR A 1 711 ? 75.584 22.476 -75.471 1.00 53.38 711 TYR A CA 1
ATOM 5267 C C . TYR A 1 711 ? 76.504 23.184 -76.486 1.00 53.38 711 TYR A C 1
ATOM 5269 O O . TYR A 1 711 ? 76.506 24.412 -76.543 1.00 53.38 711 TYR A O 1
ATOM 5277 N N . THR A 1 712 ? 77.334 22.486 -77.279 1.00 59.47 712 THR A N 1
ATOM 5278 C CA . THR A 1 712 ? 78.210 23.167 -78.266 1.00 59.47 712 THR A CA 1
ATOM 5279 C C . THR A 1 712 ? 78.652 22.244 -79.408 1.00 59.47 712 THR A C 1
ATOM 5281 O O . THR A 1 712 ? 79.183 21.165 -79.153 1.00 59.47 712 THR A O 1
ATOM 5284 N N . THR A 1 713 ? 78.484 22.665 -80.671 1.00 63.44 713 THR A N 1
ATOM 5285 C CA . THR A 1 713 ? 79.039 21.949 -81.844 1.00 63.44 713 THR A CA 1
ATOM 5286 C C . THR A 1 713 ? 80.310 22.622 -82.349 1.00 63.44 713 THR A C 1
ATOM 5288 O O . THR A 1 713 ? 80.380 23.848 -82.394 1.00 63.44 713 THR A O 1
ATOM 5291 N N . PHE A 1 714 ? 81.283 21.805 -82.770 1.00 65.50 714 PHE A N 1
ATOM 5292 C CA . PHE A 1 714 ? 82.513 22.227 -83.440 1.00 65.50 714 PHE A CA 1
ATOM 5293 C C . PHE A 1 714 ? 82.503 21.772 -84.902 1.00 65.50 714 PHE A C 1
ATOM 5295 O O . PHE A 1 714 ? 82.367 20.579 -85.188 1.00 65.50 714 PHE A O 1
ATOM 5302 N N . ALA A 1 715 ? 82.697 22.715 -85.819 1.00 67.75 715 ALA A N 1
ATOM 5303 C CA . ALA A 1 715 ? 82.969 22.440 -87.225 1.00 67.75 715 ALA A CA 1
ATOM 5304 C C . ALA A 1 715 ? 84.439 22.761 -87.523 1.00 67.75 715 ALA A C 1
ATOM 5306 O O . ALA A 1 715 ? 84.840 23.905 -87.328 1.00 67.75 715 ALA A O 1
ATOM 5307 N N . LEU A 1 716 ? 85.219 21.761 -87.956 1.00 66.75 716 LEU A N 1
ATOM 5308 C CA . LEU A 1 716 ? 86.660 21.868 -88.222 1.00 66.75 716 LEU A CA 1
ATOM 5309 C C . LEU A 1 716 ? 86.949 21.781 -89.727 1.00 66.75 716 LEU A C 1
ATOM 5311 O O . LEU A 1 716 ? 86.488 20.839 -90.381 1.00 66.75 716 LEU A O 1
ATOM 5315 N N . TRP A 1 717 ? 87.759 22.703 -90.245 1.00 69.19 717 TRP A N 1
ATOM 5316 C CA . TRP A 1 717 ? 88.356 22.625 -91.584 1.00 69.19 717 TRP A CA 1
ATOM 5317 C C . TRP A 1 717 ? 89.874 22.446 -91.468 1.00 69.19 717 TRP A C 1
ATOM 5319 O O . TRP A 1 717 ? 90.499 23.040 -90.595 1.00 69.19 717 TRP A O 1
ATOM 5329 N N . ASP A 1 718 ? 90.458 21.605 -92.326 1.00 58.69 718 ASP A N 1
ATOM 5330 C CA . ASP A 1 718 ? 91.890 21.256 -92.312 1.00 58.69 718 ASP A CA 1
ATOM 5331 C C . ASP A 1 718 ? 92.775 22.201 -93.153 1.00 58.69 718 ASP A C 1
ATOM 5333 O O . ASP A 1 718 ? 93.923 21.864 -93.446 1.00 58.69 718 ASP A O 1
ATOM 5337 N N . ASP A 1 719 ? 92.249 23.372 -93.530 1.00 61.66 719 ASP A N 1
ATOM 5338 C CA . ASP A 1 719 ? 92.883 24.367 -94.406 1.00 61.66 719 ASP A CA 1
ATOM 5339 C C . ASP A 1 719 ? 92.965 25.730 -93.692 1.00 61.66 719 ASP A C 1
ATOM 5341 O O . ASP A 1 719 ? 91.966 26.215 -93.161 1.00 61.66 719 ASP A O 1
ATOM 5345 N N . ASP A 1 720 ? 94.158 26.330 -93.702 1.00 59.97 720 ASP A N 1
ATOM 5346 C CA . ASP A 1 720 ? 94.564 27.562 -93.006 1.00 59.97 720 ASP A CA 1
ATOM 5347 C C . ASP A 1 720 ? 94.125 28.859 -93.713 1.00 59.97 720 ASP A C 1
ATOM 5349 O O . ASP A 1 720 ? 94.372 29.968 -93.233 1.00 59.97 720 ASP A O 1
ATOM 5353 N N . THR A 1 721 ? 93.476 28.756 -94.874 1.00 61.03 721 THR A N 1
ATOM 5354 C CA . THR A 1 721 ? 93.036 29.919 -95.661 1.00 61.03 721 THR A CA 1
ATOM 5355 C C . THR A 1 721 ? 91.546 30.231 -95.536 1.00 61.03 721 THR A C 1
ATOM 5357 O O . THR A 1 721 ? 91.044 31.129 -96.222 1.00 61.03 721 THR A O 1
ATOM 5360 N N . GLN A 1 722 ? 90.817 29.505 -94.684 1.00 66.94 722 GLN A N 1
ATOM 5361 C CA . GLN A 1 722 ? 89.358 29.496 -94.726 1.00 66.94 722 GLN A CA 1
ATOM 5362 C C . GLN A 1 722 ? 88.718 30.751 -94.107 1.00 66.94 722 GLN A C 1
ATOM 5364 O O . GLN A 1 722 ? 87.696 31.207 -94.634 1.00 66.94 722 GLN A O 1
ATOM 5369 N N . PHE A 1 723 ? 89.313 31.331 -93.053 1.00 71.06 723 PHE A N 1
ATOM 5370 C CA . PHE A 1 723 ? 88.806 32.541 -92.384 1.00 71.06 723 PHE A CA 1
ATOM 5371 C C . PHE A 1 723 ? 89.929 33.558 -92.088 1.00 71.06 723 PHE A C 1
ATOM 5373 O O . PHE A 1 723 ? 90.789 33.344 -91.244 1.00 71.06 723 PHE A O 1
ATOM 5380 N N . GLY A 1 724 ? 89.928 34.714 -92.750 1.00 66.44 724 GLY A N 1
ATOM 5381 C CA . GLY A 1 724 ? 90.854 35.815 -92.472 1.00 66.44 724 GLY A CA 1
ATOM 5382 C C . GLY A 1 724 ? 90.366 36.763 -91.371 1.00 66.44 724 GLY A C 1
ATOM 5383 O O . GLY A 1 724 ? 89.167 36.932 -91.142 1.00 66.44 724 GLY A O 1
ATOM 5384 N N . ALA A 1 725 ? 91.292 37.466 -90.710 1.00 69.44 725 ALA A N 1
ATOM 5385 C CA . ALA A 1 725 ? 90.936 38.551 -89.793 1.00 69.44 725 ALA A CA 1
ATOM 5386 C C . ALA A 1 725 ? 90.116 39.638 -90.522 1.00 69.44 725 ALA A C 1
ATOM 5388 O O . ALA A 1 725 ? 90.574 40.220 -91.506 1.00 69.44 725 ALA A O 1
ATOM 5389 N N . GLY A 1 726 ? 88.918 39.936 -90.014 1.00 69.06 726 GLY A N 1
ATOM 5390 C CA . GLY A 1 726 ? 87.954 40.852 -90.633 1.00 69.06 726 GLY A CA 1
ATOM 5391 C C . GLY A 1 726 ? 86.899 40.176 -91.514 1.00 69.06 726 GLY A C 1
ATOM 5392 O O . GLY A 1 726 ? 85.959 40.855 -91.934 1.00 69.06 726 GLY A O 1
ATOM 5393 N N . ASP A 1 727 ? 87.000 38.867 -91.754 1.00 80.25 727 ASP A N 1
ATOM 5394 C CA . ASP A 1 727 ? 85.980 38.127 -92.491 1.00 80.25 727 ASP A CA 1
ATOM 5395 C C . ASP A 1 727 ? 84.687 38.008 -91.688 1.00 80.25 727 ASP A C 1
ATOM 5397 O O . ASP A 1 727 ? 84.677 37.791 -90.476 1.00 80.25 727 ASP A O 1
ATOM 5401 N N . THR A 1 728 ? 83.561 38.140 -92.380 1.00 79.50 728 THR A N 1
ATOM 5402 C CA . THR A 1 728 ? 82.241 37.919 -91.796 1.00 79.50 728 THR A CA 1
ATOM 5403 C C . THR A 1 728 ? 81.871 36.452 -91.924 1.00 79.50 728 THR A C 1
ATOM 5405 O O . THR A 1 728 ? 81.638 35.972 -93.034 1.00 79.50 728 THR A O 1
ATOM 5408 N N . VAL A 1 729 ? 81.759 35.760 -90.797 1.00 78.56 729 VAL A N 1
ATOM 5409 C CA . VAL A 1 729 ? 81.339 34.361 -90.734 1.00 78.56 729 VAL A CA 1
ATOM 5410 C C . VAL A 1 729 ? 79.878 34.305 -90.311 1.00 78.56 729 VAL A C 1
ATOM 5412 O O . VAL A 1 729 ? 79.496 34.837 -89.268 1.00 78.56 729 VAL A O 1
ATOM 5415 N N . LYS A 1 730 ? 79.045 33.678 -91.140 1.00 80.38 730 LYS A N 1
ATOM 5416 C CA . LYS A 1 730 ? 77.614 33.487 -90.894 1.00 80.38 730 LYS A CA 1
ATOM 5417 C C . LYS A 1 730 ? 77.297 31.995 -90.886 1.00 80.38 730 LYS A C 1
ATOM 5419 O O . LYS A 1 730 ? 77.608 31.291 -91.843 1.00 80.38 730 LYS A O 1
ATOM 5424 N N . VAL A 1 731 ? 76.633 31.543 -89.830 1.00 79.69 731 VAL A N 1
ATOM 5425 C CA . VAL A 1 731 ? 76.072 30.197 -89.707 1.00 79.69 731 VAL A CA 1
ATOM 5426 C C . VAL A 1 731 ? 74.562 30.306 -89.854 1.00 79.69 731 VAL A C 1
ATOM 5428 O O . VAL A 1 731 ? 73.927 31.139 -89.206 1.00 79.69 731 VAL A O 1
ATOM 5431 N N . VAL A 1 732 ? 74.001 29.484 -90.734 1.00 77.31 732 VAL A N 1
ATOM 5432 C CA . VAL A 1 732 ? 72.559 29.280 -90.854 1.00 77.31 732 VAL A CA 1
ATOM 5433 C C . VAL A 1 732 ? 72.266 27.868 -90.384 1.00 77.31 732 VAL A C 1
ATOM 5435 O O . VAL A 1 732 ? 72.711 26.912 -91.017 1.00 77.31 732 VAL A O 1
ATOM 5438 N N . ALA A 1 733 ? 71.558 27.746 -89.269 1.00 73.75 733 ALA A N 1
ATOM 5439 C CA . ALA A 1 733 ? 71.029 26.481 -88.792 1.00 73.75 733 ALA A CA 1
ATOM 5440 C C . ALA A 1 733 ? 69.562 26.392 -89.211 1.00 73.75 733 ALA A C 1
ATOM 5442 O O . ALA A 1 733 ? 68.748 27.189 -88.757 1.00 73.75 733 ALA A O 1
ATOM 5443 N N . SER A 1 734 ? 69.227 25.452 -90.086 1.00 69.25 734 SER A N 1
ATOM 5444 C CA . SER A 1 734 ? 67.842 25.176 -90.453 1.00 69.25 734 SER A CA 1
ATOM 5445 C C . SER A 1 734 ? 67.319 24.037 -89.589 1.00 69.25 734 SER A C 1
ATOM 5447 O O . SER A 1 734 ? 67.802 22.909 -89.709 1.00 69.25 734 SER A O 1
ATOM 5449 N N . LEU A 1 735 ? 66.335 24.316 -88.740 1.00 66.00 735 LEU A N 1
ATOM 5450 C CA . LEU A 1 735 ? 65.677 23.329 -87.889 1.00 66.00 735 LEU A CA 1
ATOM 5451 C C . LEU A 1 735 ? 64.182 23.325 -88.207 1.00 66.00 735 LEU A C 1
ATOM 5453 O O . LEU A 1 735 ? 63.553 24.377 -88.264 1.00 66.00 735 LEU A O 1
ATOM 5457 N N . TYR A 1 736 ? 63.643 22.142 -88.511 1.00 61.59 736 TYR A N 1
ATOM 5458 C CA . TYR A 1 736 ? 62.224 21.932 -88.833 1.00 61.59 736 TYR A CA 1
ATOM 5459 C C . TYR A 1 736 ? 61.630 22.899 -89.884 1.00 61.59 736 TYR A C 1
ATOM 5461 O O . TYR A 1 736 ? 60.431 23.148 -89.907 1.00 61.59 736 TYR A O 1
ATOM 5469 N N . GLY A 1 737 ? 62.458 23.400 -90.811 1.00 55.75 737 GLY A N 1
ATOM 5470 C CA . GLY A 1 737 ? 62.036 24.280 -91.910 1.00 55.75 737 GLY A CA 1
ATOM 5471 C C . GLY A 1 737 ? 62.235 25.782 -91.674 1.00 55.75 737 GLY A C 1
ATOM 5472 O O . GLY A 1 737 ? 61.944 26.558 -92.584 1.00 55.75 737 GLY A O 1
ATOM 5473 N N . MET A 1 738 ? 62.768 26.186 -90.517 1.00 60.41 738 MET A N 1
ATOM 5474 C CA . MET A 1 738 ? 63.068 27.580 -90.166 1.00 60.41 738 MET A CA 1
ATOM 5475 C C . MET A 1 738 ? 64.579 27.817 -90.050 1.00 60.41 738 MET A C 1
ATOM 5477 O O . MET A 1 738 ? 65.301 26.959 -89.548 1.00 60.41 738 MET A O 1
ATOM 5481 N N . ASP A 1 739 ? 65.051 28.980 -90.515 1.00 68.31 739 ASP A N 1
ATOM 5482 C CA . ASP A 1 739 ? 66.472 29.358 -90.543 1.00 68.31 739 ASP A CA 1
ATOM 5483 C C . ASP A 1 739 ? 66.843 30.256 -89.350 1.00 68.31 739 ASP A C 1
ATOM 5485 O O . ASP A 1 739 ? 66.462 31.427 -89.296 1.00 68.31 739 ASP A O 1
ATOM 5489 N N . TYR A 1 740 ? 67.674 29.744 -88.446 1.00 69.06 740 TYR A N 1
ATOM 5490 C CA . TYR A 1 740 ? 68.318 30.504 -87.377 1.00 69.06 740 TYR A CA 1
ATOM 5491 C C . TYR A 1 740 ? 69.666 31.026 -87.871 1.00 69.06 740 TYR A C 1
ATOM 5493 O O . TYR A 1 740 ? 70.470 30.284 -88.441 1.00 69.06 740 TYR A O 1
ATOM 5501 N N . ILE A 1 741 ? 69.924 32.320 -87.673 1.00 71.69 741 ILE A N 1
ATOM 5502 C CA . ILE A 1 741 ? 71.099 32.996 -88.228 1.00 71.69 741 ILE A CA 1
ATOM 5503 C C . ILE A 1 741 ? 71.965 33.542 -87.101 1.00 71.69 741 ILE A C 1
ATOM 5505 O O . ILE A 1 741 ? 71.561 34.451 -86.382 1.00 71.69 741 ILE A O 1
ATOM 5509 N N . GLY A 1 742 ? 73.197 33.050 -87.030 1.00 73.44 742 GLY A N 1
ATOM 5510 C CA . GLY A 1 742 ? 74.250 33.607 -86.199 1.00 73.44 742 GLY A CA 1
ATOM 5511 C C . GLY A 1 742 ? 75.348 34.181 -87.085 1.00 73.44 742 GLY A C 1
ATOM 5512 O O . GLY A 1 742 ? 75.724 33.583 -88.095 1.00 73.44 742 GLY A O 1
ATOM 5513 N N . GLN A 1 743 ? 75.854 35.363 -86.746 1.00 76.00 743 GLN A N 1
ATOM 5514 C CA . GLN A 1 743 ? 76.877 36.041 -87.538 1.00 76.00 743 GLN A CA 1
ATOM 5515 C C . GLN A 1 743 ? 77.894 36.725 -86.630 1.00 76.00 743 GLN A C 1
ATOM 5517 O O . GLN A 1 743 ? 77.525 37.435 -85.696 1.00 76.00 743 GLN A O 1
ATOM 5522 N N . ILE A 1 744 ? 79.174 36.551 -86.945 1.00 79.06 744 ILE A N 1
ATOM 5523 C CA . ILE A 1 744 ? 80.293 37.174 -86.239 1.00 79.06 744 ILE A CA 1
ATOM 5524 C C . ILE A 1 744 ? 81.366 37.619 -87.237 1.00 79.06 744 ILE A C 1
ATOM 5526 O O . ILE A 1 744 ? 81.442 37.120 -88.358 1.00 79.06 744 ILE A O 1
ATOM 5530 N N . VAL A 1 745 ? 82.188 38.590 -86.847 1.00 76.00 745 VAL A N 1
ATOM 5531 C CA . VAL A 1 745 ? 83.376 38.995 -87.606 1.00 76.00 745 VAL A CA 1
ATOM 5532 C C . VAL A 1 745 ? 84.594 38.334 -86.969 1.00 76.00 745 VAL A C 1
ATOM 5534 O O . VAL A 1 745 ? 84.820 38.503 -85.771 1.00 76.00 745 VAL A O 1
ATOM 5537 N N . ALA A 1 746 ? 85.366 37.588 -87.756 1.00 70.12 746 ALA A N 1
ATOM 5538 C CA . ALA A 1 746 ? 86.574 36.916 -87.299 1.00 70.12 746 ALA A CA 1
ATOM 5539 C C . ALA A 1 746 ? 87.622 37.946 -86.848 1.00 70.12 746 ALA A C 1
ATOM 5541 O O . ALA A 1 746 ? 87.924 38.906 -87.560 1.00 70.12 746 ALA A O 1
ATOM 5542 N N . THR A 1 747 ? 88.187 37.762 -85.654 1.00 62.03 747 THR A N 1
ATOM 5543 C CA . THR A 1 747 ? 89.116 38.727 -85.040 1.00 62.03 747 THR A CA 1
ATOM 5544 C C . THR A 1 747 ? 90.600 38.432 -85.302 1.00 62.03 747 THR A C 1
ATOM 5546 O O . THR A 1 747 ? 91.434 39.254 -84.926 1.00 62.03 747 THR A O 1
ATOM 5549 N N . GLY A 1 748 ? 90.934 37.320 -85.971 1.00 60.56 748 GLY A N 1
ATOM 5550 C CA . GLY A 1 748 ? 92.314 36.856 -86.204 1.00 60.56 748 GLY A CA 1
ATOM 5551 C C . GLY A 1 748 ? 92.979 36.216 -84.974 1.00 60.56 748 GLY A C 1
ATOM 5552 O O . GLY A 1 748 ? 92.362 36.148 -83.909 1.00 60.56 748 GLY A O 1
ATOM 5553 N N . ASP A 1 749 ? 94.232 35.766 -85.136 1.00 56.22 749 ASP A N 1
ATOM 5554 C CA . ASP A 1 749 ? 95.046 35.039 -84.142 1.00 56.22 749 ASP A CA 1
ATOM 5555 C C . ASP A 1 749 ? 95.081 35.705 -82.758 1.00 56.22 749 ASP A C 1
ATOM 5557 O O . ASP A 1 749 ? 95.876 36.607 -82.471 1.00 56.22 749 ASP A O 1
ATOM 5561 N N . ALA A 1 750 ? 94.239 35.213 -81.854 1.00 50.09 750 ALA A N 1
ATOM 5562 C CA . ALA A 1 750 ? 94.275 35.558 -80.445 1.00 50.09 750 ALA A CA 1
ATOM 5563 C C . ALA A 1 750 ? 94.571 34.297 -79.626 1.00 50.09 750 ALA A C 1
ATOM 5565 O O . ALA A 1 750 ? 93.678 33.543 -79.247 1.00 50.09 750 ALA A O 1
ATOM 5566 N N . ILE A 1 751 ? 95.852 34.088 -79.313 1.00 46.00 751 ILE A N 1
ATOM 5567 C CA . ILE A 1 751 ? 96.284 33.125 -78.297 1.00 46.00 751 ILE A CA 1
ATOM 5568 C C . ILE A 1 751 ? 95.835 33.662 -76.933 1.00 46.00 751 ILE A C 1
ATOM 5570 O O . ILE A 1 751 ? 96.476 34.538 -76.351 1.00 46.00 751 ILE A O 1
ATOM 5574 N N . GLY A 1 752 ? 94.731 33.146 -76.403 1.00 39.94 752 GLY A N 1
ATOM 5575 C CA . GLY A 1 752 ? 94.278 33.510 -75.067 1.00 39.94 752 GLY A CA 1
ATOM 5576 C C . GLY A 1 752 ? 93.047 32.729 -74.646 1.00 39.94 752 GLY A C 1
ATOM 5577 O O . GLY A 1 752 ? 92.005 32.890 -75.258 1.00 39.94 752 GLY A O 1
ATOM 5578 N N . SER A 1 753 ? 93.209 31.909 -73.599 1.00 37.28 753 SER A N 1
ATOM 5579 C CA . SER A 1 753 ? 92.173 31.285 -72.756 1.00 37.28 753 SER A CA 1
ATOM 5580 C C . SER A 1 753 ? 90.874 30.883 -73.458 1.00 37.28 753 SER A C 1
ATOM 5582 O O . SER A 1 753 ? 90.060 31.747 -73.772 1.00 37.28 753 SER A O 1
ATOM 5584 N N . HIS A 1 754 ? 90.622 29.572 -73.564 1.00 39.16 754 HIS A N 1
ATOM 5585 C CA . HIS A 1 754 ? 89.278 29.043 -73.811 1.00 39.16 754 HIS A CA 1
ATOM 5586 C C . HIS A 1 754 ? 88.239 29.891 -73.060 1.00 39.16 754 HIS A C 1
ATOM 5588 O O . HIS A 1 754 ? 88.326 29.973 -71.826 1.00 39.16 754 HIS A O 1
ATOM 5594 N N . PRO A 1 755 ? 87.284 30.537 -73.750 1.00 38.19 755 PRO A N 1
ATOM 5595 C CA . PRO A 1 755 ? 86.127 31.066 -73.067 1.00 38.19 755 PRO A CA 1
ATOM 5596 C C . PRO A 1 755 ? 85.436 29.845 -72.473 1.00 38.19 755 PRO A C 1
ATOM 5598 O O . PRO A 1 755 ? 84.937 28.985 -73.197 1.00 38.19 755 PRO A O 1
ATOM 5601 N N . VAL A 1 756 ? 85.467 29.720 -71.149 1.00 38.72 756 VAL A N 1
ATOM 5602 C CA . VAL A 1 756 ? 84.506 28.864 -70.467 1.00 38.72 756 VAL A CA 1
ATOM 5603 C C . VAL A 1 756 ? 83.171 29.555 -70.687 1.00 38.72 756 VAL A C 1
ATOM 5605 O O . VAL A 1 756 ? 82.897 30.583 -70.068 1.00 38.72 756 VAL A O 1
ATOM 5608 N N . ILE A 1 757 ? 82.392 29.047 -71.638 1.00 37.69 757 ILE A N 1
ATOM 5609 C CA . ILE A 1 757 ? 80.999 29.447 -71.800 1.00 37.69 757 ILE A CA 1
ATOM 5610 C C . ILE A 1 757 ? 80.302 29.001 -70.503 1.00 37.69 757 ILE A C 1
ATOM 5612 O O . ILE A 1 757 ? 80.428 27.825 -70.144 1.00 37.69 757 ILE A O 1
ATOM 5616 N N . PRO A 1 758 ? 79.672 29.904 -69.729 1.00 29.58 758 PRO A N 1
ATOM 5617 C CA . PRO A 1 758 ? 78.886 29.483 -68.579 1.00 29.58 758 PRO A CA 1
ATOM 5618 C C . PRO A 1 758 ? 77.752 28.592 -69.084 1.00 29.58 758 PRO A C 1
ATOM 5620 O O . PRO A 1 758 ? 77.170 28.898 -70.123 1.00 29.58 758 PRO A O 1
ATOM 5623 N N . ALA A 1 759 ? 77.501 27.497 -68.368 1.00 29.39 759 ALA A N 1
ATOM 5624 C CA . ALA A 1 759 ? 76.369 26.616 -68.631 1.00 29.39 759 ALA A CA 1
ATOM 5625 C C . ALA A 1 759 ? 75.036 27.368 -68.580 1.00 29.39 759 ALA A C 1
ATOM 5627 O O . ALA A 1 759 ? 74.932 28.307 -67.750 1.00 29.39 759 ALA A O 1
#

Mean predicted aligned error: 22.1 Å

Foldseek 3Di:
DPPDAPDEDDQEEEEDEDAGQEYAPAHYAYEYAYDQEEHEYANHHDAYEYENAHYAYEYHDPAAYAEYEYHDQYEYEYEYAQPHDQHREYEYEPPDFDPDPDTYQYEYECQRNQVPDDPLFDCLLAWAWEADPQAIWIKGDNLSLWDPRIGTNYGYGPHGAQTKHAYANPVPDSNHPDIHGYHYDPDDIRPFDPRAWEDDADDAFEAEAQFDAFAQGDATGDTDDSNGWQAKFWQAPVRDTHQAYPQRQWGATSRRTIGGHPVVNVDCCRPVVSDPAQKDWTWMWIAHPSGHIYDTHIYMYGYDYDVVPPPPLQPDAWEDPDQEAEAEFEALFDAFAQGGADDDTDDPQDWFAKFWQAPVRDTHQAYPQRQWGATRRRTIGGHPSVNLDCCRPPVSDPAQWDWIWMWIADPSGHIYGTRIYIYGYDYDCCPPQVNWDKDKDWQPPQDAALVRHHDHAGKIKMKIFAHRPPKDKWKDWQNHTDDAAPDWGHHPTIIMGIHRDNPPADQQIWIKMWIADSNDIHIDIDGGRGDDDDDDDQDPDAWEDPDQEAEAEAEAQDDAFDQRDADDDTDDSQDWQAKFWQAPVRDTHQAYPQRQWGAGSRRTIGGHPSVNLDVQRPVVSDPAQKDWTWMWTADPSGHIYGTRIYIYGYDYDVQPVAKAKDWDWDDDDPPDDFTKTKMKIDDDDPQKDKWKDKQNHTDPDFFDWDDDDNIITIGIDRDPPPADQQIKMWMWIAGSRDTHIYIDGHHPDDPDDDPPDDD